Protein AF-0000000075829869 (afdb_homodimer)

Nearest PDB structures (foldseek):
  3jur-assembly1_C  TM=7.373E-01  e=8.130E-22  Thermotoga maritima
  5olp-assembly2_B  TM=7.971E-01  e=8.926E-19  Bacteroides thetaiotaomicron VPI-5482
  7b8b-assembly2_B  TM=8.409E-01  e=1.852E-15  Arabidopsis thaliana
  8ikx-assembly1_A  TM=8.492E-01  e=1.042E-14  Arabidopsis thaliana
  1bhe-assembly1_A  TM=8.098E-01  e=2.192E-13  Pectobacterium carotovorum subsp. carotovorum

Structure (mmCIF, N/CA/C/O backbone):
data_AF-0000000075829869-model_v1
#
loop_
_entity.id
_entity.type
_entity.pdbx_description
1 polymer 'Rhamnogalacturonase A/B/Epimerase-like pectate lyase domain-containing protein'
#
loop_
_atom_site.group_PDB
_atom_site.id
_atom_site.type_symbol
_atom_site.label_atom_id
_atom_site.label_alt_id
_atom_site.label_comp_id
_atom_site.label_asym_id
_atom_site.label_entity_id
_atom_site.label_seq_id
_atom_site.pdbx_PDB_ins_code
_atom_site.Cartn_x
_atom_site.Cartn_y
_atom_site.Cartn_z
_atom_site.occupancy
_atom_site.B_iso_or_equiv
_atom_site.auth_seq_id
_atom_site.auth_comp_id
_atom_site.auth_asym_id
_atom_site.auth_atom_id
_atom_site.pdbx_PDB_model_num
ATOM 1 N N . MET A 1 1 ? -22.734 -34.594 -16.5 1 25.28 1 MET A N 1
ATOM 2 C CA . MET A 1 1 ? -21.703 -33.562 -16.375 1 25.28 1 MET A CA 1
ATOM 3 C C . MET A 1 1 ? -20.453 -34.156 -15.719 1 25.28 1 MET A C 1
ATOM 5 O O . MET A 1 1 ? -20.484 -34.562 -14.555 1 25.28 1 MET A O 1
ATOM 9 N N . MET A 1 2 ? -19.562 -34.75 -16.453 1 29.7 2 MET A N 1
ATOM 10 C CA . MET A 1 2 ? -18.422 -35.625 -16.219 1 29.7 2 MET A CA 1
ATOM 11 C C . MET A 1 2 ? -17.406 -34.938 -15.289 1 29.7 2 MET A C 1
ATOM 13 O O . MET A 1 2 ? -17.156 -33.75 -15.391 1 29.7 2 MET A O 1
ATOM 17 N N . ALA A 1 3 ? -17.297 -35.406 -14.094 1 38.03 3 ALA A N 1
ATOM 18 C CA . ALA A 1 3 ? -16.234 -35.156 -13.117 1 38.03 3 ALA A CA 1
ATOM 19 C C . ALA A 1 3 ? -14.867 -35.062 -13.789 1 38.03 3 ALA A C 1
ATOM 21 O O . ALA A 1 3 ? -14.336 -36.062 -14.273 1 38.03 3 ALA A O 1
ATOM 22 N N . ARG A 1 4 ? -14.68 -34 -14.57 1 43.94 4 ARG A N 1
ATOM 23 C CA . ARG A 1 4 ? -13.477 -33.875 -15.383 1 43.94 4 ARG A CA 1
ATOM 24 C C . ARG A 1 4 ? -12.234 -34.188 -14.57 1 43.94 4 ARG A C 1
ATOM 26 O O . ARG A 1 4 ? -12.172 -33.906 -13.367 1 43.94 4 ARG A O 1
ATOM 33 N N . PRO A 1 5 ? -11.359 -34.938 -15.195 1 43.06 5 PRO A N 1
ATOM 34 C CA . PRO A 1 5 ? -10.102 -35.469 -14.664 1 43.06 5 PRO A CA 1
ATOM 35 C C . PRO A 1 5 ? -9.289 -34.406 -13.906 1 43.06 5 PRO A C 1
ATOM 37 O O . PRO A 1 5 ? -9.273 -33.25 -14.289 1 43.06 5 PRO A O 1
ATOM 40 N N . VAL A 1 6 ? -9.352 -34.375 -12.594 1 46.75 6 VAL A N 1
ATOM 41 C CA . VAL A 1 6 ? -8.242 -33.812 -11.828 1 46.75 6 VAL A CA 1
ATOM 42 C C . VAL A 1 6 ? -6.93 -34.062 -12.562 1 46.75 6 VAL A C 1
ATOM 44 O O . VAL A 1 6 ? -6.824 -35 -13.359 1 46.75 6 VAL A O 1
ATOM 47 N N . ALA A 1 7 ? -6.043 -33.125 -12.586 1 48.72 7 ALA A N 1
ATOM 48 C CA . ALA A 1 7 ? -4.656 -33.094 -13.047 1 48.72 7 ALA A CA 1
ATOM 49 C C . ALA A 1 7 ? -3.945 -34.406 -12.75 1 48.72 7 ALA A C 1
ATOM 51 O O . ALA A 1 7 ? -3.791 -34.781 -11.586 1 48.72 7 ALA A O 1
ATOM 52 N N . SER A 1 8 ? -3.924 -35.406 -13.516 1 50.75 8 SER A N 1
ATOM 53 C CA . SER A 1 8 ? -3.363 -36.719 -13.711 1 50.75 8 SER A CA 1
ATOM 54 C C . SER A 1 8 ? -1.868 -36.75 -13.406 1 50.75 8 SER A C 1
ATOM 56 O O . SER A 1 8 ? -1.322 -37.781 -13.008 1 50.75 8 SER A O 1
ATOM 58 N N . GLY A 1 9 ? -1.011 -35.75 -13.188 1 61.53 9 GLY A N 1
ATOM 59 C CA . GLY A 1 9 ? 0.314 -36.344 -13.094 1 61.53 9 GLY A CA 1
ATOM 60 C C . GLY A 1 9 ? 1.104 -35.844 -11.891 1 61.53 9 GLY A C 1
ATOM 61 O O . GLY A 1 9 ? 1.973 -35 -12.031 1 61.53 9 GLY A O 1
ATOM 62 N N . ALA A 1 10 ? 0.68 -36.312 -10.688 1 76.94 10 ALA A N 1
ATOM 63 C CA . ALA A 1 10 ? 1.509 -36.094 -9.5 1 76.94 10 ALA A CA 1
ATOM 64 C C . ALA A 1 10 ? 2.9 -36.688 -9.695 1 76.94 10 ALA A C 1
ATOM 66 O O . ALA A 1 10 ? 3.057 -37.719 -10.383 1 76.94 10 ALA A O 1
ATOM 67 N N . PRO A 1 11 ? 3.816 -35.969 -9.117 1 89.81 11 PRO A N 1
ATOM 68 C CA . PRO A 1 11 ? 5.148 -36.562 -9.164 1 89.81 11 PRO A CA 1
ATOM 69 C C . PRO A 1 11 ? 5.207 -37.906 -8.445 1 89.81 11 PRO A C 1
ATOM 71 O O . PRO A 1 11 ? 4.48 -38.125 -7.473 1 89.81 11 PRO A O 1
ATOM 74 N N . PRO A 1 12 ? 6.016 -38.75 -8.984 1 89.62 12 PRO A N 1
ATOM 75 C CA . PRO A 1 12 ? 6.188 -40.031 -8.289 1 89.62 12 PRO A CA 1
ATOM 76 C C . PRO A 1 12 ? 6.844 -39.875 -6.922 1 89.62 12 PRO A C 1
ATOM 78 O O . PRO A 1 12 ? 7.59 -38.906 -6.691 1 89.62 12 PRO A O 1
ATOM 81 N N . PRO A 1 13 ? 6.57 -40.844 -6.043 1 91.75 13 PRO A N 1
ATOM 82 C CA . PRO A 1 13 ? 7.211 -40.812 -4.727 1 91.75 13 PRO A CA 1
ATOM 83 C C . PRO A 1 13 ? 8.711 -41.062 -4.789 1 91.75 13 PRO A C 1
ATOM 85 O O . PRO A 1 13 ? 9.18 -41.844 -5.617 1 91.75 13 PRO A O 1
ATOM 88 N N . PRO A 1 14 ? 9.367 -40.469 -3.893 1 94.81 14 PRO A N 1
ATOM 89 C CA . PRO A 1 14 ? 10.812 -40.688 -3.863 1 94.81 14 PRO A CA 1
ATOM 90 C C . PRO A 1 14 ? 11.18 -42.125 -3.48 1 94.81 14 PRO A C 1
ATOM 92 O O . PRO A 1 14 ? 10.516 -42.719 -2.643 1 94.81 14 PRO A O 1
ATOM 95 N N . ARG A 1 15 ? 12.297 -42.438 -4.023 1 93 15 ARG A N 1
ATOM 96 C CA . ARG A 1 15 ? 12.789 -43.781 -3.764 1 93 15 ARG A CA 1
ATOM 97 C C . ARG A 1 15 ? 13.961 -43.781 -2.785 1 93 15 ARG A C 1
ATOM 99 O O . ARG A 1 15 ? 14.242 -44.781 -2.121 1 93 15 ARG A O 1
ATOM 106 N N . THR A 1 16 ? 14.719 -42.719 -2.799 1 94.88 16 THR A N 1
ATOM 107 C CA . THR A 1 16 ? 15.859 -42.5 -1.914 1 94.88 16 THR A CA 1
ATOM 108 C C . THR A 1 16 ? 15.758 -41.156 -1.224 1 94.88 16 THR A C 1
ATOM 110 O O . THR A 1 16 ? 14.859 -40.344 -1.52 1 94.88 16 THR A O 1
ATOM 113 N N . ALA A 1 17 ? 16.562 -41.062 -0.218 1 96.31 17 ALA A N 1
ATOM 114 C CA . ALA A 1 17 ? 16.562 -39.812 0.507 1 96.31 17 ALA A CA 1
ATOM 115 C C . ALA A 1 17 ? 17.984 -39.406 0.892 1 96.31 17 ALA A C 1
ATOM 117 O O . ALA A 1 17 ? 18.812 -40.25 1.227 1 96.31 17 ALA A O 1
ATOM 118 N N . VAL A 1 18 ? 18.25 -38.094 0.785 1 96.88 18 VAL A N 1
ATOM 119 C CA . VAL A 1 18 ? 19.484 -37.5 1.3 1 96.88 18 VAL A CA 1
ATOM 120 C C . VAL A 1 18 ? 19.141 -36.406 2.295 1 96.88 18 VAL A C 1
ATOM 122 O O . VAL A 1 18 ? 18.094 -35.75 2.17 1 96.88 18 VAL A O 1
ATOM 125 N N . ASN A 1 19 ? 20.031 -36.312 3.264 1 97.44 19 ASN A N 1
ATOM 126 C CA . ASN A 1 19 ? 19.891 -35.312 4.309 1 97.44 19 ASN A CA 1
ATOM 127 C C . ASN A 1 19 ? 20.812 -34.125 4.07 1 97.44 19 ASN A C 1
ATOM 129 O O . ASN A 1 19 ? 22.031 -34.281 3.967 1 97.44 19 ASN A O 1
ATOM 133 N N . VAL A 1 20 ? 20.172 -32.938 4.035 1 98.44 20 VAL A N 1
ATOM 134 C CA . VAL A 1 20 ? 20.953 -31.734 3.697 1 98.44 20 VAL A CA 1
ATOM 135 C C . VAL A 1 20 ? 22.062 -31.531 4.734 1 98.44 20 VAL A C 1
ATOM 137 O O . VAL A 1 20 ? 23.125 -30.984 4.422 1 98.44 20 VAL A O 1
ATOM 140 N N . ARG A 1 21 ? 21.844 -32 5.91 1 97.69 21 ARG A N 1
ATOM 141 C CA . ARG A 1 21 ? 22.812 -31.812 6.984 1 97.69 21 ARG A CA 1
ATOM 142 C C . ARG A 1 21 ? 24.078 -32.625 6.727 1 97.69 21 ARG A C 1
ATOM 144 O O . ARG A 1 21 ? 25.141 -32.312 7.23 1 97.69 21 ARG A O 1
ATOM 151 N N . HIS A 1 22 ? 23.969 -33.688 5.977 1 97.5 22 HIS A N 1
ATOM 152 C CA . HIS A 1 22 ? 25.141 -34.5 5.602 1 97.5 22 HIS A CA 1
ATOM 153 C C . HIS A 1 22 ? 26.047 -33.719 4.66 1 97.5 22 HIS A C 1
ATOM 155 O O . HIS A 1 22 ? 27.203 -34.125 4.438 1 97.5 22 HIS A O 1
ATOM 161 N N . PHE A 1 23 ? 25.578 -32.656 4.219 1 98.25 23 PHE A N 1
ATOM 162 C CA . PHE A 1 23 ? 26.375 -31.844 3.305 1 98.25 23 PHE A CA 1
ATOM 163 C C . PHE A 1 23 ? 26.797 -30.531 3.975 1 98.25 23 PHE A C 1
ATOM 165 O O . PHE A 1 23 ? 27.266 -29.609 3.305 1 98.25 23 PHE A O 1
ATOM 172 N N . GLY A 1 24 ? 26.5 -30.359 5.215 1 97.38 24 GLY A N 1
ATOM 173 C CA . GLY A 1 24 ? 27.062 -29.25 5.969 1 97.38 24 GLY A CA 1
ATOM 174 C C . GLY A 1 24 ? 26.031 -28.234 6.387 1 97.38 24 GLY A C 1
ATOM 175 O O . GLY A 1 24 ? 26.359 -27.219 7.012 1 97.38 24 GLY A O 1
ATOM 176 N N . ALA A 1 25 ? 24.75 -28.484 6.098 1 98.25 25 ALA A N 1
ATOM 177 C CA . ALA A 1 25 ? 23.719 -27.547 6.547 1 98.25 25 ALA A CA 1
ATOM 178 C C . ALA A 1 25 ? 23.594 -27.547 8.07 1 98.25 25 ALA A C 1
ATOM 180 O O . ALA A 1 25 ? 23.516 -28.625 8.68 1 98.25 25 ALA A O 1
ATOM 181 N N . ARG A 1 26 ? 23.547 -26.359 8.664 1 97.06 26 ARG A N 1
ATOM 182 C CA . ARG A 1 26 ? 23.547 -26.266 10.125 1 97.06 26 ARG A CA 1
ATOM 183 C C . ARG A 1 26 ? 22.141 -26.062 10.672 1 97.06 26 ARG A C 1
ATOM 185 O O . ARG A 1 26 ? 21.797 -26.594 11.734 1 97.06 26 ARG A O 1
ATOM 192 N N . GLY A 1 27 ? 21.344 -25.297 10.016 1 97.69 27 GLY A N 1
ATOM 193 C CA . GLY A 1 27 ? 19.984 -25.016 10.461 1 97.69 27 GLY A CA 1
ATOM 194 C C . GLY A 1 27 ? 19.938 -24.219 11.75 1 97.69 27 GLY A C 1
ATOM 195 O O . GLY A 1 27 ? 18.969 -24.312 12.508 1 97.69 27 GLY A O 1
ATOM 196 N N . ASP A 1 28 ? 20.984 -23.359 12.055 1 96.75 28 ASP A N 1
ATOM 197 C CA . ASP A 1 28 ? 21.109 -22.703 13.344 1 96.75 28 ASP A CA 1
ATOM 198 C C . ASP A 1 28 ? 20.516 -21.281 13.297 1 96.75 28 ASP A C 1
ATOM 200 O O . ASP A 1 28 ? 20.578 -20.547 14.281 1 96.75 28 ASP A O 1
ATOM 204 N N . GLY A 1 29 ? 20.016 -20.906 12.172 1 96.25 29 GLY A N 1
ATOM 205 C CA . GLY A 1 29 ? 19.391 -19.609 12.023 1 96.25 29 GLY A CA 1
ATOM 206 C C . GLY A 1 29 ? 20.375 -18.469 11.852 1 96.25 29 GLY A C 1
ATOM 207 O O . GLY A 1 29 ? 20 -17.297 11.836 1 96.25 29 GLY A O 1
ATOM 208 N N . ARG A 1 30 ? 21.609 -18.797 11.766 1 95.06 30 ARG A N 1
ATOM 209 C CA . ARG A 1 30 ? 22.656 -17.797 11.656 1 95.06 30 ARG A CA 1
ATOM 210 C C . ARG A 1 30 ? 23.562 -18.078 10.461 1 95.06 30 ARG A C 1
ATOM 212 O O . ARG A 1 30 ? 23.953 -17.156 9.734 1 95.06 30 ARG A O 1
ATOM 219 N N . THR A 1 31 ? 23.891 -19.312 10.18 1 96.44 31 THR A N 1
ATOM 220 C CA . THR A 1 31 ? 24.797 -19.75 9.125 1 96.44 31 THR A CA 1
ATOM 221 C C . THR A 1 31 ? 24.094 -19.75 7.77 1 96.44 31 THR A C 1
ATOM 223 O O . THR A 1 31 ? 22.953 -20.188 7.668 1 96.44 31 THR A O 1
ATOM 226 N N . ASP A 1 32 ? 24.781 -19.156 6.738 1 98.31 32 ASP A N 1
ATOM 227 C CA . ASP A 1 32 ? 24.312 -19.312 5.363 1 98.31 32 ASP A CA 1
ATOM 228 C C . ASP A 1 32 ? 24.453 -20.766 4.91 1 98.31 32 ASP A C 1
ATOM 230 O O . ASP A 1 32 ? 25.547 -21.25 4.648 1 98.31 32 ASP A O 1
ATOM 234 N N . ASP A 1 33 ? 23.312 -21.438 4.73 1 98.69 33 ASP A N 1
ATOM 235 C CA . ASP A 1 33 ? 23.312 -22.875 4.449 1 98.69 33 ASP A CA 1
ATOM 236 C C . ASP A 1 33 ? 23.203 -23.141 2.949 1 98.69 33 ASP A C 1
ATOM 238 O O . ASP A 1 33 ? 23.062 -24.281 2.525 1 98.69 33 ASP A O 1
ATOM 242 N N . THR A 1 34 ? 23.297 -22.141 2.182 1 98.81 34 THR A N 1
ATOM 243 C CA . THR A 1 34 ? 23.031 -22.219 0.75 1 98.81 34 THR A CA 1
ATOM 244 C C . THR A 1 34 ? 23.922 -23.281 0.096 1 98.81 34 THR A C 1
ATOM 246 O O . THR A 1 34 ? 23.422 -24.109 -0.67 1 98.81 34 THR A O 1
ATOM 249 N N . ARG A 1 35 ? 25.172 -23.219 0.389 1 98.5 35 ARG A N 1
ATOM 250 C CA . ARG A 1 35 ? 26.094 -24.141 -0.255 1 98.5 35 ARG A CA 1
ATOM 251 C C . ARG A 1 35 ? 25.75 -25.594 0.067 1 98.5 35 ARG A C 1
ATOM 253 O O . ARG A 1 35 ? 25.859 -26.469 -0.797 1 98.5 35 ARG A O 1
ATOM 260 N N . ALA A 1 36 ? 25.406 -25.859 1.257 1 98.69 36 ALA A N 1
ATOM 261 C CA . ALA A 1 36 ? 25.031 -27.219 1.649 1 98.69 36 ALA A CA 1
ATOM 262 C C . ALA A 1 36 ? 23.844 -27.719 0.827 1 98.69 36 ALA A C 1
ATOM 264 O O . ALA A 1 36 ? 23.812 -28.859 0.393 1 98.69 36 ALA A O 1
ATOM 265 N N . PHE A 1 37 ? 22.875 -26.859 0.65 1 98.81 37 PHE A N 1
ATOM 266 C CA . PHE A 1 37 ? 21.719 -27.219 -0.162 1 98.81 37 PHE A CA 1
ATOM 267 C C . PHE A 1 37 ? 22.125 -27.5 -1.604 1 98.81 37 PHE A C 1
ATOM 269 O O . PHE A 1 37 ? 21.688 -28.469 -2.211 1 98.81 37 PHE A O 1
ATOM 276 N N . GLN A 1 38 ? 22.984 -26.625 -2.107 1 98.62 38 GLN A N 1
ATOM 277 C CA . GLN A 1 38 ? 23.438 -26.766 -3.484 1 98.62 38 GLN A CA 1
ATOM 278 C C . GLN A 1 38 ? 24.172 -28.094 -3.678 1 98.62 38 GLN A C 1
ATOM 280 O O . GLN A 1 38 ? 23.969 -28.781 -4.672 1 98.62 38 GLN A O 1
ATOM 285 N N . LEU A 1 39 ? 25 -28.422 -2.764 1 98.62 39 LEU A N 1
ATOM 286 C CA . LEU A 1 39 ? 25.75 -29.672 -2.83 1 98.62 39 LEU A CA 1
ATOM 287 C C . LEU A 1 39 ? 24.812 -30.859 -2.723 1 98.62 39 LEU A C 1
ATOM 289 O O . LEU A 1 39 ? 24.984 -31.859 -3.439 1 98.62 39 LEU A O 1
ATOM 293 N N . ALA A 1 40 ? 23.891 -30.781 -1.843 1 98.69 40 ALA A N 1
ATOM 294 C CA . ALA A 1 40 ? 22.938 -31.875 -1.667 1 98.69 40 ALA A CA 1
ATOM 295 C C . ALA A 1 40 ? 22.125 -32.094 -2.938 1 98.69 40 ALA A C 1
ATOM 297 O O . ALA A 1 40 ? 21.938 -33.25 -3.371 1 98.69 40 ALA A O 1
ATOM 298 N N . ILE A 1 41 ? 21.656 -31.047 -3.541 1 98.56 41 ILE A N 1
ATOM 299 C CA . ILE A 1 41 ? 20.859 -31.156 -4.758 1 98.56 41 ILE A CA 1
ATOM 300 C C . ILE A 1 41 ? 21.703 -31.75 -5.883 1 98.56 41 ILE A C 1
ATOM 302 O O . ILE A 1 41 ? 21.234 -32.625 -6.621 1 98.56 41 ILE A O 1
ATOM 306 N N . ALA A 1 42 ? 22.938 -31.312 -5.973 1 97.75 42 ALA A N 1
ATOM 307 C CA . ALA A 1 42 ? 23.844 -31.797 -7.012 1 97.75 42 ALA A CA 1
ATOM 308 C C . ALA A 1 42 ? 24.109 -33.281 -6.852 1 97.75 42 ALA A C 1
ATOM 310 O O . ALA A 1 42 ? 24.453 -33.969 -7.816 1 97.75 42 ALA A O 1
ATOM 311 N N . SER A 1 43 ? 23.922 -33.781 -5.676 1 97.69 43 SER A N 1
ATOM 312 C CA . SER A 1 43 ? 24.266 -35.156 -5.379 1 97.69 43 SER A CA 1
ATOM 313 C C . SER A 1 43 ? 23.094 -36.094 -5.695 1 97.69 43 SER A C 1
ATOM 315 O O . SER A 1 43 ? 23.266 -37.312 -5.73 1 97.69 43 SER A O 1
ATOM 317 N N . LEU A 1 44 ? 21.969 -35.562 -5.918 1 97.31 44 LEU A N 1
ATOM 318 C CA . LEU A 1 44 ? 20.781 -36.375 -6.094 1 97.31 44 LEU A CA 1
ATOM 319 C C . LEU A 1 44 ? 20.875 -37.219 -7.371 1 97.31 44 LEU A C 1
ATOM 321 O O . LEU A 1 44 ? 21.344 -36.719 -8.398 1 97.31 44 LEU A O 1
ATOM 325 N N . PRO A 1 45 ? 20.438 -38.406 -7.32 1 93.88 45 PRO A N 1
ATOM 326 C CA . PRO A 1 45 ? 20.375 -39.219 -8.539 1 93.88 45 PRO A CA 1
ATOM 327 C C . PRO A 1 45 ? 19.266 -38.781 -9.492 1 93.88 45 PRO A C 1
ATOM 329 O O . PRO A 1 45 ? 18.5 -37.875 -9.172 1 93.88 45 PRO A O 1
ATOM 332 N N . SER A 1 46 ? 19.203 -39.406 -10.648 1 92.19 46 SER A N 1
ATOM 333 C CA . SER A 1 46 ? 18.203 -39.062 -11.648 1 92.19 46 SER A CA 1
ATOM 334 C C . SER A 1 46 ? 16.859 -39.719 -11.336 1 92.19 46 SER A C 1
ATOM 336 O O . SER A 1 46 ? 15.836 -39.406 -11.945 1 92.19 46 SER A O 1
ATOM 338 N N . THR A 1 47 ? 16.906 -40.594 -10.375 1 93.69 47 THR A N 1
ATOM 339 C CA . THR A 1 47 ? 15.672 -41.219 -9.906 1 93.69 47 THR A CA 1
ATOM 340 C C . THR A 1 47 ? 15.008 -40.344 -8.852 1 93.69 47 THR A C 1
ATOM 342 O O . THR A 1 47 ? 15.672 -39.531 -8.18 1 93.69 47 THR A O 1
ATOM 345 N N . PRO A 1 48 ? 13.703 -40.5 -8.781 1 96.19 48 PRO A N 1
ATOM 346 C CA . PRO A 1 48 ? 13.016 -39.688 -7.785 1 96.19 48 PRO A CA 1
ATOM 347 C C . PRO A 1 48 ? 13.633 -39.812 -6.391 1 96.19 48 PRO A C 1
ATOM 349 O O . PRO A 1 48 ? 13.742 -40.906 -5.859 1 96.19 48 PRO A O 1
ATOM 352 N N . SER A 1 49 ? 14.055 -38.719 -5.805 1 97.88 49 SER A N 1
ATOM 353 C CA . SER A 1 49 ? 14.773 -38.719 -4.535 1 97.88 49 SER A CA 1
ATOM 354 C C . SER A 1 49 ? 14.336 -37.531 -3.662 1 97.88 49 SER A C 1
ATOM 356 O O . SER A 1 49 ? 13.961 -36.469 -4.176 1 97.88 49 SER A O 1
ATOM 358 N N . ARG A 1 50 ? 14.391 -37.906 -2.369 1 98.25 50 ARG A N 1
ATOM 359 C CA . ARG A 1 50 ? 14.016 -36.875 -1.393 1 98.25 50 ARG A CA 1
ATOM 360 C C . ARG A 1 50 ? 15.242 -36.156 -0.861 1 98.25 50 ARG A C 1
ATOM 362 O O . ARG A 1 50 ? 16.25 -36.781 -0.514 1 98.25 50 ARG A O 1
ATOM 369 N N . LEU A 1 51 ? 15.219 -34.875 -0.899 1 98.69 51 LEU A N 1
ATOM 370 C CA . LEU A 1 51 ? 16.109 -34.031 -0.083 1 98.69 51 LEU A CA 1
ATOM 371 C C . LEU A 1 51 ? 15.445 -33.656 1.231 1 98.69 51 LEU A C 1
ATOM 373 O O . LEU A 1 51 ? 14.602 -32.75 1.262 1 98.69 51 LEU A O 1
ATOM 377 N N . ALA A 1 52 ? 15.852 -34.25 2.26 1 98.5 52 ALA A N 1
ATOM 378 C CA . ALA A 1 52 ? 15.258 -34.031 3.574 1 98.5 52 ALA A CA 1
ATOM 379 C C . ALA A 1 52 ? 15.922 -32.844 4.273 1 98.5 52 ALA A C 1
ATOM 381 O O . ALA A 1 52 ? 17.141 -32.688 4.234 1 98.5 52 ALA A O 1
ATOM 382 N N . VAL A 1 53 ? 15.094 -32.031 4.84 1 98.69 53 VAL A N 1
ATOM 383 C CA . VAL A 1 53 ? 15.523 -30.875 5.633 1 98.69 53 VAL A CA 1
ATOM 384 C C . VAL A 1 53 ? 15 -31.016 7.059 1 98.69 53 VAL A C 1
ATOM 386 O O . VAL A 1 53 ? 13.953 -30.453 7.395 1 98.69 53 VAL A O 1
ATOM 389 N N . PRO A 1 54 ? 15.727 -31.656 7.914 1 97.56 54 PRO A N 1
ATOM 390 C CA . PRO A 1 54 ? 15.273 -31.922 9.281 1 97.56 54 PRO A CA 1
ATOM 391 C C . PRO A 1 54 ? 15.742 -30.859 10.273 1 97.56 54 PRO A C 1
ATOM 393 O O . PRO A 1 54 ? 16.609 -30.031 9.945 1 97.56 54 PRO A O 1
ATOM 396 N N . CYS A 1 55 ? 15.039 -30.906 11.43 1 94.81 55 CYS A N 1
ATOM 397 C CA . CYS A 1 55 ? 15.641 -30.203 12.562 1 94.81 55 CYS A CA 1
ATOM 398 C C . CYS A 1 55 ? 16.875 -30.938 13.07 1 94.81 55 CYS A C 1
ATOM 400 O O . CYS A 1 55 ? 16.938 -32.188 13.016 1 94.81 55 CYS A O 1
ATOM 402 N N . GLY A 1 56 ? 17.812 -30.094 13.445 1 88.81 56 GLY A N 1
ATOM 403 C CA . GLY A 1 56 ? 19 -30.688 14.023 1 88.81 56 GLY A CA 1
ATOM 404 C C . GLY A 1 56 ? 18.781 -31.234 15.422 1 88.81 56 GLY A C 1
ATOM 405 O O . GLY A 1 56 ? 17.75 -30.953 16.047 1 88.81 56 GLY A O 1
ATOM 406 N N . PRO A 1 57 ? 19.719 -32 15.766 1 83.75 57 PRO A N 1
ATOM 407 C CA . PRO A 1 57 ? 19.594 -32.656 17.078 1 83.75 57 PRO A CA 1
ATOM 408 C C . PRO A 1 57 ? 19.547 -31.641 18.219 1 83.75 57 PRO A C 1
ATOM 410 O O . PRO A 1 57 ? 18.984 -31.938 19.281 1 83.75 57 PRO A O 1
ATOM 413 N N . SER A 1 58 ? 20.062 -30.391 18.062 1 88.5 58 SER A N 1
ATOM 414 C CA . SER A 1 58 ? 20.094 -29.391 19.125 1 88.5 58 SER A CA 1
ATOM 415 C C . SER A 1 58 ? 18.953 -28.391 18.969 1 88.5 58 SER A C 1
ATOM 417 O O . SER A 1 58 ? 18.984 -27.312 19.578 1 88.5 58 SER A O 1
ATOM 419 N N . GLY A 1 59 ? 18.031 -28.781 18.125 1 90.25 59 GLY A N 1
ATOM 420 C CA . GLY A 1 59 ? 16.891 -27.891 17.953 1 90.25 59 GLY A CA 1
ATOM 421 C C . GLY A 1 59 ? 17.109 -26.812 16.891 1 90.25 59 GLY A C 1
ATOM 422 O O . GLY A 1 59 ? 16.359 -25.844 16.812 1 90.25 59 GLY A O 1
ATOM 423 N N . ASP A 1 60 ? 18.203 -27 16.188 1 92.38 60 ASP A N 1
ATOM 424 C CA . ASP A 1 60 ? 18.469 -26.094 15.078 1 92.38 60 ASP A CA 1
ATOM 425 C C . ASP A 1 60 ? 17.547 -26.391 13.898 1 92.38 60 ASP A C 1
ATOM 427 O O . ASP A 1 60 ? 17.75 -27.359 13.164 1 92.38 60 ASP A O 1
ATOM 431 N N . CYS A 1 61 ? 16.578 -25.531 13.773 1 97.31 61 CYS A N 1
ATOM 432 C CA . CYS A 1 61 ? 15.539 -25.875 12.812 1 97.31 61 CYS A CA 1
ATOM 433 C C . CYS A 1 61 ? 15.336 -24.766 11.789 1 97.31 61 CYS A C 1
ATOM 435 O O . CYS A 1 61 ? 14.375 -24.797 11.016 1 97.31 61 CYS A O 1
ATOM 437 N N . THR A 1 62 ? 16.156 -23.781 11.836 1 98.62 62 THR A N 1
ATOM 438 C CA . THR A 1 62 ? 16.016 -22.688 10.898 1 98.62 62 THR A CA 1
ATOM 439 C C . THR A 1 62 ? 17.203 -22.625 9.945 1 98.62 62 THR A C 1
ATOM 441 O O . THR A 1 62 ? 18.328 -22.328 10.367 1 98.62 62 THR A O 1
ATOM 444 N N . TYR A 1 63 ? 16.984 -22.938 8.703 1 98.81 63 TYR A N 1
ATOM 445 C CA . TYR A 1 63 ? 18.016 -22.906 7.664 1 98.81 63 TYR A CA 1
ATOM 446 C C . TYR A 1 63 ? 17.953 -21.594 6.883 1 98.81 63 TYR A C 1
ATOM 448 O O . TYR A 1 63 ? 16.906 -21.266 6.293 1 98.81 63 TYR A O 1
ATOM 456 N N . LEU A 1 64 ? 19.016 -20.828 6.918 1 98.75 64 LEU A N 1
ATOM 457 C CA . LEU A 1 64 ? 19.109 -19.625 6.102 1 98.75 64 LEU A CA 1
ATOM 458 C C . LEU A 1 64 ? 19.641 -19.953 4.715 1 98.75 64 LEU A C 1
ATOM 460 O O . LEU A 1 64 ? 20.703 -20.562 4.59 1 98.75 64 LEU A O 1
ATOM 464 N N . ILE A 1 65 ? 18.891 -19.5 3.723 1 98.88 65 ILE A N 1
ATOM 465 C CA . ILE A 1 65 ? 19.375 -19.812 2.387 1 98.88 65 ILE A CA 1
ATOM 466 C C . ILE A 1 65 ? 19.203 -18.594 1.478 1 98.88 65 ILE A C 1
ATOM 468 O O . ILE A 1 65 ? 18.297 -17.781 1.684 1 98.88 65 ILE A O 1
ATOM 472 N N . ARG A 1 66 ? 20.094 -18.5 0.489 1 98.69 66 ARG A N 1
ATOM 473 C CA . ARG A 1 66 ? 19.906 -17.719 -0.73 1 98.69 66 ARG A CA 1
ATOM 474 C C . ARG A 1 66 ? 19.094 -18.5 -1.753 1 98.69 66 ARG A C 1
ATOM 476 O O . ARG A 1 66 ? 18.734 -19.656 -1.524 1 98.69 66 ARG A O 1
ATOM 483 N N . PRO A 1 67 ? 18.766 -17.766 -2.801 1 98.88 67 PRO A N 1
ATOM 484 C CA . PRO A 1 67 ? 18.016 -18.5 -3.824 1 98.88 67 PRO A CA 1
ATOM 485 C C . PRO A 1 67 ? 18.75 -19.75 -4.305 1 98.88 67 PRO A C 1
ATOM 487 O O . PRO A 1 67 ? 19.969 -19.719 -4.496 1 98.88 67 PRO A O 1
ATOM 490 N N . ILE A 1 68 ? 17.969 -20.812 -4.473 1 98.81 68 ILE A N 1
ATOM 491 C CA . ILE A 1 68 ? 18.547 -22.047 -4.992 1 98.81 68 ILE A CA 1
ATOM 492 C C . ILE A 1 68 ? 17.688 -22.578 -6.137 1 98.81 68 ILE A C 1
ATOM 494 O O . ILE A 1 68 ? 16.5 -22.281 -6.211 1 98.81 68 ILE A O 1
ATOM 498 N N . ASN A 1 69 ? 18.312 -23.328 -7.016 1 98.56 69 ASN A N 1
ATOM 499 C CA . ASN A 1 69 ? 17.641 -24.016 -8.109 1 98.56 69 ASN A CA 1
ATOM 500 C C . ASN A 1 69 ? 17.359 -25.469 -7.762 1 98.56 69 ASN A C 1
ATOM 502 O O . ASN A 1 69 ? 18.266 -26.203 -7.363 1 98.56 69 ASN A O 1
ATOM 506 N N . LEU A 1 70 ? 16.125 -25.859 -7.93 1 98.62 70 LEU A N 1
ATOM 507 C CA . LEU A 1 70 ? 15.758 -27.266 -7.77 1 98.62 70 LEU A CA 1
ATOM 508 C C . LEU A 1 70 ? 16.047 -28.047 -9.047 1 98.62 70 LEU A C 1
ATOM 510 O O . LEU A 1 70 ? 16.453 -27.469 -10.055 1 98.62 70 LEU A O 1
ATOM 514 N N . THR A 1 71 ? 15.859 -29.375 -8.953 1 98.31 71 THR A N 1
ATOM 515 C CA . THR A 1 71 ? 16.109 -30.219 -10.109 1 98.31 71 THR A CA 1
ATOM 516 C C . THR A 1 71 ? 14.977 -31.219 -10.305 1 98.31 71 THR A C 1
ATOM 518 O O . THR A 1 71 ? 14.07 -31.312 -9.469 1 98.31 71 THR A O 1
ATOM 521 N N . SER A 1 72 ? 15.039 -31.891 -11.477 1 98 72 SER A N 1
ATOM 522 C CA . SER A 1 72 ? 14.016 -32.875 -11.789 1 98 72 SER A CA 1
ATOM 523 C C . SER A 1 72 ? 14.117 -34.094 -10.875 1 98 72 SER A C 1
ATOM 525 O O . SER A 1 72 ? 15.18 -34.375 -10.32 1 98 72 SER A O 1
ATOM 527 N N . ALA A 1 73 ? 13.016 -34.781 -10.711 1 97.62 73 ALA A N 1
ATOM 528 C CA . ALA A 1 73 ? 12.906 -36.031 -9.945 1 97.62 73 ALA A CA 1
ATOM 529 C C . ALA A 1 73 ? 13.352 -35.812 -8.5 1 97.62 73 ALA A C 1
ATOM 531 O O . ALA A 1 73 ? 14.109 -36.625 -7.957 1 97.62 73 ALA A O 1
ATOM 532 N N . MET A 1 74 ? 12.875 -34.75 -7.957 1 97.69 74 MET A N 1
ATOM 533 C CA . MET A 1 74 ? 13.258 -34.469 -6.582 1 97.69 74 MET A CA 1
ATOM 534 C C . MET A 1 74 ? 12.047 -34.031 -5.762 1 97.69 74 MET A C 1
ATOM 536 O O . MET A 1 74 ? 11.109 -33.438 -6.293 1 97.69 74 MET A O 1
ATOM 540 N N . GLU A 1 75 ? 12.078 -34.438 -4.535 1 98.25 75 GLU A N 1
ATOM 541 C CA . GLU A 1 75 ? 11.188 -33.875 -3.52 1 98.25 75 GLU A CA 1
ATOM 542 C C . GLU A 1 75 ? 11.961 -33.125 -2.443 1 98.25 75 GLU A C 1
ATOM 544 O O . GLU A 1 75 ? 12.797 -33.719 -1.751 1 98.25 75 GLU A O 1
ATOM 549 N N . LEU A 1 76 ? 11.812 -31.844 -2.371 1 98.81 76 LEU A N 1
ATOM 550 C CA . LEU A 1 76 ? 12.273 -31.094 -1.202 1 98.81 76 LEU A CA 1
ATOM 551 C C . LEU A 1 76 ? 11.32 -31.281 -0.029 1 98.81 76 LEU A C 1
ATOM 553 O O . LEU A 1 76 ? 10.148 -30.891 -0.102 1 98.81 76 LEU A O 1
ATOM 557 N N . TYR A 1 77 ? 11.805 -31.875 1.015 1 98.69 77 TYR A N 1
ATOM 558 C CA . TYR A 1 77 ? 10.93 -32.281 2.119 1 98.69 77 TYR A CA 1
ATOM 559 C C . TYR A 1 77 ? 11.359 -31.594 3.414 1 98.69 77 TYR A C 1
ATOM 561 O O . TYR A 1 77 ? 12.445 -31.859 3.936 1 98.69 77 TYR A O 1
ATOM 569 N N . LEU A 1 78 ? 10.5 -30.781 3.955 1 98.75 78 LEU A N 1
ATOM 570 C CA . LEU A 1 78 ? 10.75 -30.109 5.227 1 98.75 78 LEU A CA 1
ATOM 571 C C . LEU A 1 78 ? 10.047 -30.844 6.371 1 98.75 78 LEU A C 1
ATOM 573 O O . LEU A 1 78 ? 8.828 -31.016 6.348 1 98.75 78 LEU A O 1
ATOM 577 N N . GLU A 1 79 ? 10.797 -31.188 7.328 1 97.94 79 GLU A N 1
ATOM 578 C CA . GLU A 1 79 ? 10.203 -31.781 8.523 1 97.94 79 GLU A CA 1
ATOM 579 C C . GLU A 1 79 ? 9.438 -30.75 9.336 1 97.94 79 GLU A C 1
ATOM 581 O O . GLU A 1 79 ? 9.727 -29.547 9.258 1 97.94 79 GLU A O 1
ATOM 586 N N . ASP A 1 80 ? 8.477 -31.297 10.094 1 97.5 80 ASP A N 1
ATOM 587 C CA . ASP A 1 80 ? 7.688 -30.406 10.938 1 97.5 80 ASP A CA 1
ATOM 588 C C . ASP A 1 80 ? 8.57 -29.656 11.938 1 97.5 80 ASP A C 1
ATOM 590 O O . ASP A 1 80 ? 9.484 -30.234 12.523 1 97.5 80 ASP A O 1
ATOM 594 N N . GLY A 1 81 ? 8.328 -28.391 12.016 1 97.44 81 GLY A N 1
ATOM 595 C CA . GLY A 1 81 ? 9.125 -27.562 12.906 1 97.44 81 GLY A CA 1
ATOM 596 C C . GLY A 1 81 ? 10.266 -26.844 12.195 1 97.44 81 GLY A C 1
ATOM 597 O O . GLY A 1 81 ? 10.852 -25.906 12.742 1 97.44 81 GLY A O 1
ATOM 598 N N . THR A 1 82 ? 10.602 -27.25 11.008 1 98.19 82 THR A N 1
ATOM 599 C CA . THR A 1 82 ? 11.719 -26.672 10.258 1 98.19 82 THR A CA 1
ATOM 600 C C . THR A 1 82 ? 11.281 -25.422 9.5 1 98.19 82 THR A C 1
ATOM 602 O O . THR A 1 82 ? 10.164 -25.375 8.977 1 98.19 82 THR A O 1
ATOM 605 N N . THR A 1 83 ? 12.148 -24.406 9.523 1 98.75 83 THR A N 1
ATOM 606 C CA . THR A 1 83 ? 11.945 -23.203 8.734 1 98.75 83 THR A CA 1
ATOM 607 C C . THR A 1 83 ? 13.07 -23.031 7.719 1 98.75 83 THR A C 1
ATOM 609 O O . THR A 1 83 ? 14.25 -23.031 8.086 1 98.75 83 THR A O 1
ATOM 612 N N . LEU A 1 84 ? 12.742 -23.031 6.5 1 98.81 84 LEU A N 1
ATOM 613 C CA . LEU A 1 84 ? 13.625 -22.547 5.449 1 98.81 84 LEU A CA 1
ATOM 614 C C . LEU A 1 84 ? 13.438 -21.047 5.246 1 98.81 84 LEU A C 1
ATOM 616 O O . LEU A 1 84 ? 12.398 -20.594 4.766 1 98.81 84 LEU A O 1
ATOM 620 N N . ARG A 1 85 ? 14.414 -20.234 5.664 1 98.81 85 ARG A N 1
ATOM 621 C CA . ARG A 1 85 ? 14.289 -18.781 5.723 1 98.81 85 ARG A CA 1
ATOM 622 C C . ARG A 1 85 ? 15.227 -18.094 4.73 1 98.81 85 ARG A C 1
ATOM 624 O O . ARG A 1 85 ? 16.422 -18.391 4.707 1 98.81 85 ARG A O 1
ATOM 631 N N . ALA A 1 86 ? 14.711 -17.188 3.926 1 98.88 86 ALA A N 1
ATOM 632 C CA . ALA A 1 86 ? 15.5 -16.438 2.941 1 98.88 86 ALA A CA 1
ATOM 633 C C . ALA A 1 86 ? 16.453 -15.469 3.623 1 98.88 86 ALA A C 1
ATOM 635 O O . ALA A 1 86 ? 16.109 -14.844 4.621 1 98.88 86 ALA A O 1
ATOM 636 N N . ILE A 1 87 ? 17.609 -15.391 3.096 1 98.12 87 ILE A N 1
ATOM 637 C CA . ILE A 1 87 ? 18.484 -14.266 3.414 1 98.12 87 ILE A CA 1
ATOM 638 C C . ILE A 1 87 ? 18.031 -13.031 2.635 1 98.12 87 ILE A C 1
ATOM 640 O O . ILE A 1 87 ? 18.141 -13 1.406 1 98.12 87 ILE A O 1
ATOM 644 N N . ALA A 1 88 ? 17.562 -12.062 3.318 1 94.12 88 ALA A N 1
ATOM 645 C CA . ALA A 1 88 ? 16.938 -10.875 2.727 1 94.12 88 ALA A CA 1
ATOM 646 C C . ALA A 1 88 ? 18 -9.836 2.359 1 94.12 88 ALA A C 1
ATOM 648 O O . ALA A 1 88 ? 18.188 -8.852 3.076 1 94.12 88 ALA A O 1
ATOM 649 N N . ASP A 1 89 ? 18.672 -10.016 1.34 1 93.12 89 ASP A N 1
ATOM 650 C CA . ASP A 1 89 ? 19.703 -9.148 0.78 1 93.12 89 ASP A CA 1
ATOM 651 C C . ASP A 1 89 ? 19.719 -9.234 -0.745 1 93.12 89 ASP A C 1
ATOM 653 O O . ASP A 1 89 ? 20.172 -10.234 -1.313 1 93.12 89 ASP A O 1
ATOM 657 N N . ALA A 1 90 ? 19.281 -8.141 -1.316 1 92 90 ALA A N 1
ATOM 658 C CA . ALA A 1 90 ? 19.125 -8.125 -2.77 1 92 90 ALA A CA 1
ATOM 659 C C . ALA A 1 90 ? 20.438 -8.461 -3.467 1 92 90 ALA A C 1
ATOM 661 O O . ALA A 1 90 ? 20.438 -9.039 -4.555 1 92 90 ALA A O 1
ATOM 662 N N . ARG A 1 91 ? 21.609 -8.156 -2.861 1 91.75 91 ARG A N 1
ATOM 663 C CA . ARG A 1 91 ? 22.938 -8.383 -3.445 1 91.75 91 ARG A CA 1
ATOM 664 C C . ARG A 1 91 ? 23.219 -9.875 -3.59 1 91.75 91 ARG A C 1
ATOM 666 O O . ARG A 1 91 ? 24.094 -10.273 -4.355 1 91.75 91 ARG A O 1
ATOM 673 N N . LEU A 1 92 ? 22.406 -10.648 -2.861 1 96.62 92 LEU A N 1
ATOM 674 C CA . LEU A 1 92 ? 22.656 -12.086 -2.828 1 96.62 92 LEU A CA 1
ATOM 675 C C . LEU A 1 92 ? 21.625 -12.844 -3.656 1 96.62 92 LEU A C 1
ATOM 677 O O . LEU A 1 92 ? 21.609 -14.07 -3.67 1 96.62 92 LEU A O 1
ATOM 681 N N . TRP A 1 93 ? 20.75 -12.133 -4.305 1 98 93 TRP A N 1
ATOM 682 C CA . TRP A 1 93 ? 19.75 -12.742 -5.176 1 98 93 TRP A CA 1
ATOM 683 C C . TRP A 1 93 ? 20.109 -12.555 -6.645 1 98 93 TRP A C 1
ATOM 685 O O . TRP A 1 93 ? 20.125 -11.422 -7.141 1 98 93 TRP A O 1
ATOM 695 N N . PRO A 1 94 ? 20.375 -13.609 -7.371 1 97.94 94 PRO A N 1
ATOM 696 C CA . PRO A 1 94 ? 20.75 -13.484 -8.781 1 97.94 94 PRO A CA 1
ATOM 697 C C . PRO A 1 94 ? 19.656 -12.844 -9.633 1 97.94 94 PRO A C 1
ATOM 699 O O . PRO A 1 94 ? 18.469 -13.039 -9.367 1 97.94 94 PRO A O 1
ATOM 702 N N . LEU A 1 95 ? 20.094 -12.102 -10.617 1 97.69 95 LEU A N 1
ATOM 703 C CA . LEU A 1 95 ? 19.172 -11.578 -11.625 1 97.69 95 LEU A CA 1
ATOM 704 C C . LEU A 1 95 ? 19 -12.578 -12.766 1 97.69 95 LEU A C 1
ATOM 706 O O . LEU A 1 95 ? 19.969 -13.227 -13.18 1 97.69 95 LEU A O 1
ATOM 710 N N . ILE A 1 96 ? 17.812 -12.641 -13.266 1 98.38 96 ILE A N 1
ATOM 711 C CA . ILE A 1 96 ? 17.5 -13.484 -14.414 1 98.38 96 ILE A CA 1
ATOM 712 C C . ILE A 1 96 ? 16.688 -12.688 -15.43 1 98.38 96 ILE A C 1
ATOM 714 O O . ILE A 1 96 ? 16.125 -11.641 -15.109 1 98.38 96 ILE A O 1
ATOM 718 N N . PRO A 1 97 ? 16.656 -13.117 -16.672 1 97.62 97 PRO A N 1
ATOM 719 C CA . PRO A 1 97 ? 15.883 -12.406 -17.688 1 97.62 97 PRO A CA 1
ATOM 720 C C . PRO A 1 97 ? 14.391 -12.367 -17.375 1 97.62 97 PRO A C 1
ATOM 722 O O . PRO A 1 97 ? 13.891 -13.219 -16.641 1 97.62 97 PRO A O 1
ATOM 725 N N . PRO A 1 98 ? 13.695 -11.391 -17.953 1 97.81 98 PRO A N 1
ATOM 726 C CA . PRO A 1 98 ? 12.234 -11.422 -17.828 1 97.81 98 PRO A CA 1
ATOM 727 C C . PRO A 1 98 ? 11.609 -12.648 -18.5 1 97.81 98 PRO A C 1
ATOM 729 O O . PRO A 1 98 ? 12.242 -13.273 -19.359 1 97.81 98 PRO A O 1
ATOM 732 N N . LEU A 1 99 ? 10.438 -12.938 -18.156 1 98.25 99 LEU A N 1
ATOM 733 C CA . LEU A 1 99 ? 9.695 -14 -18.828 1 98.25 99 LEU A CA 1
ATOM 734 C C . LEU A 1 99 ? 9.375 -13.609 -20.266 1 98.25 99 LEU A C 1
ATOM 736 O O . LEU A 1 99 ? 9.047 -12.445 -20.547 1 98.25 99 LEU A O 1
ATOM 740 N N . PRO A 1 100 ? 9.414 -14.578 -21.141 1 98.12 100 PRO A N 1
ATOM 741 C CA . PRO A 1 100 ? 9.133 -14.266 -22.531 1 98.12 100 PRO A CA 1
ATOM 742 C C . PRO A 1 100 ? 7.719 -13.742 -22.75 1 98.12 100 PRO A C 1
ATOM 744 O O . PRO A 1 100 ? 7.473 -12.984 -23.703 1 98.12 100 PRO A O 1
ATOM 747 N N . SER A 1 101 ? 6.789 -14.055 -21.953 1 98.62 101 SER A N 1
ATOM 748 C CA . SER A 1 101 ? 5.398 -13.633 -22.094 1 98.62 101 SER A CA 1
ATOM 749 C C . SER A 1 101 ? 5.18 -12.25 -21.5 1 98.62 101 SER A C 1
ATOM 751 O O . SER A 1 101 ? 4.082 -11.695 -21.594 1 98.62 101 SER A O 1
ATOM 753 N N . TYR A 1 102 ? 6.168 -11.68 -20.891 1 98.31 102 TYR A N 1
ATOM 754 C CA . TYR A 1 102 ? 6.062 -10.352 -20.297 1 98.31 102 TYR A CA 1
ATOM 755 C C . TYR A 1 102 ? 7.008 -9.375 -20.969 1 98.31 102 TYR A C 1
ATOM 757 O O . TYR A 1 102 ? 6.699 -8.188 -21.094 1 98.31 102 TYR A O 1
ATOM 765 N N . GLY A 1 103 ? 8.242 -9.828 -21.344 1 97.62 103 GLY A N 1
ATOM 766 C CA . GLY A 1 103 ? 9.227 -9.023 -22.047 1 97.62 103 GLY A CA 1
ATOM 767 C C . GLY A 1 103 ? 9.969 -8.062 -21.125 1 97.62 103 GLY A C 1
ATOM 768 O O . GLY A 1 103 ? 10.953 -7.438 -21.547 1 97.62 103 GLY A O 1
ATOM 769 N N . ARG A 1 104 ? 9.609 -7.965 -19.938 1 95.94 104 ARG A N 1
ATOM 770 C CA . ARG A 1 104 ? 10.18 -7.156 -18.859 1 95.94 104 ARG A CA 1
ATOM 771 C C . ARG A 1 104 ? 9.766 -7.684 -17.5 1 95.94 104 ARG A C 1
ATOM 773 O O . ARG A 1 104 ? 8.875 -8.531 -17.391 1 95.94 104 ARG A O 1
ATOM 780 N N . GLY A 1 105 ? 10.445 -7.199 -16.484 1 95.5 105 GLY A N 1
ATOM 781 C CA . GLY A 1 105 ? 9.859 -7.395 -15.164 1 95.5 105 GLY A CA 1
ATOM 782 C C . GLY A 1 105 ? 8.508 -6.73 -15 1 95.5 105 GLY A C 1
ATOM 783 O O . GLY A 1 105 ? 8.258 -5.676 -15.586 1 95.5 105 GLY A O 1
ATOM 784 N N . ARG A 1 106 ? 7.703 -7.297 -14.211 1 94.19 106 ARG A N 1
ATOM 785 C CA . ARG A 1 106 ? 6.344 -6.797 -14.055 1 94.19 106 ARG A CA 1
ATOM 786 C C . ARG A 1 106 ? 6.336 -5.43 -13.383 1 94.19 106 ARG A C 1
ATOM 788 O O . ARG A 1 106 ? 5.531 -4.562 -13.734 1 94.19 106 ARG A O 1
ATOM 795 N N . GLU A 1 107 ? 7.219 -5.27 -12.391 1 91.81 107 GLU A N 1
ATOM 796 C CA . GLU A 1 107 ? 7.258 -4.027 -11.625 1 91.81 107 GLU A CA 1
ATOM 797 C C . GLU A 1 107 ? 8.242 -3.035 -12.242 1 91.81 107 GLU A C 1
ATOM 799 O O . GLU A 1 107 ? 8.023 -1.823 -12.18 1 91.81 107 GLU A O 1
ATOM 804 N N . ARG A 1 108 ? 9.328 -3.578 -12.711 1 89.81 108 ARG A N 1
ATOM 805 C CA . ARG A 1 108 ? 10.414 -2.775 -13.266 1 89.81 108 ARG A CA 1
ATOM 806 C C . ARG A 1 108 ? 10.867 -3.324 -14.609 1 89.81 108 ARG A C 1
ATOM 808 O O . ARG A 1 108 ? 10.883 -4.539 -14.82 1 89.81 108 ARG A O 1
ATOM 815 N N . GLY A 1 109 ? 11.289 -2.393 -15.414 1 90.44 109 GLY A N 1
ATOM 816 C CA . GLY A 1 109 ? 11.852 -2.842 -16.672 1 90.44 109 GLY A CA 1
ATOM 817 C C . GLY A 1 109 ? 13.133 -3.643 -16.516 1 90.44 109 GLY A C 1
ATOM 818 O O . GLY A 1 109 ? 13.82 -3.518 -15.492 1 90.44 109 GLY A O 1
ATOM 819 N N . GLY A 1 110 ? 13.367 -4.543 -17.453 1 93.44 110 GLY A N 1
ATOM 820 C CA . GLY A 1 110 ? 14.617 -5.289 -17.453 1 93.44 110 GLY A CA 1
ATOM 821 C C . GLY A 1 110 ? 14.523 -6.609 -16.719 1 93.44 110 GLY A C 1
ATOM 822 O O . GLY A 1 110 ? 13.477 -7.262 -16.719 1 93.44 110 GLY A O 1
ATOM 823 N N . ALA A 1 111 ? 15.617 -6.996 -16.156 1 96.38 111 ALA A N 1
ATOM 824 C CA . ALA A 1 111 ? 15.742 -8.281 -15.484 1 96.38 111 ALA A CA 1
ATOM 825 C C . ALA A 1 111 ? 14.938 -8.297 -14.188 1 96.38 111 ALA A C 1
ATOM 827 O O . ALA A 1 111 ? 14.461 -7.258 -13.734 1 96.38 111 ALA A O 1
ATOM 828 N N . ARG A 1 112 ? 14.766 -9.43 -13.703 1 98 112 ARG A N 1
ATOM 829 C CA . ARG A 1 112 ? 14.094 -9.641 -12.422 1 98 112 ARG A CA 1
ATOM 830 C C . ARG A 1 112 ? 14.938 -10.5 -11.492 1 98 112 ARG A C 1
ATOM 832 O O . ARG A 1 112 ? 15.805 -11.25 -11.953 1 98 112 ARG A O 1
ATOM 839 N N . TYR A 1 113 ? 14.742 -10.359 -10.203 1 98.25 113 TYR A N 1
ATOM 840 C CA . TYR A 1 113 ? 15.391 -11.273 -9.273 1 98.25 113 TYR A CA 1
ATOM 841 C C . TYR A 1 113 ? 14.836 -12.688 -9.406 1 98.25 113 TYR A C 1
ATOM 843 O O . TYR A 1 113 ? 13.633 -12.867 -9.648 1 98.25 113 TYR A O 1
ATOM 851 N N . THR A 1 114 ? 15.688 -13.625 -9.312 1 98.56 114 THR A N 1
ATOM 852 C CA . THR A 1 114 ? 15.211 -15 -9.219 1 98.56 114 THR A CA 1
ATOM 853 C C . THR A 1 114 ? 14.352 -15.195 -7.977 1 98.56 114 THR A C 1
ATOM 855 O O . THR A 1 114 ? 14.125 -14.25 -7.215 1 98.56 114 THR A O 1
ATOM 858 N N . SER A 1 115 ? 13.734 -16.359 -7.863 1 98.81 115 SER A N 1
ATOM 859 C CA . SER A 1 115 ? 12.922 -16.719 -6.703 1 98.81 115 SER A CA 1
ATOM 860 C C . SER A 1 115 ? 13.727 -17.516 -5.688 1 98.81 115 SER A C 1
ATOM 862 O O . SER A 1 115 ? 14.773 -18.078 -6.023 1 98.81 115 SER A O 1
ATOM 864 N N . LEU A 1 116 ? 13.273 -17.516 -4.422 1 98.88 116 LEU A N 1
ATOM 865 C CA . LEU A 1 116 ? 14.008 -18.25 -3.396 1 98.88 116 LEU A CA 1
ATOM 866 C C . LEU A 1 116 ? 14.211 -19.703 -3.799 1 98.88 116 LEU A C 1
ATOM 868 O O . LEU A 1 116 ? 15.328 -20.219 -3.738 1 98.88 116 LEU A O 1
ATOM 872 N N . LEU A 1 117 ? 13.109 -20.391 -4.141 1 98.94 117 LEU A N 1
ATOM 873 C CA . LEU A 1 117 ? 13.148 -21.719 -4.734 1 98.94 117 LEU A CA 1
ATOM 874 C C . LEU A 1 117 ? 12.703 -21.688 -6.191 1 98.94 117 LEU A C 1
ATOM 876 O O . LEU A 1 117 ? 11.562 -21.328 -6.488 1 98.94 117 LEU A O 1
ATOM 880 N N . ARG A 1 118 ? 13.617 -22.016 -7.008 1 98.69 118 ARG A N 1
ATOM 881 C CA . ARG A 1 118 ? 13.312 -21.906 -8.43 1 98.69 118 ARG A CA 1
ATOM 882 C C . ARG A 1 118 ? 13.516 -23.234 -9.141 1 98.69 118 ARG A C 1
ATOM 884 O O . ARG A 1 118 ? 14.438 -23.984 -8.812 1 98.69 118 ARG A O 1
ATOM 891 N N . GLY A 1 119 ? 12.641 -23.578 -10.086 1 98.38 119 GLY A N 1
ATOM 892 C CA . GLY A 1 119 ? 12.797 -24.656 -11.055 1 98.38 119 GLY A CA 1
ATOM 893 C C . GLY A 1 119 ? 12.477 -24.234 -12.477 1 98.38 119 GLY A C 1
ATOM 894 O O . GLY A 1 119 ? 11.5 -23.531 -12.711 1 98.38 119 GLY A O 1
ATOM 895 N N . GLU A 1 120 ? 13.289 -24.594 -13.352 1 98.38 120 GLU A N 1
ATOM 896 C CA . GLU A 1 120 ? 13.062 -24.297 -14.766 1 98.38 120 GLU A CA 1
ATOM 897 C C . GLU A 1 120 ? 13.32 -25.516 -15.641 1 98.38 120 GLU A C 1
ATOM 899 O O . GLU A 1 120 ? 14.398 -26.109 -15.578 1 98.38 120 GLU A O 1
ATOM 904 N N . GLY A 1 121 ? 12.352 -25.828 -16.422 1 98.5 121 GLY A N 1
ATOM 905 C CA . GLY A 1 121 ? 12.484 -26.969 -17.312 1 98.5 121 GLY A CA 1
ATOM 906 C C . GLY A 1 121 ? 12.531 -28.297 -16.562 1 98.5 121 GLY A C 1
ATOM 907 O O . GLY A 1 121 ? 13.242 -29.219 -16.969 1 98.5 121 GLY A O 1
ATOM 908 N N . LEU A 1 122 ? 11.812 -28.375 -15.508 1 98.38 122 LEU A N 1
ATOM 909 C CA . LEU A 1 122 ? 11.898 -29.562 -14.656 1 98.38 122 LEU A CA 1
ATOM 910 C C . LEU A 1 122 ? 10.703 -30.484 -14.883 1 98.38 122 LEU A C 1
ATOM 912 O O . LEU A 1 122 ? 9.719 -30.078 -15.5 1 98.38 122 LEU A O 1
ATOM 916 N N . HIS A 1 123 ? 10.922 -31.672 -14.461 1 97.56 123 HIS A N 1
ATOM 917 C CA . HIS A 1 123 ? 9.805 -32.594 -14.383 1 97.56 123 HIS A CA 1
ATOM 918 C C . HIS A 1 123 ? 9.836 -33.375 -13.07 1 97.56 123 HIS A C 1
ATOM 920 O O . HIS A 1 123 ? 10.906 -33.625 -12.516 1 97.56 123 HIS A O 1
ATOM 926 N N . ASP A 1 124 ? 8.703 -33.75 -12.586 1 97.62 124 ASP A N 1
ATOM 927 C CA . ASP A 1 124 ? 8.547 -34.594 -11.414 1 97.62 124 ASP A CA 1
ATOM 928 C C . ASP A 1 124 ? 9.234 -33.969 -10.195 1 97.62 124 ASP A C 1
ATOM 930 O O . ASP A 1 124 ? 10.078 -34.625 -9.562 1 97.62 124 ASP A O 1
ATOM 934 N N . VAL A 1 125 ? 8.781 -32.812 -9.852 1 98.12 125 VAL A N 1
ATOM 935 C CA . VAL A 1 125 ? 9.391 -32.094 -8.75 1 98.12 125 VAL A CA 1
ATOM 936 C C . VAL A 1 125 ? 8.328 -31.703 -7.73 1 98.12 125 VAL A C 1
ATOM 938 O O . VAL A 1 125 ? 7.211 -31.328 -8.102 1 98.12 125 VAL A O 1
ATOM 941 N N . SER A 1 126 ? 8.648 -31.891 -6.473 1 97.69 126 SER A N 1
ATOM 942 C CA . SER A 1 126 ? 7.699 -31.516 -5.43 1 97.69 126 SER A CA 1
ATOM 943 C C . SER A 1 126 ? 8.398 -30.797 -4.277 1 97.69 126 SER A C 1
ATOM 945 O O . SER A 1 126 ? 9.586 -31.047 -4.023 1 97.69 126 SER A O 1
ATOM 947 N N . ILE A 1 127 ? 7.742 -29.906 -3.682 1 98.75 127 ILE A N 1
ATOM 948 C CA . ILE A 1 127 ? 8.055 -29.312 -2.385 1 98.75 127 ILE A CA 1
ATOM 949 C C . ILE A 1 127 ? 6.996 -29.719 -1.364 1 98.75 127 ILE A C 1
ATOM 951 O O . ILE A 1 127 ? 5.812 -29.422 -1.536 1 98.75 127 ILE A O 1
ATOM 955 N N . ARG A 1 128 ? 7.422 -30.391 -0.364 1 98.31 128 ARG A N 1
ATOM 956 C CA . ARG A 1 128 ? 6.473 -30.953 0.592 1 98.31 128 ARG A CA 1
ATOM 957 C C . ARG A 1 128 ? 6.93 -30.703 2.025 1 98.31 128 ARG A C 1
ATOM 959 O O . ARG A 1 128 ? 8.117 -30.797 2.328 1 98.31 128 ARG A O 1
ATOM 966 N N . GLY A 1 129 ? 5.98 -30.391 2.873 1 98.69 129 GLY A N 1
ATOM 967 C CA . GLY A 1 129 ? 6.203 -30.391 4.312 1 98.69 129 GLY A CA 1
ATOM 968 C C . GLY A 1 129 ? 5.52 -31.531 5.027 1 98.69 129 GLY A C 1
ATOM 969 O O . GLY A 1 129 ? 4.652 -32.188 4.461 1 98.69 129 GLY A O 1
ATOM 970 N N . GLU A 1 130 ? 5.961 -31.766 6.23 1 97.69 130 GLU A N 1
ATOM 971 C CA . GLU A 1 130 ? 5.316 -32.75 7.078 1 97.69 130 GLU A CA 1
ATOM 972 C C . GLU A 1 130 ? 4.008 -32.25 7.656 1 97.69 130 GLU A C 1
ATOM 974 O O . GLU A 1 130 ? 3.115 -33 8 1 97.69 130 GLU A O 1
ATOM 979 N N . GLY A 1 131 ? 3.959 -31.016 7.703 1 97.94 131 GLY A N 1
ATOM 980 C CA . GLY A 1 131 ? 2.809 -30.297 8.219 1 97.94 131 GLY A CA 1
ATOM 981 C C . GLY A 1 131 ? 2.994 -28.797 8.195 1 97.94 131 GLY A C 1
ATOM 982 O O . GLY A 1 131 ? 3.977 -28.297 7.645 1 97.94 131 GLY A O 1
ATOM 983 N N . TYR A 1 132 ? 2.059 -28.078 8.859 1 97.81 132 TYR A N 1
ATOM 984 C CA . TYR A 1 132 ? 2.062 -26.625 8.773 1 97.81 132 TYR A CA 1
ATOM 985 C C . TYR A 1 132 ? 3.195 -26.031 9.602 1 97.81 132 TYR A C 1
ATOM 987 O O . TYR A 1 132 ? 3.494 -24.844 9.5 1 97.81 132 TYR A O 1
ATOM 995 N N . GLY A 1 133 ? 3.816 -26.906 10.383 1 98.25 133 GLY A N 1
ATOM 996 C CA . GLY A 1 133 ? 5.031 -26.469 11.055 1 98.25 133 GLY A CA 1
ATOM 997 C C . GLY A 1 133 ? 6.23 -26.391 10.133 1 98.25 133 GLY A C 1
ATOM 998 O O . GLY A 1 133 ? 7.262 -25.812 10.484 1 98.25 133 GLY A O 1
ATOM 999 N N . SER A 1 134 ? 6.164 -27.047 8.969 1 98.75 134 SER A N 1
ATOM 1000 C CA . SER A 1 134 ? 7.145 -26.875 7.898 1 98.75 134 SER A CA 1
ATOM 1001 C C . SER A 1 134 ? 6.953 -25.547 7.172 1 98.75 134 SER A C 1
ATOM 1003 O O . SER A 1 134 ? 5.961 -25.359 6.469 1 98.75 134 SER A O 1
ATOM 1005 N N . VAL A 1 135 ? 7.938 -24.609 7.395 1 98.88 135 VAL A N 1
ATOM 1006 C CA . VAL A 1 135 ? 7.703 -23.219 6.988 1 98.88 135 VAL A CA 1
ATOM 1007 C C . VAL A 1 135 ? 8.758 -22.797 5.969 1 98.88 135 VAL A C 1
ATOM 1009 O O . VAL A 1 135 ? 9.938 -23.109 6.125 1 98.88 135 VAL A O 1
ATOM 1012 N N . ILE A 1 136 ? 8.367 -22.172 4.883 1 98.94 136 ILE A N 1
ATOM 1013 C CA . ILE A 1 136 ? 9.242 -21.406 4.008 1 98.94 136 ILE A CA 1
ATOM 1014 C C . ILE A 1 136 ? 8.977 -19.922 4.191 1 98.94 136 ILE A C 1
ATOM 1016 O O . ILE A 1 136 ? 7.852 -19.453 3.979 1 98.94 136 ILE A O 1
ATOM 1020 N N . ASP A 1 137 ? 9.984 -19.172 4.672 1 98.94 137 ASP A N 1
ATOM 1021 C CA . ASP A 1 137 ? 9.883 -17.766 5.043 1 98.94 137 ASP A CA 1
ATOM 1022 C C . ASP A 1 137 ? 10.664 -16.891 4.074 1 98.94 137 ASP A C 1
ATOM 1024 O O . ASP A 1 137 ? 11.898 -16.922 4.051 1 98.94 137 ASP A O 1
ATOM 1028 N N . GLY A 1 138 ? 9.969 -16.016 3.346 1 98.88 138 GLY A N 1
ATOM 1029 C CA . GLY A 1 138 ? 10.586 -15.203 2.311 1 98.88 138 GLY A CA 1
ATOM 1030 C C . GLY A 1 138 ? 11.188 -13.914 2.842 1 98.88 138 GLY A C 1
ATOM 1031 O O . GLY A 1 138 ? 11.898 -13.211 2.119 1 98.88 138 GLY A O 1
ATOM 1032 N N . GLN A 1 139 ? 10.914 -13.625 4.059 1 98.44 139 GLN A N 1
ATOM 1033 C CA . GLN A 1 139 ? 11.398 -12.383 4.648 1 98.44 139 GLN A CA 1
ATOM 1034 C C . GLN A 1 139 ? 10.961 -11.172 3.818 1 98.44 139 GLN A C 1
ATOM 1036 O O . GLN A 1 139 ? 11.781 -10.32 3.471 1 98.44 139 GLN A O 1
ATOM 1041 N N . GLY A 1 140 ? 9.648 -11.062 3.631 1 98.5 140 GLY A N 1
ATOM 1042 C CA . GLY A 1 140 ? 9.086 -10.148 2.656 1 98.5 140 GLY A CA 1
ATOM 1043 C C . GLY A 1 140 ? 9.242 -8.688 3.047 1 98.5 140 GLY A C 1
ATOM 1044 O O . GLY A 1 140 ? 9.281 -7.809 2.186 1 98.5 140 GLY A O 1
ATOM 1045 N N . ALA A 1 141 ? 9.367 -8.383 4.344 1 95.12 141 ALA A N 1
ATOM 1046 C CA . ALA A 1 141 ? 9.438 -7 4.816 1 95.12 141 ALA A CA 1
ATOM 1047 C C . ALA A 1 141 ? 10.57 -6.242 4.133 1 95.12 141 ALA A C 1
ATOM 1049 O O . ALA A 1 141 ? 10.414 -5.078 3.758 1 95.12 141 ALA A O 1
ATOM 1050 N N . TYR A 1 142 ? 11.734 -6.891 3.959 1 94.38 142 TYR A N 1
ATOM 1051 C CA . TYR A 1 142 ? 12.883 -6.297 3.285 1 94.38 142 TYR A CA 1
ATOM 1052 C C . TYR A 1 142 ? 12.508 -5.805 1.893 1 94.38 142 TYR A C 1
ATOM 1054 O O . TYR A 1 142 ? 12.852 -4.688 1.507 1 94.38 142 TYR A O 1
ATOM 1062 N N . TRP A 1 143 ? 11.758 -6.551 1.205 1 96.88 143 TRP A N 1
ATOM 1063 C CA . TRP A 1 143 ? 11.406 -6.297 -0.188 1 96.88 143 TRP A CA 1
ATOM 1064 C C . TRP A 1 143 ? 10.25 -5.305 -0.285 1 96.88 143 TRP A C 1
ATOM 1066 O O . TRP A 1 143 ? 10.258 -4.422 -1.146 1 96.88 143 TRP A O 1
ATOM 1076 N N . TRP A 1 144 ? 9.258 -5.383 0.593 1 96.25 144 TRP A N 1
ATOM 1077 C CA . TRP A 1 144 ? 8.07 -4.531 0.56 1 96.25 144 TRP A CA 1
ATOM 1078 C C . TRP A 1 144 ? 8.438 -3.08 0.853 1 96.25 144 TRP A C 1
ATOM 1080 O O . TRP A 1 144 ? 7.934 -2.164 0.199 1 96.25 144 TRP A O 1
ATOM 1090 N N . LEU A 1 145 ? 9.242 -2.916 1.832 1 88.94 145 LEU A N 1
ATOM 1091 C CA . LEU A 1 145 ? 9.625 -1.564 2.225 1 88.94 145 LEU A CA 1
ATOM 1092 C C . LEU A 1 145 ? 10.414 -0.877 1.114 1 88.94 145 LEU A C 1
ATOM 1094 O O . LEU A 1 145 ? 10.227 0.317 0.867 1 88.94 145 LEU A O 1
ATOM 1098 N N . ARG A 1 146 ? 11.297 -1.64 0.428 1 89.69 146 ARG A N 1
ATOM 1099 C CA . ARG A 1 146 ? 12.031 -1.105 -0.715 1 89.69 146 ARG A CA 1
ATOM 1100 C C . ARG A 1 146 ? 11.078 -0.75 -1.855 1 89.69 146 ARG A C 1
ATOM 1102 O O . ARG A 1 146 ? 11.25 0.277 -2.516 1 89.69 146 ARG A O 1
ATOM 1109 N N . HIS A 1 147 ? 10.094 -1.551 -2.09 1 93.19 147 HIS A N 1
ATOM 1110 C CA . HIS A 1 147 ? 9.086 -1.307 -3.115 1 93.19 147 HIS A CA 1
ATOM 1111 C C . HIS A 1 147 ? 8.305 -0.032 -2.822 1 93.19 147 HIS A C 1
ATOM 1113 O O . HIS A 1 147 ? 8.133 0.815 -3.701 1 93.19 147 HIS A O 1
ATOM 1119 N N . LEU A 1 148 ? 7.875 0.086 -1.62 1 88.56 148 LEU A N 1
ATOM 1120 C CA . LEU A 1 148 ? 7.078 1.24 -1.226 1 88.56 148 LEU A CA 1
ATOM 1121 C C . LEU A 1 148 ? 7.898 2.521 -1.303 1 88.56 148 LEU A C 1
ATOM 1123 O O . LEU A 1 148 ? 7.367 3.586 -1.633 1 88.56 148 LEU A O 1
ATOM 1127 N N . ALA A 1 149 ? 9.172 2.365 -1.018 1 83.88 149 ALA A N 1
ATOM 1128 C CA . ALA A 1 149 ? 10.07 3.518 -1.05 1 83.88 149 ALA A CA 1
ATOM 1129 C C . ALA A 1 149 ? 10.453 3.879 -2.482 1 83.88 149 ALA A C 1
ATOM 1131 O O . ALA A 1 149 ? 11 4.957 -2.734 1 83.88 149 ALA A O 1
ATOM 1132 N N . GLY A 1 150 ? 10.211 2.984 -3.434 1 83.56 150 GLY A N 1
ATOM 1133 C CA . GLY A 1 150 ? 10.57 3.205 -4.828 1 83.56 150 GLY A CA 1
ATOM 1134 C C . GLY A 1 150 ? 12.047 3.006 -5.102 1 83.56 150 GLY A C 1
ATOM 1135 O O . GLY A 1 150 ? 12.602 3.604 -6.027 1 83.56 150 GLY A O 1
ATOM 1136 N N . VAL A 1 151 ? 12.656 2.201 -4.246 1 79.25 151 VAL A N 1
ATOM 1137 C CA . VAL A 1 151 ? 14.109 2.094 -4.379 1 79.25 151 VAL A CA 1
ATOM 1138 C C . VAL A 1 151 ? 14.477 0.715 -4.922 1 79.25 151 VAL A C 1
ATOM 1140 O O . VAL A 1 151 ? 15.656 0.364 -4.996 1 79.25 151 VAL A O 1
ATOM 1143 N N . GLU A 1 152 ? 13.422 -0.067 -5.289 1 84.94 152 GLU A N 1
ATOM 1144 C CA . GLU A 1 152 ? 13.734 -1.356 -5.898 1 84.94 152 GLU A CA 1
ATOM 1145 C C . GLU A 1 152 ? 14.312 -1.18 -7.297 1 84.94 152 GLU A C 1
ATOM 1147 O O . GLU A 1 152 ? 13.812 -0.378 -8.086 1 84.94 152 GLU A O 1
ATOM 1152 N N . GLU A 1 153 ? 15.375 -1.873 -7.582 1 81.81 153 GLU A N 1
ATOM 1153 C CA . GLU A 1 153 ? 16.062 -1.768 -8.859 1 81.81 153 GLU A CA 1
ATOM 1154 C C . GLU A 1 153 ? 15.461 -2.709 -9.898 1 81.81 153 GLU A C 1
ATOM 1156 O O . GLU A 1 153 ? 15.43 -2.393 -11.086 1 81.81 153 GLU A O 1
ATOM 1161 N N . HIS A 1 154 ? 15.102 -3.773 -9.492 1 93.06 154 HIS A N 1
ATOM 1162 C CA . HIS A 1 154 ? 14.539 -4.84 -10.32 1 93.06 154 HIS A CA 1
ATOM 1163 C C . HIS A 1 154 ? 13.266 -5.402 -9.703 1 93.06 154 HIS A C 1
ATOM 1165 O O . HIS A 1 154 ? 13 -5.195 -8.523 1 93.06 154 HIS A O 1
ATOM 1171 N N . THR A 1 155 ? 12.547 -5.93 -10.641 1 96.94 155 THR A N 1
ATOM 1172 C CA . THR A 1 155 ? 11.352 -6.598 -10.141 1 96.94 155 THR A CA 1
ATOM 1173 C C . THR A 1 155 ? 11.711 -7.645 -9.094 1 96.94 155 THR A C 1
ATOM 1175 O O . THR A 1 155 ? 12.656 -8.414 -9.273 1 96.94 155 THR A O 1
ATOM 1178 N N . ARG A 1 156 ? 11.039 -7.703 -8.008 1 97.81 156 ARG A N 1
ATOM 1179 C CA . ARG A 1 156 ? 11.25 -8.625 -6.898 1 97.81 156 ARG A CA 1
ATOM 1180 C C . ARG A 1 156 ? 11.039 -10.07 -7.34 1 97.81 156 ARG A C 1
ATOM 1182 O O . ARG A 1 156 ? 10.234 -10.344 -8.234 1 97.81 156 ARG A O 1
ATOM 1189 N N . GLY A 1 157 ? 11.719 -10.938 -6.777 1 98.19 157 GLY A N 1
ATOM 1190 C CA . GLY A 1 157 ? 11.5 -12.359 -7.008 1 98.19 157 GLY A CA 1
ATOM 1191 C C . GLY A 1 157 ? 10.312 -12.906 -6.242 1 98.19 157 GLY A C 1
ATOM 1192 O O . GLY A 1 157 ? 9.773 -12.242 -5.355 1 98.19 157 GLY A O 1
ATOM 1193 N N . HIS A 1 158 ? 9.898 -14.094 -6.633 1 98.75 158 HIS A N 1
ATOM 1194 C CA . HIS A 1 158 ? 8.852 -14.82 -5.922 1 98.75 158 HIS A CA 1
ATOM 1195 C C . HIS A 1 158 ? 9.414 -15.594 -4.742 1 98.75 158 HIS A C 1
ATOM 1197 O O . HIS A 1 158 ? 10.625 -15.594 -4.516 1 98.75 158 HIS A O 1
ATOM 1203 N N . LEU A 1 159 ? 8.523 -16.188 -3.908 1 98.94 159 LEU A N 1
ATOM 1204 C CA . LEU A 1 159 ? 9.016 -17.203 -2.973 1 98.94 159 LEU A CA 1
ATOM 1205 C C . LEU A 1 159 ? 9.383 -18.484 -3.703 1 98.94 159 LEU A C 1
ATOM 1207 O O . LEU A 1 159 ? 10.477 -19.016 -3.523 1 98.94 159 LEU A O 1
ATOM 1211 N N . ILE A 1 160 ? 8.438 -18.938 -4.535 1 98.94 160 ILE A N 1
ATOM 1212 C CA . ILE A 1 160 ? 8.641 -20.141 -5.348 1 98.94 160 ILE A CA 1
ATOM 1213 C C . ILE A 1 160 ? 8.258 -19.844 -6.797 1 98.94 160 ILE A C 1
ATOM 1215 O O . ILE A 1 160 ? 7.242 -19.188 -7.059 1 98.94 160 ILE A O 1
ATOM 1219 N N . GLU A 1 161 ? 9.07 -20.297 -7.699 1 98.94 161 GLU A N 1
ATOM 1220 C CA . GLU A 1 161 ? 8.703 -20.234 -9.109 1 98.94 161 GLU A CA 1
ATOM 1221 C C . GLU A 1 161 ? 9.094 -21.516 -9.844 1 98.94 161 GLU A C 1
ATOM 1223 O O . GLU A 1 161 ? 10.25 -21.953 -9.773 1 98.94 161 GLU A O 1
ATOM 1228 N N . PHE A 1 162 ? 8.195 -22.156 -10.523 1 98.81 162 PHE A N 1
ATOM 1229 C CA . PHE A 1 162 ? 8.453 -23.188 -11.523 1 98.81 162 PHE A CA 1
ATOM 1230 C C . PHE A 1 162 ? 8.141 -22.672 -12.922 1 98.81 162 PHE A C 1
ATOM 1232 O O . PHE A 1 162 ? 7.055 -22.156 -13.172 1 98.81 162 PHE A O 1
ATOM 1239 N N . ALA A 1 163 ? 9.086 -22.781 -13.766 1 98.81 163 ALA A N 1
ATOM 1240 C CA . ALA A 1 163 ? 8.898 -22.344 -15.148 1 98.81 163 ALA A CA 1
ATOM 1241 C C . ALA A 1 163 ? 9.102 -23.5 -16.125 1 98.81 163 ALA A C 1
ATOM 1243 O O . ALA A 1 163 ? 10 -24.328 -15.938 1 98.81 163 ALA A O 1
ATOM 1244 N N . SER A 1 164 ? 8.227 -23.609 -17.094 1 98.69 164 SER A N 1
ATOM 1245 C CA . SER A 1 164 ? 8.344 -24.578 -18.172 1 98.69 164 SER A CA 1
ATOM 1246 C C . SER A 1 164 ? 8.547 -25.984 -17.625 1 98.69 164 SER A C 1
ATOM 1248 O O . SER A 1 164 ? 9.453 -26.703 -18.078 1 98.69 164 SER A O 1
ATOM 1250 N N . SER A 1 165 ? 7.762 -26.359 -16.641 1 98.5 165 SER A N 1
ATOM 1251 C CA . SER A 1 165 ? 7.973 -27.625 -15.93 1 98.5 165 SER A CA 1
ATOM 1252 C C . SER A 1 165 ? 6.715 -28.484 -15.953 1 98.5 165 SER A C 1
ATOM 1254 O O . SER A 1 165 ? 5.629 -28 -16.281 1 98.5 165 SER A O 1
ATOM 1256 N N . ARG A 1 166 ? 6.887 -29.719 -15.719 1 97.69 166 ARG A N 1
ATOM 1257 C CA . ARG A 1 166 ? 5.766 -30.641 -15.781 1 97.69 166 ARG A CA 1
ATOM 1258 C C . ARG A 1 166 ? 5.707 -31.516 -14.523 1 97.69 166 ARG A C 1
ATOM 1260 O O . ARG A 1 166 ? 6.746 -31.922 -14 1 97.69 166 ARG A O 1
ATOM 1267 N N . ARG A 1 167 ? 4.508 -31.844 -14.125 1 97.75 167 ARG A N 1
ATOM 1268 C CA . ARG A 1 167 ? 4.254 -32.625 -12.93 1 97.75 167 ARG A CA 1
ATOM 1269 C C . ARG A 1 167 ? 4.945 -32.031 -11.711 1 97.75 167 ARG A C 1
ATOM 1271 O O . ARG A 1 167 ? 5.969 -32.531 -11.258 1 97.75 167 ARG A O 1
ATOM 1278 N N . VAL A 1 168 ? 4.379 -30.953 -11.289 1 98.19 168 VAL A N 1
ATOM 1279 C CA . VAL A 1 168 ? 4.875 -30.156 -10.18 1 98.19 168 VAL A CA 1
ATOM 1280 C C . VAL A 1 168 ? 3.889 -30.219 -9.008 1 98.19 168 VAL A C 1
ATOM 1282 O O . VAL A 1 168 ? 2.674 -30.156 -9.211 1 98.19 168 VAL A O 1
ATOM 1285 N N . ALA A 1 169 ? 4.383 -30.438 -7.781 1 98.25 169 ALA A N 1
ATOM 1286 C CA . ALA A 1 169 ? 3.486 -30.469 -6.629 1 98.25 169 ALA A CA 1
ATOM 1287 C C . ALA A 1 169 ? 4.043 -29.641 -5.477 1 98.25 169 ALA A C 1
ATOM 1289 O O . ALA A 1 169 ? 5.258 -29.594 -5.27 1 98.25 169 ALA A O 1
ATOM 1290 N N . VAL A 1 170 ? 3.229 -28.953 -4.734 1 98.62 170 VAL A N 1
ATOM 1291 C CA . VAL A 1 170 ? 3.512 -28.266 -3.479 1 98.62 170 VAL A CA 1
ATOM 1292 C C . VAL A 1 170 ? 2.482 -28.672 -2.424 1 98.62 170 VAL A C 1
ATOM 1294 O O . VAL A 1 170 ? 1.277 -28.5 -2.631 1 98.62 170 VAL A O 1
ATOM 1297 N N . ALA A 1 171 ? 2.982 -29.203 -1.276 1 98.31 171 ALA A N 1
ATOM 1298 C CA . ALA A 1 171 ? 1.962 -29.781 -0.405 1 98.31 171 ALA A CA 1
ATOM 1299 C C . ALA A 1 171 ? 2.389 -29.719 1.059 1 98.31 171 ALA A C 1
ATOM 1301 O O . ALA A 1 171 ? 3.572 -29.859 1.374 1 98.31 171 ALA A O 1
ATOM 1302 N N . ASN A 1 172 ? 1.446 -29.5 1.884 1 98.56 172 ASN A N 1
ATOM 1303 C CA . ASN A 1 172 ? 1.479 -29.766 3.318 1 98.56 172 ASN A CA 1
ATOM 1304 C C . ASN A 1 172 ? 2.543 -28.922 4.02 1 98.56 172 ASN A C 1
ATOM 1306 O O . ASN A 1 172 ? 3.387 -29.453 4.738 1 98.56 172 ASN A O 1
ATOM 1310 N N . LEU A 1 173 ? 2.457 -27.609 3.795 1 98.75 173 LEU A N 1
ATOM 1311 C CA . LEU A 1 173 ? 3.412 -26.703 4.434 1 98.75 173 LEU A CA 1
ATOM 1312 C C . LEU A 1 173 ? 2.846 -25.297 4.527 1 98.75 173 LEU A C 1
ATOM 1314 O O . LEU A 1 173 ? 1.714 -25.047 4.105 1 98.75 173 LEU A O 1
ATOM 1318 N N . ARG A 1 174 ? 3.562 -24.484 5.223 1 98.81 174 ARG A N 1
ATOM 1319 C CA . ARG A 1 174 ? 3.229 -23.078 5.375 1 98.81 174 ARG A CA 1
ATOM 1320 C C . ARG A 1 174 ? 4.254 -22.188 4.672 1 98.81 174 ARG A C 1
ATOM 1322 O O . ARG A 1 174 ? 5.457 -22.422 4.766 1 98.81 174 ARG A O 1
ATOM 1329 N N . MET A 1 175 ? 3.811 -21.25 3.9 1 98.94 175 MET A N 1
ATOM 1330 C CA . MET A 1 175 ? 4.648 -20.281 3.201 1 98.94 175 MET A CA 1
ATOM 1331 C C . MET A 1 175 ? 4.328 -18.859 3.654 1 98.94 175 MET A C 1
ATOM 1333 O O . MET A 1 175 ? 3.193 -18.406 3.52 1 98.94 175 MET A O 1
ATOM 1337 N N . ILE A 1 176 ? 5.367 -18.141 4.219 1 98.88 176 ILE A N 1
ATOM 1338 C CA . ILE A 1 176 ? 5.043 -16.844 4.82 1 98.88 176 ILE A CA 1
ATOM 1339 C C . ILE A 1 176 ? 5.922 -15.766 4.211 1 98.88 176 ILE A C 1
ATOM 1341 O O . ILE A 1 176 ? 7.062 -16.031 3.82 1 98.88 176 ILE A O 1
ATOM 1345 N N . ASP A 1 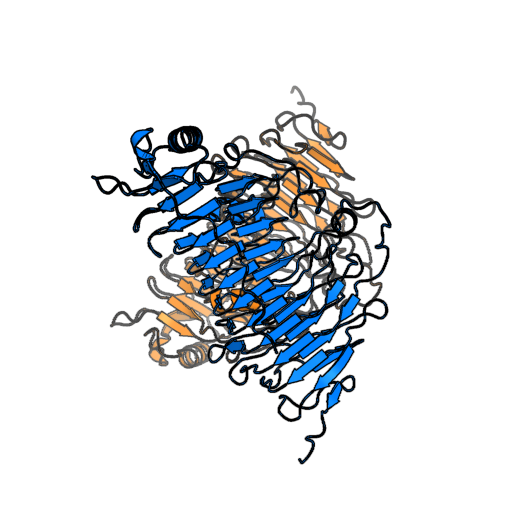177 ? 5.406 -14.562 4.066 1 98.69 177 ASP A N 1
ATOM 1346 C CA . ASP A 1 177 ? 6.113 -13.312 3.799 1 98.69 177 ASP A CA 1
ATOM 1347 C C . ASP A 1 177 ? 6.922 -13.406 2.508 1 98.69 177 ASP A C 1
ATOM 1349 O O . ASP A 1 177 ? 8.125 -13.125 2.502 1 98.69 177 ASP A O 1
ATOM 1353 N N . SER A 1 178 ? 6.211 -13.766 1.45 1 98.94 178 SER A N 1
ATOM 1354 C CA . SER A 1 178 ? 6.871 -13.766 0.149 1 98.94 178 SER A CA 1
ATOM 1355 C C . SER A 1 178 ? 7.316 -12.367 -0.246 1 98.94 178 SER A C 1
ATOM 1357 O O . SER A 1 178 ? 6.633 -11.383 0.052 1 98.94 178 SER A O 1
ATOM 1359 N N . PRO A 1 179 ? 8.469 -12.297 -0.934 1 98.56 179 PRO A N 1
ATOM 1360 C CA . PRO A 1 179 ? 8.891 -10.977 -1.417 1 98.56 179 PRO A CA 1
ATOM 1361 C C . PRO A 1 179 ? 7.863 -10.336 -2.344 1 98.56 179 PRO A C 1
ATOM 1363 O O . PRO A 1 179 ? 7.633 -9.125 -2.273 1 98.56 179 PRO A O 1
ATOM 1366 N N . TYR A 1 180 ? 7.277 -10.992 -3.203 1 98.38 180 TYR A N 1
ATOM 1367 C CA . TYR A 1 180 ? 6.32 -10.688 -4.262 1 98.38 180 TYR A CA 1
ATOM 1368 C C . TYR A 1 180 ? 5.242 -11.766 -4.352 1 98.38 180 TYR A C 1
ATOM 1370 O O . TYR A 1 180 ? 4.746 -12.234 -3.33 1 98.38 180 TYR A O 1
ATOM 1378 N N . TRP A 1 181 ? 4.715 -12.062 -5.586 1 98.81 181 TRP A N 1
ATOM 1379 C CA . TRP A 1 181 ? 3.793 -13.195 -5.676 1 98.81 181 TRP A CA 1
ATOM 1380 C C . TRP A 1 181 ? 4.371 -14.422 -4.984 1 98.81 181 TRP A C 1
ATOM 1382 O O . TRP A 1 181 ? 5.57 -14.695 -5.094 1 98.81 181 TRP A O 1
ATOM 1392 N N . ASN A 1 182 ? 3.518 -15.102 -4.223 1 98.88 182 ASN A N 1
ATOM 1393 C CA . ASN A 1 182 ? 4.031 -16.203 -3.402 1 98.88 182 ASN A CA 1
ATOM 1394 C C . ASN A 1 182 ? 4.516 -17.359 -4.262 1 98.88 182 ASN A C 1
ATOM 1396 O O . ASN A 1 182 ? 5.715 -17.656 -4.305 1 98.88 182 ASN A O 1
ATOM 1400 N N . THR A 1 183 ? 3.629 -18 -5.02 1 98.88 183 THR A N 1
ATOM 1401 C CA . THR A 1 183 ? 3.994 -19.141 -5.859 1 98.88 183 THR A CA 1
ATOM 1402 C C . THR A 1 183 ? 3.572 -18.891 -7.305 1 98.88 183 THR A C 1
ATOM 1404 O O . THR A 1 183 ? 2.383 -18.75 -7.594 1 98.88 183 THR A O 1
ATOM 1407 N N . HIS A 1 184 ? 4.547 -18.875 -8.141 1 98.94 184 HIS A N 1
ATOM 1408 C CA . HIS A 1 184 ? 4.324 -18.625 -9.555 1 98.94 184 HIS A CA 1
ATOM 1409 C C . HIS A 1 184 ? 4.578 -19.875 -10.383 1 98.94 184 HIS A C 1
ATOM 1411 O O . HIS A 1 184 ? 5.672 -20.453 -10.336 1 98.94 184 HIS A O 1
ATOM 1417 N N . PHE A 1 185 ? 3.588 -20.344 -11.094 1 98.81 185 PHE A N 1
ATOM 1418 C CA . PHE A 1 185 ? 3.719 -21.438 -12.055 1 98.81 185 PHE A CA 1
ATOM 1419 C C . PHE A 1 185 ? 3.652 -20.922 -13.484 1 98.81 185 PHE A C 1
ATOM 1421 O O . PHE A 1 185 ? 2.566 -20.688 -14.016 1 98.81 185 PHE A O 1
ATOM 1428 N N . PHE A 1 186 ? 4.773 -20.828 -14.07 1 98.94 186 PHE A N 1
ATOM 1429 C CA . PHE A 1 186 ? 4.824 -20.281 -15.422 1 98.94 186 PHE A CA 1
ATOM 1430 C C . PHE A 1 186 ? 5.023 -21.375 -16.453 1 98.94 186 PHE A C 1
ATOM 1432 O O . PHE A 1 186 ? 6.043 -22.062 -16.453 1 98.94 186 PHE A O 1
ATOM 1439 N N . ASP A 1 187 ? 4.051 -21.5 -17.328 1 98.88 187 ASP A N 1
ATOM 1440 C CA . ASP A 1 187 ? 4.117 -22.453 -18.422 1 98.88 187 ASP A CA 1
ATOM 1441 C C . ASP A 1 187 ? 4.371 -23.875 -17.906 1 98.88 187 ASP A C 1
ATOM 1443 O O . ASP A 1 187 ? 5.27 -24.562 -18.391 1 98.88 187 ASP A O 1
ATOM 1447 N N . CYS A 1 188 ? 3.607 -24.25 -16.953 1 98.56 188 CYS A N 1
ATOM 1448 C CA . CYS A 1 188 ? 3.701 -25.594 -16.375 1 98.56 188 CYS A CA 1
ATOM 1449 C C . CYS A 1 188 ? 2.568 -26.484 -16.875 1 98.56 188 CYS A C 1
ATOM 1451 O O . CYS A 1 188 ? 1.505 -25.984 -17.25 1 98.56 188 CYS A O 1
ATOM 1453 N N . ASP A 1 189 ? 2.879 -27.703 -16.953 1 97.88 189 ASP A N 1
ATOM 1454 C CA . ASP A 1 189 ? 1.911 -28.719 -17.344 1 97.88 189 ASP A CA 1
ATOM 1455 C C . ASP A 1 189 ? 1.741 -29.766 -16.234 1 97.88 189 ASP A C 1
ATOM 1457 O O . ASP A 1 189 ? 2.588 -30.641 -16.078 1 97.88 189 ASP A O 1
ATOM 1461 N N . GLY A 1 190 ? 0.633 -29.672 -15.586 1 97.69 190 GLY A N 1
ATOM 1462 C CA . GLY A 1 190 ? 0.425 -30.547 -14.445 1 97.69 190 GLY A CA 1
ATOM 1463 C C . GLY A 1 190 ? 0.954 -29.969 -13.148 1 97.69 190 GLY A C 1
ATOM 1464 O O . GLY A 1 190 ? 2.123 -30.156 -12.805 1 97.69 190 GLY A O 1
ATOM 1465 N N . VAL A 1 191 ? 0.082 -29.297 -12.391 1 98.38 191 VAL A N 1
ATOM 1466 C CA . VAL A 1 191 ? 0.417 -28.688 -11.117 1 98.38 191 VAL A CA 1
ATOM 1467 C C . VAL A 1 191 ? -0.599 -29.109 -10.055 1 98.38 191 VAL A C 1
ATOM 1469 O O . VAL A 1 191 ? -1.807 -29.078 -10.305 1 98.38 191 VAL A O 1
ATOM 1472 N N . HIS A 1 192 ? -0.099 -29.578 -8.969 1 98.25 192 HIS A N 1
ATOM 1473 C CA . HIS A 1 192 ? -0.98 -29.938 -7.863 1 98.25 192 HIS A CA 1
ATOM 1474 C C . HIS A 1 192 ? -0.531 -29.266 -6.566 1 98.25 192 HIS A C 1
ATOM 1476 O O . HIS A 1 192 ? 0.582 -29.516 -6.094 1 98.25 192 HIS A O 1
ATOM 1482 N N . VAL A 1 193 ? -1.359 -28.391 -6.023 1 98.56 193 VAL A N 1
ATOM 1483 C CA . VAL A 1 193 ? -1.164 -27.781 -4.719 1 98.56 193 VAL A CA 1
ATOM 1484 C C . VAL A 1 193 ? -2.193 -28.312 -3.729 1 98.56 193 VAL A C 1
ATOM 1486 O O . VAL A 1 193 ? -3.395 -28.312 -4.012 1 98.56 193 VAL A O 1
ATOM 1489 N N . SER A 1 194 ? -1.73 -28.781 -2.584 1 98.38 194 SER A N 1
ATOM 1490 C CA . SER A 1 194 ? -2.668 -29.328 -1.603 1 98.38 194 SER A CA 1
ATOM 1491 C C . SER A 1 194 ? -2.154 -29.125 -0.181 1 98.38 194 SER A C 1
ATOM 1493 O O . SER A 1 194 ? -0.998 -29.422 0.116 1 98.38 194 SER A O 1
ATOM 1495 N N . GLY A 1 195 ? -3.033 -28.609 0.643 1 98.62 195 GLY A N 1
ATOM 1496 C CA . GLY A 1 195 ? -2.67 -28.469 2.043 1 98.62 195 GLY A CA 1
ATOM 1497 C C . GLY A 1 195 ? -1.633 -27.391 2.283 1 98.62 195 GLY A C 1
ATOM 1498 O O . GLY A 1 195 ? -0.712 -27.578 3.082 1 98.62 195 GLY A O 1
ATOM 1499 N N . VAL A 1 196 ? -1.761 -26.281 1.642 1 98.88 196 VAL A N 1
ATOM 1500 C CA . VAL A 1 196 ? -0.787 -25.203 1.768 1 98.88 196 VAL A CA 1
ATOM 1501 C C . VAL A 1 196 ? -1.44 -24 2.432 1 98.88 196 VAL A C 1
ATOM 1503 O O . VAL A 1 196 ? -2.557 -23.609 2.074 1 98.88 196 VAL A O 1
ATOM 1506 N N . ARG A 1 197 ? -0.797 -23.438 3.449 1 98.88 197 ARG A N 1
ATOM 1507 C CA . ARG A 1 197 ? -1.206 -22.188 4.07 1 98.88 197 ARG A CA 1
ATOM 1508 C C . ARG A 1 197 ? -0.253 -21.062 3.703 1 98.88 197 ARG A C 1
ATOM 1510 O O . ARG A 1 197 ? 0.943 -21.125 3.994 1 98.88 197 ARG A O 1
ATOM 1517 N N . ILE A 1 198 ? -0.774 -20.016 3.039 1 98.94 198 ILE A N 1
ATOM 1518 C CA . ILE A 1 198 ? 0.019 -18.844 2.695 1 98.94 198 ILE A CA 1
ATOM 1519 C C . ILE A 1 198 ? -0.364 -17.672 3.604 1 98.94 198 ILE A C 1
ATOM 1521 O O . ILE A 1 198 ? -1.549 -17.406 3.805 1 98.94 198 ILE A O 1
ATOM 1525 N N . GLU A 1 199 ? 0.673 -17.016 4.195 1 98.81 199 GLU A N 1
ATOM 1526 C CA . GLU A 1 199 ? 0.412 -15.891 5.086 1 98.81 199 GLU A CA 1
ATOM 1527 C C . GLU A 1 199 ? 1.379 -14.734 4.82 1 98.81 199 GLU A C 1
ATOM 1529 O O . GLU A 1 199 ? 2.566 -14.961 4.582 1 98.81 199 GLU A O 1
ATOM 1534 N N . ALA A 1 200 ? 0.895 -13.586 4.805 1 98.5 200 ALA A N 1
ATOM 1535 C CA . ALA A 1 200 ? 1.608 -12.312 4.805 1 98.5 200 ALA A CA 1
ATOM 1536 C C . ALA A 1 200 ? 0.785 -11.219 5.48 1 98.5 200 ALA A C 1
ATOM 1538 O O . ALA A 1 200 ? -0.424 -11.375 5.672 1 98.5 200 ALA A O 1
ATOM 1539 N N . PRO A 1 201 ? 1.435 -10.141 5.957 1 96.25 201 PRO A N 1
ATOM 1540 C CA . PRO A 1 201 ? 0.632 -9.016 6.457 1 96.25 201 PRO A CA 1
ATOM 1541 C C . PRO A 1 201 ? -0.429 -8.562 5.461 1 96.25 201 PRO A C 1
ATOM 1543 O O . PRO A 1 201 ? -0.176 -8.531 4.254 1 96.25 201 PRO A O 1
ATOM 1546 N N . LEU A 1 202 ? -1.594 -8.117 6.023 1 95 202 LEU A N 1
ATOM 1547 C CA . LEU A 1 202 ? -2.729 -7.734 5.191 1 95 202 LEU A CA 1
ATOM 1548 C C . LEU A 1 202 ? -2.389 -6.516 4.34 1 95 202 LEU A C 1
ATOM 1550 O O . LEU A 1 202 ? -3.016 -6.281 3.305 1 95 202 LEU A O 1
ATOM 1554 N N . LEU A 1 203 ? -1.375 -5.727 4.797 1 93.75 203 LEU A N 1
ATOM 1555 C CA . LEU A 1 203 ? -1.003 -4.508 4.086 1 93.75 203 LEU A CA 1
ATOM 1556 C C . LEU A 1 203 ? 0.133 -4.777 3.105 1 93.75 203 LEU A C 1
ATOM 1558 O O . LEU A 1 203 ? 0.574 -3.869 2.395 1 93.75 203 LEU A O 1
ATOM 1562 N N . SER A 1 204 ? 0.643 -6.004 2.975 1 96.56 204 SER A N 1
ATOM 1563 C CA . SER A 1 204 ? 1.793 -6.328 2.137 1 96.56 204 SER A CA 1
ATOM 1564 C C . SER A 1 204 ? 1.465 -6.156 0.658 1 96.56 204 SER A C 1
ATOM 1566 O O . SER A 1 204 ? 0.385 -6.547 0.208 1 96.56 204 SER A O 1
ATOM 1568 N N . PRO A 1 205 ? 2.381 -5.527 -0.077 1 96.19 205 PRO A N 1
ATOM 1569 C CA . PRO A 1 205 ? 2.096 -5.273 -1.492 1 96.19 205 PRO A CA 1
ATOM 1570 C C . PRO A 1 205 ? 2.391 -6.48 -2.379 1 96.19 205 PRO A C 1
ATOM 1572 O O . PRO A 1 205 ? 3.469 -7.074 -2.283 1 96.19 205 PRO A O 1
ATOM 1575 N N . ASN A 1 206 ? 1.501 -6.859 -3.266 1 97.5 206 ASN A N 1
ATOM 1576 C CA . ASN A 1 206 ? 1.661 -7.812 -4.359 1 97.5 206 ASN A CA 1
ATOM 1577 C C . ASN A 1 206 ? 2.021 -9.203 -3.84 1 97.5 206 ASN A C 1
ATOM 1579 O O . ASN A 1 206 ? 2.932 -9.844 -4.363 1 97.5 206 ASN A O 1
ATOM 1583 N N . THR A 1 207 ? 1.377 -9.625 -2.824 1 98.38 207 THR A N 1
ATOM 1584 C CA . THR A 1 207 ? 1.665 -10.945 -2.264 1 98.38 207 THR A CA 1
ATOM 1585 C C . THR A 1 207 ? 0.596 -11.953 -2.674 1 98.38 207 THR A C 1
ATOM 1587 O O . THR A 1 207 ? 0.088 -12.703 -1.837 1 98.38 207 THR A O 1
ATOM 1590 N N . ASP A 1 208 ? 0.282 -11.969 -3.979 1 98.56 208 ASP A N 1
ATOM 1591 C CA . ASP A 1 208 ? -0.624 -12.992 -4.488 1 98.56 208 ASP A CA 1
ATOM 1592 C C . ASP A 1 208 ? -0.278 -14.359 -3.916 1 98.56 208 ASP A C 1
ATOM 1594 O O . ASP A 1 208 ? 0.892 -14.664 -3.668 1 98.56 208 ASP A O 1
ATOM 1598 N N . GLY A 1 209 ? -1.304 -15.203 -3.777 1 98.88 209 GLY A N 1
ATOM 1599 C CA . GLY A 1 209 ? -1.074 -16.547 -3.283 1 98.88 209 GLY A CA 1
ATOM 1600 C C . GLY A 1 209 ? -0.518 -17.484 -4.34 1 98.88 209 GLY A C 1
ATOM 1601 O O . GLY A 1 209 ? 0.68 -17.781 -4.352 1 98.88 209 GLY A O 1
ATOM 1602 N N . TRP A 1 210 ? -1.405 -17.891 -5.27 1 98.94 210 TRP A N 1
ATOM 1603 C CA . TRP A 1 210 ? -1.013 -18.797 -6.344 1 98.94 210 TRP A CA 1
ATOM 1604 C C . TRP A 1 210 ? -1.302 -18.172 -7.707 1 98.94 210 TRP A C 1
ATOM 1606 O O . TRP A 1 210 ? -2.42 -17.719 -7.965 1 98.94 210 TRP A O 1
ATOM 1616 N N . ASP A 1 211 ? -0.297 -18.203 -8.594 1 98.88 211 ASP A N 1
ATOM 1617 C CA . ASP A 1 211 ? -0.418 -17.578 -9.906 1 98.88 211 ASP A CA 1
ATOM 1618 C C . ASP A 1 211 ? -0.127 -18.578 -11.016 1 98.88 211 ASP A C 1
ATOM 1620 O O . ASP A 1 211 ? 0.967 -18.594 -11.586 1 98.88 211 ASP A O 1
ATOM 1624 N N . PRO A 1 212 ? -1.074 -19.438 -11.391 1 98.88 212 PRO A N 1
ATOM 1625 C CA . PRO A 1 212 ? -0.906 -20.125 -12.664 1 98.88 212 PRO A CA 1
ATOM 1626 C C . PRO A 1 212 ? -0.833 -19.172 -13.852 1 98.88 212 PRO A C 1
ATOM 1628 O O . PRO A 1 212 ? -1.713 -18.312 -14.016 1 98.88 212 PRO A O 1
ATOM 1631 N N . ASP A 1 213 ? 0.185 -19.266 -14.602 1 98.94 213 ASP A N 1
ATOM 1632 C CA . ASP A 1 213 ? 0.489 -18.375 -15.719 1 98.94 213 ASP A CA 1
ATOM 1633 C C . ASP A 1 213 ? 0.893 -19.172 -16.953 1 98.94 213 ASP A C 1
ATOM 1635 O O . ASP A 1 213 ? 1.961 -19.797 -16.984 1 98.94 213 ASP A O 1
ATOM 1639 N N . SER A 1 214 ? -0.019 -19.109 -17.953 1 98.94 214 SER A N 1
ATOM 1640 C CA . SER A 1 214 ? 0.249 -19.891 -19.156 1 98.94 214 SER A CA 1
ATOM 1641 C C . SER A 1 214 ? 0.443 -21.375 -18.828 1 98.94 214 SER A C 1
ATOM 1643 O O . SER A 1 214 ? 1.335 -22.016 -19.375 1 98.94 214 SER A O 1
ATOM 1645 N N . SER A 1 215 ? -0.331 -21.875 -17.875 1 98.75 215 SER A N 1
ATOM 1646 C CA . SER A 1 215 ? -0.186 -23.234 -17.359 1 98.75 215 SER A CA 1
ATOM 1647 C C . SER A 1 215 ? -1.459 -24.047 -17.578 1 98.75 215 SER A C 1
ATOM 1649 O O . SER A 1 215 ? -2.549 -23.484 -17.688 1 98.75 215 SER A O 1
ATOM 1651 N N . ARG A 1 216 ? -1.303 -25.312 -17.672 1 98.19 216 ARG A N 1
ATOM 1652 C CA . ARG A 1 216 ? -2.451 -26.172 -17.938 1 98.19 216 ARG A CA 1
ATOM 1653 C C . ARG A 1 216 ? -2.479 -27.344 -16.969 1 98.19 216 ARG A C 1
ATOM 1655 O O . ARG A 1 216 ? -1.435 -27.766 -16.469 1 98.19 216 ARG A O 1
ATOM 1662 N N . ASP A 1 217 ? -3.689 -27.828 -16.719 1 98.06 217 ASP A N 1
ATOM 1663 C CA . ASP A 1 217 ? -3.92 -28.953 -15.82 1 98.06 217 ASP A CA 1
ATOM 1664 C C . ASP A 1 217 ? -3.396 -28.641 -14.422 1 98.06 217 ASP A C 1
ATOM 1666 O O . ASP A 1 217 ? -2.51 -29.344 -13.922 1 98.06 217 ASP A O 1
ATOM 1670 N N . VAL A 1 218 ? -4.039 -27.641 -13.836 1 98.56 218 VAL A N 1
ATOM 1671 C CA . VAL A 1 218 ? -3.652 -27.141 -12.516 1 98.56 218 VAL A CA 1
ATOM 1672 C C . VAL A 1 218 ? -4.77 -27.422 -11.508 1 98.56 218 VAL A C 1
ATOM 1674 O O . VAL A 1 218 ? -5.941 -27.141 -11.789 1 98.56 218 VAL A O 1
ATOM 1677 N N . LEU A 1 219 ? -4.43 -28 -10.43 1 98.62 219 LEU A N 1
ATOM 1678 C CA . LEU A 1 219 ? -5.359 -28.203 -9.32 1 98.62 219 LEU A CA 1
ATOM 1679 C C . LEU A 1 219 ? -4.816 -27.594 -8.039 1 98.62 219 LEU A C 1
ATOM 1681 O O . LEU A 1 219 ? -3.727 -27.953 -7.578 1 98.62 219 LEU A O 1
ATOM 1685 N N . ILE A 1 220 ? -5.508 -26.625 -7.445 1 98.69 220 ILE A N 1
ATOM 1686 C CA . ILE A 1 220 ? -5.223 -26.031 -6.148 1 98.69 220 ILE A CA 1
ATOM 1687 C C . ILE A 1 220 ? -6.348 -26.359 -5.168 1 98.69 220 ILE A C 1
ATOM 1689 O O . ILE A 1 220 ? -7.5 -25.969 -5.383 1 98.69 220 ILE A O 1
ATOM 1693 N N . GLU A 1 221 ? -5.984 -27.047 -4.047 1 98.62 221 GLU A N 1
ATOM 1694 C CA . GLU A 1 221 ? -7.09 -27.5 -3.205 1 98.62 221 GLU A CA 1
ATOM 1695 C C . GLU A 1 221 ? -6.676 -27.578 -1.739 1 98.62 221 GLU A C 1
ATOM 1697 O O . GLU A 1 221 ? -5.48 -27.594 -1.425 1 98.62 221 GLU A O 1
ATOM 1702 N N . HIS A 1 222 ? -7.617 -27.562 -0.915 1 98.69 222 HIS A N 1
ATOM 1703 C CA . HIS A 1 222 ? -7.461 -27.75 0.522 1 98.69 222 HIS A CA 1
ATOM 1704 C C . HIS A 1 222 ? -6.379 -26.844 1.088 1 98.69 222 HIS A C 1
ATOM 1706 O O . HIS A 1 222 ? -5.48 -27.297 1.796 1 98.69 222 HIS A O 1
ATOM 1712 N N . SER A 1 223 ? -6.527 -25.578 0.787 1 98.88 223 SER A N 1
ATOM 1713 C CA . SER A 1 223 ? -5.48 -24.625 1.126 1 98.88 223 SER A CA 1
ATOM 1714 C C . SER A 1 223 ? -6.078 -23.297 1.598 1 98.88 223 SER A C 1
ATOM 1716 O O . SER A 1 223 ? -7.297 -23.109 1.563 1 98.88 223 SER A O 1
ATOM 1718 N N . SER A 1 224 ? -5.262 -22.406 2.176 1 98.88 224 SER A N 1
ATOM 1719 C CA . SER A 1 224 ? -5.73 -21.109 2.648 1 98.88 224 SER A CA 1
ATOM 1720 C C . SER A 1 224 ? -4.711 -20.016 2.369 1 98.88 224 SER A C 1
ATOM 1722 O O . SER A 1 224 ? -3.512 -20.281 2.277 1 98.88 224 SER A O 1
ATOM 1724 N N . TYR A 1 225 ? -5.262 -18.859 2.238 1 98.75 225 TYR A N 1
ATOM 1725 C CA . TYR A 1 225 ? -4.48 -17.672 1.977 1 98.75 225 TYR A CA 1
ATOM 1726 C C . TYR A 1 225 ? -4.926 -16.516 2.873 1 98.75 225 TYR A C 1
ATOM 1728 O O . TYR A 1 225 ? -6.121 -16.25 3.006 1 98.75 225 TYR A O 1
ATOM 1736 N N . ARG A 1 226 ? -4.004 -15.859 3.457 1 98.5 226 ARG A N 1
ATOM 1737 C CA . ARG A 1 226 ? -4.172 -14.586 4.145 1 98.5 226 ARG A CA 1
ATOM 1738 C C . ARG A 1 226 ? -3.074 -13.602 3.75 1 98.5 226 ARG A C 1
ATOM 1740 O O . ARG A 1 226 ? -1.891 -13.859 3.98 1 98.5 226 ARG A O 1
ATOM 1747 N N . GLY A 1 227 ? -3.479 -12.547 3.102 1 97.88 227 GLY A N 1
ATOM 1748 C CA . GLY A 1 227 ? -2.434 -11.641 2.65 1 97.88 227 GLY A CA 1
ATOM 1749 C C . GLY A 1 227 ? -2.975 -10.375 2.01 1 97.88 227 GLY A C 1
ATOM 1750 O O . GLY A 1 227 ? -4.125 -9.992 2.248 1 97.88 227 GLY A O 1
ATOM 1751 N N . GLY A 1 228 ? -2.094 -9.719 1.285 1 97.19 228 GLY A N 1
ATOM 1752 C CA . GLY A 1 228 ? -2.387 -8.352 0.88 1 97.19 228 GLY A CA 1
ATOM 1753 C C . GLY A 1 228 ? -2.857 -8.25 -0.558 1 97.19 228 GLY A C 1
ATOM 1754 O O . GLY A 1 228 ? -3.137 -7.148 -1.045 1 97.19 228 GLY A O 1
ATOM 1755 N N . ASP A 1 229 ? -2.939 -9.336 -1.292 1 97.56 229 ASP A N 1
ATOM 1756 C CA . ASP A 1 229 ? -3.32 -9.289 -2.699 1 97.56 229 ASP A CA 1
ATOM 1757 C C . ASP A 1 229 ? -4.211 -10.469 -3.07 1 97.56 229 ASP A C 1
ATOM 1759 O O . ASP A 1 229 ? -4.93 -11 -2.223 1 97.56 229 ASP A O 1
ATOM 1763 N N . ASP A 1 230 ? -4.316 -10.828 -4.352 1 98.12 230 ASP A N 1
ATOM 1764 C CA . ASP A 1 230 ? -5.23 -11.875 -4.801 1 98.12 230 ASP A CA 1
ATOM 1765 C C . ASP A 1 230 ? -4.887 -13.219 -4.152 1 98.12 230 ASP A C 1
ATOM 1767 O O . ASP A 1 230 ? -3.715 -13.562 -4.012 1 98.12 230 ASP A O 1
ATOM 1771 N N . CYS A 1 231 ? -5.953 -13.938 -3.727 1 98.69 231 CYS A N 1
ATOM 1772 C CA . CYS A 1 231 ? -5.797 -15.297 -3.223 1 98.69 231 CYS A CA 1
ATOM 1773 C C . CYS A 1 231 ? -5.273 -16.234 -4.312 1 98.69 231 CYS A C 1
ATOM 1775 O O . CYS A 1 231 ? -4.305 -16.953 -4.098 1 98.69 231 CYS A O 1
ATOM 1777 N N . ILE A 1 232 ? -5.902 -16.219 -5.426 1 98.88 232 ILE A N 1
ATOM 1778 C CA . ILE A 1 232 ? -5.5 -16.891 -6.66 1 98.88 232 ILE A CA 1
ATOM 1779 C C . ILE A 1 232 ? -5.605 -15.914 -7.832 1 98.88 232 ILE A C 1
ATOM 1781 O O . ILE A 1 232 ? -6.598 -15.188 -7.961 1 98.88 232 ILE A O 1
ATOM 1785 N N . ALA A 1 233 ? -4.582 -15.852 -8.648 1 98.81 233 ALA A N 1
ATOM 1786 C CA . ALA A 1 233 ? -4.594 -14.984 -9.82 1 98.81 233 ALA A CA 1
ATOM 1787 C C . ALA A 1 233 ? -4.098 -15.727 -11.055 1 98.81 233 ALA A C 1
ATOM 1789 O O . ALA A 1 233 ? -2.889 -15.859 -11.266 1 98.81 233 ALA A O 1
ATOM 1790 N N . ILE A 1 234 ? -5.004 -16.109 -11.883 1 98.94 234 ILE A N 1
ATOM 1791 C CA . ILE A 1 234 ? -4.66 -16.844 -13.094 1 98.94 234 ILE A CA 1
ATOM 1792 C C . ILE A 1 234 ? -4.246 -15.875 -14.195 1 98.94 234 ILE A C 1
ATOM 1794 O O . ILE A 1 234 ? -4.93 -14.875 -14.438 1 98.94 234 ILE A O 1
ATOM 1798 N N . LYS A 1 235 ? -3.111 -16.188 -14.805 1 98.81 235 LYS A N 1
ATOM 1799 C CA . LYS A 1 235 ? -2.525 -15.305 -15.812 1 98.81 235 LYS A CA 1
ATOM 1800 C C . LYS A 1 235 ? -2.121 -16.094 -17.062 1 98.81 235 LYS A C 1
ATOM 1802 O O . LYS A 1 235 ? -2.158 -17.312 -17.062 1 98.81 235 LYS A O 1
ATOM 1807 N N . SER A 1 236 ? -1.751 -15.352 -18.188 1 98.88 236 SER A N 1
ATOM 1808 C CA . SER A 1 236 ? -1.232 -16 -19.391 1 98.88 236 SER A CA 1
ATOM 1809 C C . SER A 1 236 ? -0.443 -15.023 -20.25 1 98.88 236 SER A C 1
ATOM 1811 O O . SER A 1 236 ? -0.562 -15.031 -21.469 1 98.88 236 SER A O 1
ATOM 1813 N N . GLY A 1 237 ? 0.269 -14.148 -19.609 1 98.62 237 GLY A N 1
ATOM 1814 C CA . GLY A 1 237 ? 1.122 -13.227 -20.328 1 98.62 237 GLY A CA 1
ATOM 1815 C C . GLY A 1 237 ? 0.518 -11.836 -20.469 1 98.62 237 GLY A C 1
ATOM 1816 O O . GLY A 1 237 ? -0.678 -11.648 -20.234 1 98.62 237 GLY A O 1
ATOM 1817 N N . TRP A 1 238 ? 1.314 -10.875 -20.906 1 98.44 238 TRP A N 1
ATOM 1818 C CA . TRP A 1 238 ? 1.008 -9.453 -20.828 1 98.44 238 TRP A CA 1
ATOM 1819 C C . TRP A 1 238 ? 1.139 -8.789 -22.203 1 98.44 238 TRP A C 1
ATOM 1821 O O . TRP A 1 238 ? 2.246 -8.641 -22.719 1 98.44 238 TRP A O 1
ATOM 1831 N N . ASP A 1 239 ? -0.003 -8.43 -22.797 1 98.31 239 ASP A N 1
ATOM 1832 C CA . ASP A 1 239 ? -0.109 -7.625 -24 1 98.31 239 ASP A CA 1
ATOM 1833 C C . ASP A 1 239 ? 0.714 -8.234 -25.141 1 98.31 239 ASP A C 1
ATOM 1835 O O . ASP A 1 239 ? 0.626 -9.438 -25.406 1 98.31 239 ASP A O 1
ATOM 1839 N N . CYS A 1 240 ? 1.603 -7.418 -25.844 1 98.56 240 CYS A N 1
ATOM 1840 C CA . CYS A 1 240 ? 2.289 -7.863 -27.062 1 98.56 240 CYS A CA 1
ATOM 1841 C C . CYS A 1 240 ? 3.125 -9.109 -26.781 1 98.56 240 CYS A C 1
ATOM 1843 O O . CYS A 1 240 ? 3.23 -9.984 -27.641 1 98.56 240 CYS A O 1
ATOM 1845 N N . PHE A 1 241 ? 3.637 -9.258 -25.625 1 98.62 241 PHE A N 1
ATOM 1846 C CA . PHE A 1 241 ? 4.496 -10.391 -25.297 1 98.62 241 PHE A CA 1
ATOM 1847 C C . PHE A 1 241 ? 3.666 -11.625 -24.969 1 98.62 241 PHE A C 1
ATOM 1849 O O . PHE A 1 241 ? 4.039 -12.742 -25.344 1 98.62 241 PHE A O 1
ATOM 1856 N N . GLY A 1 242 ? 2.598 -11.391 -24.25 1 98.69 242 GLY A N 1
ATOM 1857 C CA . GLY A 1 242 ? 1.69 -12.5 -24.016 1 98.69 242 GLY A CA 1
ATOM 1858 C C . GLY A 1 242 ? 1.049 -13.031 -25.281 1 98.69 242 GLY A C 1
ATOM 1859 O O . GLY A 1 242 ? 0.916 -14.242 -25.453 1 98.69 242 GLY A O 1
ATOM 1860 N N . ALA A 1 243 ? 0.643 -12.078 -26.125 1 98.5 243 ALA A N 1
ATOM 1861 C CA . ALA A 1 243 ? 0.06 -12.453 -27.406 1 98.5 243 ALA A CA 1
ATOM 1862 C C . ALA A 1 243 ? 1.056 -13.242 -28.25 1 98.5 243 ALA A C 1
ATOM 1864 O O . ALA A 1 243 ? 0.686 -14.227 -28.906 1 98.5 243 ALA A O 1
ATOM 1865 N N . ALA A 1 244 ? 2.275 -12.789 -28.25 1 98.38 244 ALA A N 1
ATOM 1866 C CA . ALA A 1 244 ? 3.314 -13.453 -29.031 1 98.38 244 ALA A CA 1
ATOM 1867 C C . ALA A 1 244 ? 3.643 -14.828 -28.469 1 98.38 244 ALA A C 1
ATOM 1869 O O . ALA A 1 244 ? 3.879 -15.773 -29.219 1 98.38 244 ALA A O 1
ATOM 1870 N N . TYR A 1 245 ? 3.723 -14.891 -27.141 1 98.5 245 TYR A N 1
ATOM 1871 C CA . TYR A 1 245 ? 4.02 -16.172 -26.5 1 98.5 245 TYR A CA 1
ATOM 1872 C C . TYR A 1 245 ? 2.924 -17.188 -26.797 1 98.5 245 TYR A C 1
ATOM 1874 O O . TYR A 1 245 ? 3.197 -18.391 -26.938 1 98.5 245 TYR A O 1
ATOM 1882 N N . ALA A 1 246 ? 1.687 -16.75 -26.75 1 98.19 246 ALA A N 1
ATOM 1883 C CA . ALA A 1 246 ? 0.522 -17.469 -27.25 1 98.19 246 ALA A CA 1
ATOM 1884 C C . ALA A 1 246 ? 0.359 -18.812 -26.531 1 98.19 246 ALA A C 1
ATOM 1886 O O . ALA A 1 246 ? 0.121 -19.844 -27.172 1 98.19 246 ALA A O 1
ATOM 1887 N N . ARG A 1 247 ? 0.56 -18.859 -25.266 1 98.69 247 ARG A N 1
ATOM 1888 C CA . ARG A 1 247 ? 0.298 -20.031 -24.438 1 98.69 247 ARG A CA 1
ATOM 1889 C C . ARG A 1 247 ? -0.793 -19.734 -23.406 1 98.69 247 ARG A C 1
ATOM 1891 O O . ARG A 1 247 ? -0.582 -18.969 -22.469 1 98.69 247 ARG A O 1
ATOM 1898 N N . PRO A 1 248 ? -1.938 -20.359 -23.609 1 98.81 248 PRO A N 1
ATOM 1899 C CA . PRO A 1 248 ? -3.049 -20.094 -22.688 1 98.81 248 PRO A CA 1
ATOM 1900 C C . PRO A 1 248 ? -2.91 -20.812 -21.359 1 98.81 248 PRO A C 1
ATOM 1902 O O . PRO A 1 248 ? -2.154 -21.781 -21.25 1 98.81 248 PRO A O 1
ATOM 1905 N N . SER A 1 249 ? -3.549 -20.297 -20.328 1 98.94 249 SER A N 1
ATOM 1906 C CA . SER A 1 249 ? -3.885 -21.078 -19.141 1 98.94 249 SER A CA 1
ATOM 1907 C C . SER A 1 249 ? -5.18 -21.859 -19.344 1 98.94 249 SER A C 1
ATOM 1909 O O . SER A 1 249 ? -6.176 -21.312 -19.812 1 98.94 249 SER A O 1
ATOM 1911 N N . ALA A 1 250 ? -5.102 -23.125 -19.016 1 98.81 250 ALA A N 1
ATOM 1912 C CA . ALA A 1 250 ? -6.293 -23.922 -19.312 1 98.81 250 ALA A CA 1
ATOM 1913 C C . ALA A 1 250 ? -6.41 -25.094 -18.344 1 98.81 250 ALA A C 1
ATOM 1915 O O . ALA A 1 250 ? -5.398 -25.625 -17.859 1 98.81 250 ALA A O 1
ATOM 1916 N N . ASN A 1 251 ? -7.633 -25.547 -18.156 1 98.69 251 ASN A N 1
ATOM 1917 C CA . ASN A 1 251 ? -7.906 -26.703 -17.312 1 98.69 251 ASN A CA 1
ATOM 1918 C C . ASN A 1 251 ? -7.375 -26.5 -15.891 1 98.69 251 ASN A C 1
ATOM 1920 O O . ASN A 1 251 ? -6.562 -27.281 -15.406 1 98.69 251 ASN A O 1
ATOM 1924 N N . ILE A 1 252 ? -7.945 -25.453 -15.273 1 98.81 252 ILE A N 1
ATOM 1925 C CA . ILE A 1 252 ? -7.527 -25.094 -13.93 1 98.81 252 ILE A CA 1
ATOM 1926 C C . ILE A 1 252 ? -8.711 -25.219 -12.969 1 98.81 252 ILE A C 1
ATOM 1928 O O . ILE A 1 252 ? -9.812 -24.766 -13.273 1 98.81 252 ILE A O 1
ATOM 1932 N N . THR A 1 253 ? -8.523 -25.938 -11.922 1 98.75 253 THR A N 1
ATOM 1933 C CA . THR A 1 253 ? -9.523 -26.062 -10.867 1 98.75 253 THR A CA 1
ATOM 1934 C C . THR A 1 253 ? -8.953 -25.609 -9.523 1 98.75 253 THR A C 1
ATOM 1936 O O . THR A 1 253 ? -7.855 -26 -9.141 1 98.75 253 THR A O 1
ATOM 1939 N N . ALA A 1 254 ? -9.609 -24.75 -8.852 1 98.75 254 ALA A N 1
ATOM 1940 C CA . ALA A 1 254 ? -9.383 -24.438 -7.449 1 98.75 254 ALA A CA 1
ATOM 1941 C C . ALA A 1 254 ? -10.594 -24.812 -6.598 1 98.75 254 ALA A C 1
ATOM 1943 O O . ALA A 1 254 ? -11.727 -24.453 -6.926 1 98.75 254 ALA A O 1
ATOM 1944 N N . ARG A 1 255 ? -10.375 -25.562 -5.531 1 98.75 255 ARG A N 1
ATOM 1945 C CA . ARG A 1 255 ? -11.508 -26 -4.723 1 98.75 255 ARG A CA 1
ATOM 1946 C C . ARG A 1 255 ? -11.117 -26.141 -3.256 1 98.75 255 ARG A C 1
ATOM 1948 O O . ARG A 1 255 ? -9.977 -26.5 -2.941 1 98.75 255 ARG A O 1
ATOM 1955 N N . ASN A 1 256 ? -12.008 -25.875 -2.408 1 98.81 256 ASN A N 1
ATOM 1956 C CA . ASN A 1 256 ? -11.805 -25.969 -0.967 1 98.81 256 ASN A CA 1
ATOM 1957 C C . ASN A 1 256 ? -10.648 -25.094 -0.503 1 98.81 256 ASN A C 1
ATOM 1959 O O . ASN A 1 256 ? -9.734 -25.562 0.174 1 98.81 256 ASN A O 1
ATOM 1963 N N . VAL A 1 257 ? -10.781 -23.828 -0.838 1 98.88 257 VAL A N 1
ATOM 1964 C CA . VAL A 1 257 ? -9.773 -22.844 -0.48 1 98.88 257 VAL A CA 1
ATOM 1965 C C . VAL A 1 257 ? -10.414 -21.719 0.34 1 98.88 257 VAL A C 1
ATOM 1967 O O . VAL A 1 257 ? -11.547 -21.312 0.068 1 98.88 257 VAL A O 1
ATOM 1970 N N . THR A 1 258 ? -9.734 -21.234 1.376 1 98.81 258 THR A N 1
ATOM 1971 C CA . THR A 1 258 ? -10.156 -20.078 2.168 1 98.81 258 THR A CA 1
ATOM 1972 C C . THR A 1 258 ? -9.273 -18.875 1.88 1 98.81 258 THR A C 1
ATOM 1974 O O . THR A 1 258 ? -8.047 -18.969 1.927 1 98.81 258 THR A O 1
ATOM 1977 N N . CYS A 1 259 ? -9.93 -17.734 1.599 1 98.44 259 CYS A N 1
ATOM 1978 C CA . CYS A 1 259 ? -9.219 -16.516 1.217 1 98.44 259 CYS A CA 1
ATOM 1979 C C . CYS A 1 259 ? -9.531 -15.391 2.189 1 98.44 259 CYS A C 1
ATOM 1981 O O . CYS A 1 259 ? -10.688 -15.164 2.543 1 98.44 259 CYS A O 1
ATOM 1983 N N . GLU A 1 260 ? -8.445 -14.719 2.596 1 97.19 260 GLU A N 1
ATOM 1984 C CA . GLU A 1 260 ? -8.602 -13.602 3.521 1 97.19 260 GLU A CA 1
ATOM 1985 C C . GLU A 1 260 ? -7.645 -12.461 3.18 1 97.19 260 GLU A C 1
ATOM 1987 O O . GLU A 1 260 ? -6.434 -12.672 3.061 1 97.19 260 GLU A O 1
ATOM 1992 N N . GLY A 1 261 ? -8.141 -11.297 3.15 1 95.94 261 GLY A N 1
ATOM 1993 C CA . GLY A 1 261 ? -7.379 -10.086 2.896 1 95.94 261 GLY A CA 1
ATOM 1994 C C . GLY A 1 261 ? -8.188 -9.008 2.195 1 95.94 261 GLY A C 1
ATOM 1995 O O . GLY A 1 261 ? -9.25 -9.289 1.636 1 95.94 261 GLY A O 1
ATOM 1996 N N . PRO A 1 262 ? -7.668 -7.816 2.205 1 92.31 262 PRO A N 1
ATOM 1997 C CA . PRO A 1 262 ? -8.438 -6.719 1.613 1 92.31 262 PRO A CA 1
ATOM 1998 C C . PRO A 1 262 ? -8.602 -6.863 0.102 1 92.31 262 PRO A C 1
ATOM 2000 O O . PRO A 1 262 ? -9.57 -6.348 -0.47 1 92.31 262 PRO A O 1
ATOM 2003 N N . ARG A 1 263 ? -7.68 -7.613 -0.515 1 92.81 263 ARG A N 1
ATOM 2004 C CA . ARG A 1 263 ? -7.734 -7.789 -1.962 1 92.81 263 ARG A CA 1
ATOM 2005 C C . ARG A 1 263 ? -7.844 -9.266 -2.33 1 92.81 263 ARG A C 1
ATOM 2007 O O . ARG A 1 263 ? -7.629 -9.641 -3.484 1 92.81 263 ARG A O 1
ATOM 2014 N N . ALA A 1 264 ? -8.203 -10.078 -1.365 1 91.56 264 ALA A N 1
ATOM 2015 C CA . ALA A 1 264 ? -7.996 -11.523 -1.462 1 91.56 264 ALA A CA 1
ATOM 2016 C C . ALA A 1 264 ? -9.148 -12.195 -2.207 1 91.56 264 ALA A C 1
ATOM 2018 O O . ALA A 1 264 ? -9.773 -13.125 -1.693 1 91.56 264 ALA A O 1
ATOM 2019 N N . GLY A 1 265 ? -9.398 -11.836 -3.455 1 95.69 265 GLY A N 1
ATOM 2020 C CA . GLY A 1 265 ? -10.32 -12.539 -4.332 1 95.69 265 GLY A CA 1
ATOM 2021 C C . GLY A 1 265 ? -9.664 -13.641 -5.141 1 95.69 265 GLY A C 1
ATOM 2022 O O . GLY A 1 265 ? -8.477 -13.906 -4.98 1 95.69 265 GLY A O 1
ATOM 2023 N N . VAL A 1 266 ? -10.484 -14.445 -5.836 1 98.56 266 VAL A N 1
ATOM 2024 C CA . VAL A 1 266 ? -9.992 -15.328 -6.891 1 98.56 266 VAL A CA 1
ATOM 2025 C C . VAL A 1 266 ? -10.188 -14.664 -8.25 1 98.56 266 VAL A C 1
ATOM 2027 O O . VAL A 1 266 ? -11.297 -14.258 -8.602 1 98.56 266 VAL A O 1
ATOM 2030 N N . ALA A 1 267 ? -9.062 -14.555 -8.945 1 98.5 267 ALA A N 1
ATOM 2031 C CA . ALA A 1 267 ? -9.07 -13.633 -10.078 1 98.5 267 ALA A CA 1
ATOM 2032 C C . ALA A 1 267 ? -8.492 -14.289 -11.328 1 98.5 267 ALA A C 1
ATOM 2034 O O . ALA A 1 267 ? -7.715 -15.242 -11.227 1 98.5 267 ALA A O 1
ATOM 2035 N N . ILE A 1 268 ? -8.945 -13.844 -12.461 1 98.75 268 ILE A N 1
ATOM 2036 C CA . ILE A 1 268 ? -8.336 -14.102 -13.758 1 98.75 268 ILE A CA 1
ATOM 2037 C C . ILE A 1 268 ? -7.898 -12.781 -14.391 1 98.75 268 ILE A C 1
ATOM 2039 O O . ILE A 1 268 ? -8.68 -11.828 -14.469 1 98.75 268 ILE A O 1
ATOM 2043 N N . GLY A 1 269 ? -6.688 -12.766 -14.859 1 97.12 269 GLY A N 1
ATOM 2044 C CA . GLY A 1 269 ? -6.113 -11.523 -15.352 1 97.12 269 GLY A CA 1
ATOM 2045 C C . GLY A 1 269 ? -5.453 -10.695 -14.273 1 97.12 269 GLY A C 1
ATOM 2046 O O . GLY A 1 269 ? -5.164 -11.203 -13.18 1 97.12 269 GLY A O 1
ATOM 2047 N N . SER A 1 270 ? -4.98 -9.43 -14.594 1 95.88 270 SER A N 1
ATOM 2048 C CA . SER A 1 270 ? -5.281 -8.781 -15.867 1 95.88 270 SER A CA 1
ATOM 2049 C C . SER A 1 270 ? -4.348 -9.273 -16.969 1 95.88 270 SER A C 1
ATOM 2051 O O . SER A 1 270 ? -4.617 -9.078 -18.156 1 95.88 270 SER A O 1
ATOM 2053 N N . GLU A 1 271 ? -3.172 -9.859 -16.641 1 97.94 271 GLU A N 1
ATOM 2054 C CA . GLU A 1 271 ? -2.244 -10.391 -17.641 1 97.94 271 GLU A CA 1
ATOM 2055 C C . GLU A 1 271 ? -2.738 -11.719 -18.203 1 97.94 271 GLU A C 1
ATOM 2057 O O . GLU A 1 271 ? -2.287 -12.781 -17.766 1 97.94 271 GLU A O 1
ATOM 2062 N N . MET A 1 272 ? -3.527 -11.609 -19.188 1 98.44 272 MET A N 1
ATOM 2063 C CA . MET A 1 272 ? -4.168 -12.82 -19.688 1 98.44 272 MET A CA 1
ATOM 2064 C C . MET A 1 272 ? -4.152 -12.852 -21.219 1 98.44 272 MET A C 1
ATOM 2066 O O . MET A 1 272 ? -5.027 -13.453 -21.844 1 98.44 272 MET A O 1
ATOM 2070 N N . SER A 1 273 ? -3.139 -12.258 -21.812 1 98.62 273 SER A N 1
ATOM 2071 C CA . SER A 1 273 ? -3.09 -12.016 -23.25 1 98.62 273 SER A CA 1
ATOM 2072 C C . SER A 1 273 ? -2.947 -13.312 -24.031 1 98.62 273 SER A C 1
ATOM 2074 O O . SER A 1 273 ? -3.25 -13.367 -25.234 1 98.62 273 SER A O 1
ATOM 2076 N N . GLY A 1 274 ? -2.469 -14.391 -23.438 1 98.69 274 GLY A N 1
ATOM 2077 C CA . GLY A 1 274 ? -2.371 -15.695 -24.062 1 98.69 274 GLY A CA 1
ATOM 2078 C C . GLY A 1 274 ? -3.682 -16.453 -24.062 1 98.69 274 GLY A C 1
ATOM 2079 O O . GLY A 1 274 ? -3.807 -17.484 -24.734 1 98.69 274 GLY A O 1
ATOM 2080 N N . GLY A 1 275 ? -4.609 -15.984 -23.328 1 98.81 275 GLY A N 1
ATOM 2081 C CA . GLY A 1 275 ? -5.906 -16.641 -23.234 1 98.81 275 GLY A CA 1
ATOM 2082 C C . GLY A 1 275 ? -6.055 -17.484 -21.984 1 98.81 275 GLY A C 1
ATOM 2083 O O . GLY A 1 275 ? -5.062 -17.969 -21.438 1 98.81 275 GLY A O 1
ATOM 2084 N N . VAL A 1 276 ? -7.285 -17.594 -21.484 1 98.94 276 VAL A N 1
ATOM 2085 C CA . VAL A 1 276 ? -7.629 -18.453 -20.344 1 98.94 276 VAL A CA 1
ATOM 2086 C C . VAL A 1 276 ? -8.922 -19.203 -20.641 1 98.94 276 VAL A C 1
ATOM 2088 O O . VAL A 1 276 ? -9.914 -18.609 -21.062 1 98.94 276 VAL A O 1
ATOM 2091 N N . ALA A 1 277 ? -8.828 -20.5 -20.438 1 98.88 277 ALA A N 1
ATOM 2092 C CA . ALA A 1 277 ? -10.031 -21.281 -20.734 1 98.88 277 ALA A CA 1
ATOM 2093 C C . ALA A 1 277 ? -10.195 -22.438 -19.75 1 98.88 277 ALA A C 1
ATOM 2095 O O . ALA A 1 277 ? -9.211 -23.016 -19.297 1 98.88 277 ALA A O 1
ATOM 2096 N N . ASN A 1 278 ? -11.445 -22.781 -19.516 1 98.81 278 ASN A N 1
ATOM 2097 C CA . ASN A 1 278 ? -11.805 -23.953 -18.734 1 98.81 278 ASN A CA 1
ATOM 2098 C C . ASN A 1 278 ? -11.25 -23.875 -17.328 1 98.81 278 ASN A C 1
ATOM 2100 O O . ASN A 1 278 ? -10.406 -24.688 -16.938 1 98.81 278 ASN A O 1
ATOM 2104 N N . VAL A 1 279 ? -11.812 -22.922 -16.594 1 98.88 279 VAL A N 1
ATOM 2105 C CA . VAL A 1 279 ? -11.406 -22.688 -15.211 1 98.88 279 VAL A CA 1
ATOM 2106 C C . VAL A 1 279 ? -12.602 -22.891 -14.281 1 98.88 279 VAL A C 1
ATOM 2108 O O . VAL A 1 279 ? -13.719 -22.484 -14.594 1 98.88 279 VAL A O 1
ATOM 2111 N N . SER A 1 280 ? -12.383 -23.609 -13.203 1 98.81 280 SER A N 1
ATOM 2112 C CA . SER A 1 280 ? -13.438 -23.812 -12.203 1 98.81 280 SER A CA 1
ATOM 2113 C C . SER A 1 280 ? -12.961 -23.406 -10.812 1 98.81 280 SER A C 1
ATOM 2115 O O . SER A 1 280 ? -11.938 -23.891 -10.336 1 98.81 280 SER A O 1
ATOM 2117 N N . PHE A 1 281 ? -13.695 -22.484 -10.172 1 98.88 281 PHE A N 1
ATOM 2118 C CA . PHE A 1 281 ? -13.578 -22.172 -8.75 1 98.88 281 PHE A CA 1
ATOM 2119 C C . PHE A 1 281 ? -14.742 -22.766 -7.965 1 98.88 281 PHE A C 1
ATOM 2121 O O . PHE A 1 281 ? -15.898 -22.391 -8.188 1 98.88 281 PHE A O 1
ATOM 2128 N N . GLU A 1 282 ? -14.367 -23.703 -7.07 1 98.56 282 GLU A N 1
ATOM 2129 C CA . GLU A 1 282 ? -15.43 -24.453 -6.387 1 98.56 282 GLU A CA 1
ATOM 2130 C C . GLU A 1 282 ? -15.195 -24.469 -4.879 1 98.56 282 GLU A C 1
ATOM 2132 O O . GLU A 1 282 ? -14.109 -24.828 -4.418 1 98.56 282 GLU A O 1
ATOM 2137 N N . SER A 1 283 ? -16.234 -24.125 -4.137 1 98.62 283 SER A N 1
ATOM 2138 C CA . SER A 1 283 ? -16.156 -24.203 -2.682 1 98.62 283 SER A CA 1
ATOM 2139 C C . SER A 1 283 ? -15.023 -23.328 -2.143 1 98.62 283 SER A C 1
ATOM 2141 O O . SER A 1 283 ? -14.164 -23.797 -1.396 1 98.62 283 SER A O 1
ATOM 2143 N N . ILE A 1 284 ? -15.133 -22.094 -2.508 1 98.81 284 ILE A N 1
ATOM 2144 C CA . ILE A 1 284 ? -14.203 -21.094 -1.991 1 98.81 284 ILE A CA 1
ATOM 2145 C C . ILE A 1 284 ? -14.875 -20.297 -0.871 1 98.81 284 ILE A C 1
ATOM 2147 O O . ILE A 1 284 ? -16.016 -19.844 -1.016 1 98.81 284 ILE A O 1
ATOM 2151 N N . ARG A 1 285 ? -14.203 -20.156 0.245 1 98.62 285 ARG A N 1
ATOM 2152 C CA . ARG A 1 285 ? -14.688 -19.359 1.366 1 98.62 285 ARG A CA 1
ATOM 2153 C C . ARG A 1 285 ? -13.898 -18.062 1.501 1 98.62 285 ARG A C 1
ATOM 2155 O O . ARG A 1 285 ? -12.664 -18.078 1.516 1 98.62 285 ARG A O 1
ATOM 2162 N N . PHE A 1 286 ? -14.656 -16.938 1.606 1 97.88 286 PHE A N 1
ATOM 2163 C CA . PHE A 1 286 ? -14.031 -15.641 1.779 1 97.88 286 PHE A CA 1
ATOM 2164 C C . PHE A 1 286 ? -14.273 -15.102 3.184 1 97.88 286 PHE A C 1
ATOM 2166 O O . PHE A 1 286 ? -15.43 -14.922 3.592 1 97.88 286 PHE A O 1
ATOM 2173 N N . ILE A 1 287 ? -13.172 -14.867 3.859 1 95.62 287 ILE A N 1
ATOM 2174 C CA . ILE A 1 287 ? -13.281 -14.125 5.109 1 95.62 287 ILE A CA 1
ATOM 2175 C C . ILE A 1 287 ? -13.391 -12.633 4.816 1 95.62 287 ILE A C 1
ATOM 2177 O O . ILE A 1 287 ? -14.172 -11.922 5.453 1 95.62 287 ILE A O 1
ATOM 2181 N N . SER A 1 288 ? -12.648 -12.18 3.908 1 91.31 288 SER A N 1
ATOM 2182 C CA . SER A 1 288 ? -12.719 -10.844 3.318 1 91.31 288 SER A CA 1
ATOM 2183 C C . SER A 1 288 ? -12.133 -10.836 1.911 1 91.31 288 SER A C 1
ATOM 2185 O O . SER A 1 288 ? -11.289 -11.672 1.576 1 91.31 288 SER A O 1
ATOM 2187 N N . ALA A 1 289 ? -12.602 -9.859 1.172 1 92.5 289 ALA A N 1
ATOM 2188 C CA . ALA A 1 289 ? -12.109 -9.695 -0.195 1 92.5 289 ALA A CA 1
ATOM 2189 C C . ALA A 1 289 ? -12.539 -8.344 -0.771 1 92.5 289 ALA A C 1
ATOM 2191 O O . ALA A 1 289 ? -13.422 -7.684 -0.229 1 92.5 289 ALA A O 1
ATOM 2192 N N . ASN A 1 290 ? -11.828 -7.895 -1.801 1 90.19 290 ASN A N 1
ATOM 2193 C CA . ASN A 1 290 ? -12.344 -6.77 -2.574 1 90.19 290 ASN A CA 1
ATOM 2194 C C . ASN A 1 290 ? -13.383 -7.227 -3.602 1 90.19 290 ASN A C 1
ATOM 2196 O O . ASN A 1 290 ? -14.555 -6.875 -3.502 1 90.19 290 ASN A O 1
ATOM 2200 N N . GLY A 1 291 ? -13.039 -7.957 -4.496 1 91.69 291 GLY A N 1
ATOM 2201 C CA . GLY A 1 291 ? -13.875 -8.719 -5.414 1 91.69 291 GLY A CA 1
ATOM 2202 C C . GLY A 1 291 ? -13.719 -10.219 -5.246 1 91.69 291 GLY A C 1
ATOM 2203 O O . GLY A 1 291 ? -12.688 -10.789 -5.602 1 91.69 291 GLY A O 1
ATOM 2204 N N . ALA A 1 292 ? -14.844 -10.82 -4.699 1 94.88 292 ALA A N 1
ATOM 2205 C CA . ALA A 1 292 ? -14.75 -12.25 -4.438 1 94.88 292 ALA A CA 1
ATOM 2206 C C . ALA A 1 292 ? -14.422 -13.023 -5.715 1 94.88 292 ALA A C 1
ATOM 2208 O O . ALA A 1 292 ? -13.484 -13.828 -5.738 1 94.88 292 ALA A O 1
ATOM 2209 N N . ALA A 1 293 ? -15.164 -12.797 -6.809 1 98 293 ALA A N 1
ATOM 2210 C CA . ALA A 1 293 ? -14.898 -13.305 -8.156 1 98 293 ALA A CA 1
ATOM 2211 C C . ALA A 1 293 ? -14.562 -12.172 -9.117 1 98 293 ALA A C 1
ATOM 2213 O O . ALA A 1 293 ? -15.391 -11.289 -9.359 1 98 293 ALA A O 1
ATOM 2214 N N . HIS A 1 294 ? -13.359 -12.227 -9.617 1 97.88 294 HIS A N 1
ATOM 2215 C CA . HIS A 1 294 ? -12.867 -11.062 -10.336 1 97.88 294 HIS A CA 1
ATOM 2216 C C . HIS A 1 294 ? -12.219 -11.461 -11.656 1 97.88 294 HIS A C 1
ATOM 2218 O O . HIS A 1 294 ? -11.234 -12.203 -11.672 1 97.88 294 HIS A O 1
ATOM 2224 N N . ILE A 1 295 ? -12.797 -11.078 -12.781 1 98.38 295 ILE A N 1
ATOM 2225 C CA . ILE A 1 295 ? -12.195 -11.234 -14.102 1 98.38 295 ILE A CA 1
ATOM 2226 C C . ILE A 1 295 ? -11.82 -9.867 -14.656 1 98.38 295 ILE A C 1
ATOM 2228 O O . ILE A 1 295 ? -12.672 -8.992 -14.797 1 98.38 295 ILE A O 1
ATOM 2232 N N . LYS A 1 296 ? -10.539 -9.727 -14.922 1 96.69 296 LYS A N 1
ATOM 2233 C CA . LYS A 1 296 ? -9.992 -8.438 -15.328 1 96.69 296 LYS A CA 1
ATOM 2234 C C . LYS A 1 296 ? -9.297 -8.539 -16.688 1 96.69 296 LYS A C 1
ATOM 2236 O O . LYS A 1 296 ? -8.406 -9.375 -16.859 1 96.69 296 LYS A O 1
ATOM 2241 N N . THR A 1 297 ? -9.703 -7.707 -17.594 1 97 297 THR A N 1
ATOM 2242 C CA . THR A 1 297 ? -9 -7.559 -18.859 1 97 297 THR A CA 1
ATOM 2243 C C . THR A 1 297 ? -8.992 -6.098 -19.312 1 97 297 THR A C 1
ATOM 2245 O O . THR A 1 297 ? -9.5 -5.227 -18.594 1 97 297 THR A O 1
ATOM 2248 N N . GLY A 1 298 ? -8.359 -5.793 -20.406 1 95.44 298 GLY A N 1
ATOM 2249 C CA . GLY A 1 298 ? -8.289 -4.449 -20.953 1 95.44 298 GLY A CA 1
ATOM 2250 C C . GLY A 1 298 ? -8.117 -4.422 -22.453 1 95.44 298 GLY A C 1
ATOM 2251 O O . GLY A 1 298 ? -7.902 -5.461 -23.078 1 95.44 298 GLY A O 1
ATOM 2252 N N . ALA A 1 299 ? -8.133 -3.18 -22.906 1 94.38 299 ALA A N 1
ATOM 2253 C CA . ALA A 1 299 ? -8.156 -2.986 -24.359 1 94.38 299 ALA A CA 1
ATOM 2254 C C . ALA A 1 299 ? -6.848 -3.461 -24.984 1 94.38 299 ALA A C 1
ATOM 2256 O O . ALA A 1 299 ? -6.828 -3.854 -26.156 1 94.38 299 ALA A O 1
ATOM 2257 N N . SER A 1 300 ? -5.781 -3.463 -24.234 1 95.69 300 SER A N 1
ATOM 2258 C CA . SER A 1 300 ? -4.477 -3.795 -24.797 1 95.69 300 SER A CA 1
ATOM 2259 C C . SER A 1 300 ? -4.195 -5.289 -24.688 1 95.69 300 SER A C 1
ATOM 2261 O O . SER A 1 300 ? -3.189 -5.773 -25.219 1 95.69 300 SER A O 1
ATOM 2263 N N . ARG A 1 301 ? -5.035 -6.043 -24.078 1 97.25 301 ARG A N 1
ATOM 2264 C CA . ARG A 1 301 ? -4.672 -7.398 -23.672 1 97.25 301 ARG A CA 1
ATOM 2265 C C . ARG A 1 301 ? -4.832 -8.367 -24.844 1 97.25 301 ARG A C 1
ATOM 2267 O O . ARG A 1 301 ? -3.93 -9.156 -25.125 1 97.25 301 ARG A O 1
ATOM 2274 N N . GLY A 1 302 ? -5.988 -8.289 -25.547 1 97.81 302 GLY A N 1
ATOM 2275 C CA . GLY A 1 302 ? -6.352 -9.359 -26.453 1 97.81 302 GLY A CA 1
ATOM 2276 C C . GLY A 1 302 ? -6.602 -10.688 -25.766 1 97.81 302 GLY A C 1
ATOM 2277 O O . GLY A 1 302 ? -6.898 -10.711 -24.562 1 97.81 302 GLY A O 1
ATOM 2278 N N . GLY A 1 303 ? -6.551 -11.789 -26.656 1 98.25 303 GLY A N 1
ATOM 2279 C CA . GLY A 1 303 ? -6.777 -13.109 -26.078 1 98.25 303 GLY A CA 1
ATOM 2280 C C . GLY A 1 303 ? -8.242 -13.383 -25.766 1 98.25 303 GLY A C 1
ATOM 2281 O O . GLY A 1 303 ? -9.125 -12.93 -26.5 1 98.25 303 GLY A O 1
ATOM 2282 N N . TYR A 1 304 ? -8.445 -14.242 -24.75 1 98.75 304 TYR A N 1
ATOM 2283 C CA . TYR A 1 304 ? -9.805 -14.633 -24.391 1 98.75 304 TYR A CA 1
ATOM 2284 C C . TYR A 1 304 ? -9.859 -15.133 -22.953 1 98.75 304 TYR A C 1
ATOM 2286 O O . TYR A 1 304 ? -8.852 -15.578 -22.391 1 98.75 304 TYR A O 1
ATOM 2294 N N . VAL A 1 305 ? -10.93 -14.945 -22.344 1 98.88 305 VAL A N 1
ATOM 2295 C CA . VAL A 1 305 ? -11.352 -15.648 -21.125 1 98.88 305 VAL A CA 1
ATOM 2296 C C . VAL A 1 305 ? -12.703 -16.312 -21.359 1 98.88 305 VAL A C 1
ATOM 2298 O O . VAL A 1 305 ? -13.703 -15.641 -21.625 1 98.88 305 VAL A O 1
ATOM 2301 N N . THR A 1 306 ? -12.664 -17.609 -21.328 1 98.88 306 THR A N 1
ATOM 2302 C CA . THR A 1 306 ? -13.906 -18.297 -21.656 1 98.88 306 THR A CA 1
ATOM 2303 C C . THR A 1 306 ? -14.078 -19.562 -20.812 1 98.88 306 THR A C 1
ATOM 2305 O O . THR A 1 306 ? -13.094 -20.141 -20.359 1 98.88 306 THR A O 1
ATOM 2308 N N . ASP A 1 307 ? -15.305 -19.922 -20.609 1 98.81 307 ASP A N 1
ATOM 2309 C CA . ASP A 1 307 ? -15.648 -21.172 -19.922 1 98.81 307 ASP A CA 1
ATOM 2310 C C . ASP A 1 307 ? -15.094 -21.188 -18.5 1 98.81 307 ASP A C 1
ATOM 2312 O O . ASP A 1 307 ? -14.32 -22.078 -18.141 1 98.81 307 ASP A O 1
ATOM 2316 N N . VAL A 1 308 ? -15.586 -20.234 -17.766 1 98.88 308 VAL A N 1
ATOM 2317 C CA . VAL A 1 308 ? -15.203 -20.094 -16.359 1 98.88 308 VAL A CA 1
ATOM 2318 C C . VAL A 1 308 ? -16.422 -20.297 -15.461 1 98.88 308 VAL A C 1
ATOM 2320 O O . VAL A 1 308 ? -17.5 -19.766 -15.75 1 98.88 308 VAL A O 1
ATOM 2323 N N . SER A 1 309 ? -16.281 -21.047 -14.438 1 98.81 309 SER A N 1
ATOM 2324 C CA . SER A 1 309 ? -17.375 -21.266 -13.5 1 98.81 309 SER A CA 1
ATOM 2325 C C . SER A 1 309 ? -16.953 -20.953 -12.07 1 98.81 309 SER A C 1
ATOM 2327 O O . SER A 1 309 ? -15.836 -21.297 -11.664 1 98.81 309 SER A O 1
ATOM 2329 N N . PHE A 1 310 ? -17.797 -20.25 -11.352 1 98.75 310 PHE A N 1
ATOM 2330 C CA . PHE A 1 310 ? -17.719 -20.031 -9.906 1 98.75 310 PHE A CA 1
ATOM 2331 C C . PHE A 1 310 ? -18.891 -20.688 -9.203 1 98.75 310 PHE A C 1
ATOM 2333 O O . PHE A 1 310 ? -20.047 -20.328 -9.445 1 98.75 310 PHE A O 1
ATOM 2340 N N . SER A 1 311 ? -18.578 -21.688 -8.344 1 98.69 311 SER A N 1
ATOM 2341 C CA . SER A 1 311 ? -19.688 -22.391 -7.699 1 98.69 311 SER A CA 1
ATOM 2342 C C . SER A 1 311 ? -19.422 -22.578 -6.211 1 98.69 311 SER A C 1
ATOM 2344 O O . SER A 1 311 ? -18.281 -22.844 -5.809 1 98.69 311 SER A O 1
ATOM 2346 N N . ASP A 1 312 ? -20.438 -22.453 -5.418 1 98.69 312 ASP A N 1
ATOM 2347 C CA . ASP A 1 312 ? -20.391 -22.703 -3.98 1 98.69 312 ASP A CA 1
ATOM 2348 C C . ASP A 1 312 ? -19.422 -21.75 -3.285 1 98.69 312 ASP A C 1
ATOM 2350 O O . ASP A 1 312 ? -18.547 -22.188 -2.535 1 98.69 312 ASP A O 1
ATOM 2354 N N . LEU A 1 313 ? -19.625 -20.453 -3.582 1 98.62 313 LEU A N 1
ATOM 2355 C CA . LEU A 1 313 ? -18.875 -19.438 -2.857 1 98.62 313 LEU A CA 1
ATOM 2356 C C . LEU A 1 313 ? -19.578 -19.078 -1.548 1 98.62 313 LEU A C 1
ATOM 2358 O O . LEU A 1 313 ? -20.797 -18.922 -1.516 1 98.62 313 LEU A O 1
ATOM 2362 N N . THR A 1 314 ? -18.828 -19.047 -0.48 1 98.62 314 THR A N 1
ATOM 2363 C CA . THR A 1 314 ? -19.344 -18.688 0.834 1 98.62 314 THR A CA 1
ATOM 2364 C C . THR A 1 314 ? -18.531 -17.562 1.455 1 98.62 314 THR A C 1
ATOM 2366 O O . THR A 1 314 ? -17.391 -17.312 1.041 1 98.62 314 THR A O 1
ATOM 2369 N N . PHE A 1 315 ? -19.188 -16.906 2.408 1 97.56 315 PHE A N 1
ATOM 2370 C CA . PHE A 1 315 ? -18.594 -15.727 3.016 1 97.56 315 PHE A CA 1
ATOM 2371 C C . PHE A 1 315 ? -18.75 -15.758 4.531 1 97.56 315 PHE A C 1
ATOM 2373 O O . PHE A 1 315 ? -19.75 -16.266 5.043 1 97.56 315 PHE A O 1
ATOM 2380 N N . ALA A 1 316 ? -17.688 -15.203 5.176 1 96.25 316 ALA A N 1
ATOM 2381 C CA . ALA A 1 316 ? -17.859 -14.984 6.613 1 96.25 316 ALA A CA 1
ATOM 2382 C C . ALA A 1 316 ? -18.969 -13.969 6.895 1 96.25 316 ALA A C 1
ATOM 2384 O O . ALA A 1 316 ? -19.219 -13.078 6.082 1 96.25 316 ALA A O 1
ATOM 2385 N N . ASP A 1 317 ? -19.562 -14.078 8.086 1 93.69 317 ASP A N 1
ATOM 2386 C CA . ASP A 1 317 ? -20.609 -13.133 8.469 1 93.69 317 ASP A CA 1
ATOM 2387 C C . ASP A 1 317 ? -20.062 -11.711 8.531 1 93.69 317 ASP A C 1
ATOM 2389 O O . ASP A 1 317 ? -19.062 -11.453 9.211 1 93.69 317 ASP A O 1
ATOM 2393 N N . GLY A 1 318 ? -20.75 -10.93 7.754 1 88.25 318 GLY A N 1
ATOM 2394 C CA . GLY A 1 318 ? -20.375 -9.523 7.777 1 88.25 318 GLY A CA 1
ATOM 2395 C C . GLY A 1 318 ? -19.156 -9.211 6.93 1 88.25 318 GLY A C 1
ATOM 2396 O O . GLY A 1 318 ? -18.609 -8.102 6.984 1 88.25 318 GLY A O 1
ATOM 2397 N N . ALA A 1 319 ? -18.734 -10.148 6.152 1 89.38 319 ALA A N 1
ATOM 2398 C CA . ALA A 1 319 ? -17.578 -9.914 5.293 1 89.38 319 ALA A CA 1
ATOM 2399 C C . ALA A 1 319 ? -17.766 -8.664 4.441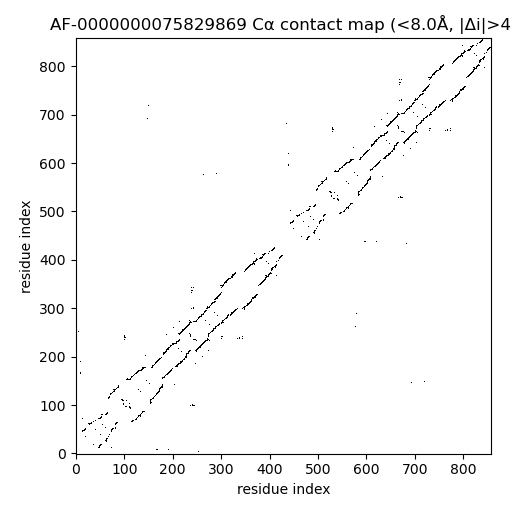 1 89.38 319 ALA A C 1
ATOM 2401 O O . ALA A 1 319 ? -18.828 -8.484 3.832 1 89.38 319 ALA A O 1
ATOM 2402 N N . ALA A 1 320 ? -16.766 -7.805 4.465 1 80.38 320 ALA A N 1
ATOM 2403 C CA . ALA A 1 320 ? -16.797 -6.598 3.645 1 80.38 320 ALA A CA 1
ATOM 2404 C C . ALA A 1 320 ? -16.281 -6.875 2.236 1 80.38 320 ALA A C 1
ATOM 2406 O O . ALA A 1 320 ? -15.172 -7.387 2.07 1 80.38 320 ALA A O 1
ATOM 2407 N N . LEU A 1 321 ? -17.062 -6.5 1.288 1 89.19 321 LEU A N 1
ATOM 2408 C CA . LEU A 1 321 ? -16.703 -6.664 -0.114 1 89.19 321 LEU A CA 1
ATOM 2409 C C . LEU A 1 321 ? -16.828 -5.344 -0.865 1 89.19 321 LEU A C 1
ATOM 2411 O O . LEU A 1 321 ? -17.766 -4.582 -0.637 1 89.19 321 LEU A O 1
ATOM 2415 N N . ALA A 1 322 ? -15.805 -5.074 -1.634 1 87.94 322 ALA A N 1
ATOM 2416 C CA . ALA A 1 322 ? -16.016 -3.984 -2.582 1 87.94 322 ALA A CA 1
ATOM 2417 C C . ALA A 1 322 ? -17.078 -4.367 -3.625 1 87.94 322 ALA A C 1
ATOM 2419 O O . ALA A 1 322 ? -18.016 -3.613 -3.865 1 87.94 322 ALA A O 1
ATOM 2420 N N . HIS A 1 323 ? -16.859 -5.488 -4.215 1 92.38 323 HIS A N 1
ATOM 2421 C CA . HIS A 1 323 ? -17.812 -6.074 -5.152 1 92.38 323 HIS A CA 1
ATOM 2422 C C . HIS A 1 323 ? -18 -7.566 -4.898 1 92.38 323 HIS A C 1
ATOM 2424 O O . HIS A 1 323 ? -17.094 -8.219 -4.359 1 92.38 323 HIS A O 1
ATOM 2430 N N . GLY A 1 324 ? -19.172 -8.055 -5.152 1 94.56 324 GLY A N 1
ATOM 2431 C CA . GLY A 1 324 ? -19.344 -9.5 -5.145 1 94.56 324 GLY A CA 1
ATOM 2432 C C . GLY A 1 324 ? -18.688 -10.188 -6.328 1 94.56 324 GLY A C 1
ATOM 2433 O O . GLY A 1 324 ? -17.625 -10.797 -6.191 1 94.56 324 GLY A O 1
ATOM 2434 N N . ILE A 1 325 ? -19.312 -10 -7.461 1 96.88 325 ILE A N 1
ATOM 2435 C CA . ILE A 1 325 ? -18.828 -10.477 -8.75 1 96.88 325 ILE A CA 1
ATOM 2436 C C . ILE A 1 325 ? -18.438 -9.289 -9.625 1 96.88 325 ILE A C 1
ATOM 2438 O O . ILE A 1 325 ? -19.219 -8.359 -9.805 1 96.88 325 ILE A O 1
ATOM 2442 N N . LEU A 1 326 ? -17.203 -9.344 -10.055 1 96.56 326 LEU A N 1
ATOM 2443 C CA . LEU A 1 326 ? -16.656 -8.227 -10.828 1 96.56 326 LEU A CA 1
ATOM 2444 C C . LEU A 1 326 ? -16 -8.727 -12.117 1 96.56 326 LEU A C 1
ATOM 2446 O O . LEU A 1 326 ? -15 -9.438 -12.07 1 96.56 326 LEU A O 1
ATOM 2450 N N . VAL A 1 327 ? -16.578 -8.398 -13.266 1 97.75 327 VAL A N 1
ATOM 2451 C CA . VAL A 1 327 ? -15.992 -8.633 -14.578 1 97.75 327 VAL A CA 1
ATOM 2452 C C . VAL A 1 327 ? -15.781 -7.301 -15.297 1 97.75 327 VAL A C 1
ATOM 2454 O O . VAL A 1 327 ? -16.734 -6.578 -15.578 1 97.75 327 VAL A O 1
ATOM 2457 N N . ASP A 1 328 ? -14.539 -7.016 -15.586 1 96.81 328 ASP A N 1
ATOM 2458 C CA . ASP A 1 328 ? -14.211 -5.684 -16.094 1 96.81 328 ASP A CA 1
ATOM 2459 C C . ASP A 1 328 ? -13.297 -5.762 -17.312 1 96.81 328 ASP A C 1
ATOM 2461 O O . ASP A 1 328 ? -12.219 -6.352 -17.234 1 96.81 328 ASP A O 1
ATOM 2465 N N . ALA A 1 329 ? -13.695 -5.094 -18.438 1 97.06 329 ALA A N 1
ATOM 2466 C CA . ALA A 1 329 ? -12.914 -5.105 -19.672 1 97.06 329 ALA A CA 1
ATOM 2467 C C . ALA A 1 329 ? -12.156 -3.793 -19.844 1 97.06 329 ALA A C 1
ATOM 2469 O O . ALA A 1 329 ? -11.656 -3.496 -20.938 1 97.06 329 ALA A O 1
ATOM 2470 N N . HIS A 1 330 ? -12.062 -2.988 -18.781 1 93.19 330 HIS A N 1
ATOM 2471 C CA . HIS A 1 330 ? -11.469 -1.659 -18.875 1 93.19 330 HIS A CA 1
ATOM 2472 C C . HIS A 1 330 ? -10.227 -1.545 -18 1 93.19 330 HIS A C 1
ATOM 2474 O O . HIS A 1 330 ? -9.836 -0.441 -17.609 1 93.19 330 HIS A O 1
ATOM 2480 N N . TYR A 1 331 ? -9.766 -2.697 -17.672 1 90.06 331 TYR A N 1
ATOM 2481 C CA . TYR A 1 331 ? -8.586 -2.68 -16.828 1 90.06 331 TYR A CA 1
ATOM 2482 C C . TYR A 1 331 ? -7.406 -2.016 -17.531 1 90.06 331 TYR A C 1
ATOM 2484 O O . TYR A 1 331 ? -7.121 -2.32 -18.688 1 90.06 331 TYR A O 1
ATOM 2492 N N . GLY A 1 332 ? -6.703 -1.195 -17.016 1 85.5 332 GLY A N 1
ATOM 2493 C CA . GLY A 1 332 ? -5.578 -0.458 -17.562 1 85.5 332 GLY A CA 1
ATOM 2494 C C . GLY A 1 332 ? -4.258 -1.186 -17.406 1 85.5 332 GLY A C 1
ATOM 2495 O O . GLY A 1 332 ? -4.184 -2.4 -17.609 1 85.5 332 GLY A O 1
ATOM 2496 N N . SER A 1 333 ? -3.193 -0.458 -17.375 1 83 333 SER A N 1
ATOM 2497 C CA . SER A 1 333 ? -1.826 -0.906 -17.141 1 83 333 SER A CA 1
ATOM 2498 C C . SER A 1 333 ? -1.261 -1.644 -18.344 1 83 333 SER A C 1
ATOM 2500 O O . SER A 1 333 ? -0.839 -2.797 -18.234 1 83 333 SER A O 1
ATOM 2502 N N . PRO A 1 334 ? -1.257 -0.94 -19.453 1 92.88 334 PRO A N 1
ATOM 2503 C CA . PRO A 1 334 ? -0.622 -1.559 -20.625 1 92.88 334 PRO A CA 1
ATOM 2504 C C . PRO A 1 334 ? 0.872 -1.806 -20.422 1 92.88 334 PRO A C 1
ATOM 2506 O O . PRO A 1 334 ? 1.527 -1.069 -19.672 1 92.88 334 PRO A O 1
ATOM 2509 N N . ASN A 1 335 ? 1.358 -2.854 -21.031 1 94.62 335 ASN A N 1
ATOM 2510 C CA . ASN A 1 335 ? 2.789 -3.135 -20.969 1 94.62 335 ASN A CA 1
ATOM 2511 C C . ASN A 1 335 ? 3.602 -2.041 -21.656 1 94.62 335 ASN A C 1
ATOM 2513 O O . ASN A 1 335 ? 3.502 -1.859 -22.875 1 94.62 335 ASN A O 1
ATOM 2517 N N . PRO A 1 336 ? 4.414 -1.344 -20.922 1 91.38 336 PRO A N 1
ATOM 2518 C CA . PRO A 1 336 ? 5.113 -0.198 -21.516 1 91.38 336 PRO A CA 1
ATOM 2519 C C . PRO A 1 336 ? 6.223 -0.614 -22.469 1 91.38 336 PRO A C 1
ATOM 2521 O O . PRO A 1 336 ? 6.77 0.227 -23.188 1 91.38 336 PRO A O 1
ATOM 2524 N N . SER A 1 337 ? 6.566 -1.847 -22.469 1 93.94 337 SER A N 1
ATOM 2525 C CA . SER A 1 337 ? 7.648 -2.311 -23.328 1 93.94 337 SER A CA 1
ATOM 2526 C C . SER A 1 337 ? 7.121 -2.795 -24.672 1 93.94 337 SER A C 1
ATOM 2528 O O . SER A 1 337 ? 7.895 -3.201 -25.547 1 93.94 337 SER A O 1
ATOM 2530 N N . CYS A 1 338 ? 5.824 -2.707 -24.828 1 96 338 CYS A N 1
ATOM 2531 C CA . CYS A 1 338 ? 5.273 -2.969 -26.156 1 96 338 CYS A CA 1
ATOM 2532 C C . CYS A 1 338 ? 5.598 -1.83 -27.109 1 96 338 CYS A C 1
ATOM 2534 O O . CYS A 1 338 ? 5.715 -0.677 -26.703 1 96 338 CYS A O 1
ATOM 2536 N N . PRO A 1 339 ? 5.766 -2.117 -28.391 1 93.44 339 PRO A N 1
ATOM 2537 C CA . PRO A 1 339 ? 5.965 -1.034 -29.344 1 93.44 339 PRO A CA 1
ATOM 2538 C C . PRO A 1 339 ? 4.848 0.005 -29.312 1 93.44 339 PRO A C 1
ATOM 2540 O O . PRO A 1 339 ? 3.686 -0.341 -29.094 1 93.44 339 PRO A O 1
ATOM 2543 N N . ALA A 1 340 ? 5.246 1.227 -29.484 1 90.12 340 ALA A N 1
ATOM 2544 C CA . ALA A 1 340 ? 4.262 2.309 -29.5 1 90.12 340 ALA A CA 1
ATOM 2545 C C . ALA A 1 340 ? 3.141 2.018 -30.484 1 90.12 340 ALA A C 1
ATOM 2547 O O . ALA A 1 340 ? 3.396 1.625 -31.625 1 90.12 340 ALA A O 1
ATOM 2548 N N . GLY A 1 341 ? 1.973 2.137 -30.078 1 90 341 GLY A N 1
ATOM 2549 C CA . GLY A 1 341 ? 0.828 1.966 -30.969 1 90 341 GLY A CA 1
ATOM 2550 C C . GLY A 1 341 ? 0.419 0.515 -31.141 1 90 341 GLY A C 1
ATOM 2551 O O . GLY A 1 341 ? -0.536 0.216 -31.859 1 90 341 GLY A O 1
ATOM 2552 N N . TRP A 1 342 ? 1.055 -0.329 -30.484 1 94.44 342 TRP A N 1
ATOM 2553 C CA . TRP A 1 342 ? 0.698 -1.737 -30.609 1 94.44 342 TRP A CA 1
ATOM 2554 C C . TRP A 1 342 ? -0.745 -1.977 -30.172 1 94.44 342 TRP A C 1
ATOM 2556 O O . TRP A 1 342 ? -1.211 -1.39 -29.203 1 94.44 342 TRP A O 1
ATOM 2566 N N . ARG A 1 343 ? -1.39 -2.842 -30.891 1 94.94 343 ARG A N 1
ATOM 2567 C CA . ARG A 1 343 ? -2.723 -3.342 -30.578 1 94.94 343 ARG A CA 1
ATOM 2568 C C . ARG A 1 343 ? -2.812 -4.848 -30.797 1 94.94 343 ARG A C 1
ATOM 2570 O O . ARG A 1 343 ? -2.146 -5.387 -31.688 1 94.94 343 ARG A O 1
ATOM 2577 N N . PRO A 1 344 ? -3.568 -5.465 -30 1 96.88 344 PRO A N 1
ATOM 2578 C CA . PRO A 1 344 ? -3.73 -6.895 -30.266 1 96.88 344 PRO A CA 1
ATOM 2579 C C . PRO A 1 344 ? -4.438 -7.172 -31.578 1 96.88 344 PRO A C 1
ATOM 2581 O O . PRO A 1 344 ? -5.156 -6.312 -32.094 1 96.88 344 PRO A O 1
ATOM 2584 N N . ALA A 1 345 ? -4.203 -8.359 -32.125 1 96 345 ALA A N 1
ATOM 2585 C CA . ALA A 1 345 ? -4.82 -8.766 -33.375 1 96 345 ALA A CA 1
ATOM 2586 C C . ALA A 1 345 ? -6.344 -8.711 -33.281 1 96 345 ALA A C 1
ATOM 2588 O O . ALA A 1 345 ? -7.023 -8.398 -34.281 1 96 345 ALA A O 1
ATOM 2589 N N . ALA A 1 346 ? -6.848 -9.094 -32.188 1 97.06 346 ALA A N 1
ATOM 2590 C CA . ALA A 1 346 ? -8.273 -9.016 -31.891 1 97.06 346 ALA A CA 1
ATOM 2591 C C . ALA A 1 346 ? -8.492 -8.602 -30.438 1 97.06 346 ALA A C 1
ATOM 2593 O O . ALA A 1 346 ? -7.676 -8.906 -29.562 1 97.06 346 ALA A O 1
ATOM 2594 N N . PRO A 1 347 ? -9.641 -7.895 -30.203 1 97.12 347 PRO A N 1
ATOM 2595 C CA . PRO A 1 347 ? -9.961 -7.609 -28.797 1 97.12 347 PRO A CA 1
ATOM 2596 C C . PRO A 1 347 ? -10.219 -8.875 -27.984 1 97.12 347 PRO A C 1
ATOM 2598 O O . PRO A 1 347 ? -10.469 -9.938 -28.562 1 97.12 347 PRO A O 1
ATOM 2601 N N . ALA A 1 348 ? -10.18 -8.75 -26.688 1 98.19 348 ALA A N 1
ATOM 2602 C CA . ALA A 1 348 ? -10.383 -9.898 -25.812 1 98.19 348 ALA A CA 1
ATOM 2603 C C . ALA A 1 348 ? -11.789 -10.469 -25.953 1 98.19 348 ALA A C 1
ATOM 2605 O O . ALA A 1 348 ? -12.773 -9.719 -25.969 1 98.19 348 ALA A O 1
ATOM 2606 N N . ARG A 1 349 ? -11.859 -11.727 -26.156 1 98.62 349 ARG A N 1
ATOM 2607 C CA . ARG A 1 349 ? -13.148 -12.414 -26.141 1 98.62 349 ARG A CA 1
ATOM 2608 C C . ARG A 1 349 ? -13.516 -12.859 -24.734 1 98.62 349 ARG A C 1
ATOM 2610 O O . ARG A 1 349 ? -12.758 -13.586 -24.078 1 98.62 349 ARG A O 1
ATOM 2617 N N . LEU A 1 350 ? -14.656 -12.43 -24.234 1 98.81 350 LEU A N 1
ATOM 2618 C CA . LEU A 1 350 ? -15.148 -12.766 -22.906 1 98.81 350 LEU A CA 1
ATOM 2619 C C . LEU A 1 350 ? -16.484 -13.508 -23 1 98.81 350 LEU A C 1
ATOM 2621 O O . LEU A 1 350 ? -17.5 -12.922 -23.391 1 98.81 350 LEU A O 1
ATOM 2625 N N . ALA A 1 351 ? -16.422 -14.789 -22.594 1 98.62 351 ALA A N 1
ATOM 2626 C CA . ALA A 1 351 ? -17.656 -15.531 -22.844 1 98.62 351 ALA A CA 1
ATOM 2627 C C . ALA A 1 351 ? -17.797 -16.719 -21.891 1 98.62 351 ALA A C 1
ATOM 2629 O O . ALA A 1 351 ? -16.797 -17.297 -21.484 1 98.62 351 ALA A O 1
ATOM 2630 N N . ASN A 1 352 ? -19.047 -17.047 -21.641 1 98.75 352 ASN A N 1
ATOM 2631 C CA . ASN A 1 352 ? -19.422 -18.281 -20.953 1 98.75 352 ASN A CA 1
ATOM 2632 C C . ASN A 1 352 ? -18.922 -18.297 -19.516 1 98.75 352 ASN A C 1
ATOM 2634 O O . ASN A 1 352 ? -18.109 -19.156 -19.156 1 98.75 352 ASN A O 1
ATOM 2638 N N . PHE A 1 353 ? -19.531 -17.406 -18.75 1 98.81 353 PHE A N 1
ATOM 2639 C CA . PHE A 1 353 ? -19.266 -17.328 -17.328 1 98.81 353 PHE A CA 1
ATOM 2640 C C . PHE A 1 353 ? -20.469 -17.797 -16.531 1 98.81 353 PHE A C 1
ATOM 2642 O O . PHE A 1 353 ? -21.594 -17.359 -16.781 1 98.81 353 PHE A O 1
ATOM 2649 N N . THR A 1 354 ? -20.266 -18.688 -15.641 1 98.81 354 THR A N 1
ATOM 2650 C CA . THR A 1 354 ? -21.344 -19.188 -14.797 1 98.81 354 THR A CA 1
ATOM 2651 C C . THR A 1 354 ? -21.062 -18.891 -13.328 1 98.81 354 THR A C 1
ATOM 2653 O O . THR A 1 354 ? -19.969 -19.172 -12.836 1 98.81 354 THR A O 1
ATOM 2656 N N . PHE A 1 355 ? -22.016 -18.344 -12.633 1 98.69 355 PHE A N 1
ATOM 2657 C CA . PHE A 1 355 ? -22 -18.109 -11.195 1 98.69 355 PHE A CA 1
ATOM 2658 C C . PHE A 1 355 ? -23.172 -18.797 -10.516 1 98.69 355 PHE A C 1
ATOM 2660 O O . PHE A 1 355 ? -24.344 -18.5 -10.805 1 98.69 355 PHE A O 1
ATOM 2667 N N . GLU A 1 356 ? -22.875 -19.75 -9.648 1 98.38 356 GLU A N 1
ATOM 2668 C CA . GLU A 1 356 ? -23.969 -20.531 -9.094 1 98.38 356 GLU A CA 1
ATOM 2669 C C . GLU A 1 356 ? -23.734 -20.844 -7.617 1 98.38 356 GLU A C 1
ATOM 2671 O O . GLU A 1 356 ? -22.594 -21.141 -7.215 1 98.38 356 GLU A O 1
ATOM 2676 N N . ARG A 1 357 ? -24.781 -20.812 -6.828 1 98.56 357 ARG A N 1
ATOM 2677 C CA . ARG A 1 357 ? -24.766 -21.109 -5.398 1 98.56 357 ARG A CA 1
ATOM 2678 C C . ARG A 1 357 ? -23.781 -20.203 -4.664 1 98.56 357 ARG A C 1
ATOM 2680 O O . ARG A 1 357 ? -22.828 -20.703 -4.055 1 98.56 357 ARG A O 1
ATOM 2687 N N . ILE A 1 358 ? -24.078 -18.938 -4.809 1 98.44 358 ILE A N 1
ATOM 2688 C CA . ILE A 1 358 ? -23.312 -17.906 -4.113 1 98.44 358 ILE A CA 1
ATOM 2689 C C . ILE A 1 358 ? -24.062 -17.453 -2.867 1 98.44 358 ILE A C 1
ATOM 2691 O O . ILE A 1 358 ? -25.156 -16.875 -2.967 1 98.44 358 ILE A O 1
ATOM 2695 N N . ARG A 1 359 ? -23.438 -17.703 -1.712 1 98.19 359 ARG A N 1
ATOM 2696 C CA . ARG A 1 359 ? -24.109 -17.422 -0.44 1 98.19 359 ARG A CA 1
ATOM 2697 C C . ARG A 1 359 ? -23.562 -16.156 0.203 1 98.19 359 ARG A C 1
ATOM 2699 O O . ARG A 1 359 ? -22.969 -16.203 1.279 1 98.19 359 ARG A O 1
ATOM 2706 N N . GLY A 1 360 ? -23.891 -15.039 -0.365 1 97 360 GLY A N 1
ATOM 2707 C CA . GLY A 1 360 ? -23.328 -13.789 0.117 1 97 360 GLY A CA 1
ATOM 2708 C C . GLY A 1 360 ? -24.344 -12.922 0.847 1 97 360 GLY A C 1
ATOM 2709 O O . GLY A 1 360 ? -24.125 -11.727 1.021 1 97 360 GLY A O 1
ATOM 2710 N N . ALA A 1 361 ? -25.391 -13.422 1.351 1 95 361 ALA A N 1
ATOM 2711 C CA . ALA A 1 361 ? -26.5 -12.641 1.905 1 95 361 ALA A CA 1
ATOM 2712 C C . ALA A 1 361 ? -26.062 -11.898 3.164 1 95 361 ALA A C 1
ATOM 2714 O O . ALA A 1 361 ? -26.594 -10.828 3.471 1 95 361 ALA A O 1
ATOM 2715 N N . SER A 1 362 ? -25.109 -12.43 3.852 1 93.62 362 SER A N 1
ATOM 2716 C CA . SER A 1 362 ? -24.703 -11.836 5.125 1 93.62 362 SER A CA 1
ATOM 2717 C C . SER A 1 362 ? -23.531 -10.875 4.941 1 93.62 362 SER A C 1
ATOM 2719 O O . SER A 1 362 ? -23.031 -10.305 5.914 1 93.62 362 SER A O 1
ATOM 2721 N N . THR A 1 363 ? -23.094 -10.703 3.727 1 92.94 363 THR A N 1
ATOM 2722 C CA . THR A 1 363 ? -21.969 -9.828 3.455 1 92.94 363 THR A CA 1
ATOM 2723 C C . THR A 1 363 ? -22.375 -8.367 3.51 1 92.94 363 THR A C 1
ATOM 2725 O O . THR A 1 363 ? -23.562 -8.055 3.633 1 92.94 363 THR A O 1
ATOM 2728 N N . ARG A 1 364 ? -21.422 -7.508 3.592 1 84.56 364 ARG A N 1
ATOM 2729 C CA . ARG A 1 364 ? -21.562 -6.074 3.352 1 84.56 364 ARG A CA 1
ATOM 2730 C C . ARG A 1 364 ? -20.906 -5.668 2.037 1 84.56 364 ARG A C 1
ATOM 2732 O O . ARG A 1 364 ? -19.688 -5.488 1.977 1 84.56 364 ARG A O 1
ATOM 2739 N N . VAL A 1 365 ? -21.734 -5.43 1.027 1 87.62 365 VAL A N 1
ATOM 2740 C CA . VAL A 1 365 ? -21.234 -5.059 -0.29 1 87.62 365 VAL A CA 1
ATOM 2741 C C . VAL A 1 365 ? -21.281 -3.541 -0.454 1 87.62 365 VAL A C 1
ATOM 2743 O O . VAL A 1 365 ? -22.375 -2.951 -0.481 1 87.62 365 VAL A O 1
ATOM 2746 N N . LEU A 1 366 ? -20.141 -2.955 -0.624 1 77.69 366 LEU A N 1
ATOM 2747 C CA . LEU A 1 366 ? -20.094 -1.499 -0.701 1 77.69 366 LEU A CA 1
ATOM 2748 C C . LEU A 1 366 ? -20.328 -1.021 -2.129 1 77.69 366 LEU A C 1
ATOM 2750 O O . LEU A 1 366 ? -20.984 0.008 -2.342 1 77.69 366 LEU A O 1
ATOM 2754 N N . GLY A 1 367 ? -19.734 -1.709 -3.002 1 86.12 367 GLY A N 1
ATOM 2755 C CA . GLY A 1 367 ? -19.984 -1.434 -4.406 1 86.12 367 GLY A CA 1
ATOM 2756 C C . GLY A 1 367 ? -21.156 -2.219 -4.973 1 86.12 367 GLY A C 1
ATOM 2757 O O . GLY A 1 367 ? -22.234 -2.236 -4.387 1 86.12 367 GLY A O 1
ATOM 2758 N N . SER A 1 368 ? -20.891 -2.781 -6.094 1 91.56 368 SER A N 1
ATOM 2759 C CA . SER A 1 368 ? -21.953 -3.551 -6.73 1 91.56 368 SER A CA 1
ATOM 2760 C C . SER A 1 368 ? -21.859 -5.027 -6.355 1 91.56 368 SER A C 1
ATOM 2762 O O . SER A 1 368 ? -20.766 -5.59 -6.281 1 91.56 368 SER A O 1
ATOM 2764 N N . ALA A 1 369 ? -22.969 -5.562 -6.059 1 94.56 369 ALA A N 1
ATOM 2765 C CA . ALA A 1 369 ? -23.016 -7.016 -5.91 1 94.56 369 ALA A CA 1
ATOM 2766 C C . ALA A 1 369 ? -22.609 -7.711 -7.207 1 94.56 369 ALA A C 1
ATOM 2768 O O . ALA A 1 369 ? -21.875 -8.703 -7.188 1 94.56 369 ALA A O 1
ATOM 2769 N N . TYR A 1 370 ? -23.125 -7.113 -8.305 1 96.62 370 TYR A N 1
ATOM 2770 C CA . TYR A 1 370 ? -22.875 -7.617 -9.648 1 96.62 370 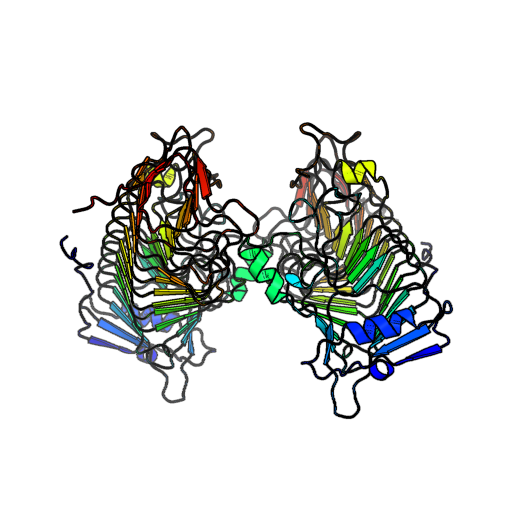TYR A CA 1
ATOM 2771 C C . TYR A 1 370 ? -22.406 -6.5 -10.57 1 96.62 370 TYR A C 1
ATOM 2773 O O . TYR A 1 370 ? -23.172 -5.594 -10.906 1 96.62 370 TYR A O 1
ATOM 2781 N N . ARG A 1 371 ? -21.172 -6.566 -10.906 1 96.19 371 ARG A N 1
ATOM 2782 C CA . ARG A 1 371 ? -20.609 -5.562 -11.797 1 96.19 371 ARG A CA 1
ATOM 2783 C C . ARG A 1 371 ? -20.047 -6.211 -13.062 1 96.19 371 ARG A C 1
ATOM 2785 O O . ARG A 1 371 ? -19.078 -6.984 -12.992 1 96.19 371 ARG A O 1
ATOM 2792 N N . PHE A 1 372 ? -20.703 -5.934 -14.188 1 97.88 372 PHE A N 1
ATOM 2793 C CA . PHE A 1 372 ? -20.281 -6.43 -15.5 1 97.88 372 PHE A CA 1
ATOM 2794 C C . PHE A 1 372 ? -20.062 -5.273 -16.469 1 97.88 372 PHE A C 1
ATOM 2796 O O . PHE A 1 372 ? -21.031 -4.703 -16.984 1 97.88 372 PHE A O 1
ATOM 2803 N N . HIS A 1 373 ? -18.828 -5.023 -16.688 1 97.38 373 HIS A N 1
ATOM 2804 C CA . HIS A 1 373 ? -18.5 -3.922 -17.578 1 97.38 373 HIS A CA 1
ATOM 2805 C C . HIS A 1 373 ? -17.688 -4.406 -18.766 1 97.38 373 HIS A C 1
ATOM 2807 O O . HIS A 1 373 ? -16.453 -4.371 -18.734 1 97.38 373 HIS A O 1
ATOM 2813 N N . GLY A 1 374 ? -18.391 -4.781 -19.812 1 97.62 374 GLY A N 1
ATOM 2814 C CA . GLY A 1 374 ? -17.75 -5.035 -21.094 1 97.62 374 GLY A CA 1
ATOM 2815 C C . GLY A 1 374 ? -17.516 -3.775 -21.906 1 97.62 374 GLY A C 1
ATOM 2816 O O . GLY A 1 374 ? -17.781 -2.67 -21.438 1 97.62 374 GLY A O 1
ATOM 2817 N N . SER A 1 375 ? -16.859 -3.93 -23 1 96.19 375 SER A N 1
ATOM 2818 C CA . SER A 1 375 ? -16.703 -2.844 -23.953 1 96.19 375 SER A CA 1
ATOM 2819 C C . SER A 1 375 ? -17.328 -3.205 -25.297 1 96.19 375 SER A C 1
ATOM 2821 O O . SER A 1 375 ? -17.734 -4.352 -25.516 1 96.19 375 SER A O 1
ATOM 2823 N N . GLU A 1 376 ? -17.469 -2.141 -26.125 1 96.31 376 GLU A N 1
ATOM 2824 C CA . GLU A 1 376 ? -17.984 -2.412 -27.469 1 96.31 376 GLU A CA 1
ATOM 2825 C C . GLU A 1 376 ? -17.125 -3.445 -28.188 1 96.31 376 GLU A C 1
ATOM 2827 O O . GLU A 1 376 ? -17.641 -4.328 -28.859 1 96.31 376 GLU A O 1
ATOM 2832 N N . ALA A 1 377 ? -15.852 -3.342 -28 1 96.75 377 ALA A N 1
ATOM 2833 C CA . ALA A 1 377 ? -14.914 -4.234 -28.672 1 96.75 377 ALA A CA 1
ATOM 2834 C C . ALA A 1 377 ? -14.867 -5.598 -27.984 1 96.75 377 ALA A C 1
ATOM 2836 O O . ALA A 1 377 ? -14.617 -6.617 -28.625 1 96.75 377 ALA A O 1
ATOM 2837 N N . SER A 1 378 ? -15.109 -5.641 -26.688 1 97.56 378 SER A N 1
ATOM 2838 C CA . SER A 1 378 ? -15.047 -6.855 -25.891 1 97.56 378 SER A CA 1
ATOM 2839 C C . SER A 1 378 ? -16.297 -7.016 -25.031 1 97.56 378 SER A C 1
ATOM 2841 O O . SER A 1 378 ? -16.219 -6.957 -23.797 1 97.56 378 SER A O 1
ATOM 2843 N N . PRO A 1 379 ? -17.391 -7.285 -25.672 1 98.25 379 PRO A N 1
ATOM 2844 C CA . PRO A 1 379 ? -18.594 -7.531 -24.859 1 98.25 379 PRO A CA 1
ATOM 2845 C C . PRO A 1 379 ? -18.5 -8.812 -24.047 1 98.25 379 PRO A C 1
ATOM 2847 O O . PRO A 1 379 ? -17.797 -9.75 -24.438 1 98.25 379 PRO A O 1
ATOM 2850 N N . ILE A 1 380 ? -19.188 -8.82 -22.938 1 98.62 380 ILE A N 1
ATOM 2851 C CA . ILE A 1 380 ? -19.297 -10.008 -22.109 1 98.62 380 ILE A CA 1
ATOM 2852 C C . ILE A 1 380 ? -20.531 -10.812 -22.516 1 98.62 380 ILE A C 1
ATOM 2854 O O . ILE A 1 380 ? -21.656 -10.328 -22.406 1 98.62 380 ILE A O 1
ATOM 2858 N N . ALA A 1 381 ? -20.297 -12.031 -22.953 1 98.44 381 ALA A N 1
ATOM 2859 C CA . ALA A 1 381 ? -21.422 -12.805 -23.484 1 98.44 381 ALA A CA 1
ATOM 2860 C C . ALA A 1 381 ? -21.578 -14.125 -22.734 1 98.44 381 ALA A C 1
ATOM 2862 O O . ALA A 1 381 ? -20.578 -14.734 -22.328 1 98.44 381 ALA A O 1
ATOM 2863 N N . GLY A 1 382 ? -22.797 -14.57 -22.641 1 98.31 382 GLY A N 1
ATOM 2864 C CA . GLY A 1 382 ? -23.062 -15.898 -22.109 1 98.31 382 GLY A CA 1
ATOM 2865 C C . GLY A 1 382 ? -22.859 -15.992 -20.609 1 98.31 382 GLY A C 1
ATOM 2866 O O . GLY A 1 382 ? -22.281 -16.953 -20.125 1 98.31 382 GLY A O 1
ATOM 2867 N N . VAL A 1 383 ? -23.344 -14.953 -19.875 1 98.62 383 VAL A N 1
ATOM 2868 C CA . VAL A 1 383 ? -23.266 -14.984 -18.422 1 98.62 383 VAL A CA 1
ATOM 2869 C C . VAL A 1 383 ? -24.484 -15.688 -17.844 1 98.62 383 VAL A C 1
ATOM 2871 O O . VAL A 1 383 ? -25.625 -15.391 -18.25 1 98.62 383 VAL A O 1
ATOM 2874 N N . VAL A 1 384 ? -24.281 -16.656 -16.984 1 98.56 384 VAL A N 1
ATOM 2875 C CA . VAL A 1 384 ? -25.375 -17.344 -16.297 1 98.56 384 VAL A CA 1
ATOM 2876 C C . VAL A 1 384 ? -25.219 -17.172 -14.789 1 98.56 384 VAL A C 1
ATOM 2878 O O . VAL A 1 384 ? -24.172 -17.5 -14.219 1 98.56 384 VAL A O 1
ATOM 2881 N N . ILE A 1 385 ? -26.234 -16.656 -14.133 1 98.38 385 ILE A N 1
ATOM 2882 C CA . ILE A 1 385 ? -26.234 -16.5 -12.68 1 98.38 385 ILE A CA 1
ATOM 2883 C C . ILE A 1 385 ? -27.422 -17.25 -12.078 1 98.38 385 ILE A C 1
ATOM 2885 O O . ILE A 1 385 ? -28.562 -17 -12.445 1 98.38 385 ILE A O 1
ATOM 2889 N N . ARG A 1 386 ? -27.094 -18.188 -11.211 1 97.94 386 ARG A N 1
ATOM 2890 C CA . ARG A 1 386 ? -28.125 -18.984 -10.578 1 97.94 386 ARG A CA 1
ATOM 2891 C C . ARG A 1 386 ? -27.922 -19.078 -9.07 1 97.94 386 ARG A C 1
ATOM 2893 O O . ARG A 1 386 ? -26.797 -19.25 -8.609 1 97.94 386 ARG A O 1
ATOM 2900 N N . ASP A 1 387 ? -29 -18.875 -8.328 1 97.88 387 ASP A N 1
ATOM 2901 C CA . ASP A 1 387 ? -28.953 -19.062 -6.883 1 97.88 387 ASP A CA 1
ATOM 2902 C C . ASP A 1 387 ? -27.828 -18.266 -6.254 1 97.88 387 ASP A C 1
ATOM 2904 O O . ASP A 1 387 ? -26.969 -18.828 -5.57 1 97.88 387 ASP A O 1
ATOM 2908 N N . ALA A 1 388 ? -27.844 -17 -6.527 1 98 388 ALA A N 1
ATOM 2909 C CA . ALA A 1 388 ? -26.828 -16.094 -6.016 1 98 388 ALA A CA 1
ATOM 2910 C C . ALA A 1 388 ? -27.469 -14.984 -5.18 1 98 388 ALA A C 1
ATOM 2912 O O . ALA A 1 388 ? -28.391 -14.305 -5.637 1 98 388 ALA A O 1
ATOM 2913 N N . HIS A 1 389 ? -26.953 -14.875 -3.949 1 97.75 389 HIS A N 1
ATOM 2914 C CA . HIS A 1 389 ? -27.578 -13.945 -3.016 1 97.75 389 HIS A CA 1
ATOM 2915 C C . HIS A 1 389 ? -26.547 -12.992 -2.418 1 97.75 389 HIS A C 1
ATOM 2917 O O . HIS A 1 389 ? -25.562 -13.43 -1.814 1 97.75 389 HIS A O 1
ATOM 2923 N N . PHE A 1 390 ? -26.703 -11.742 -2.648 1 96.5 390 PHE A N 1
ATOM 2924 C CA . PHE A 1 390 ? -26.016 -10.648 -1.983 1 96.5 390 PHE A CA 1
ATOM 2925 C C . PHE A 1 390 ? -27.016 -9.656 -1.397 1 96.5 390 PHE A C 1
ATOM 2927 O O . PHE A 1 390 ? -28.172 -9.617 -1.811 1 96.5 390 PHE A O 1
ATOM 2934 N N . PRO A 1 391 ? -26.547 -8.93 -0.359 1 94.31 391 PRO A N 1
ATOM 2935 C CA . PRO A 1 391 ? -27.406 -7.82 0.058 1 94.31 391 PRO A CA 1
ATOM 2936 C C . PRO A 1 391 ? -27.406 -6.66 -0.937 1 94.31 391 PRO A C 1
ATOM 2938 O O . PRO A 1 391 ? -26.531 -6.59 -1.8 1 94.31 391 PRO A O 1
ATOM 2941 N N . ALA A 1 392 ? -28.469 -5.809 -0.791 1 89.25 392 ALA A N 1
ATOM 2942 C CA . ALA A 1 392 ? -28.438 -4.574 -1.572 1 89.25 392 ALA A CA 1
ATOM 2943 C C . ALA A 1 392 ? -27.25 -3.701 -1.174 1 89.25 392 ALA A C 1
ATOM 2945 O O . ALA A 1 392 ? -26.906 -3.625 0.005 1 89.25 392 ALA A O 1
ATOM 2946 N N . SER A 1 393 ? -26.656 -3.236 -2.248 1 78.94 393 SER A N 1
ATOM 2947 C CA . SER A 1 393 ? -25.547 -2.328 -1.988 1 78.94 393 SER A CA 1
ATOM 2948 C C . SER A 1 393 ? -26.016 -1.081 -1.244 1 78.94 393 SER A C 1
ATOM 2950 O O . SER A 1 393 ? -27.125 -0.614 -1.447 1 78.94 393 SER A O 1
ATOM 2952 N N . THR A 1 394 ? -25.156 -0.566 -0.431 1 66.44 394 THR A N 1
ATOM 2953 C CA . THR A 1 394 ? -25.547 0.561 0.41 1 66.44 394 THR A CA 1
ATOM 2954 C C . THR A 1 394 ? -25.172 1.884 -0.25 1 66.44 394 THR A C 1
ATOM 2956 O O . THR A 1 394 ? -25.781 2.918 0.028 1 66.44 394 THR A O 1
ATOM 2959 N N . LEU A 1 395 ? -24.203 1.827 -1.138 1 63.31 395 LEU A N 1
ATOM 2960 C CA . LEU A 1 395 ? -23.703 3.092 -1.661 1 63.31 395 LEU A CA 1
ATOM 2961 C C . LEU A 1 395 ? -23.875 3.162 -3.174 1 63.31 395 LEU A C 1
ATOM 2963 O O . LEU A 1 395 ? -23.984 4.25 -3.742 1 63.31 395 LEU A O 1
ATOM 2967 N N . TRP A 1 396 ? -23.844 1.999 -3.779 1 74 396 TRP A N 1
ATOM 2968 C CA . TRP A 1 396 ? -23.938 1.933 -5.234 1 74 396 TRP A CA 1
ATOM 2969 C C . TRP A 1 396 ? -25.141 1.101 -5.664 1 74 396 TRP A C 1
ATOM 2971 O O . TRP A 1 396 ? -25.891 0.616 -4.82 1 74 396 TRP A O 1
ATOM 2981 N N . SER A 1 397 ? -25.234 1.107 -6.941 1 84.38 397 SER A N 1
ATOM 2982 C CA . SER A 1 397 ? -26.219 0.174 -7.484 1 84.38 397 SER A CA 1
ATOM 2983 C C . SER A 1 397 ? -25.766 -1.271 -7.316 1 84.38 397 SER A C 1
ATOM 2985 O O . SER A 1 397 ? -24.578 -1.581 -7.508 1 84.38 397 SER A O 1
ATOM 2987 N N . SER A 1 398 ? -26.641 -2.021 -6.875 1 92.25 398 SER A N 1
ATOM 2988 C CA . SER A 1 398 ? -26.328 -3.43 -6.66 1 92.25 398 SER A CA 1
ATOM 2989 C C . SER A 1 398 ? -25.906 -4.105 -7.961 1 92.25 398 SER A C 1
ATOM 2991 O O . SER A 1 398 ? -25.141 -5.07 -7.945 1 92.25 398 SER A O 1
ATOM 2993 N N . TRP A 1 399 ? -26.516 -3.562 -9.094 1 95.31 399 TRP A N 1
ATOM 2994 C CA . TRP A 1 399 ? -26.156 -4.023 -10.43 1 95.31 399 TRP A CA 1
ATOM 2995 C C . TRP A 1 399 ? -25.594 -2.883 -11.266 1 95.31 399 TRP A C 1
ATOM 2997 O O . TRP A 1 399 ? -26.156 -1.79 -11.305 1 95.31 399 TRP A O 1
ATOM 3007 N N . SER A 1 400 ? -24.438 -3.113 -11.812 1 95.62 400 SER A N 1
ATOM 3008 C CA . SER A 1 400 ? -23.812 -2.18 -12.742 1 95.62 400 SER A CA 1
ATOM 3009 C C . SER A 1 400 ? -23.328 -2.895 -13.992 1 95.62 400 SER A C 1
ATOM 3011 O O . SER A 1 400 ? -22.391 -3.695 -13.93 1 95.62 400 SER A O 1
ATOM 3013 N N . CYS A 1 401 ? -24.031 -2.568 -15.164 1 96.88 401 CYS A N 1
ATOM 3014 C CA . CYS A 1 401 ? -23.766 -3.391 -16.344 1 96.88 401 CYS A CA 1
ATOM 3015 C C . CYS A 1 401 ? -23.594 -2.525 -17.578 1 96.88 401 CYS A C 1
ATOM 3017 O O . CYS A 1 401 ? -24.266 -1.5 -17.719 1 96.88 401 CYS A O 1
ATOM 3019 N N . SER A 1 402 ? -22.656 -2.928 -18.312 1 97.44 402 SER A N 1
ATOM 3020 C CA . SER A 1 402 ? -22.469 -2.385 -19.656 1 97.44 402 SER A CA 1
ATOM 3021 C C . SER A 1 402 ? -21.922 -3.443 -20.609 1 97.44 402 SER A C 1
ATOM 3023 O O . SER A 1 402 ? -21.016 -4.203 -20.266 1 97.44 402 SER A O 1
ATOM 3025 N N . GLN A 1 403 ? -22.5 -3.586 -21.844 1 97.81 403 GLN A N 1
ATOM 3026 C CA . GLN A 1 403 ? -22.047 -4.488 -22.891 1 97.81 403 GLN A CA 1
ATOM 3027 C C . GLN A 1 403 ? -21.938 -5.926 -22.391 1 97.81 403 GLN A C 1
ATOM 3029 O O . GLN A 1 403 ? -20.891 -6.566 -22.516 1 97.81 403 GLN A O 1
ATOM 3034 N N . VAL A 1 404 ? -23.062 -6.398 -21.734 1 98.44 404 VAL A N 1
ATOM 3035 C CA . VAL A 1 404 ? -23.125 -7.746 -21.188 1 98.44 404 VAL A CA 1
ATOM 3036 C C . VAL A 1 404 ? -24.453 -8.398 -21.562 1 98.44 404 VAL A C 1
ATOM 3038 O O . VAL A 1 404 ? -25.453 -7.707 -21.766 1 98.44 404 VAL A O 1
ATOM 3041 N N . SER A 1 405 ? -24.406 -9.641 -21.781 1 98.19 405 SER A N 1
ATOM 3042 C CA . SER A 1 405 ? -25.625 -10.422 -21.984 1 98.19 405 SER A CA 1
ATOM 3043 C C . SER A 1 405 ? -25.578 -11.734 -21.219 1 98.19 405 SER A C 1
ATOM 3045 O O . SER A 1 405 ? -24.516 -12.344 -21.078 1 98.19 405 SER A O 1
ATOM 3047 N N . GLY A 1 406 ? -26.688 -12.078 -20.734 1 97.75 406 GLY A N 1
ATOM 3048 C CA . GLY A 1 406 ? -26.75 -13.32 -19.984 1 97.75 406 GLY A CA 1
ATOM 3049 C C . GLY A 1 406 ? -28.125 -13.633 -19.438 1 97.75 406 GLY A C 1
ATOM 3050 O O . GLY A 1 406 ? -29.109 -13.031 -19.875 1 97.75 406 GLY A O 1
ATOM 3051 N N . THR A 1 407 ? -28.203 -14.664 -18.609 1 97.94 407 THR A N 1
ATOM 3052 C CA . THR A 1 407 ? -29.438 -15.094 -17.969 1 97.94 407 THR A CA 1
ATOM 3053 C C . THR A 1 407 ? -29.297 -15.125 -16.453 1 97.94 407 THR A C 1
ATOM 3055 O O . THR A 1 407 ? -28.203 -15.344 -15.938 1 97.94 407 THR A O 1
ATOM 3058 N N . VAL A 1 408 ? -30.344 -14.812 -15.797 1 97.19 408 VAL A N 1
ATOM 3059 C CA . VAL A 1 408 ? -30.406 -14.844 -14.344 1 97.19 408 VAL A CA 1
ATOM 3060 C C . VAL A 1 408 ? -31.609 -15.656 -13.883 1 97.19 408 VAL A C 1
ATOM 3062 O O . VAL A 1 408 ? -32.688 -15.57 -14.477 1 97.19 408 VAL A O 1
ATOM 3065 N N . SER A 1 409 ? -31.406 -16.531 -12.953 1 96.44 409 SER A N 1
ATOM 3066 C CA . SER A 1 409 ? -32.531 -17.266 -12.398 1 96.44 409 SER A CA 1
ATOM 3067 C C . SER A 1 409 ? -33.344 -16.406 -11.438 1 96.44 409 SER A C 1
ATOM 3069 O O . SER A 1 409 ? -32.906 -15.336 -11.023 1 96.44 409 SER A O 1
ATOM 3071 N N . VAL A 1 410 ? -34.5 -16.844 -10.992 1 93.19 410 VAL A N 1
ATOM 3072 C CA . VAL A 1 410 ? -35.438 -16.062 -10.227 1 93.19 410 VAL A CA 1
ATOM 3073 C C . VAL A 1 410 ? -34.938 -15.875 -8.805 1 93.19 410 VAL A C 1
ATOM 3075 O O . VAL A 1 410 ? -35.312 -14.914 -8.125 1 93.19 410 VAL A O 1
ATOM 3078 N N . ASP A 1 411 ? -34.062 -16.719 -8.383 1 94.69 411 ASP A N 1
ATOM 3079 C CA . ASP A 1 411 ? -33.625 -16.703 -6.984 1 94.69 411 ASP A CA 1
ATOM 3080 C C . ASP A 1 411 ? -32.375 -15.852 -6.805 1 94.69 411 ASP A C 1
ATOM 3082 O O . ASP A 1 411 ? -31.734 -15.898 -5.75 1 94.69 411 ASP A O 1
ATOM 3086 N N . VAL A 1 412 ? -32.062 -15.055 -7.77 1 96.81 412 VAL A N 1
ATOM 3087 C CA . VAL A 1 412 ? -30.906 -14.164 -7.66 1 96.81 412 VAL A CA 1
ATOM 3088 C C . VAL A 1 412 ? -31.312 -12.867 -6.977 1 96.81 412 VAL A C 1
ATOM 3090 O O . VAL A 1 412 ? -32.344 -12.281 -7.309 1 96.81 412 VAL A O 1
ATOM 3093 N N . GLU A 1 413 ? -30.516 -12.469 -5.883 1 96.25 413 GLU A N 1
ATOM 3094 C CA . GLU A 1 413 ? -30.75 -11.234 -5.137 1 96.25 413 GLU A CA 1
ATOM 3095 C C . GLU A 1 413 ? -29.484 -10.383 -5.082 1 96.25 413 GLU A C 1
ATOM 3097 O O . GLU A 1 413 ? -28.359 -10.914 -5.043 1 96.25 413 GLU A O 1
ATOM 3102 N N . PRO A 1 414 ? -29.5 -9.102 -5.035 1 95.81 414 PRO A N 1
ATOM 3103 C CA . PRO A 1 414 ? -30.75 -8.359 -5.031 1 95.81 414 PRO A CA 1
ATOM 3104 C C . PRO A 1 414 ? -31.344 -8.188 -6.43 1 95.81 414 PRO A C 1
ATOM 3106 O O . PRO A 1 414 ? -30.641 -8.336 -7.426 1 95.81 414 PRO A O 1
ATOM 3109 N N . LYS A 1 415 ? -32.688 -7.883 -6.414 1 93.06 415 LYS A N 1
ATOM 3110 C CA . LYS A 1 415 ? -33.406 -7.512 -7.629 1 93.06 415 LYS A CA 1
ATOM 3111 C C . LYS A 1 415 ? -33.594 -6 -7.719 1 93.06 415 LYS A C 1
ATOM 3113 O O . LYS A 1 415 ? -33.562 -5.301 -6.703 1 93.06 415 LYS A O 1
ATOM 3118 N N . PRO A 1 416 ? -33.719 -5.52 -9.023 1 93.38 416 PRO A N 1
ATOM 3119 C CA . PRO A 1 416 ? -33.75 -6.191 -10.32 1 93.38 416 PRO A CA 1
ATOM 3120 C C . PRO A 1 416 ? -32.375 -6.305 -10.961 1 93.38 416 PRO A C 1
ATOM 3122 O O . PRO A 1 416 ? -31.516 -5.441 -10.75 1 93.38 416 PRO A O 1
ATOM 3125 N N . PRO A 1 417 ? -32.219 -7.262 -11.75 1 95.62 417 PRO A N 1
ATOM 3126 C CA . PRO A 1 417 ? -30.984 -7.312 -12.531 1 95.62 417 PRO A CA 1
ATOM 3127 C C . PRO A 1 417 ? -30.906 -6.238 -13.609 1 95.62 417 PRO A C 1
ATOM 3129 O O . PRO A 1 417 ? -31.906 -5.57 -13.883 1 95.62 417 PRO A O 1
ATOM 3132 N N . CYS A 1 418 ? -29.703 -6.059 -14.031 1 95.62 418 CYS A N 1
ATOM 3133 C CA . CYS A 1 418 ? -29.562 -5.195 -15.203 1 95.62 418 CYS A CA 1
ATOM 3134 C C . CYS A 1 418 ? -30.469 -5.676 -16.344 1 95.62 418 CYS A C 1
ATOM 3136 O O . CYS A 1 418 ? -30.734 -6.871 -16.469 1 95.62 418 CYS A O 1
ATOM 3138 N N . SER A 1 419 ? -30.875 -4.758 -17.188 1 94.12 419 SER A N 1
ATOM 3139 C CA . SER A 1 419 ? -31.781 -5.07 -18.281 1 94.12 419 SER A CA 1
ATOM 3140 C C . SER A 1 419 ? -31.141 -6.004 -19.297 1 94.12 419 SER A C 1
ATOM 3142 O O . SER A 1 419 ? -31.828 -6.652 -20.094 1 94.12 419 SER A O 1
ATOM 3144 N N . ASN A 1 420 ? -29.844 -6.113 -19.281 1 93.81 420 ASN A N 1
ATOM 3145 C CA . ASN A 1 420 ? -29.062 -6.945 -20.188 1 93.81 420 ASN A CA 1
ATOM 3146 C C . ASN A 1 420 ? -29.266 -8.43 -19.891 1 93.81 420 ASN A C 1
ATOM 3148 O O . ASN A 1 420 ? -28.875 -9.281 -20.703 1 93.81 420 ASN A O 1
ATOM 3152 N N . PHE A 1 421 ? -29.875 -8.656 -18.797 1 95.69 421 PHE A N 1
ATOM 3153 C CA . PHE A 1 421 ? -30.062 -10.047 -18.391 1 95.69 421 PHE A CA 1
ATOM 3154 C C . PHE A 1 421 ? -31.5 -10.484 -18.594 1 95.69 421 PHE A C 1
ATOM 3156 O O . PHE A 1 421 ? -32.438 -9.711 -18.344 1 95.69 421 PHE A O 1
ATOM 3163 N N . VAL A 1 422 ? -31.656 -11.688 -19.078 1 94.5 422 VAL A N 1
ATOM 3164 C CA . VAL A 1 422 ? -32.969 -12.305 -19.203 1 94.5 422 VAL A CA 1
ATOM 3165 C C . VAL A 1 422 ? -33.25 -13.219 -18.016 1 94.5 422 VAL A C 1
ATOM 3167 O O . VAL A 1 422 ? -32.406 -14.055 -17.672 1 94.5 422 VAL A O 1
ATOM 3170 N N . GLU A 1 423 ? -34.344 -12.992 -17.375 1 92.06 423 GLU A N 1
ATOM 3171 C CA . GLU A 1 423 ? -34.688 -13.844 -16.234 1 92.06 423 GLU A CA 1
ATOM 3172 C C . GLU A 1 423 ? -35.25 -15.195 -16.719 1 92.06 423 GLU A C 1
ATOM 3174 O O . GLU A 1 423 ? -36.062 -15.258 -17.625 1 92.06 423 GLU A O 1
ATOM 3179 N N . GLU A 1 424 ? -34.594 -16.172 -16.188 1 85.44 424 GLU A N 1
ATOM 3180 C CA . GLU A 1 424 ? -35.031 -17.516 -16.531 1 85.44 424 GLU A CA 1
ATOM 3181 C C . GLU A 1 424 ? -36.438 -17.797 -15.977 1 85.44 424 GLU A C 1
ATOM 3183 O O . GLU A 1 424 ? -36.719 -17.484 -14.82 1 85.44 424 GLU A O 1
ATOM 3188 N N . VAL A 1 425 ? -37.531 -17.906 -16.828 1 67.19 425 VAL A N 1
ATOM 3189 C CA . VAL A 1 425 ? -38.875 -18.25 -16.422 1 67.19 425 VAL A CA 1
ATOM 3190 C C . VAL A 1 425 ? -38.906 -19.656 -15.812 1 67.19 425 VAL A C 1
ATOM 3192 O O . VAL A 1 425 ? -38.25 -20.562 -16.344 1 67.19 425 VAL A O 1
ATOM 3195 N N . SER A 1 426 ? -39 -19.703 -14.555 1 54.47 426 SER A N 1
ATOM 3196 C CA . SER A 1 426 ? -39.188 -21.016 -13.938 1 54.47 426 SER A CA 1
ATOM 3197 C C . SER A 1 426 ? -40.094 -21.891 -14.797 1 54.47 426 SER A C 1
ATOM 3199 O O . SER A 1 426 ? -41.188 -21.469 -15.203 1 54.47 426 SER A O 1
ATOM 3201 N N . SER A 1 427 ? -39.625 -22.656 -15.672 1 41.56 427 SER A N 1
ATOM 3202 C CA . SER A 1 427 ? -40.562 -23.641 -16.219 1 41.56 427 SER A CA 1
ATOM 3203 C C . SER A 1 427 ? -41.312 -24.359 -15.102 1 41.56 427 SER A C 1
ATOM 3205 O O . SER A 1 427 ? -40.719 -24.891 -14.164 1 41.56 427 SER A O 1
ATOM 3207 N N . SER A 1 428 ? -42.469 -23.797 -14.781 1 38.16 428 SER A N 1
ATOM 3208 C CA . SER A 1 428 ? -43.406 -24.688 -14.094 1 38.16 428 SER A CA 1
ATOM 3209 C C . SER A 1 428 ? -43.375 -26.078 -14.688 1 38.16 428 SER A C 1
ATOM 3211 O O . SER A 1 428 ? -43.906 -26.312 -15.781 1 38.16 428 SER A O 1
ATOM 3213 N N . ARG A 1 429 ? -42.375 -26.734 -14.719 1 29.88 429 ARG A N 1
ATOM 3214 C CA . ARG A 1 429 ? -42.719 -28.156 -14.805 1 29.88 429 ARG A CA 1
ATOM 3215 C C . ARG A 1 429 ? -43.25 -28.656 -13.477 1 29.88 429 ARG A C 1
ATOM 3217 O O . ARG A 1 429 ? -42.75 -28.297 -12.414 1 29.88 429 ARG A O 1
ATOM 3224 N N . MET B 1 1 ? 21.891 36.969 10.039 1 24.83 1 MET B N 1
ATOM 3225 C CA . MET B 1 1 ? 20.938 35.906 9.742 1 24.83 1 MET B CA 1
ATOM 3226 C C . MET B 1 1 ? 19.859 35.812 10.828 1 24.83 1 MET B C 1
ATOM 3228 O O . MET B 1 1 ? 20.156 35.469 11.969 1 24.83 1 MET B O 1
ATOM 3232 N N . MET B 1 2 ? 18.938 36.688 10.797 1 30.33 2 MET B N 1
ATOM 3233 C CA . MET B 1 2 ? 17.938 37.062 11.789 1 30.33 2 MET B CA 1
ATOM 3234 C C . MET B 1 2 ? 17.094 35.844 12.18 1 30.33 2 MET B C 1
ATOM 3236 O O . MET B 1 2 ? 16.641 35.094 11.312 1 30.33 2 MET B O 1
ATOM 3240 N N . ALA B 1 3 ? 17.422 35.219 13.258 1 37.88 3 ALA B N 1
ATOM 3241 C CA . ALA B 1 3 ? 16.609 34.281 13.992 1 37.88 3 ALA B CA 1
ATOM 3242 C C . ALA B 1 3 ? 15.125 34.625 13.914 1 37.88 3 ALA B C 1
ATOM 3244 O O . ALA B 1 3 ? 14.68 35.594 14.531 1 37.88 3 ALA B O 1
ATOM 3245 N N . ARG B 1 4 ? 14.562 34.531 12.703 1 44.22 4 ARG B N 1
ATOM 3246 C CA . ARG B 1 4 ? 13.188 35 12.531 1 44.22 4 ARG B CA 1
ATOM 3247 C C . ARG B 1 4 ? 12.281 34.406 13.617 1 44.22 4 ARG B C 1
ATOM 3249 O O . ARG B 1 4 ? 12.484 33.281 14.055 1 44.22 4 ARG B O 1
ATOM 3256 N N . PRO B 1 5 ? 11.461 35.281 14.141 1 42.81 5 PRO B N 1
ATOM 3257 C CA . PRO B 1 5 ? 10.531 35 15.242 1 42.81 5 PRO B CA 1
ATOM 3258 C C . PRO B 1 5 ? 9.789 33.688 15.078 1 42.81 5 PRO B C 1
ATOM 3260 O O . PRO B 1 5 ? 9.484 33.281 13.953 1 42.81 5 PRO B O 1
ATOM 3263 N N . VAL B 1 6 ? 10.195 32.656 15.789 1 46.41 6 VAL B N 1
ATOM 3264 C CA . VAL B 1 6 ? 9.273 31.562 16.125 1 46.41 6 VAL B CA 1
ATOM 3265 C C . VAL B 1 6 ? 7.859 32.125 16.266 1 46.41 6 VAL B C 1
ATOM 3267 O O . VAL B 1 6 ? 7.668 33.281 16.641 1 46.41 6 VAL B O 1
ATOM 3270 N N . ALA B 1 7 ? 6.898 31.516 15.68 1 48.62 7 ALA B N 1
ATOM 3271 C CA . ALA B 1 7 ? 5.453 31.719 15.789 1 48.62 7 ALA B CA 1
ATOM 3272 C C . ALA B 1 7 ? 5.07 32.156 17.203 1 48.62 7 ALA B C 1
ATOM 3274 O O . ALA B 1 7 ? 5.312 31.453 18.172 1 48.62 7 ALA B O 1
ATOM 3275 N N . SER B 1 8 ? 4.945 33.344 17.547 1 50.03 8 SER B N 1
ATOM 3276 C CA . SER B 1 8 ? 4.504 34.25 18.609 1 50.03 8 SER B CA 1
ATOM 3277 C C . SER B 1 8 ? 3.156 33.812 19.172 1 50.03 8 SER B C 1
ATOM 3279 O O . SER B 1 8 ? 2.83 34.125 20.312 1 50.03 8 SER B O 1
ATOM 3281 N N . GLY B 1 9 ? 2.371 32.781 18.875 1 61.31 9 GLY B N 1
ATOM 3282 C CA . GLY B 1 9 ? 1.207 32.906 19.75 1 61.31 9 GLY B CA 1
ATOM 3283 C C . GLY B 1 9 ? 0.764 31.562 20.312 1 61.31 9 GLY B C 1
ATOM 3284 O O . GLY B 1 9 ? -0.21 30.969 19.844 1 61.31 9 GLY B O 1
ATOM 3285 N N . ALA B 1 10 ? 1.594 31.016 21.234 1 76.75 10 ALA B N 1
ATOM 3286 C CA . ALA B 1 10 ? 1.149 29.891 22.031 1 76.75 10 ALA B CA 1
ATOM 3287 C C . ALA B 1 10 ? -0.135 30.219 22.781 1 76.75 10 ALA B C 1
ATOM 3289 O O . ALA B 1 10 ? -0.33 31.359 23.219 1 76.75 10 ALA B O 1
ATOM 3290 N N . PRO B 1 11 ? -0.924 29.172 22.844 1 89.62 11 PRO B N 1
ATOM 3291 C CA . PRO B 1 11 ? -2.105 29.406 23.688 1 89.62 11 PRO B CA 1
ATOM 3292 C C . PRO B 1 11 ? -1.749 29.734 25.125 1 89.62 11 PRO B C 1
ATOM 3294 O O . PRO B 1 11 ? -0.737 29.25 25.641 1 89.62 11 PRO B O 1
ATOM 3297 N N . PRO B 1 12 ? -2.551 30.547 25.703 1 89.38 12 PRO B N 1
ATOM 3298 C CA . PRO B 1 12 ? -2.316 30.828 27.125 1 89.38 12 PRO B CA 1
ATOM 3299 C C . PRO B 1 12 ? -2.535 29.609 28 1 89.38 12 PRO B C 1
ATOM 3301 O O . PRO B 1 12 ? -3.303 28.703 27.641 1 89.38 12 PRO B O 1
ATOM 3304 N N . PRO B 1 13 ? -1.865 29.609 29.172 1 91.69 13 PRO B N 1
ATOM 3305 C CA . PRO B 1 13 ? -2.07 28.5 30.094 1 91.69 13 PRO B CA 1
ATOM 3306 C C . PRO B 1 13 ? -3.469 28.484 30.703 1 91.69 13 PRO B C 1
ATOM 3308 O O . PRO B 1 13 ? -4.047 29.547 30.953 1 91.69 13 PRO B O 1
ATOM 3311 N N . PRO B 1 14 ? -3.885 27.344 30.984 1 94.81 14 PRO B N 1
ATOM 3312 C CA . PRO B 1 14 ? -5.207 27.25 31.609 1 94.81 14 PRO B CA 1
ATOM 3313 C C . PRO B 1 14 ? -5.234 27.828 33 1 94.81 14 PRO B C 1
ATOM 3315 O O . PRO B 1 14 ? -4.262 27.703 33.75 1 94.81 14 PRO B O 1
ATOM 3318 N N . ARG B 1 15 ? -6.402 28.281 33.281 1 93.12 15 ARG B N 1
ATOM 3319 C CA . ARG B 1 15 ? -6.598 28.891 34.594 1 93.12 15 ARG B CA 1
ATOM 3320 C C . ARG B 1 15 ? -7.406 27.969 35.5 1 93.12 15 ARG B C 1
ATOM 3322 O O . ARG B 1 15 ? -7.336 28.078 36.719 1 93.12 15 ARG B O 1
ATOM 3329 N N . THR B 1 16 ? -8.266 27.188 34.938 1 94.88 16 THR B N 1
ATOM 3330 C CA . THR B 1 16 ? -9.102 26.219 35.625 1 94.88 16 THR B CA 1
ATOM 3331 C C . THR B 1 16 ? -8.992 24.828 35 1 94.88 16 THR B C 1
ATOM 3333 O O . THR B 1 16 ? -8.344 24.688 33.938 1 94.88 16 THR B O 1
ATOM 3336 N N . ALA B 1 17 ? -9.461 23.922 35.75 1 96.38 17 ALA B N 1
ATOM 3337 C CA . ALA B 1 17 ? -9.414 22.547 35.219 1 96.38 17 ALA B CA 1
ATOM 3338 C C . ALA B 1 17 ? -10.688 21.797 35.562 1 96.38 17 ALA B C 1
ATOM 3340 O O . ALA B 1 17 ? -11.25 21.953 36.656 1 96.38 17 ALA B O 1
ATOM 3341 N N . VAL B 1 18 ? -11.148 21.016 34.625 1 96.88 18 VAL B N 1
ATOM 3342 C CA . VAL B 1 18 ? -12.234 20.062 34.844 1 96.88 18 VAL B CA 1
ATOM 3343 C C . VAL B 1 18 ? -11.773 18.656 34.469 1 96.88 18 VAL B C 1
ATOM 3345 O O . VAL B 1 18 ? -10.93 18.469 33.594 1 96.88 18 VAL B O 1
ATOM 3348 N N . ASN B 1 19 ? -12.336 17.734 35.25 1 97.5 19 ASN B N 1
ATOM 3349 C CA . ASN B 1 19 ? -12.023 16.312 35.062 1 97.5 19 ASN B CA 1
ATOM 3350 C C . ASN B 1 19 ? -13.141 15.602 34.312 1 97.5 19 ASN B C 1
ATOM 3352 O O . ASN B 1 19 ? -14.289 15.609 34.75 1 97.5 19 ASN B O 1
ATOM 3356 N N . VAL B 1 20 ? -12.727 14.961 33.188 1 98.44 20 VAL B N 1
ATOM 3357 C CA . VAL B 1 20 ? -13.742 14.344 32.344 1 98.44 20 VAL B CA 1
ATOM 3358 C C . VAL B 1 20 ? -14.492 13.266 33.125 1 98.44 20 VAL B C 1
ATOM 3360 O O . VAL B 1 20 ? -15.664 13 32.844 1 98.44 20 VAL B O 1
ATOM 3363 N N . ARG B 1 21 ? -13.852 12.711 34.094 1 97.69 21 ARG B N 1
ATOM 3364 C CA . ARG B 1 21 ? -14.461 11.641 34.875 1 97.69 21 ARG B CA 1
ATOM 3365 C C . ARG B 1 21 ? -15.609 12.172 35.719 1 97.69 21 ARG B C 1
ATOM 3367 O O . ARG B 1 21 ? -16.516 11.422 36.094 1 97.69 21 ARG B O 1
ATOM 3374 N N . HIS B 1 22 ? -15.586 13.438 36.062 1 97.5 22 HIS B N 1
ATOM 3375 C CA . HIS B 1 22 ? -16.688 14.055 36.812 1 97.5 22 HIS B CA 1
ATOM 3376 C C . HIS B 1 22 ? -17.938 14.133 35.938 1 97.5 22 HIS B C 1
ATOM 3378 O O . HIS B 1 22 ? -19.031 14.391 36.469 1 97.5 22 HIS B O 1
ATOM 3384 N N . PHE B 1 23 ? -17.797 13.867 34.75 1 98.25 23 PHE B N 1
ATOM 3385 C CA . PHE B 1 23 ? -18.922 13.914 33.844 1 98.25 23 PHE B CA 1
ATOM 3386 C C . PHE B 1 23 ? -19.312 12.516 33.375 1 98.25 23 PHE B C 1
ATOM 3388 O O . PHE B 1 23 ? -20.094 12.367 32.438 1 98.25 23 PHE B O 1
ATOM 3395 N N . GLY B 1 24 ? -18.672 11.5 33.875 1 97.38 24 GLY B N 1
ATOM 3396 C CA . GLY B 1 24 ? -19.141 10.141 33.656 1 97.38 24 GLY B CA 1
ATOM 3397 C C . GLY B 1 24 ? -18.188 9.32 32.812 1 97.38 24 GLY B C 1
ATOM 3398 O O . GLY B 1 24 ? -18.453 8.148 32.531 1 97.38 24 GLY B O 1
ATOM 3399 N N . ALA B 1 25 ? -17.031 9.891 32.438 1 98.25 25 ALA B N 1
ATOM 3400 C CA . ALA B 1 25 ? -16.078 9.094 31.672 1 98.25 25 ALA B CA 1
ATOM 3401 C C . ALA B 1 25 ? -15.492 7.973 32.531 1 98.25 25 ALA B C 1
ATOM 3403 O O . ALA B 1 25 ? -15.07 8.203 33.656 1 98.25 25 ALA B O 1
ATOM 3404 N N . ARG B 1 26 ? -15.422 6.77 31.969 1 97.06 26 ARG B N 1
ATOM 3405 C CA . ARG B 1 26 ? -15 5.613 32.75 1 97.06 26 ARG B CA 1
ATOM 3406 C C . ARG B 1 26 ? -13.539 5.27 32.469 1 97.06 26 ARG B C 1
ATOM 3408 O O . ARG B 1 26 ? -12.82 4.855 33.375 1 97.06 26 ARG B O 1
ATOM 3415 N N . GLY B 1 27 ? -13.102 5.383 31.266 1 97.75 27 GLY B N 1
ATOM 3416 C CA . GLY B 1 27 ? -11.727 5.066 30.891 1 97.75 27 GLY B CA 1
ATOM 3417 C C . GLY B 1 27 ? -11.398 3.59 31.031 1 97.75 27 GLY B C 1
ATOM 3418 O O . GLY B 1 27 ? -10.242 3.221 31.25 1 97.75 27 GLY B O 1
ATOM 3419 N N . ASP B 1 28 ? -12.414 2.662 30.891 1 96.81 28 ASP B N 1
ATOM 3420 C CA . ASP B 1 28 ? -12.227 1.243 31.188 1 96.81 28 ASP B CA 1
ATOM 3421 C C . ASP B 1 28 ? -11.898 0.464 29.906 1 96.81 28 ASP B C 1
ATOM 3423 O O . ASP B 1 28 ? -11.75 -0.759 29.953 1 96.81 28 ASP B O 1
ATOM 3427 N N . GLY B 1 29 ? -11.828 1.137 28.812 1 96.31 29 GLY B N 1
ATOM 3428 C CA . GLY B 1 29 ? -11.469 0.506 27.562 1 96.31 29 GLY B CA 1
ATOM 3429 C C . GLY B 1 29 ? -12.625 -0.235 26.906 1 96.31 29 GLY B C 1
ATOM 3430 O O . GLY B 1 29 ? -12.438 -0.918 25.906 1 96.31 29 GLY B O 1
ATOM 3431 N N . ARG B 1 30 ? -13.75 -0.134 27.484 1 95.19 30 ARG B N 1
ATOM 3432 C CA . ARG B 1 30 ? -14.914 -0.849 26.984 1 95.19 30 ARG B CA 1
ATOM 3433 C C . ARG B 1 30 ? -16.094 0.101 26.766 1 95.19 30 ARG B C 1
ATOM 3435 O O . ARG B 1 30 ? -16.812 -0.006 25.781 1 95.19 30 ARG B O 1
ATOM 3442 N N . THR B 1 31 ? -16.297 1.062 27.641 1 96.44 31 THR B N 1
ATOM 3443 C CA . THR B 1 31 ? -17.422 1.996 27.641 1 96.44 31 THR B CA 1
ATOM 3444 C C . THR B 1 31 ? -17.172 3.125 26.641 1 96.44 31 THR B C 1
ATOM 3446 O O . THR B 1 31 ? -16.062 3.648 26.547 1 96.44 31 THR B O 1
ATOM 3449 N N . ASP B 1 32 ? -18.219 3.416 25.797 1 98.38 32 ASP B N 1
ATOM 3450 C CA . ASP B 1 32 ? -18.188 4.625 24.969 1 98.38 32 ASP B CA 1
ATOM 3451 C C . ASP B 1 32 ? -18.234 5.879 25.844 1 98.38 32 ASP B C 1
ATOM 3453 O O . ASP B 1 32 ? -19.281 6.223 26.391 1 98.38 32 ASP B O 1
ATOM 3457 N N . ASP B 1 33 ? -17.141 6.617 25.906 1 98.69 33 ASP B N 1
ATOM 3458 C CA . ASP B 1 33 ? -17.016 7.746 26.828 1 98.69 33 ASP B CA 1
ATOM 3459 C C . ASP B 1 33 ? -17.328 9.062 26.125 1 98.69 33 ASP B C 1
ATOM 3461 O O . ASP B 1 33 ? -17.141 10.141 26.688 1 98.69 33 ASP B O 1
ATOM 3465 N N . THR B 1 34 ? -17.797 8.977 24.938 1 98.81 34 THR B N 1
ATOM 3466 C CA . THR B 1 34 ? -17.969 10.148 24.078 1 98.81 34 THR B CA 1
ATOM 3467 C C . THR B 1 34 ? -18.844 11.195 24.766 1 98.81 34 THR B C 1
ATOM 3469 O O . THR B 1 34 ? -18.5 12.375 24.797 1 98.81 34 THR B O 1
ATOM 3472 N N . ARG B 1 35 ? -19.938 10.766 25.281 1 98.5 35 ARG B N 1
ATOM 3473 C CA . ARG B 1 35 ? -20.891 11.703 25.891 1 98.5 35 ARG B CA 1
ATOM 3474 C C . ARG B 1 35 ? -20.25 12.438 27.062 1 98.5 35 ARG B C 1
ATOM 3476 O O . ARG B 1 35 ? -20.484 13.633 27.25 1 98.5 35 ARG B O 1
ATOM 3483 N N . ALA B 1 36 ? -19.516 11.766 27.844 1 98.69 36 ALA B N 1
ATOM 3484 C CA . ALA B 1 36 ? -18.844 12.391 28.984 1 98.69 36 ALA B CA 1
ATOM 3485 C C . ALA B 1 36 ? -17.906 13.5 28.516 1 98.69 36 ALA B C 1
ATOM 3487 O O . ALA B 1 36 ? -17.859 14.57 29.125 1 98.69 36 ALA B O 1
ATOM 3488 N N . PHE B 1 37 ? -17.172 13.227 27.469 1 98.81 37 PHE B N 1
ATOM 3489 C CA . PHE B 1 37 ? -16.281 14.234 26.922 1 98.81 37 PHE B CA 1
ATOM 3490 C C . PHE B 1 37 ? -17.078 15.438 26.406 1 98.81 37 PHE B C 1
ATOM 3492 O O . PHE B 1 37 ? -16.688 16.578 26.656 1 98.81 37 PHE B O 1
ATOM 3499 N N . GLN B 1 38 ? -18.156 15.133 25.719 1 98.62 38 GLN B N 1
ATOM 3500 C CA . GLN B 1 38 ? -18.984 16.203 25.172 1 98.62 38 GLN B CA 1
ATOM 3501 C C . GLN B 1 38 ? -19.547 17.078 26.281 1 98.62 38 GLN B C 1
ATOM 3503 O O . GLN B 1 38 ? -19.562 18.312 26.156 1 98.62 38 GLN B O 1
ATOM 3508 N N . LEU B 1 39 ? -20 16.484 27.312 1 98.62 39 LEU B N 1
ATOM 3509 C CA . LEU B 1 39 ? -20.547 17.219 28.438 1 98.62 39 LEU B CA 1
ATOM 3510 C C . LEU B 1 39 ? -19.453 18.047 29.125 1 98.62 39 LEU B C 1
ATOM 3512 O O . LEU B 1 39 ? -19.703 19.203 29.5 1 98.62 39 LEU B O 1
ATOM 3516 N N . ALA B 1 40 ? -18.344 17.469 29.297 1 98.69 40 ALA B N 1
ATOM 3517 C CA . ALA B 1 40 ? -17.234 18.172 29.922 1 98.69 40 ALA B CA 1
ATOM 3518 C C . ALA B 1 40 ? -16.812 19.391 29.109 1 98.69 40 ALA B C 1
ATOM 3520 O O . ALA B 1 40 ? -16.609 20.484 29.656 1 98.69 40 ALA B O 1
ATOM 3521 N N . ILE B 1 41 ? -16.719 19.25 27.828 1 98.56 41 ILE B N 1
ATOM 3522 C CA . ILE B 1 41 ? -16.312 20.344 26.953 1 98.56 41 ILE B CA 1
ATOM 3523 C C . ILE B 1 41 ? -17.375 21.453 27 1 98.56 41 ILE B C 1
ATOM 3525 O O . ILE B 1 41 ? -17.031 22.625 27.078 1 98.56 41 ILE B O 1
ATOM 3529 N N . ALA B 1 42 ? -18.625 21.062 27 1 97.75 42 ALA B N 1
ATOM 3530 C CA . ALA B 1 42 ? -19.719 22.031 27.031 1 97.75 42 ALA B CA 1
ATOM 3531 C C . ALA B 1 42 ? -19.703 22.812 28.344 1 97.75 42 ALA B C 1
ATOM 3533 O O . ALA B 1 42 ? -20.219 23.938 28.391 1 97.75 42 ALA B O 1
ATOM 3534 N N . SER B 1 43 ? -19.109 22.266 29.328 1 97.69 43 SER B N 1
ATOM 3535 C CA . SER B 1 43 ? -19.125 22.891 30.641 1 97.69 43 SER B CA 1
ATOM 3536 C C . SER B 1 43 ? -17.984 23.891 30.812 1 97.69 43 SER B C 1
ATOM 3538 O O . SER B 1 43 ? -17.969 24.672 31.75 1 97.69 43 SER B O 1
ATOM 3540 N N . LEU B 1 44 ? -17.078 23.875 29.922 1 97.38 44 LEU B N 1
ATOM 3541 C CA . LEU B 1 44 ? -15.891 24.703 30.078 1 97.38 44 LEU B CA 1
ATOM 3542 C C . LEU B 1 44 ? -16.25 26.188 29.984 1 97.38 44 LEU B C 1
ATOM 3544 O O . LEU B 1 44 ? -17.094 26.578 29.172 1 97.38 44 LEU B O 1
ATOM 3548 N N . PRO B 1 45 ? -15.641 26.984 30.781 1 93.88 45 PRO B N 1
ATOM 3549 C CA . PRO B 1 45 ? -15.844 28.422 30.672 1 93.88 45 PRO B 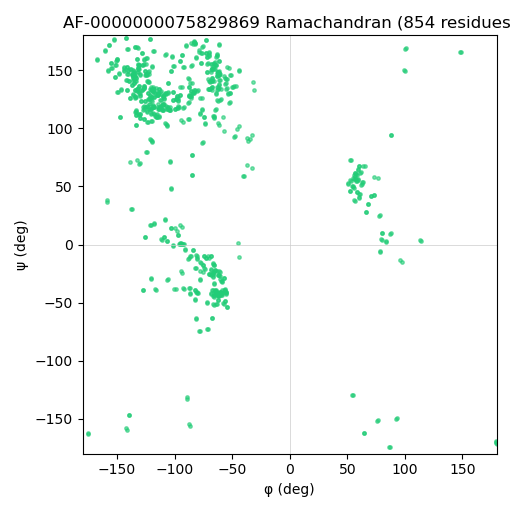CA 1
ATOM 3550 C C . PRO B 1 45 ? -15.156 29.031 29.453 1 93.88 45 PRO B C 1
ATOM 3552 O O . PRO B 1 45 ? -14.461 28.312 28.719 1 93.88 45 PRO B O 1
ATOM 3555 N N . SER B 1 46 ? -15.359 30.312 29.234 1 92.19 46 SER B N 1
ATOM 3556 C CA . SER B 1 46 ? -14.766 31 28.094 1 92.19 46 SER B CA 1
ATOM 3557 C C . SER B 1 46 ? -13.312 31.375 28.359 1 92.19 46 SER B C 1
ATOM 3559 O O . SER B 1 46 ? -12.594 31.781 27.438 1 92.19 46 SER B O 1
ATOM 3561 N N . THR B 1 47 ? -12.938 31.203 29.594 1 93.69 47 THR B N 1
ATOM 3562 C CA . THR B 1 47 ? -11.539 31.422 29.953 1 93.69 47 THR B CA 1
ATOM 3563 C C . THR B 1 47 ? -10.719 30.156 29.688 1 93.69 47 THR B C 1
ATOM 3565 O O . THR B 1 47 ? -11.258 29.047 29.688 1 93.69 47 THR B O 1
ATOM 3568 N N . PRO B 1 48 ? -9.445 30.406 29.469 1 96.19 48 PRO B N 1
ATOM 3569 C CA . PRO B 1 48 ? -8.609 29.234 29.219 1 96.19 48 PRO B CA 1
ATOM 3570 C C . PRO B 1 48 ? -8.75 28.172 30.312 1 96.19 48 PRO B C 1
ATOM 3572 O O . PRO B 1 48 ? -8.531 28.469 31.484 1 96.19 48 PRO B O 1
ATOM 3575 N N . SER B 1 49 ? -9.133 26.984 29.969 1 97.88 49 SER B N 1
ATOM 3576 C CA . SER B 1 49 ? -9.422 25.906 30.922 1 97.88 49 SER B CA 1
ATOM 3577 C C . SER B 1 49 ? -8.914 24.562 30.406 1 97.88 49 SER B C 1
ATOM 3579 O O . SER B 1 49 ? -8.867 24.328 29.203 1 97.88 49 SER B O 1
ATOM 3581 N N . ARG B 1 50 ? -8.516 23.812 31.453 1 98.25 50 ARG B N 1
ATOM 3582 C CA . ARG B 1 50 ? -8.016 22.484 31.141 1 98.25 50 ARG B CA 1
ATOM 3583 C C . ARG B 1 50 ? -9.117 21.438 31.281 1 98.25 50 ARG B C 1
ATOM 3585 O O . ARG B 1 50 ? -9.867 21.438 32.25 1 98.25 50 ARG B O 1
ATOM 3592 N N . LEU B 1 51 ? -9.281 20.641 30.266 1 98.69 51 LEU B N 1
ATOM 3593 C CA . LEU B 1 51 ? -9.992 19.375 30.406 1 98.69 51 LEU B CA 1
ATOM 3594 C C . LEU B 1 51 ? -9.016 18.234 30.672 1 98.69 51 LEU B C 1
ATOM 3596 O O . LEU B 1 51 ? -8.344 17.766 29.75 1 98.69 51 LEU B O 1
ATOM 3600 N N . ALA B 1 52 ? -9.008 17.781 31.844 1 98.56 52 ALA B N 1
ATOM 3601 C CA . ALA B 1 52 ? -8.078 16.719 32.25 1 98.56 52 ALA B CA 1
ATOM 3602 C C . ALA B 1 52 ? -8.656 15.344 31.969 1 98.56 52 ALA B C 1
ATOM 3604 O O . ALA B 1 52 ? -9.844 15.094 32.219 1 98.56 52 ALA B O 1
ATOM 3605 N N . VAL B 1 53 ? -7.828 14.516 31.438 1 98.69 53 VAL B N 1
ATOM 3606 C CA . VAL B 1 53 ? -8.156 13.117 31.172 1 98.69 53 VAL B CA 1
ATOM 3607 C C . VAL B 1 53 ? -7.207 12.203 31.938 1 98.69 53 VAL B C 1
ATOM 3609 O O . VAL B 1 53 ? -6.203 11.742 31.391 1 98.69 53 VAL B O 1
ATOM 3612 N N . PRO B 1 54 ? -7.543 11.867 33.125 1 97.56 54 PRO B N 1
ATOM 3613 C CA . PRO B 1 54 ? -6.66 11.07 34 1 97.56 54 PRO B CA 1
ATOM 3614 C C . PRO B 1 54 ? -6.945 9.57 33.906 1 97.56 54 PRO B C 1
ATOM 3616 O O . PRO B 1 54 ? -7.977 9.164 33.375 1 97.56 54 PRO B O 1
ATOM 3619 N N . CYS B 1 55 ? -5.93 8.836 34.406 1 95 55 CYS B N 1
ATOM 3620 C CA . CYS B 1 55 ? -6.25 7.449 34.75 1 95 55 CYS B CA 1
ATOM 3621 C C . CYS B 1 55 ? -7.152 7.359 35.969 1 95 55 CYS B C 1
ATOM 3623 O O . CYS B 1 55 ? -7.043 8.172 36.875 1 95 55 CYS B O 1
ATOM 3625 N N . GLY B 1 56 ? -8.039 6.41 35.812 1 88.94 56 GLY B N 1
ATOM 3626 C CA . GLY B 1 56 ? -8.891 6.184 36.969 1 88.94 56 GLY B CA 1
ATOM 3627 C C . GLY B 1 56 ? -8.18 5.5 38.125 1 88.94 56 GLY B C 1
ATOM 3628 O O . GLY B 1 56 ? -7.059 5.012 37.969 1 88.94 56 GLY B O 1
ATOM 3629 N N . PRO B 1 57 ? -8.844 5.605 39.188 1 83.94 57 PRO B N 1
ATOM 3630 C CA . PRO B 1 57 ? -8.234 5.047 40.406 1 83.94 57 PRO B CA 1
ATOM 3631 C C . PRO B 1 57 ? -7.988 3.545 40.281 1 83.94 57 PRO B C 1
ATOM 3633 O O . PRO B 1 57 ? -7.094 3.018 40.969 1 83.94 57 PRO B O 1
ATOM 3636 N N . SER B 1 58 ? -8.688 2.789 39.438 1 88.5 58 SER B N 1
ATOM 3637 C CA . SER B 1 58 ? -8.555 1.343 39.281 1 88.5 58 SER B CA 1
ATOM 3638 C C . SER B 1 58 ? -7.668 0.977 38.094 1 88.5 58 SER B C 1
ATOM 3640 O O . SER B 1 58 ? -7.668 -0.17 37.656 1 88.5 58 SER B O 1
ATOM 3642 N N . GLY B 1 59 ? -7 2.004 37.594 1 90.44 59 GLY B N 1
ATOM 3643 C CA . GLY B 1 59 ? -6.109 1.732 36.5 1 90.44 59 GLY B CA 1
ATOM 3644 C C . GLY B 1 59 ? -6.797 1.809 35.156 1 90.44 59 GLY B C 1
ATOM 3645 O O . GLY B 1 59 ? -6.258 1.347 34.125 1 90.44 59 GLY B O 1
ATOM 3646 N N . ASP B 1 60 ? -8.008 2.295 35.188 1 92.5 60 ASP B N 1
ATOM 3647 C CA . ASP B 1 60 ? -8.734 2.52 33.938 1 92.5 60 ASP B CA 1
ATOM 3648 C C . ASP B 1 60 ? -8.18 3.727 33.219 1 92.5 60 ASP B C 1
ATOM 3650 O O . ASP B 1 60 ? -8.445 4.871 33.562 1 92.5 60 ASP B O 1
ATOM 3654 N N . CYS B 1 61 ? -7.43 3.414 32.188 1 97.38 61 CYS B N 1
ATOM 3655 C CA . CYS B 1 61 ? -6.691 4.516 31.578 1 97.38 61 CYS B CA 1
ATOM 3656 C C . CYS B 1 61 ? -6.973 4.605 30.078 1 97.38 61 CYS B C 1
ATOM 3658 O O . CYS B 1 61 ? -6.293 5.336 29.359 1 97.38 61 CYS B O 1
ATOM 3660 N N . THR B 1 62 ? -7.875 3.814 29.625 1 98.62 62 THR B N 1
ATOM 3661 C CA . THR B 1 62 ? -8.195 3.834 28.203 1 98.62 62 THR B CA 1
ATOM 3662 C C . THR B 1 62 ? -9.609 4.34 27.969 1 98.62 62 THR B C 1
ATOM 3664 O O . THR B 1 62 ? -10.586 3.67 28.328 1 98.62 62 THR B O 1
ATOM 3667 N N . TYR B 1 63 ? -9.734 5.508 27.422 1 98.81 63 TYR B N 1
ATOM 3668 C CA . TYR B 1 63 ? -11.023 6.117 27.094 1 98.81 63 TYR B CA 1
ATOM 3669 C C . TYR B 1 63 ? -11.391 5.879 25.641 1 98.81 63 TYR B C 1
ATOM 3671 O O . TYR B 1 63 ? -10.648 6.262 24.734 1 98.81 63 TYR B O 1
ATOM 3679 N N . LEU B 1 64 ? -12.492 5.191 25.391 1 98.75 64 LEU B N 1
ATOM 3680 C CA . LEU B 1 64 ? -13.008 5.023 24.047 1 98.75 64 LEU B CA 1
ATOM 3681 C C . LEU B 1 64 ? -13.898 6.203 23.641 1 98.75 64 LEU B C 1
ATOM 3683 O O . LEU B 1 64 ? -14.844 6.539 24.359 1 98.75 64 LEU B O 1
ATOM 3687 N N . ILE B 1 65 ? -13.547 6.777 22.5 1 98.88 65 ILE B N 1
ATOM 3688 C CA . ILE B 1 65 ? -14.375 7.91 22.109 1 98.88 65 ILE B CA 1
ATOM 3689 C C . ILE B 1 65 ? -14.672 7.844 20.609 1 98.88 65 ILE B C 1
ATOM 3691 O O . ILE B 1 65 ? -13.875 7.293 19.844 1 98.88 65 ILE B O 1
ATOM 3695 N N . ARG B 1 66 ? -15.828 8.391 20.234 1 98.69 66 ARG B N 1
ATOM 3696 C CA . ARG B 1 66 ? -16.125 8.836 18.875 1 98.69 66 ARG B CA 1
ATOM 3697 C C . ARG B 1 66 ? -15.555 10.227 18.609 1 98.69 66 ARG B C 1
ATOM 3699 O O . ARG B 1 66 ? -14.984 10.852 19.516 1 98.69 66 ARG B O 1
ATOM 3706 N N . PRO B 1 67 ? -15.688 10.594 17.359 1 98.88 67 PRO B N 1
ATOM 3707 C CA . PRO B 1 67 ? -15.188 11.945 17.078 1 98.88 67 PRO B CA 1
ATOM 3708 C C . PRO B 1 67 ? -15.844 13 17.969 1 98.88 67 PRO B C 1
ATOM 3710 O O . PRO B 1 67 ? -17.047 12.945 18.219 1 98.88 67 PRO B O 1
ATOM 3713 N N . ILE B 1 68 ? -15.008 13.922 18.438 1 98.81 68 ILE B N 1
ATOM 3714 C CA . ILE B 1 68 ? -15.531 15.016 19.234 1 98.81 68 ILE B CA 1
ATOM 3715 C C . ILE B 1 68 ? -15 16.344 18.719 1 98.81 68 ILE B C 1
ATOM 3717 O O . ILE B 1 68 ? -13.938 16.391 18.094 1 98.81 68 ILE B O 1
ATOM 3721 N N . ASN B 1 69 ? -15.75 17.406 18.969 1 98.56 69 ASN B N 1
ATOM 3722 C CA . ASN B 1 69 ? -15.344 18.766 18.641 1 98.56 69 ASN B CA 1
ATOM 3723 C C . ASN B 1 69 ? -14.766 19.484 19.859 1 98.56 69 ASN B C 1
ATOM 3725 O O . ASN B 1 69 ? -15.391 19.516 20.906 1 98.56 69 ASN B O 1
ATOM 3729 N N . LEU B 1 70 ? -13.602 20.031 19.672 1 98.62 70 LEU B N 1
ATOM 3730 C CA . LEU B 1 70 ? -13 20.859 20.703 1 98.62 70 LEU B CA 1
ATOM 3731 C C . LEU B 1 70 ? -13.555 22.281 20.641 1 98.62 70 LEU B C 1
ATOM 3733 O O . LEU B 1 70 ? -14.328 22.625 19.75 1 98.62 70 LEU B O 1
ATOM 3737 N N . THR B 1 71 ? -13.156 23.094 21.641 1 98.31 71 THR B N 1
ATOM 3738 C CA . THR B 1 71 ? -13.625 24.469 21.672 1 98.31 71 THR B CA 1
ATOM 3739 C C . THR B 1 71 ? -12.477 25.422 21.969 1 98.31 71 THR B C 1
ATOM 3741 O O . THR B 1 71 ? -11.352 24.984 22.25 1 98.31 71 THR B O 1
ATOM 3744 N N . SER B 1 72 ? -12.789 26.719 21.812 1 98 72 SER B N 1
ATOM 3745 C CA . SER B 1 72 ? -11.781 27.75 22.062 1 98 72 SER B CA 1
ATOM 3746 C C . SER B 1 72 ? -11.422 27.812 23.531 1 98 72 SER B C 1
ATOM 3748 O O . SER B 1 72 ? -12.219 27.422 24.391 1 98 72 SER B O 1
ATOM 3750 N N . ALA B 1 73 ? -10.242 28.297 23.812 1 97.62 73 ALA B N 1
ATOM 3751 C CA . ALA B 1 73 ? -9.727 28.531 25.172 1 97.62 73 ALA B CA 1
ATOM 3752 C C . ALA B 1 73 ? -9.727 27.234 25.984 1 97.62 73 ALA B C 1
ATOM 3754 O O . ALA B 1 73 ? -10.156 27.234 27.141 1 97.62 73 ALA B O 1
ATOM 3755 N N . MET B 1 74 ? -9.266 26.219 25.359 1 97.69 74 MET B N 1
ATOM 3756 C CA . MET B 1 74 ? -9.242 24.938 26.062 1 97.69 74 MET B CA 1
ATOM 3757 C C . MET B 1 74 ? -7.91 24.234 25.859 1 97.69 74 MET B C 1
ATOM 3759 O O . MET B 1 74 ? -7.277 24.391 24.812 1 97.69 74 MET B O 1
ATOM 3763 N N . GLU B 1 75 ? -7.516 23.562 26.859 1 98.25 75 GLU B N 1
ATOM 3764 C CA . GLU B 1 75 ? -6.441 22.578 26.781 1 98.25 75 GLU B CA 1
ATOM 3765 C C . GLU B 1 75 ? -6.953 21.172 27.078 1 98.25 75 GLU B C 1
ATOM 3767 O O . GLU B 1 75 ? -7.445 20.906 28.172 1 98.25 75 GLU B O 1
ATOM 3772 N N . LEU B 1 76 ? -6.977 20.312 26.094 1 98.81 76 LEU B N 1
ATOM 3773 C CA . LEU B 1 76 ? -7.156 18.891 26.359 1 98.81 76 LEU B CA 1
ATOM 3774 C C . LEU B 1 76 ? -5.871 18.266 26.891 1 98.81 76 LEU B C 1
ATOM 3776 O O . LEU B 1 76 ? -4.852 18.234 26.203 1 98.81 76 LEU B O 1
ATOM 3780 N N . TYR B 1 77 ? -5.922 17.781 28.094 1 98.69 77 TYR B N 1
ATOM 3781 C CA . TYR B 1 77 ? -4.711 17.328 28.766 1 98.69 77 TYR B CA 1
ATOM 3782 C C . TYR B 1 77 ? -4.812 15.852 29.141 1 98.69 77 TYR B C 1
ATOM 3784 O O . TYR B 1 77 ? -5.633 15.469 29.984 1 98.69 77 TYR B O 1
ATOM 3792 N N . LEU B 1 78 ? -3.959 15.055 28.578 1 98.81 78 LEU B N 1
ATOM 3793 C CA . LEU B 1 78 ? -3.895 13.633 28.891 1 98.81 78 LEU B CA 1
ATOM 3794 C C . LEU B 1 78 ? -2.783 13.344 29.891 1 98.81 78 LEU B C 1
ATOM 3796 O O . LEU B 1 78 ? -1.617 13.656 29.641 1 98.81 78 LEU B O 1
ATOM 3800 N N . GLU B 1 79 ? -3.146 12.734 30.938 1 97.94 79 GLU B N 1
ATOM 3801 C CA . GLU B 1 79 ? -2.137 12.305 31.906 1 97.94 79 GLU B CA 1
ATOM 3802 C C . GLU B 1 79 ? -1.311 11.141 31.359 1 97.94 79 GLU B C 1
ATOM 3804 O O . GLU B 1 79 ? -1.778 10.391 30.516 1 97.94 79 GLU B O 1
ATOM 3809 N N . ASP B 1 80 ? -0.102 11.055 31.938 1 97.5 80 ASP B N 1
ATOM 3810 C CA . ASP B 1 80 ? 0.772 9.961 31.5 1 97.5 80 ASP B CA 1
ATOM 3811 C C . ASP B 1 80 ? 0.135 8.602 31.797 1 97.5 80 ASP B C 1
ATOM 3813 O O . ASP B 1 80 ? -0.461 8.406 32.844 1 97.5 80 ASP B O 1
ATOM 3817 N N . GLY B 1 81 ? 0.216 7.758 30.812 1 97.44 81 GLY B N 1
ATOM 3818 C CA . GLY B 1 81 ? -0.382 6.441 30.953 1 97.44 81 GLY B CA 1
ATOM 3819 C C . GLY B 1 81 ? -1.775 6.352 30.359 1 97.44 81 GLY B C 1
ATOM 3820 O O . GLY B 1 81 ? -2.299 5.258 30.141 1 97.44 81 GLY B O 1
ATOM 3821 N N . THR B 1 82 ? -2.395 7.457 30.047 1 98.19 82 THR B N 1
ATOM 3822 C CA . THR B 1 82 ? -3.758 7.488 29.531 1 98.19 82 THR B CA 1
ATOM 3823 C C . THR B 1 82 ? -3.758 7.328 28.016 1 98.19 82 THR B C 1
ATOM 3825 O O . THR B 1 82 ? -2.875 7.844 27.328 1 98.19 82 THR B O 1
ATOM 3828 N N . THR B 1 83 ? -4.727 6.531 27.531 1 98.75 83 THR B N 1
ATOM 3829 C CA . THR B 1 83 ? -4.949 6.387 26.094 1 98.75 83 THR B CA 1
ATOM 3830 C C . THR B 1 83 ? -6.348 6.871 25.703 1 98.75 83 THR B C 1
ATOM 3832 O O . THR B 1 83 ? -7.34 6.426 26.281 1 98.75 83 THR B O 1
ATOM 3835 N N . LEU B 1 84 ? -6.406 7.844 24.906 1 98.81 84 LEU B N 1
ATOM 3836 C CA . LEU B 1 84 ? -7.629 8.195 24.203 1 98.81 84 LEU B CA 1
ATOM 3837 C C . LEU B 1 84 ? -7.738 7.414 22.891 1 98.81 84 LEU B C 1
ATOM 3839 O O . LEU B 1 84 ? -6.965 7.645 21.953 1 98.81 84 LEU B O 1
ATOM 3843 N N . ARG B 1 85 ? -8.648 6.434 22.812 1 98.81 85 ARG B N 1
ATOM 3844 C CA . ARG B 1 85 ? -8.719 5.477 21.719 1 98.81 85 ARG B CA 1
ATOM 3845 C C . ARG B 1 85 ? -10.008 5.652 20.922 1 98.81 85 ARG B C 1
ATOM 3847 O O . ARG B 1 85 ? -11.102 5.684 21.5 1 98.81 85 ARG B O 1
ATOM 3854 N N . ALA B 1 86 ? -9.906 5.75 19.594 1 98.88 86 ALA B N 1
ATOM 3855 C CA . ALA B 1 86 ? -11.055 5.898 18.719 1 98.88 86 ALA B CA 1
ATOM 3856 C C . ALA B 1 86 ? -11.883 4.621 18.672 1 98.88 86 ALA B C 1
ATOM 3858 O O . ALA B 1 86 ? -11.336 3.516 18.672 1 98.88 86 ALA B O 1
ATOM 3859 N N . ILE B 1 87 ? -13.141 4.797 18.656 1 98.12 87 ILE B N 1
ATOM 3860 C CA . ILE B 1 87 ? -14.023 3.709 18.266 1 98.12 87 ILE B CA 1
ATOM 3861 C C . ILE B 1 87 ? -14.023 3.568 16.75 1 98.12 87 ILE B C 1
ATOM 3863 O O . ILE B 1 87 ? -14.492 4.457 16.031 1 98.12 87 ILE B O 1
ATOM 3867 N N . ALA B 1 88 ? -13.5 2.502 16.25 1 94.06 88 ALA B N 1
ATOM 3868 C CA . ALA B 1 88 ? -13.273 2.277 14.828 1 94.06 88 ALA B CA 1
ATOM 3869 C C . ALA B 1 88 ? -14.531 1.736 14.156 1 94.06 88 ALA B C 1
ATOM 3871 O O . ALA B 1 88 ? -14.625 0.54 13.875 1 94.06 88 ALA B O 1
ATOM 3872 N N . ASP B 1 89 ? -15.445 2.52 13.906 1 93.19 89 ASP B N 1
ATOM 3873 C CA . ASP B 1 89 ? -16.719 2.236 13.242 1 93.19 89 ASP B CA 1
ATOM 3874 C C . ASP B 1 89 ? -17.188 3.436 12.422 1 93.19 89 ASP B C 1
ATOM 3876 O O . ASP B 1 89 ? -17.641 4.438 12.984 1 93.19 89 ASP B O 1
ATOM 3880 N N . ALA B 1 90 ? -17.109 3.23 11.141 1 92 90 ALA B N 1
ATOM 3881 C CA . ALA B 1 90 ? -17.406 4.336 10.234 1 92 90 ALA B CA 1
ATOM 3882 C C . ALA B 1 90 ? -18.812 4.879 10.477 1 92 90 ALA B C 1
ATOM 3884 O O . ALA B 1 90 ? -19.062 6.07 10.273 1 92 90 ALA B O 1
ATOM 3885 N N . ARG B 1 91 ? -19.766 4.066 10.953 1 91.88 91 ARG B N 1
ATOM 3886 C CA . ARG B 1 91 ? -21.156 4.457 11.188 1 91.88 91 ARG B CA 1
ATOM 3887 C C . ARG B 1 91 ? -21.25 5.48 12.312 1 91.88 91 ARG B C 1
ATOM 3889 O O . ARG B 1 91 ? -22.266 6.18 12.438 1 91.88 91 ARG B O 1
ATOM 3896 N N . LEU B 1 92 ? -20.156 5.559 13.07 1 96.56 92 LEU B N 1
ATOM 3897 C CA . LEU B 1 92 ? -20.172 6.418 14.25 1 96.56 92 LEU B CA 1
ATOM 3898 C C . LEU B 1 92 ? -19.344 7.676 14.023 1 96.56 92 LEU B C 1
ATOM 3900 O O . LEU B 1 92 ? -19.172 8.477 14.945 1 96.56 92 LEU B O 1
ATOM 3904 N N . TRP B 1 93 ? -18.828 7.832 12.852 1 98 93 TRP B N 1
ATOM 3905 C CA . TRP B 1 93 ? -18.062 9.031 12.5 1 98 93 TRP B CA 1
ATOM 3906 C C . TRP B 1 93 ? -18.891 9.953 11.609 1 98 93 TRP B C 1
ATOM 3908 O O . TRP B 1 93 ? -19.203 9.602 10.477 1 98 93 TRP B O 1
ATOM 3918 N N . PRO B 1 94 ? -19.203 11.148 12.062 1 97.88 94 PRO B N 1
ATOM 3919 C CA . PRO B 1 94 ? -20 12.07 11.258 1 97.88 94 PRO B CA 1
ATOM 3920 C C . PRO B 1 94 ? -19.328 12.461 9.945 1 97.88 94 PRO B C 1
ATOM 3922 O O . PRO B 1 94 ? -18.094 12.555 9.891 1 97.88 94 PRO B O 1
ATOM 3925 N N . LEU B 1 95 ? -20.141 12.648 8.938 1 97.69 95 LEU B N 1
ATOM 3926 C CA . LEU B 1 95 ? -19.656 13.211 7.676 1 97.69 95 LEU B CA 1
ATOM 3927 C C . LEU B 1 95 ? -19.703 14.734 7.707 1 97.69 95 LEU B C 1
ATOM 3929 O O . LEU B 1 95 ? -20.641 15.32 8.25 1 97.69 95 LEU B O 1
ATOM 3933 N N . ILE B 1 96 ? -18.719 15.328 7.109 1 98.38 96 ILE B N 1
ATOM 3934 C CA . ILE B 1 96 ? -18.656 16.781 6.984 1 98.38 96 ILE B CA 1
ATOM 3935 C C . ILE B 1 96 ? -18.312 17.156 5.547 1 98.38 96 ILE B C 1
ATOM 3937 O O . ILE B 1 96 ? -17.844 16.328 4.773 1 98.38 96 ILE B O 1
ATOM 3941 N N . PRO B 1 97 ? -18.609 18.359 5.145 1 97.56 97 PRO B N 1
ATOM 3942 C CA . PRO B 1 97 ? -18.297 18.781 3.777 1 97.56 97 PRO B CA 1
ATOM 3943 C C . PRO B 1 97 ? -16.797 18.75 3.475 1 97.56 97 PRO B C 1
ATOM 3945 O O . PRO B 1 97 ? -15.977 18.812 4.395 1 97.56 97 PRO B O 1
ATOM 3948 N N . PRO B 1 98 ? -16.469 18.672 2.18 1 97.88 98 PRO B N 1
ATOM 3949 C CA . PRO B 1 98 ? -15.047 18.812 1.831 1 97.88 98 PRO B CA 1
ATOM 3950 C C . PRO B 1 98 ? -14.484 20.188 2.176 1 97.88 98 PRO B C 1
ATOM 3952 O O . PRO B 1 98 ? -15.25 21.141 2.348 1 97.88 98 PRO B O 1
ATOM 3955 N N . LEU B 1 99 ? -13.234 20.297 2.252 1 98.25 99 LEU B N 1
ATOM 3956 C CA . LEU B 1 99 ? -12.586 21.594 2.43 1 98.25 99 LEU B CA 1
ATOM 3957 C C . LEU B 1 99 ? -12.773 22.469 1.193 1 98.25 99 LEU B C 1
ATOM 3959 O O . LEU B 1 99 ? -12.719 21.969 0.065 1 98.25 99 LEU B O 1
ATOM 3963 N N . PRO B 1 100 ? -12.945 23.734 1.429 1 98.12 100 PRO B N 1
ATOM 3964 C CA . PRO B 1 100 ? -13.156 24.625 0.285 1 98.12 100 PRO B CA 1
ATOM 3965 C C . PRO B 1 100 ? -11.961 24.656 -0.667 1 98.12 100 PRO B C 1
ATOM 3967 O O . PRO B 1 100 ? -12.125 24.906 -1.861 1 98.12 100 PRO B O 1
ATOM 3970 N N . SER B 1 101 ? -10.797 24.391 -0.246 1 98.62 101 SER B N 1
ATOM 3971 C CA . SER B 1 101 ? -9.594 24.422 -1.065 1 98.62 101 SER B CA 1
ATOM 3972 C C . SER B 1 101 ? -9.406 23.125 -1.828 1 98.62 101 SER B C 1
ATOM 3974 O O . SER B 1 101 ? -8.484 22.984 -2.637 1 98.62 101 SER B O 1
ATOM 3976 N N . TYR B 1 102 ? -10.227 22.156 -1.6 1 98.31 102 TYR B N 1
ATOM 3977 C CA . TYR B 1 102 ? -10.141 20.859 -2.285 1 98.31 102 TYR B CA 1
ATOM 3978 C C . TYR B 1 102 ? -11.383 20.609 -3.131 1 98.31 102 TYR B C 1
ATOM 3980 O O . TYR B 1 102 ? -11.305 19.984 -4.191 1 98.31 102 TYR B O 1
ATOM 3988 N N . GLY B 1 103 ? -12.586 21 -2.621 1 97.62 103 GLY B N 1
ATOM 3989 C CA . GLY B 1 103 ? -13.844 20.875 -3.34 1 97.62 103 GLY B CA 1
ATOM 3990 C C . GLY B 1 103 ? -14.398 19.453 -3.312 1 97.62 103 GLY B C 1
ATOM 3991 O O . GLY B 1 103 ? -15.531 19.219 -3.732 1 97.62 103 GLY B O 1
ATOM 3992 N N . ARG B 1 104 ? -13.711 18.547 -2.797 1 95.94 104 ARG B N 1
ATOM 3993 C CA . ARG B 1 104 ? -14.039 17.141 -2.607 1 95.94 104 ARG B CA 1
ATOM 3994 C C . ARG B 1 104 ? -13.156 16.516 -1.536 1 95.94 104 ARG B C 1
ATOM 3996 O O . ARG B 1 104 ? -12.18 17.125 -1.093 1 95.94 104 ARG B O 1
ATOM 4003 N N . GLY B 1 105 ? -13.547 15.336 -1.111 1 95.5 105 GLY B N 1
ATOM 4004 C CA . GLY B 1 105 ? -12.57 14.555 -0.37 1 95.5 105 GLY B CA 1
ATOM 4005 C C . GLY B 1 105 ? -11.344 14.203 -1.188 1 95.5 105 GLY B C 1
ATOM 4006 O O . GLY B 1 105 ? -11.438 14.016 -2.402 1 95.5 105 GLY B O 1
ATOM 4007 N N . ARG B 1 106 ? -10.258 14.102 -0.542 1 94.12 106 ARG B N 1
ATOM 4008 C CA . ARG B 1 106 ? -9 13.859 -1.238 1 94.12 106 ARG B CA 1
ATOM 4009 C C . ARG B 1 106 ? -8.984 12.477 -1.883 1 94.12 106 ARG B C 1
ATOM 4011 O O . ARG B 1 106 ? -8.461 12.305 -2.984 1 94.12 106 ARG B O 1
ATOM 4018 N N . GLU B 1 107 ? -9.547 11.492 -1.16 1 91.88 107 GLU B N 1
ATOM 4019 C CA . GLU B 1 107 ? -9.531 10.117 -1.645 1 91.88 107 GLU B CA 1
ATOM 4020 C C . GLU B 1 107 ? -10.797 9.805 -2.447 1 91.88 107 GLU B C 1
ATOM 4022 O O . GLU B 1 107 ? -10.75 9.016 -3.395 1 91.88 107 GLU B O 1
ATOM 4027 N N . ARG B 1 108 ? -11.875 10.352 -1.99 1 89.81 108 ARG B N 1
ATOM 4028 C CA . ARG B 1 108 ? -13.18 10.094 -2.588 1 89.81 108 ARG B CA 1
ATOM 4029 C C . ARG B 1 108 ? -13.938 11.398 -2.818 1 89.81 108 ARG B C 1
ATOM 4031 O O . ARG B 1 108 ? -13.844 12.328 -2.016 1 89.81 108 ARG B O 1
ATOM 4038 N N . GLY B 1 109 ? -14.727 11.344 -3.855 1 90.44 109 GLY B N 1
ATOM 4039 C CA . GLY B 1 109 ? -15.578 12.5 -4.078 1 90.44 109 GLY B CA 1
ATOM 4040 C C . GLY B 1 109 ? -16.609 12.695 -2.986 1 90.44 109 GLY B C 1
ATOM 4041 O O . GLY B 1 109 ? -16.969 11.75 -2.283 1 90.44 109 GLY B O 1
ATOM 4042 N N . GLY B 1 110 ? -16.984 13.953 -2.781 1 93.44 110 GLY B N 1
ATOM 4043 C CA . GLY B 1 110 ? -18.047 14.25 -1.838 1 93.44 110 GLY B CA 1
ATOM 4044 C C . GLY B 1 110 ? -17.547 14.547 -0.438 1 93.44 110 GLY B C 1
ATOM 4045 O O . GLY B 1 110 ? -16.469 15.117 -0.269 1 93.44 110 GLY B O 1
ATOM 4046 N N . ALA B 1 111 ? -18.344 14.227 0.504 1 96.31 111 ALA B N 1
ATOM 4047 C CA . ALA B 1 111 ? -18.078 14.523 1.908 1 96.31 111 ALA B CA 1
ATOM 4048 C C . ALA B 1 111 ? -16.922 13.664 2.434 1 96.31 111 ALA B C 1
ATOM 4050 O O . ALA B 1 111 ? -16.5 12.711 1.771 1 96.31 111 ALA B O 1
ATOM 4051 N N . ARG B 1 112 ? -16.453 14.047 3.502 1 98 112 ARG B N 1
ATOM 4052 C CA . ARG B 1 112 ? -15.398 13.312 4.199 1 98 112 ARG B CA 1
ATOM 4053 C C . ARG B 1 112 ? -15.781 13.047 5.652 1 98 112 ARG B C 1
ATOM 4055 O O . ARG B 1 112 ? -16.625 13.75 6.215 1 98 112 ARG B O 1
ATOM 4062 N N . TYR B 1 113 ? -15.219 12.008 6.246 1 98.25 113 TYR B N 1
ATOM 4063 C CA . TYR B 1 113 ? -15.422 11.797 7.676 1 98.25 113 TYR B CA 1
ATOM 4064 C C . TYR B 1 113 ? -14.727 12.891 8.484 1 98.25 113 TYR B C 1
ATOM 4066 O O . TYR B 1 113 ? -13.648 13.359 8.117 1 98.25 113 TYR B O 1
ATOM 4074 N N . THR B 1 114 ? -15.367 13.289 9.516 1 98.56 114 THR B N 1
ATOM 4075 C CA . THR B 1 114 ? -14.695 14.172 10.461 1 98.56 114 THR B CA 1
ATOM 4076 C C . THR B 1 114 ? -13.477 13.484 11.07 1 98.56 114 THR B C 1
ATOM 4078 O O . THR B 1 114 ? -13.18 12.328 10.75 1 98.56 114 THR B O 1
ATOM 4081 N N . SER B 1 115 ? -12.703 14.242 11.812 1 98.81 115 SER B N 1
ATOM 4082 C CA . SER B 1 115 ? -11.531 13.711 12.508 1 98.81 115 SER B CA 1
ATOM 4083 C C . SER B 1 115 ? -11.859 13.352 13.953 1 98.81 115 SER B C 1
ATOM 4085 O O . SER B 1 115 ? -12.867 13.805 14.5 1 98.81 115 SER B O 1
ATOM 4087 N N . LEU B 1 116 ? -11.047 12.461 14.555 1 98.88 116 LEU B N 1
ATOM 4088 C CA . LEU B 1 116 ? -11.32 12.047 15.93 1 98.88 116 LEU B CA 1
ATOM 4089 C C . LEU B 1 116 ? -11.422 13.258 16.859 1 98.88 116 LEU B C 1
ATOM 4091 O O . LEU B 1 116 ? -12.375 13.375 17.625 1 98.88 116 LEU B O 1
ATOM 4095 N N . LEU B 1 117 ? -10.391 14.109 16.844 1 98.94 117 LEU B N 1
ATOM 4096 C CA . LEU B 1 117 ? -10.414 15.406 17.516 1 98.94 117 LEU B CA 1
ATOM 4097 C C . LEU B 1 117 ? -10.453 16.547 16.5 1 98.94 117 LEU B C 1
ATOM 4099 O O . LEU B 1 117 ? -9.516 16.703 15.711 1 98.94 117 LEU B O 1
ATOM 4103 N N . ARG B 1 118 ? -11.508 17.25 16.547 1 98.69 118 ARG B N 1
ATOM 4104 C CA . ARG B 1 118 ? -11.672 18.297 15.539 1 98.69 118 ARG B CA 1
ATOM 4105 C C . ARG B 1 118 ? -11.891 19.656 16.188 1 98.69 118 ARG B C 1
ATOM 4107 O O . ARG B 1 118 ? -12.555 19.75 17.234 1 98.69 118 ARG B O 1
ATOM 4114 N N . GLY B 1 119 ? -11.312 20.703 15.641 1 98.38 119 GLY B N 1
ATOM 4115 C CA . GLY B 1 119 ? -11.594 22.109 15.938 1 98.38 119 GLY B CA 1
ATOM 4116 C C . GLY B 1 119 ? -11.797 22.953 14.695 1 98.38 119 GLY B C 1
ATOM 4117 O O . GLY B 1 119 ? -11.055 22.812 13.711 1 98.38 119 GLY B O 1
ATOM 4118 N N . GLU B 1 120 ? -12.766 23.719 14.695 1 98.38 120 GLU B N 1
ATOM 4119 C CA . GLU B 1 120 ? -13.039 24.625 13.578 1 98.38 120 GLU B CA 1
ATOM 4120 C C . GLU B 1 120 ? -13.375 26.031 14.07 1 98.38 120 GLU B C 1
ATOM 4122 O O . GLU B 1 120 ? -14.289 26.203 14.875 1 98.38 120 GLU B O 1
ATOM 4127 N N . GLY B 1 121 ? -12.648 26.953 13.547 1 98.5 121 GLY B N 1
ATOM 4128 C CA . GLY B 1 121 ? -12.883 28.344 13.938 1 98.5 121 GLY B CA 1
ATOM 4129 C C . GLY B 1 121 ? -12.508 28.625 15.375 1 98.5 121 GLY B C 1
ATOM 4130 O O . GLY B 1 121 ? -13.164 29.406 16.047 1 98.5 121 GLY B O 1
ATOM 4131 N N . LEU B 1 122 ? -11.5 27.984 15.836 1 98.38 122 LEU B N 1
ATOM 4132 C CA . LEU B 1 122 ? -11.148 28.094 17.25 1 98.38 122 LEU B CA 1
ATOM 4133 C C . LEU B 1 122 ? -9.961 29.031 17.453 1 98.38 122 LEU B C 1
ATOM 4135 O O . LEU B 1 122 ? -9.281 29.375 16.484 1 98.38 122 LEU B O 1
ATOM 4139 N N . HIS B 1 123 ? -9.852 29.438 18.641 1 97.56 123 HIS B N 1
ATOM 4140 C CA . HIS B 1 123 ? -8.648 30.141 19.062 1 97.56 123 HIS B CA 1
ATOM 4141 C C . HIS B 1 123 ? -8.156 29.641 20.406 1 97.56 123 HIS B C 1
ATOM 4143 O O . HIS B 1 123 ? -8.953 29.234 21.25 1 97.56 123 HIS B O 1
ATOM 4149 N N . ASP B 1 124 ? -6.898 29.672 20.625 1 97.62 124 ASP B N 1
ATOM 4150 C CA . ASP B 1 124 ? -6.27 29.359 21.906 1 97.62 124 ASP B CA 1
ATOM 4151 C C . ASP B 1 124 ? -6.629 27.938 22.359 1 97.62 124 ASP B C 1
ATOM 4153 O O . ASP B 1 124 ? -7.133 27.75 23.469 1 97.62 124 ASP B O 1
ATOM 4157 N N . VAL B 1 125 ? -6.266 27.016 21.547 1 98.12 125 VAL B N 1
ATOM 4158 C CA . VAL B 1 125 ? -6.609 25.625 21.844 1 98.12 125 VAL B CA 1
ATOM 4159 C C . VAL B 1 125 ? -5.348 24.766 21.812 1 98.12 125 VAL B C 1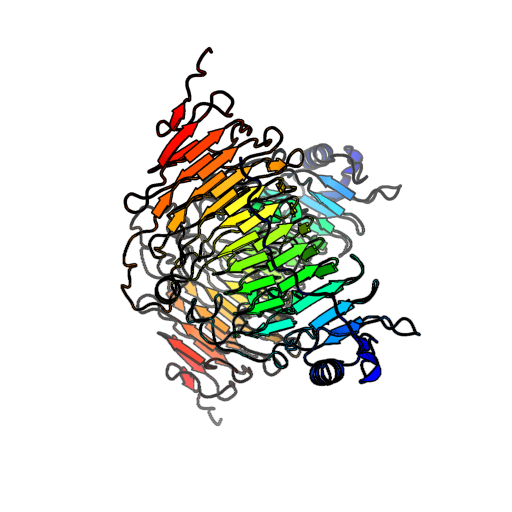
ATOM 4161 O O . VAL B 1 125 ? -4.469 24.953 20.969 1 98.12 125 VAL B O 1
ATOM 4164 N N . SER B 1 126 ? -5.234 23.891 22.781 1 97.62 126 SER B N 1
ATOM 4165 C CA . SER B 1 126 ? -4.082 23 22.812 1 97.62 126 SER B CA 1
ATOM 4166 C C . SER B 1 126 ? -4.496 21.578 23.156 1 97.62 126 SER B C 1
ATOM 4168 O O . SER B 1 126 ? -5.496 21.359 23.844 1 97.62 126 SER B O 1
ATOM 4170 N N . ILE B 1 127 ? -3.828 20.656 22.625 1 98.75 127 ILE B N 1
ATOM 4171 C CA . ILE B 1 127 ? -3.814 19.25 23.031 1 98.75 127 ILE B CA 1
ATOM 4172 C C . ILE B 1 127 ? -2.445 18.891 23.609 1 98.75 127 ILE B C 1
ATOM 4174 O O . ILE B 1 127 ? -1.428 19 22.922 1 98.75 127 ILE B O 1
ATOM 4178 N N . ARG B 1 128 ? -2.443 18.516 24.844 1 98.31 128 ARG B N 1
ATOM 4179 C CA . ARG B 1 128 ? -1.178 18.281 25.531 1 98.31 128 ARG B CA 1
ATOM 4180 C C . ARG B 1 128 ? -1.203 16.984 26.312 1 98.31 128 ARG B C 1
ATOM 4182 O O . ARG B 1 128 ? -2.221 16.625 26.922 1 98.31 128 ARG B O 1
ATOM 4189 N N . GLY B 1 129 ? -0.098 16.281 26.281 1 98.69 129 GLY B N 1
ATOM 4190 C CA . GLY B 1 129 ? 0.132 15.164 27.188 1 98.69 129 GLY B CA 1
ATOM 4191 C C . GLY B 1 129 ? 1.16 15.461 28.266 1 98.69 129 GLY B C 1
ATOM 4192 O O . GLY B 1 129 ? 1.901 16.438 28.156 1 98.69 129 GLY B O 1
ATOM 4193 N N . GLU B 1 130 ? 1.154 14.633 29.266 1 97.69 130 GLU B N 1
ATOM 4194 C CA . GLU B 1 130 ? 2.162 14.734 30.312 1 97.69 130 GLU B CA 1
ATOM 4195 C C . GLU B 1 130 ? 3.494 14.148 29.859 1 97.69 130 GLU B C 1
ATOM 4197 O O . GLU B 1 130 ? 4.551 14.5 30.391 1 97.69 130 GLU B O 1
ATOM 4202 N N . GLY B 1 131 ? 3.385 13.336 28.953 1 97.94 131 GLY B N 1
ATOM 4203 C CA . GLY B 1 131 ? 4.52 12.656 28.359 1 97.94 131 GLY B CA 1
ATOM 4204 C C . GLY B 1 131 ? 4.121 11.68 27.266 1 97.94 131 GLY B C 1
ATOM 4205 O O . GLY B 1 131 ? 2.957 11.633 26.859 1 97.94 131 GLY B O 1
ATOM 4206 N N . TYR B 1 132 ? 5.098 10.852 26.828 1 97.75 132 TYR B N 1
ATOM 4207 C CA . TYR B 1 132 ? 4.855 9.984 25.688 1 97.75 132 TYR B CA 1
ATOM 4208 C C . TYR B 1 132 ? 3.957 8.82 26.062 1 97.75 132 TYR B C 1
ATOM 4210 O O . TYR B 1 132 ? 3.473 8.086 25.203 1 97.75 132 TYR B O 1
ATOM 4218 N N . GLY B 1 133 ? 3.736 8.695 27.375 1 98.25 133 GLY B N 1
ATOM 4219 C CA . GLY B 1 133 ? 2.734 7.73 27.797 1 98.25 133 GLY B CA 1
ATOM 4220 C C . GLY B 1 133 ? 1.312 8.211 27.562 1 98.25 133 GLY B C 1
ATOM 4221 O O . GLY B 1 133 ? 0.365 7.426 27.656 1 98.25 133 GLY B O 1
ATOM 4222 N N . SER B 1 134 ? 1.113 9.523 27.359 1 98.75 134 SER B N 1
ATOM 4223 C CA . SER B 1 134 ? -0.159 10.078 26.906 1 98.75 134 SER B CA 1
ATOM 4224 C C . SER B 1 134 ? -0.396 9.797 25.422 1 98.75 134 SER B C 1
ATOM 4226 O O . SER B 1 134 ? 0.298 10.344 24.562 1 98.75 134 SER B O 1
ATOM 4228 N N . VAL B 1 135 ? -1.387 8.883 25.141 1 98.88 135 VAL B N 1
ATOM 4229 C CA . VAL B 1 135 ? -1.493 8.336 23.797 1 98.88 135 VAL B CA 1
ATOM 4230 C C . VAL B 1 135 ? -2.857 8.68 23.203 1 98.88 135 VAL B C 1
ATOM 4232 O O . VAL B 1 135 ? -3.879 8.586 23.891 1 98.88 135 VAL B O 1
ATOM 4235 N N . ILE B 1 136 ? -2.91 9.156 21.984 1 98.94 136 ILE B N 1
ATOM 4236 C CA . ILE B 1 136 ? -4.113 9.195 21.156 1 98.94 136 ILE B CA 1
ATOM 4237 C C . ILE B 1 136 ? -4.02 8.141 20.062 1 98.94 136 ILE B C 1
ATOM 4239 O O . ILE B 1 136 ? -3.098 8.164 19.25 1 98.94 136 ILE B O 1
ATOM 4243 N N . ASP B 1 137 ? -4.938 7.152 20.094 1 98.94 137 ASP B N 1
ATOM 4244 C CA . ASP B 1 137 ? -4.93 5.984 19.219 1 98.94 137 ASP B CA 1
ATOM 4245 C C . ASP B 1 137 ? -6.09 6.035 18.234 1 98.94 137 ASP B C 1
ATOM 4247 O O . ASP B 1 137 ? -7.25 5.887 18.609 1 98.94 137 ASP B O 1
ATOM 4251 N N . GLY B 1 138 ? -5.781 6.125 16.938 1 98.88 138 GLY B N 1
ATOM 4252 C CA . GLY B 1 138 ? -6.797 6.297 15.906 1 98.88 138 GLY B CA 1
ATOM 4253 C C . GLY B 1 138 ? -7.391 4.98 15.43 1 98.88 138 GLY B C 1
ATOM 4254 O O . GLY B 1 138 ? -8.383 4.973 14.703 1 98.88 138 GLY B O 1
ATOM 4255 N N . GLN B 1 139 ? -6.793 3.926 15.844 1 98.44 139 GLN B N 1
ATOM 4256 C CA . GLN B 1 139 ? -7.25 2.615 15.398 1 98.44 139 GLN B CA 1
ATOM 4257 C C . GLN B 1 139 ? -7.27 2.531 13.875 1 98.44 139 GLN B C 1
ATOM 4259 O O . GLN B 1 139 ? -8.273 2.133 13.281 1 98.44 139 GLN B O 1
ATOM 4264 N N . GLY B 1 140 ? -6.109 2.781 13.273 1 98.5 140 GLY B N 1
ATOM 4265 C CA . GLY B 1 140 ? -6.008 3.01 11.844 1 98.5 140 GLY B CA 1
ATOM 4266 C C . GLY B 1 140 ? -6.25 1.756 11.016 1 98.5 140 GLY B C 1
ATOM 4267 O O . GLY B 1 140 ? -6.68 1.835 9.867 1 98.5 140 GLY B O 1
ATOM 4268 N N . ALA B 1 141 ? -6.02 0.561 11.578 1 95.19 141 ALA B N 1
ATOM 4269 C CA . ALA B 1 141 ? -6.141 -0.69 10.836 1 95.19 141 ALA B CA 1
ATOM 4270 C C . ALA B 1 141 ? -7.523 -0.823 10.211 1 95.19 141 ALA B C 1
ATOM 4272 O O . ALA B 1 141 ? -7.656 -1.263 9.062 1 95.19 141 ALA B O 1
ATOM 4273 N N . TYR B 1 142 ? -8.578 -0.441 10.953 1 94.31 142 TYR B N 1
ATOM 4274 C CA . TYR B 1 142 ? -9.953 -0.478 10.461 1 94.31 142 TYR B CA 1
ATOM 4275 C C . TYR B 1 142 ? -10.086 0.312 9.164 1 94.31 142 TYR B C 1
ATOM 4277 O O . TYR B 1 142 ? -10.695 -0.163 8.203 1 94.31 142 TYR B O 1
ATOM 4285 N N . TRP B 1 143 ? -9.492 1.418 9.094 1 96.88 143 TRP B N 1
ATOM 4286 C CA . TRP B 1 143 ? -9.617 2.355 7.988 1 96.88 143 TRP B CA 1
ATOM 4287 C C . TRP B 1 143 ? -8.703 1.961 6.832 1 96.88 143 TRP B C 1
ATOM 4289 O O . TRP B 1 143 ? -9.102 2.041 5.664 1 96.88 143 TRP B O 1
ATOM 4299 N N . TRP B 1 144 ? -7.488 1.499 7.098 1 96.31 144 TRP B N 1
ATOM 4300 C CA . TRP B 1 144 ? -6.508 1.149 6.078 1 96.31 144 TRP B CA 1
ATOM 4301 C C . TRP B 1 144 ? -6.973 -0.052 5.262 1 96.31 144 TRP B C 1
ATOM 4303 O O . TRP B 1 144 ? -6.836 -0.071 4.035 1 96.31 144 TRP B O 1
ATOM 4313 N N . LEU B 1 145 ? -7.457 -1.018 5.961 1 89.06 145 LEU B N 1
ATOM 4314 C CA . LEU B 1 145 ? -7.891 -2.236 5.289 1 89.06 145 LEU B CA 1
ATOM 4315 C C . LEU B 1 145 ? -9.07 -1.955 4.363 1 89.06 145 LEU B C 1
ATOM 4317 O O . LEU B 1 145 ? -9.148 -2.51 3.264 1 89.06 145 LEU B O 1
ATOM 4321 N N . ARG B 1 146 ? -10 -1.084 4.805 1 89.75 146 ARG B N 1
ATOM 4322 C CA . ARG B 1 146 ? -11.109 -0.672 3.957 1 89.75 146 ARG B CA 1
ATOM 4323 C C . ARG B 1 146 ? -10.617 0.098 2.738 1 89.75 146 ARG B C 1
ATOM 4325 O O . ARG B 1 146 ? -11.125 -0.086 1.632 1 89.75 146 ARG B O 1
ATOM 4332 N N . HIS B 1 147 ? -9.656 0.938 2.891 1 93.25 147 HIS B N 1
ATOM 4333 C CA . HIS B 1 147 ? -9.055 1.699 1.803 1 93.25 147 HIS B CA 1
ATOM 4334 C C . HIS B 1 147 ? -8.406 0.775 0.775 1 93.25 147 HIS B C 1
ATOM 4336 O O . HIS B 1 147 ? -8.641 0.917 -0.427 1 93.25 147 HIS B O 1
ATOM 4342 N N . LEU B 1 148 ? -7.656 -0.135 1.267 1 88.88 148 LEU B N 1
ATOM 4343 C CA . LEU B 1 148 ? -6.945 -1.055 0.383 1 88.88 148 LEU B CA 1
ATOM 4344 C C . LEU B 1 148 ? -7.926 -1.938 -0.38 1 88.88 148 LEU B C 1
ATOM 4346 O O . LEU B 1 148 ? -7.684 -2.291 -1.537 1 88.88 148 LEU B O 1
ATOM 4350 N N . ALA B 1 149 ? -9.016 -2.254 0.288 1 84.12 149 ALA B N 1
ATOM 4351 C CA . ALA B 1 149 ? -10.031 -3.1 -0.327 1 84.12 149 ALA B CA 1
ATOM 4352 C C . ALA B 1 149 ? -10.875 -2.307 -1.323 1 84.12 149 ALA B C 1
ATOM 4354 O O . ALA B 1 149 ? -11.617 -2.889 -2.119 1 84.12 149 ALA B O 1
ATOM 4355 N N . GLY B 1 150 ? -10.828 -0.981 -1.266 1 83.69 150 GLY B N 1
ATOM 4356 C CA . GLY B 1 150 ? -11.617 -0.126 -2.137 1 83.69 150 GLY B CA 1
ATOM 4357 C C . GLY B 1 150 ? -13.062 -0.006 -1.698 1 83.69 150 GLY B C 1
ATOM 4358 O O . GLY B 1 150 ? -13.953 0.226 -2.523 1 83.69 150 GLY B O 1
ATOM 4359 N N . VAL B 1 151 ? -13.258 -0.221 -0.41 1 79.5 151 VAL B N 1
ATOM 4360 C CA . VAL B 1 151 ? -14.648 -0.261 0.034 1 79.5 151 VAL B CA 1
ATOM 4361 C C . VAL B 1 151 ? -14.961 0.982 0.864 1 79.5 151 VAL B C 1
ATOM 4363 O O . VAL B 1 151 ? -16.047 1.095 1.44 1 79.5 151 VAL B O 1
ATOM 4366 N N . GLU B 1 152 ? -13.977 1.909 0.915 1 85.06 152 GLU B N 1
ATOM 4367 C CA . GLU B 1 152 ? -14.266 3.15 1.627 1 85.06 152 GLU B CA 1
ATOM 4368 C C . GLU B 1 152 ? -15.266 4.008 0.855 1 85.06 152 GLU B C 1
ATOM 4370 O O . GLU B 1 152 ? -15.141 4.164 -0.362 1 85.06 152 GLU B O 1
ATOM 4375 N N . GLU B 1 153 ? -16.234 4.508 1.542 1 81.81 153 GLU B N 1
ATOM 4376 C CA . GLU B 1 153 ? -17.297 5.305 0.929 1 81.81 153 GLU B CA 1
ATOM 4377 C C . GLU B 1 153 ? -16.906 6.781 0.857 1 81.81 153 GLU B C 1
ATOM 4379 O O . GLU B 1 153 ? -17.281 7.48 -0.083 1 81.81 153 GLU B O 1
ATOM 4384 N N . HIS B 1 154 ? -16.297 7.203 1.782 1 93.06 154 HIS B N 1
ATOM 4385 C CA . HIS B 1 154 ? -15.875 8.594 1.944 1 93.06 154 HIS B CA 1
ATOM 4386 C C . HIS B 1 154 ? -14.406 8.68 2.338 1 93.06 154 HIS B C 1
ATOM 4388 O O . HIS B 1 154 ? -13.82 7.691 2.797 1 93.06 154 HIS B O 1
ATOM 4394 N N . THR B 1 155 ? -13.938 9.812 1.971 1 96.94 155 THR B N 1
ATOM 4395 C CA . THR B 1 155 ? -12.562 10.039 2.402 1 96.94 155 THR B CA 1
ATOM 4396 C C . THR B 1 155 ? -12.43 9.867 3.912 1 96.94 155 THR B C 1
ATOM 4398 O O . THR B 1 155 ? -13.273 10.352 4.672 1 96.94 155 THR B O 1
ATOM 4401 N N . ARG B 1 156 ? -11.461 9.195 4.395 1 97.75 156 ARG B N 1
ATOM 4402 C CA . ARG B 1 156 ? -11.188 8.922 5.801 1 97.75 156 ARG B CA 1
ATOM 4403 C C . ARG B 1 156 ? -10.922 10.211 6.566 1 97.75 156 ARG B C 1
ATOM 4405 O O . ARG B 1 156 ? -10.398 11.18 6.008 1 97.75 156 ARG B O 1
ATOM 4412 N N . GLY B 1 157 ? -11.25 10.25 7.758 1 98.19 157 GLY B N 1
ATOM 4413 C CA . GLY B 1 157 ? -10.906 11.367 8.625 1 98.19 157 GLY B CA 1
ATOM 4414 C C . GLY B 1 157 ? -9.477 11.32 9.117 1 98.19 157 GLY B C 1
ATOM 4415 O O . GLY B 1 157 ? -8.789 10.305 8.953 1 98.19 157 GLY B O 1
ATOM 4416 N N . HIS B 1 158 ? -9.047 12.422 9.672 1 98.75 158 HIS B N 1
ATOM 4417 C CA . HIS B 1 158 ? -7.73 12.5 10.305 1 98.75 158 HIS B CA 1
ATOM 4418 C C . HIS B 1 158 ? -7.785 12.031 11.75 1 98.75 158 HIS B C 1
ATOM 4420 O O . HIS B 1 158 ? -8.859 11.68 12.258 1 98.75 158 HIS B O 1
ATOM 4426 N N . LEU B 1 159 ? -6.613 11.914 12.422 1 98.94 159 LEU B N 1
ATOM 4427 C CA . LEU B 1 159 ? -6.637 11.781 13.875 1 98.94 159 LEU B CA 1
ATOM 4428 C C . LEU B 1 159 ? -7.02 13.109 14.531 1 98.94 159 LEU B C 1
ATOM 4430 O O . LEU B 1 159 ? -7.922 13.148 15.367 1 98.94 159 LEU B O 1
ATOM 4434 N N . ILE B 1 160 ? -6.32 14.164 14.102 1 98.94 160 ILE B N 1
ATOM 4435 C CA . ILE B 1 160 ? -6.586 15.508 14.594 1 98.94 160 ILE B CA 1
ATOM 4436 C C . ILE B 1 160 ? -6.707 16.469 13.414 1 98.94 160 ILE B C 1
ATOM 4438 O O . ILE B 1 160 ? -5.93 16.406 12.461 1 98.94 160 ILE B O 1
ATOM 4442 N N . GLU B 1 161 ? -7.684 17.328 13.469 1 98.94 161 GLU B N 1
ATOM 4443 C CA . GLU B 1 161 ? -7.785 18.391 12.484 1 98.94 161 GLU B CA 1
ATOM 4444 C C . GLU B 1 161 ? -8.188 19.719 13.141 1 98.94 161 GLU B C 1
ATOM 4446 O O . GLU B 1 161 ? -9.188 19.766 13.867 1 98.94 161 GLU B O 1
ATOM 4451 N N . PHE B 1 162 ? -7.461 20.781 12.953 1 98.81 162 PHE B N 1
ATOM 4452 C CA . PHE B 1 162 ? -7.863 22.156 13.227 1 98.81 162 PHE B CA 1
ATOM 4453 C C . PHE B 1 162 ? -8.078 22.922 11.93 1 98.81 162 PHE B C 1
ATOM 4455 O O . PHE B 1 162 ? -7.203 22.938 11.055 1 98.81 162 PHE B O 1
ATOM 4462 N N . ALA B 1 163 ? -9.211 23.469 11.805 1 98.81 163 ALA B N 1
ATOM 4463 C CA . ALA B 1 163 ? -9.523 24.266 10.609 1 98.81 163 ALA B CA 1
ATOM 4464 C C . ALA B 1 163 ? -9.844 25.703 10.977 1 98.81 163 ALA B C 1
ATOM 4466 O O . ALA B 1 163 ? -10.508 25.969 11.984 1 98.81 163 ALA B O 1
ATOM 4467 N N . SER B 1 164 ? -9.297 26.641 10.227 1 98.69 164 SER B N 1
ATOM 4468 C CA . SER B 1 164 ? -9.594 28.062 10.359 1 98.69 164 SER B CA 1
ATOM 4469 C C . SER B 1 164 ? -9.422 28.531 11.805 1 98.69 164 SER B C 1
ATOM 4471 O O . SER B 1 164 ? -10.305 29.188 12.359 1 98.69 164 SER B O 1
ATOM 4473 N N . SER B 1 165 ? -8.32 28.125 12.43 1 98.5 165 SER B N 1
ATOM 4474 C CA . SER B 1 165 ? -8.117 28.375 13.852 1 98.5 165 SER B CA 1
ATOM 4475 C C . SER B 1 165 ? -6.824 29.125 14.102 1 98.5 165 SER B C 1
ATOM 4477 O O . SER B 1 165 ? -5.969 29.219 13.219 1 98.5 165 SER B O 1
ATOM 4479 N N . ARG B 1 166 ? -6.734 29.719 15.219 1 97.69 166 ARG B N 1
ATOM 4480 C CA . ARG B 1 166 ? -5.562 30.516 15.547 1 97.69 166 ARG B CA 1
ATOM 4481 C C . ARG B 1 166 ? -4.996 30.141 16.906 1 97.69 166 ARG B C 1
ATOM 4483 O O . ARG B 1 166 ? -5.75 29.844 17.844 1 97.69 166 ARG B O 1
ATOM 4490 N N . ARG B 1 167 ? -3.695 30.219 17.016 1 97.75 167 ARG B N 1
ATOM 4491 C CA . ARG B 1 167 ? -2.973 29.875 18.234 1 97.75 167 ARG B CA 1
ATOM 4492 C C . ARG B 1 167 ? -3.342 28.469 18.703 1 97.75 167 ARG B C 1
ATOM 4494 O O . ARG B 1 167 ? -4.098 28.312 19.672 1 97.75 167 ARG B O 1
ATOM 4501 N N . VAL B 1 168 ? -2.838 27.547 17.969 1 98.19 168 VAL B N 1
ATOM 4502 C CA . VAL B 1 168 ? -3.08 26.109 18.172 1 98.19 168 VAL B CA 1
ATOM 4503 C C . VAL B 1 168 ? -1.786 25.422 18.594 1 98.19 168 VAL B C 1
ATOM 4505 O O . VAL B 1 168 ? -0.713 25.719 18.062 1 98.19 168 VAL B O 1
ATOM 4508 N N . ALA B 1 169 ? -1.845 24.562 19.625 1 98.25 169 ALA B N 1
ATOM 4509 C CA . ALA B 1 169 ? -0.643 23.844 20.047 1 98.25 169 ALA B CA 1
ATOM 4510 C C . ALA B 1 169 ? -0.936 22.359 20.266 1 98.25 169 ALA B C 1
ATOM 4512 O O . ALA B 1 169 ? -2.023 22 20.719 1 98.25 169 ALA B O 1
ATOM 4513 N N . VAL B 1 170 ? -0.039 21.484 19.938 1 98.62 170 VAL B N 1
ATOM 4514 C CA . VAL B 1 170 ? -0.021 20.062 20.234 1 98.62 170 VAL B CA 1
ATOM 4515 C C . VAL B 1 170 ? 1.329 19.672 20.844 1 98.62 170 VAL B C 1
ATOM 4517 O O . VAL B 1 170 ? 2.375 19.906 20.219 1 98.62 170 VAL B O 1
ATOM 4520 N N . ALA B 1 171 ? 1.287 19.078 22.062 1 98.31 171 ALA B N 1
ATOM 4521 C CA . ALA B 1 171 ? 2.598 18.938 22.688 1 98.31 171 ALA B CA 1
ATOM 4522 C C . ALA B 1 171 ? 2.633 17.734 23.625 1 98.31 171 ALA B C 1
ATOM 4524 O O . ALA B 1 171 ? 1.637 17.422 24.281 1 98.31 171 ALA B O 1
ATOM 4525 N N . ASN B 1 172 ? 3.744 17.109 23.656 1 98.56 172 ASN B N 1
ATOM 4526 C CA . ASN B 1 172 ? 4.188 16.188 24.703 1 98.56 172 ASN B CA 1
ATOM 4527 C C . ASN B 1 172 ? 3.277 14.969 24.797 1 98.56 172 ASN B C 1
ATOM 4529 O O . ASN B 1 172 ? 2.777 14.648 25.875 1 98.56 172 ASN B O 1
ATOM 4533 N N . LEU B 1 173 ? 3.104 14.312 23.656 1 98.75 173 LEU B N 1
ATOM 4534 C CA . LEU B 1 173 ? 2.27 13.117 23.625 1 98.75 173 LEU B CA 1
ATOM 4535 C C . LEU B 1 173 ? 2.623 12.227 22.453 1 98.75 173 LEU B C 1
ATOM 4537 O O . LEU B 1 173 ? 3.523 12.547 21.672 1 98.75 173 LEU B O 1
ATOM 4541 N N . ARG B 1 174 ? 2.045 11.078 22.453 1 98.81 174 ARG B N 1
ATOM 4542 C CA . ARG B 1 174 ? 2.201 10.102 21.375 1 98.81 174 ARG B CA 1
ATOM 4543 C C . ARG B 1 174 ? 0.895 9.914 20.609 1 98.81 174 ARG B C 1
ATOM 4545 O O . ARG B 1 174 ? -0.175 9.82 21.219 1 98.81 174 ARG B O 1
ATOM 4552 N N . MET B 1 175 ? 0.94 9.961 19.328 1 98.94 175 MET B N 1
ATOM 4553 C CA . MET B 1 175 ? -0.203 9.75 18.438 1 98.94 175 MET B CA 1
ATOM 4554 C C . MET B 1 175 ? 0.029 8.547 17.531 1 98.94 175 MET B C 1
ATOM 4556 O O . MET B 1 175 ? 0.986 8.516 16.766 1 98.94 175 MET B O 1
ATOM 4560 N N . ILE B 1 176 ? -0.879 7.504 17.641 1 98.88 176 ILE B N 1
ATOM 4561 C CA . ILE B 1 176 ? -0.576 6.273 16.922 1 98.88 176 ILE B CA 1
ATOM 4562 C C . ILE B 1 176 ? -1.749 5.906 16.016 1 98.88 176 ILE B C 1
ATOM 4564 O O . ILE B 1 176 ? -2.904 6.199 16.328 1 98.88 176 ILE B O 1
ATOM 4568 N N . ASP B 1 177 ? -1.479 5.32 14.883 1 98.69 177 ASP B N 1
ATOM 4569 C CA . ASP B 1 177 ? -2.404 4.617 13.992 1 98.69 177 ASP B CA 1
ATOM 4570 C C . ASP B 1 177 ? -3.547 5.531 13.555 1 98.69 177 ASP B C 1
ATOM 4572 O O . ASP B 1 177 ? -4.719 5.184 13.703 1 98.69 177 ASP B O 1
ATOM 4576 N N . SER B 1 178 ? -3.148 6.66 13 1 98.94 178 SER B N 1
ATOM 4577 C CA . SER B 1 178 ? -4.168 7.547 12.438 1 98.94 178 SER B CA 1
ATOM 4578 C C . SER B 1 178 ? -4.906 6.879 11.289 1 98.94 178 SER B C 1
ATOM 4580 O O . SER B 1 178 ? -4.312 6.125 10.516 1 98.94 178 SER B O 1
ATOM 4582 N N . PRO B 1 179 ? -6.215 7.184 11.18 1 98.56 179 PRO B N 1
ATOM 4583 C CA . PRO B 1 179 ? -6.945 6.641 10.031 1 98.56 179 PRO B CA 1
ATOM 4584 C C . PRO B 1 179 ? -6.352 7.074 8.695 1 98.56 179 PRO B C 1
ATOM 4586 O O . PRO B 1 179 ? -6.293 6.281 7.758 1 98.56 179 PRO B O 1
ATOM 4589 N N . TYR B 1 180 ? -5.969 8.234 8.516 1 98.44 180 TYR B N 1
ATOM 4590 C CA . TYR B 1 180 ? -5.434 8.977 7.379 1 98.44 180 TYR B CA 1
ATOM 4591 C C . TYR B 1 180 ? -4.293 9.891 7.812 1 98.44 180 TYR B C 1
ATOM 4593 O O . TYR B 1 180 ? -3.445 9.492 8.617 1 98.44 180 TYR B O 1
ATOM 4601 N N . TRP B 1 181 ? -4.129 11.094 7.156 1 98.81 181 TRP B N 1
ATOM 4602 C CA . TRP B 1 181 ? -3.125 12.023 7.676 1 98.81 181 TRP B CA 1
ATOM 4603 C C . TRP B 1 181 ? -3.281 12.211 9.18 1 98.81 181 TRP B C 1
ATOM 4605 O O . TRP B 1 181 ? -4.402 12.289 9.688 1 98.81 181 TRP B O 1
ATOM 4615 N N . ASN B 1 182 ? -2.148 12.188 9.883 1 98.88 182 ASN B N 1
ATOM 4616 C CA . ASN B 1 182 ? -2.229 12.188 11.344 1 98.88 182 ASN B CA 1
ATOM 4617 C C . ASN B 1 182 ? -2.777 13.516 11.867 1 98.88 182 ASN B C 1
ATOM 4619 O O . ASN B 1 182 ? -3.877 13.562 12.422 1 98.88 182 ASN B O 1
ATOM 4623 N N . THR B 1 183 ? -2.08 14.617 11.641 1 98.88 183 THR B N 1
ATOM 4624 C CA . THR B 1 183 ? -2.516 15.93 12.117 1 98.88 183 THR B CA 1
ATOM 4625 C C . THR B 1 183 ? -2.6 16.922 10.961 1 98.88 183 THR B C 1
ATOM 4627 O O . THR B 1 183 ? -1.592 17.219 10.32 1 98.88 183 THR B O 1
ATOM 4630 N N . HIS B 1 184 ? -3.773 17.391 10.758 1 98.94 184 HIS B N 1
ATOM 4631 C CA . HIS B 1 184 ? -4.035 18.328 9.672 1 98.94 184 HIS B CA 1
ATOM 4632 C C . HIS B 1 184 ? -4.344 19.719 10.219 1 98.94 184 HIS B C 1
ATOM 4634 O O . HIS B 1 184 ? -5.277 19.891 11.008 1 98.94 184 HIS B O 1
ATOM 4640 N N . PHE B 1 185 ? -3.566 20.703 9.859 1 98.81 185 PHE B N 1
ATOM 4641 C CA . PHE B 1 185 ? -3.824 22.109 10.164 1 98.81 185 PHE B CA 1
ATOM 4642 C C . PHE B 1 185 ? -4.273 22.859 8.914 1 98.81 185 PHE B C 1
ATOM 4644 O O . PHE B 1 185 ? -3.447 23.266 8.094 1 98.81 185 PHE B O 1
ATOM 4651 N N . PHE B 1 186 ? -5.531 23.094 8.844 1 98.94 186 PHE B N 1
ATOM 4652 C CA . PHE B 1 186 ? -6.066 23.734 7.652 1 98.94 186 PHE B CA 1
ATOM 4653 C C . PHE B 1 186 ? -6.41 25.188 7.938 1 98.94 186 PHE B C 1
ATOM 4655 O O . PHE B 1 186 ? -7.27 25.484 8.773 1 98.94 186 PHE B O 1
ATOM 4662 N N . ASP B 1 187 ? -5.73 26.078 7.227 1 98.88 187 ASP B N 1
ATOM 4663 C CA . ASP B 1 187 ? -5.996 27.5 7.324 1 98.88 187 ASP B CA 1
ATOM 4664 C C . ASP B 1 187 ? -5.875 27.984 8.766 1 98.88 187 ASP B C 1
ATOM 4666 O O . ASP B 1 187 ? -6.77 28.672 9.273 1 98.88 187 ASP B O 1
ATOM 4670 N N . CYS B 1 188 ? -4.812 27.625 9.391 1 98.56 188 CYS B N 1
ATOM 4671 C CA . CYS B 1 188 ? -4.535 28.031 10.766 1 98.56 188 CYS B CA 1
ATOM 4672 C C . CYS B 1 188 ? -3.496 29.141 10.797 1 98.56 188 CYS B C 1
ATOM 4674 O O . CYS B 1 188 ? -2.678 29.266 9.883 1 98.56 188 CYS B O 1
ATOM 4676 N N . ASP B 1 189 ? -3.633 29.938 11.758 1 97.81 189 ASP B N 1
ATOM 4677 C CA . ASP B 1 189 ? -2.695 31.031 12.008 1 97.81 189 ASP B CA 1
ATOM 4678 C C . ASP B 1 189 ? -2.045 30.891 13.383 1 97.81 189 ASP B C 1
ATOM 4680 O O . ASP B 1 189 ? -2.66 31.219 14.398 1 97.81 189 ASP B O 1
ATOM 4684 N N . GLY B 1 190 ? -0.802 30.5 13.359 1 97.69 190 GLY B N 1
ATOM 4685 C CA . GLY B 1 190 ? -0.128 30.219 14.617 1 97.69 190 GLY B CA 1
ATOM 4686 C C . GLY B 1 190 ? -0.313 28.797 15.094 1 97.69 190 GLY B C 1
ATOM 4687 O O . GLY B 1 190 ? -1.282 28.484 15.797 1 97.69 190 GLY B O 1
ATOM 4688 N N . VAL B 1 191 ? 0.632 27.938 14.766 1 98.31 191 VAL B N 1
ATOM 4689 C CA . VAL B 1 191 ? 0.62 26.516 15.148 1 98.31 191 VAL B CA 1
ATOM 4690 C C . VAL B 1 191 ? 1.96 26.141 15.773 1 98.31 191 VAL B C 1
ATOM 4692 O O . VAL B 1 191 ? 3.02 26.5 15.25 1 98.31 191 VAL B O 1
ATOM 4695 N N . HIS B 1 192 ? 1.892 25.562 16.922 1 98.25 192 HIS B N 1
ATOM 4696 C CA . HIS B 1 192 ? 3.109 25.078 17.562 1 98.25 192 HIS B CA 1
ATOM 4697 C C . HIS B 1 192 ? 2.984 23.609 17.953 1 98.25 192 HIS B C 1
ATOM 4699 O O . HIS B 1 192 ? 2.117 23.25 18.75 1 98.25 192 HIS B O 1
ATOM 4705 N N . VAL B 1 193 ? 3.807 22.766 17.359 1 98.5 193 VAL B N 1
ATOM 4706 C CA . VAL B 1 193 ? 3.932 21.359 17.719 1 98.5 193 VAL B CA 1
ATOM 4707 C C . VAL B 1 193 ? 5.281 21.109 18.375 1 98.5 193 VAL B C 1
ATOM 4709 O O . VAL B 1 193 ? 6.324 21.5 17.859 1 98.5 193 VAL B O 1
ATOM 4712 N N . SER B 1 194 ? 5.266 20.484 19.547 1 98.38 194 SER B N 1
ATOM 4713 C CA . SER B 1 194 ? 6.523 20.219 20.234 1 98.38 194 SER B CA 1
ATOM 4714 C C . SER B 1 194 ? 6.445 18.953 21.062 1 98.38 194 SER B C 1
ATOM 4716 O O . SER B 1 194 ? 5.496 18.766 21.828 1 98.38 194 SER B O 1
ATOM 4718 N N . GLY B 1 195 ? 7.453 18.125 20.891 1 98.56 195 GLY B N 1
ATOM 4719 C CA . GLY B 1 195 ? 7.52 16.922 21.719 1 98.56 195 GLY B CA 1
ATOM 4720 C C . GLY B 1 195 ? 6.461 15.906 21.359 1 98.56 195 GLY B C 1
ATOM 4721 O O . GLY B 1 195 ? 5.871 15.273 22.234 1 98.56 195 GLY B O 1
ATOM 4722 N N . VAL B 1 196 ? 6.219 15.695 20.109 1 98.88 196 VAL B N 1
ATOM 4723 C CA . VAL B 1 196 ? 5.184 14.766 19.672 1 98.88 196 VAL B CA 1
ATOM 4724 C C . VAL B 1 196 ? 5.824 13.586 18.938 1 98.88 196 VAL B C 1
ATOM 4726 O O . VAL B 1 196 ? 6.711 13.773 18.094 1 98.88 196 VAL B O 1
ATOM 4729 N N . ARG B 1 197 ? 5.449 12.375 19.312 1 98.88 197 ARG B N 1
ATOM 4730 C CA . ARG B 1 197 ? 5.84 11.164 18.609 1 98.88 197 ARG B CA 1
ATOM 4731 C C . ARG B 1 197 ? 4.668 10.578 17.828 1 98.88 197 ARG B C 1
ATOM 4733 O O . ARG B 1 197 ? 3.641 10.227 18.406 1 98.88 197 ARG B O 1
ATOM 4740 N N . ILE B 1 198 ? 4.809 10.492 16.5 1 98.94 198 ILE B N 1
ATOM 4741 C CA . ILE B 1 198 ? 3.787 9.883 15.656 1 98.94 198 ILE B CA 1
ATOM 4742 C C . ILE B 1 198 ? 4.258 8.508 15.195 1 98.94 198 ILE B C 1
ATOM 4744 O O . ILE B 1 198 ? 5.395 8.352 14.742 1 98.94 198 ILE B O 1
ATOM 4748 N N . GLU B 1 199 ? 3.357 7.484 15.352 1 98.81 199 GLU B N 1
ATOM 4749 C CA . GLU B 1 199 ? 3.713 6.129 14.945 1 98.81 199 GLU B CA 1
ATOM 4750 C C . GLU B 1 199 ? 2.557 5.449 14.219 1 98.81 199 GLU B C 1
ATOM 4752 O O . GLU B 1 199 ? 1.396 5.602 14.609 1 98.81 199 GLU B O 1
ATOM 4757 N N . ALA B 1 200 ? 2.842 4.789 13.188 1 98.5 200 ALA B N 1
ATOM 4758 C CA . ALA B 1 200 ? 1.986 3.869 12.445 1 98.5 200 ALA B CA 1
ATOM 4759 C C . ALA B 1 200 ? 2.812 2.777 11.773 1 98.5 200 ALA B C 1
ATOM 4761 O O . ALA B 1 200 ? 4.031 2.908 11.633 1 98.5 200 ALA B O 1
ATOM 4762 N N . PRO B 1 201 ? 2.189 1.634 11.43 1 96.25 201 PRO B N 1
ATOM 4763 C CA . PRO B 1 201 ? 2.936 0.653 10.641 1 96.25 201 PRO B CA 1
ATOM 4764 C C . PRO B 1 201 ? 3.566 1.261 9.383 1 96.25 201 PRO B C 1
ATOM 4766 O O . PRO B 1 201 ? 2.959 2.117 8.734 1 96.25 201 PRO B O 1
ATOM 4769 N N . LEU B 1 202 ? 4.777 0.718 9.023 1 95.06 202 LEU B N 1
ATOM 4770 C CA . LEU B 1 202 ? 5.535 1.267 7.91 1 95.06 202 LEU B CA 1
ATOM 4771 C C . LEU B 1 202 ? 4.785 1.076 6.594 1 95.06 202 LEU B C 1
ATOM 4773 O O . LEU B 1 202 ? 5.031 1.793 5.625 1 95.06 202 LEU B O 1
ATOM 4777 N N . LEU B 1 203 ? 3.846 0.079 6.574 1 93.81 203 LEU B N 1
ATOM 4778 C CA . LEU B 1 203 ? 3.102 -0.215 5.355 1 93.81 203 LEU B CA 1
ATOM 4779 C C . LEU B 1 203 ? 1.774 0.534 5.332 1 93.81 203 LEU B C 1
ATOM 4781 O O . LEU B 1 203 ? 1.014 0.43 4.371 1 93.81 203 LEU B O 1
ATOM 4785 N N . SER B 1 204 ? 1.432 1.341 6.336 1 96.62 204 SER B N 1
ATOM 4786 C CA . SER B 1 204 ? 0.142 2.014 6.441 1 96.62 204 SER B CA 1
ATOM 4787 C C . SER B 1 204 ? -0.023 3.066 5.352 1 96.62 204 SER B C 1
ATOM 4789 O O . SER B 1 204 ? 0.916 3.807 5.047 1 96.62 204 SER B O 1
ATOM 4791 N N . PRO B 1 205 ? -1.198 3.088 4.734 1 96.19 205 PRO B N 1
ATOM 4792 C CA . PRO B 1 205 ? -1.397 4.027 3.627 1 96.19 205 PRO B CA 1
ATOM 4793 C C . PRO B 1 205 ? -1.772 5.43 4.105 1 96.19 205 PRO B C 1
ATOM 4795 O O . PRO B 1 205 ? -2.674 5.582 4.934 1 96.19 205 PRO B O 1
ATOM 4798 N N . ASN B 1 206 ? -1.154 6.465 3.594 1 97.5 206 ASN B N 1
ATOM 4799 C CA . ASN B 1 206 ? -1.5 7.879 3.723 1 97.5 206 ASN B CA 1
ATOM 4800 C C . ASN B 1 206 ? -1.482 8.328 5.18 1 97.5 206 ASN B C 1
ATOM 4802 O O . ASN B 1 206 ? -2.406 9.008 5.637 1 97.5 206 ASN B O 1
ATOM 4806 N N . THR B 1 207 ? -0.501 7.93 5.906 1 98.38 207 THR B N 1
ATOM 4807 C CA . THR B 1 207 ? -0.413 8.312 7.312 1 98.38 207 THR B CA 1
ATOM 4808 C C . THR B 1 207 ? 0.615 9.422 7.508 1 98.38 207 THR B C 1
ATOM 4810 O O . THR B 1 207 ? 1.456 9.344 8.406 1 98.38 207 THR B O 1
ATOM 4813 N N . ASP B 1 208 ? 0.517 10.461 6.668 1 98.56 208 ASP B N 1
ATOM 4814 C CA . ASP B 1 208 ? 1.363 11.633 6.871 1 98.56 208 ASP B CA 1
ATOM 4815 C C . ASP B 1 208 ? 1.414 12.031 8.344 1 98.56 208 ASP B C 1
ATOM 4817 O O . ASP B 1 208 ? 0.434 11.859 9.07 1 98.56 208 ASP B O 1
ATOM 4821 N N . GLY B 1 209 ? 2.541 12.609 8.75 1 98.88 209 GLY B N 1
ATOM 4822 C CA . GLY B 1 209 ? 2.67 13.07 10.125 1 98.88 209 GLY B CA 1
ATOM 4823 C C . GLY B 1 209 ? 1.956 14.391 10.383 1 98.88 209 GLY B C 1
ATOM 4824 O O . GLY B 1 209 ? 0.862 14.406 10.945 1 98.88 209 GLY B O 1
ATOM 4825 N N . TRP B 1 210 ? 2.576 15.477 9.875 1 98.94 210 TRP B N 1
ATOM 4826 C CA . TRP B 1 210 ? 2.006 16.812 10.047 1 98.94 210 TRP B CA 1
ATOM 4827 C C . TRP B 1 210 ? 1.772 17.484 8.695 1 98.94 210 TRP B C 1
ATOM 4829 O O . TRP B 1 210 ? 2.68 17.547 7.863 1 98.94 210 TRP B O 1
ATOM 4839 N N . ASP B 1 211 ? 0.556 18.016 8.508 1 98.88 211 ASP B N 1
ATOM 4840 C CA . ASP B 1 211 ? 0.178 18.609 7.234 1 98.88 211 ASP B CA 1
ATOM 4841 C C . ASP B 1 211 ? -0.291 20.062 7.43 1 98.88 211 ASP B C 1
ATOM 4843 O O . ASP B 1 211 ? -1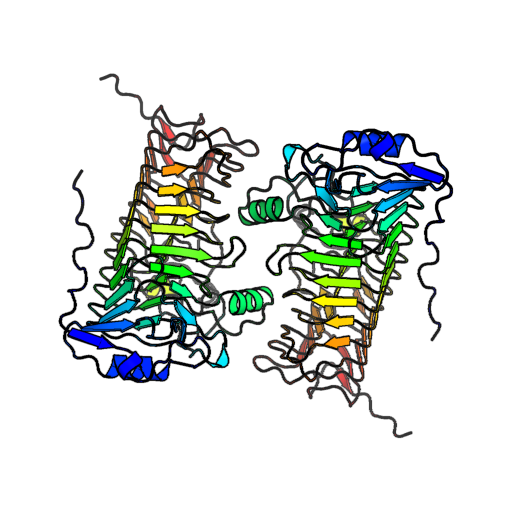.493 20.328 7.434 1 98.88 211 ASP B O 1
ATOM 4847 N N . PRO B 1 212 ? 0.611 21.031 7.578 1 98.88 212 PRO B N 1
ATOM 4848 C CA . PRO B 1 212 ? 0.163 22.406 7.402 1 98.88 212 PRO B CA 1
ATOM 4849 C C . PRO B 1 212 ? -0.405 22.672 6.012 1 98.88 212 PRO B C 1
ATOM 4851 O O . PRO B 1 212 ? 0.252 22.391 5.008 1 98.88 212 PRO B O 1
ATOM 4854 N N . ASP B 1 213 ? -1.585 23.156 5.961 1 98.94 213 ASP B N 1
ATOM 4855 C CA . ASP B 1 213 ? -2.34 23.375 4.73 1 98.94 213 ASP B CA 1
ATOM 4856 C C . ASP B 1 213 ? -2.982 24.766 4.734 1 98.94 213 ASP B C 1
ATOM 4858 O O . ASP B 1 213 ? -3.904 25.031 5.508 1 98.94 213 ASP B O 1
ATOM 4862 N N . SER B 1 214 ? -2.443 25.609 3.818 1 98.94 214 SER B N 1
ATOM 4863 C CA . SER B 1 214 ? -2.947 26.984 3.791 1 98.94 214 SER B CA 1
ATOM 4864 C C . SER B 1 214 ? -2.816 27.641 5.156 1 98.94 214 SER B C 1
ATOM 4866 O O . SER B 1 214 ? -3.727 28.344 5.602 1 98.94 214 SER B O 1
ATOM 4868 N N . SER B 1 215 ? -1.725 27.359 5.859 1 98.75 215 SER B N 1
ATOM 4869 C CA . SER B 1 215 ? -1.508 27.828 7.227 1 98.75 215 SER B CA 1
ATOM 4870 C C . SER B 1 215 ? -0.26 28.688 7.32 1 98.75 215 SER B C 1
ATOM 4872 O O . SER B 1 215 ? 0.654 28.578 6.504 1 98.75 215 SER B O 1
ATOM 4874 N N . ARG B 1 216 ? -0.251 29.562 8.258 1 98.19 216 ARG B N 1
ATOM 4875 C CA . ARG B 1 216 ? 0.872 30.484 8.406 1 98.19 216 ARG B CA 1
ATOM 4876 C C . ARG B 1 216 ? 1.365 30.516 9.852 1 98.19 216 ARG B C 1
ATOM 4878 O O . ARG B 1 216 ? 0.598 30.25 10.781 1 98.19 216 ARG B O 1
ATOM 4885 N N . ASP B 1 217 ? 2.65 30.797 9.984 1 98.12 217 ASP B N 1
ATOM 4886 C CA . ASP B 1 217 ? 3.307 30.875 11.281 1 98.12 217 ASP B CA 1
ATOM 4887 C C . ASP B 1 217 ? 3.195 29.547 12.031 1 98.12 217 ASP B C 1
ATOM 4889 O O . ASP B 1 217 ? 2.602 29.484 13.109 1 98.12 217 ASP B O 1
ATOM 4893 N N . VAL B 1 218 ? 3.842 28.547 11.422 1 98.56 218 VAL B N 1
ATOM 4894 C CA . VAL B 1 218 ? 3.807 27.188 11.938 1 98.56 218 VAL B CA 1
ATOM 4895 C C . VAL B 1 218 ? 5.203 26.766 12.391 1 98.56 218 VAL B C 1
ATOM 4897 O O . VAL B 1 218 ? 6.184 26.984 11.672 1 98.56 218 VAL B O 1
ATOM 4900 N N . LEU B 1 219 ? 5.301 26.281 13.57 1 98.62 219 LEU B N 1
ATOM 4901 C CA . LEU B 1 219 ? 6.539 25.719 14.086 1 98.62 219 LEU B CA 1
ATOM 4902 C C . LEU B 1 219 ? 6.332 24.266 14.539 1 98.62 219 LEU B C 1
ATOM 4904 O O . LEU B 1 219 ? 5.5 24 15.406 1 98.62 219 LEU B O 1
ATOM 4908 N N . ILE B 1 220 ? 7.02 23.312 13.938 1 98.69 220 ILE B N 1
ATOM 4909 C CA . ILE B 1 220 ? 7.059 21.906 14.32 1 98.69 220 ILE B CA 1
ATOM 4910 C C . ILE B 1 220 ? 8.461 21.531 14.797 1 98.69 220 ILE B C 1
ATOM 4912 O O . ILE B 1 220 ? 9.43 21.625 14.039 1 98.69 220 ILE B O 1
ATOM 4916 N N . GLU B 1 221 ? 8.57 21.094 16.094 1 98.62 221 GLU B N 1
ATOM 4917 C CA . GLU B 1 221 ? 9.93 20.906 16.578 1 98.62 221 GLU B CA 1
ATOM 4918 C C . GLU B 1 221 ? 10 19.797 17.625 1 98.62 221 GLU B C 1
ATOM 4920 O O . GLU B 1 221 ? 8.969 19.391 18.172 1 98.62 221 GLU B O 1
ATOM 4925 N N . HIS B 1 222 ? 11.133 19.297 17.812 1 98.69 222 HIS B N 1
ATOM 4926 C CA . HIS B 1 222 ? 11.453 18.312 18.844 1 98.69 222 HIS B CA 1
ATOM 4927 C C . HIS B 1 222 ? 10.477 17.141 18.812 1 98.69 222 HIS B C 1
ATOM 4929 O O . HIS B 1 222 ? 9.914 16.766 19.844 1 98.69 222 HIS B O 1
ATOM 4935 N N . SER B 1 223 ? 10.336 16.594 17.641 1 98.88 223 SER B N 1
ATOM 4936 C CA . SER B 1 223 ? 9.32 15.562 17.438 1 98.88 223 SER B CA 1
ATOM 4937 C C . SER B 1 223 ? 9.836 14.445 16.531 1 98.88 223 SER B C 1
ATOM 4939 O O . SER B 1 223 ? 10.945 14.531 16 1 98.88 223 SER B O 1
ATOM 4941 N N . SER B 1 224 ? 9.125 13.328 16.438 1 98.88 224 SER B N 1
ATOM 4942 C CA . SER B 1 224 ? 9.523 12.211 15.594 1 98.88 224 SER B CA 1
ATOM 4943 C C . SER B 1 224 ? 8.32 11.562 14.914 1 98.88 224 SER B C 1
ATOM 4945 O O . SER B 1 224 ? 7.199 11.633 15.43 1 98.88 224 SER B O 1
ATOM 4947 N N . TYR B 1 225 ? 8.633 11 13.805 1 98.75 225 TYR B N 1
ATOM 4948 C CA . TYR B 1 225 ? 7.637 10.312 12.984 1 98.75 225 TYR B CA 1
ATOM 4949 C C . TYR B 1 225 ? 8.164 8.969 12.5 1 98.75 225 TYR B C 1
ATOM 4951 O O . TYR B 1 225 ? 9.289 8.875 12.016 1 98.75 225 TYR B O 1
ATOM 4959 N N . ARG B 1 226 ? 7.379 7.98 12.625 1 98.5 226 ARG B N 1
ATOM 4960 C CA . ARG B 1 226 ? 7.559 6.668 12.008 1 98.5 226 ARG B CA 1
ATOM 4961 C C . ARG B 1 226 ? 6.266 6.176 11.375 1 98.5 226 ARG B C 1
ATOM 4963 O O . ARG B 1 226 ? 5.258 5.996 12.062 1 98.5 226 ARG B O 1
ATOM 4970 N N . GLY B 1 227 ? 6.301 6.039 10.078 1 97.88 227 GLY B N 1
ATOM 4971 C CA . GLY B 1 227 ? 5.047 5.645 9.453 1 97.88 227 GLY B CA 1
ATOM 4972 C C . GLY B 1 227 ? 5.176 5.395 7.965 1 97.88 227 GLY B C 1
ATOM 4973 O O . GLY B 1 227 ? 6.273 5.125 7.469 1 97.88 227 GLY B O 1
ATOM 4974 N N . GLY B 1 228 ? 4.027 5.395 7.316 1 97.19 228 GLY B N 1
ATOM 4975 C CA . GLY B 1 228 ? 3.984 4.867 5.961 1 97.19 228 GLY B CA 1
ATOM 4976 C C . GLY B 1 228 ? 3.971 5.949 4.898 1 97.19 228 GLY B C 1
ATOM 4977 O O . GLY B 1 228 ? 3.924 5.652 3.703 1 97.19 228 GLY B O 1
ATOM 4978 N N . ASP B 1 229 ? 3.984 7.215 5.262 1 97.62 229 ASP B N 1
ATOM 4979 C CA . ASP B 1 229 ? 3.908 8.297 4.289 1 97.62 229 ASP B CA 1
ATOM 4980 C C . ASP B 1 229 ? 4.809 9.469 4.691 1 97.62 229 ASP B C 1
ATOM 4982 O O . ASP B 1 229 ? 5.836 9.266 5.348 1 97.62 229 ASP B O 1
ATOM 4986 N N . ASP B 1 230 ? 4.562 10.688 4.199 1 98.19 230 ASP B N 1
ATOM 4987 C CA . ASP B 1 230 ? 5.438 11.828 4.449 1 98.19 230 ASP B CA 1
ATOM 4988 C C . ASP B 1 230 ? 5.512 12.148 5.941 1 98.19 230 ASP B C 1
ATOM 4990 O O . ASP B 1 230 ? 4.5 12.086 6.645 1 98.19 230 ASP B O 1
ATOM 4994 N N . CYS B 1 231 ? 6.742 12.445 6.406 1 98.69 231 CYS B N 1
ATOM 4995 C CA . CYS B 1 231 ? 6.945 12.914 7.773 1 98.69 231 CYS B CA 1
ATOM 4996 C C . CYS B 1 231 ? 6.258 14.258 7.996 1 98.69 231 CYS B C 1
ATOM 4998 O O . CYS B 1 231 ? 5.516 14.422 8.969 1 98.69 231 CYS B O 1
ATOM 5000 N N . ILE B 1 232 ? 6.512 15.18 7.145 1 98.88 232 ILE B N 1
ATOM 5001 C CA . ILE B 1 232 ? 5.855 16.469 7.051 1 98.88 232 ILE B CA 1
ATOM 5002 C C . ILE B 1 232 ? 5.457 16.75 5.602 1 98.88 232 ILE B C 1
ATOM 5004 O O . ILE B 1 232 ? 6.246 16.531 4.68 1 98.88 232 ILE B O 1
ATOM 5008 N N . ALA B 1 233 ? 4.234 17.172 5.395 1 98.81 233 ALA B N 1
ATOM 5009 C CA . ALA B 1 233 ? 3.758 17.5 4.055 1 98.81 233 ALA B CA 1
ATOM 5010 C C . ALA B 1 233 ? 3.023 18.844 4.051 1 98.81 233 ALA B C 1
ATOM 5012 O O . ALA B 1 233 ? 1.843 18.906 4.398 1 98.81 233 ALA B O 1
ATOM 5013 N N . ILE B 1 234 ? 3.684 19.844 3.584 1 98.94 234 ILE B N 1
ATOM 5014 C CA . ILE B 1 234 ? 3.092 21.188 3.539 1 98.94 234 ILE B CA 1
ATOM 5015 C C . ILE B 1 234 ? 2.225 21.328 2.291 1 98.94 234 ILE B C 1
ATOM 5017 O O . ILE B 1 234 ? 2.65 20.969 1.189 1 98.94 234 ILE B O 1
ATOM 5021 N N . LYS B 1 235 ? 1.008 21.812 2.51 1 98.81 235 LYS B N 1
ATOM 5022 C CA . LYS B 1 235 ? 0.019 21.922 1.44 1 98.81 235 LYS B CA 1
ATOM 5023 C C . LYS B 1 235 ? -0.627 23.312 1.427 1 98.81 235 LYS B C 1
ATOM 5025 O O . LYS B 1 235 ? -0.418 24.109 2.344 1 98.81 235 LYS B O 1
ATOM 5030 N N . SER B 1 236 ? -1.413 23.641 0.332 1 98.88 236 SER B N 1
ATOM 5031 C CA . SER B 1 236 ? -2.176 24.875 0.278 1 98.88 236 SER B CA 1
ATOM 5032 C C . SER B 1 236 ? -3.32 24.781 -0.726 1 98.88 236 SER B C 1
ATOM 5034 O O . SER B 1 236 ? -3.57 25.719 -1.482 1 98.88 236 SER B O 1
ATOM 5036 N N . GLY B 1 237 ? -3.928 23.641 -0.778 1 98.56 237 GLY B N 1
ATOM 5037 C CA . GLY B 1 237 ? -5.086 23.469 -1.641 1 98.56 237 GLY B CA 1
ATOM 5038 C C . GLY B 1 237 ? -4.754 22.766 -2.947 1 98.56 237 GLY B C 1
ATOM 5039 O O . GLY B 1 237 ? -3.584 22.641 -3.312 1 98.56 237 GLY B O 1
ATOM 5040 N N . TRP B 1 238 ? -5.785 22.359 -3.688 1 98.44 238 TRP B N 1
ATOM 5041 C CA . TRP B 1 238 ? -5.676 21.438 -4.809 1 98.44 238 TRP B CA 1
ATOM 5042 C C . TRP B 1 238 ? -6.312 22.016 -6.066 1 98.44 238 TRP B C 1
ATOM 5044 O O . TRP B 1 238 ? -7.539 22.141 -6.148 1 98.44 238 TRP B O 1
ATOM 5054 N N . ASP B 1 239 ? -5.461 22.406 -7.031 1 98.31 239 ASP B N 1
ATOM 5055 C CA . ASP B 1 239 ? -5.848 22.828 -8.375 1 98.31 239 ASP B CA 1
ATOM 5056 C C . ASP B 1 239 ? -6.879 23.953 -8.328 1 98.31 239 ASP B C 1
ATOM 5058 O O . ASP B 1 239 ? -6.703 24.938 -7.609 1 98.31 239 ASP B O 1
ATOM 5062 N N . CYS B 1 240 ? -8.055 23.828 -9.086 1 98.56 240 CYS B N 1
ATOM 5063 C CA . CYS B 1 240 ? -9.008 24.922 -9.25 1 98.56 240 CYS B CA 1
ATOM 5064 C C . CYS B 1 240 ? -9.531 25.391 -7.902 1 98.56 240 CYS B C 1
ATOM 5066 O O . CYS B 1 240 ? -9.773 26.578 -7.703 1 98.56 240 CYS B O 1
ATOM 5068 N N . PHE B 1 241 ? -9.648 24.531 -6.953 1 98.62 241 PHE B N 1
ATOM 5069 C CA . PHE B 1 241 ? -10.195 24.891 -5.652 1 98.62 241 PHE B CA 1
ATOM 5070 C C . PHE B 1 241 ? -9.141 25.562 -4.781 1 98.62 241 PHE B C 1
ATOM 5072 O O . PHE B 1 241 ? -9.438 26.5 -4.043 1 98.62 241 PHE B O 1
ATOM 5079 N N . GLY B 1 242 ? -7.945 25.016 -4.863 1 98.69 242 GLY B N 1
ATOM 5080 C CA . GLY B 1 242 ? -6.859 25.688 -4.164 1 98.69 242 GLY B CA 1
ATOM 5081 C C . GLY B 1 242 ? -6.566 27.062 -4.699 1 98.69 242 GLY B C 1
ATOM 5082 O O . GLY B 1 242 ? -6.316 28 -3.928 1 98.69 242 GLY B O 1
ATOM 5083 N N . ALA B 1 243 ? -6.57 27.141 -6.023 1 98.5 243 ALA B N 1
ATOM 5084 C CA . ALA B 1 243 ? -6.355 28.438 -6.668 1 98.5 243 ALA B CA 1
ATOM 5085 C C . ALA B 1 243 ? -7.438 29.438 -6.266 1 98.5 243 ALA B C 1
ATOM 5087 O O . ALA B 1 243 ? -7.148 30.609 -6.027 1 98.5 243 ALA B O 1
ATOM 5088 N N . ALA B 1 244 ? -8.656 28.969 -6.234 1 98.38 244 ALA B N 1
ATOM 5089 C CA . ALA B 1 244 ? -9.781 29.828 -5.883 1 98.38 244 ALA B CA 1
ATOM 5090 C C . ALA B 1 244 ? -9.719 30.25 -4.414 1 98.38 244 ALA B C 1
ATOM 5092 O O . ALA B 1 244 ? -10.031 31.391 -4.07 1 98.38 244 ALA B O 1
ATOM 5093 N N . TYR B 1 245 ? -9.375 29.266 -3.564 1 98.5 245 TYR B N 1
ATOM 5094 C CA . TYR B 1 245 ? -9.281 29.578 -2.141 1 98.5 245 TYR B CA 1
ATOM 5095 C C . TYR B 1 245 ? -8.195 30.609 -1.877 1 98.5 245 TYR B C 1
ATOM 5097 O O . TYR B 1 245 ? -8.328 31.438 -0.979 1 98.5 245 TYR B O 1
ATOM 5105 N N . ALA B 1 246 ? -7.074 30.469 -2.564 1 98.19 246 ALA B N 1
ATOM 5106 C CA . ALA B 1 246 ? -6.031 31.484 -2.662 1 98.19 246 ALA B CA 1
ATOM 5107 C C . ALA B 1 246 ? -5.465 31.812 -1.287 1 98.19 246 ALA B C 1
ATOM 5109 O O . ALA B 1 246 ? -5.289 33 -0.954 1 98.19 246 ALA B O 1
ATOM 5110 N N . ARG B 1 247 ? -5.262 30.875 -0.449 1 98.69 247 ARG B N 1
ATOM 5111 C CA . ARG B 1 247 ? -4.594 31.031 0.837 1 98.69 247 ARG B CA 1
ATOM 5112 C C . ARG B 1 247 ? -3.295 30.234 0.885 1 98.69 247 ARG B C 1
ATOM 5114 O O . ARG B 1 247 ? -3.318 29 0.918 1 98.69 247 ARG B O 1
ATOM 5121 N N . PRO B 1 248 ? -2.182 30.953 0.881 1 98.81 248 PRO B N 1
ATOM 5122 C CA . PRO B 1 248 ? -0.896 30.25 0.867 1 98.81 248 PRO B CA 1
ATOM 5123 C C . PRO B 1 248 ? -0.513 29.688 2.236 1 98.81 248 PRO B C 1
ATOM 5125 O O . PRO B 1 248 ? -1.053 30.125 3.258 1 98.81 248 PRO B O 1
ATOM 5128 N N . SER B 1 249 ? 0.321 28.672 2.254 1 98.94 249 SER B N 1
ATOM 5129 C CA . SER B 1 249 ? 1.112 28.328 3.43 1 98.94 249 SER B CA 1
ATOM 5130 C C . SER B 1 249 ? 2.385 29.156 3.508 1 98.94 249 SER B C 1
ATOM 5132 O O . SER B 1 249 ? 3.1 29.312 2.514 1 98.94 249 SER B O 1
ATOM 5134 N N . ALA B 1 250 ? 2.6 29.734 4.672 1 98.81 250 ALA B N 1
ATOM 5135 C CA . ALA B 1 250 ? 3.746 30.641 4.746 1 98.81 250 ALA B CA 1
ATOM 5136 C C . ALA B 1 250 ? 4.32 30.672 6.16 1 98.81 250 ALA B C 1
ATOM 5138 O O . ALA B 1 250 ? 3.592 30.5 7.141 1 98.81 250 ALA B O 1
ATOM 5139 N N . ASN B 1 251 ? 5.594 31 6.234 1 98.69 251 ASN B N 1
ATOM 5140 C CA . ASN B 1 251 ? 6.277 31.141 7.516 1 98.69 251 ASN B CA 1
ATOM 5141 C C . ASN B 1 251 ? 6.18 29.859 8.344 1 98.69 251 ASN B C 1
ATOM 5143 O O . ASN B 1 251 ? 5.672 29.891 9.469 1 98.69 251 ASN B O 1
ATOM 5147 N N . ILE B 1 252 ? 6.746 28.812 7.75 1 98.81 252 ILE B N 1
ATOM 5148 C CA . ILE B 1 252 ? 6.715 27.5 8.391 1 98.81 252 ILE B CA 1
ATOM 5149 C C . ILE B 1 252 ? 8.141 27.047 8.68 1 98.81 252 ILE B C 1
ATOM 5151 O O . ILE B 1 252 ? 9.023 27.141 7.824 1 98.81 252 ILE B O 1
ATOM 5155 N N . THR B 1 253 ? 8.391 26.688 9.891 1 98.75 253 THR B N 1
ATOM 5156 C CA . THR B 1 253 ? 9.672 26.109 10.297 1 98.75 253 THR B CA 1
ATOM 5157 C C . THR B 1 253 ? 9.484 24.719 10.898 1 98.75 253 THR B C 1
ATOM 5159 O O . THR B 1 253 ? 8.625 24.531 11.766 1 98.75 253 THR B O 1
ATOM 5162 N N . ALA B 1 254 ? 10.172 23.766 10.453 1 98.75 254 ALA B N 1
ATOM 5163 C CA . ALA B 1 254 ? 10.344 22.469 11.102 1 98.75 254 ALA B CA 1
ATOM 5164 C C . ALA B 1 254 ? 11.797 22.25 11.516 1 98.75 254 ALA B C 1
ATOM 5166 O O . ALA B 1 254 ? 12.711 22.422 10.711 1 98.75 254 ALA B O 1
ATOM 5167 N N . ARG B 1 255 ? 12.031 21.891 12.781 1 98.75 255 ARG B N 1
ATOM 5168 C CA . ARG B 1 255 ? 13.406 21.734 13.234 1 98.75 255 ARG B CA 1
ATOM 5169 C C . ARG B 1 255 ? 13.5 20.656 14.312 1 98.75 255 ARG B C 1
ATOM 5171 O O . ARG B 1 255 ? 12.578 20.484 15.109 1 98.75 255 ARG B O 1
ATOM 5178 N N . ASN B 1 256 ? 14.57 19.984 14.336 1 98.81 256 ASN B N 1
ATOM 5179 C CA . ASN B 1 256 ? 14.836 18.922 15.305 1 98.81 256 ASN B CA 1
ATOM 5180 C C . ASN B 1 256 ? 13.758 17.844 15.266 1 98.81 256 ASN B C 1
ATOM 5182 O O . ASN B 1 256 ? 13.172 17.5 16.297 1 98.81 256 ASN B O 1
ATOM 5186 N N . VAL B 1 257 ? 13.602 17.312 14.078 1 98.88 257 VAL B N 1
ATOM 5187 C CA . VAL B 1 257 ? 12.617 16.25 13.844 1 98.88 257 VAL B CA 1
ATOM 5188 C C . VAL B 1 257 ? 13.312 15.016 13.289 1 98.88 257 VAL B C 1
ATOM 5190 O O . VAL B 1 257 ? 14.242 15.125 12.484 1 98.88 257 VAL B O 1
ATOM 5193 N N . THR B 1 258 ? 12.914 13.828 13.727 1 98.81 258 THR B N 1
ATOM 5194 C CA . THR B 1 258 ? 13.391 12.555 13.195 1 98.81 258 THR B CA 1
ATOM 5195 C C . THR B 1 258 ? 12.297 11.867 12.383 1 98.81 258 THR B C 1
ATOM 5197 O O . THR B 1 258 ? 11.172 11.711 12.852 1 98.81 258 THR B O 1
ATOM 5200 N N . CYS B 1 259 ? 12.656 11.445 11.164 1 98.44 259 CYS B N 1
ATOM 5201 C CA . CYS B 1 259 ? 11.703 10.852 10.234 1 98.44 259 CYS B CA 1
ATOM 5202 C C . CYS B 1 259 ? 12.125 9.438 9.859 1 98.44 259 CYS B C 1
ATOM 5204 O O . CYS B 1 259 ? 13.297 9.195 9.547 1 98.44 259 CYS B O 1
ATOM 5206 N N . GLU B 1 260 ? 11.133 8.555 9.922 1 97.25 260 GLU B N 1
ATOM 5207 C CA . GLU B 1 260 ? 11.398 7.16 9.578 1 97.25 260 GLU B CA 1
ATOM 5208 C C . GLU B 1 260 ? 10.234 6.551 8.805 1 97.25 260 GLU B C 1
ATOM 5210 O O . GLU B 1 260 ? 9.094 6.598 9.258 1 97.25 260 GLU B O 1
ATOM 5215 N N . GLY B 1 261 ? 10.523 5.891 7.762 1 96 261 GLY B N 1
ATOM 5216 C CA . GLY B 1 261 ? 9.562 5.191 6.926 1 96 261 GLY B CA 1
ATOM 5217 C C . GLY B 1 261 ? 9.953 5.156 5.461 1 96 261 GLY B C 1
ATOM 5218 O O . GLY B 1 261 ? 10.812 5.922 5.027 1 96 261 GLY B O 1
ATOM 5219 N N . PRO B 1 262 ? 9.297 4.305 4.727 1 92.5 262 PRO B N 1
ATOM 5220 C CA . PRO B 1 262 ? 9.68 4.16 3.322 1 92.5 262 PRO B CA 1
ATOM 5221 C C . PRO B 1 262 ? 9.398 5.418 2.502 1 92.5 262 PRO B C 1
ATOM 5223 O O . PRO B 1 262 ? 10.055 5.66 1.488 1 92.5 262 PRO B O 1
ATOM 5226 N N . ARG B 1 263 ? 8.438 6.227 2.979 1 92.94 263 ARG B N 1
ATOM 5227 C CA . ARG B 1 263 ? 8.078 7.441 2.254 1 92.94 263 ARG B CA 1
ATOM 5228 C C . ARG B 1 263 ? 8.281 8.68 3.121 1 92.94 263 ARG B C 1
ATOM 5230 O O . ARG B 1 263 ? 7.789 9.758 2.793 1 92.94 263 ARG B O 1
ATOM 5237 N N . ALA B 1 264 ? 9.031 8.523 4.195 1 91.56 264 ALA B N 1
ATOM 5238 C CA . ALA B 1 264 ? 9.016 9.484 5.289 1 91.56 264 ALA B CA 1
ATOM 5239 C C . ALA B 1 264 ? 9.969 10.648 5.008 1 91.56 264 ALA B C 1
ATOM 5241 O O . ALA B 1 264 ? 10.844 10.953 5.824 1 91.56 264 ALA B O 1
ATOM 5242 N N . GLY B 1 265 ? 9.773 11.398 3.941 1 95.75 265 GLY B N 1
ATOM 5243 C CA . GLY B 1 265 ? 10.477 12.641 3.67 1 95.75 265 GLY B CA 1
ATOM 5244 C C . GLY B 1 265 ? 9.773 13.867 4.227 1 95.75 265 GLY B C 1
ATOM 5245 O O . GLY B 1 265 ? 8.734 13.742 4.887 1 95.75 265 GLY B O 1
ATOM 5246 N N . VAL B 1 266 ? 10.438 15.016 4.184 1 98.56 266 VAL B N 1
ATOM 5247 C CA . VAL B 1 266 ? 9.781 16.297 4.383 1 98.56 266 VAL B CA 1
ATOM 5248 C C . VAL B 1 266 ? 9.453 16.922 3.029 1 98.56 266 VAL B C 1
ATOM 5250 O O . VAL B 1 266 ? 10.336 17.094 2.186 1 98.56 266 VAL B O 1
ATOM 5253 N N . ALA B 1 267 ? 8.188 17.219 2.887 1 98.5 267 ALA B N 1
ATOM 5254 C CA . ALA B 1 267 ? 7.715 17.484 1.528 1 98.5 267 ALA B CA 1
ATOM 5255 C C . ALA B 1 267 ? 6.879 18.766 1.472 1 98.5 267 ALA B C 1
ATOM 5257 O O . ALA B 1 267 ? 6.316 19.188 2.482 1 98.5 267 ALA B O 1
ATOM 5258 N N . ILE B 1 268 ? 6.895 19.391 0.339 1 98.75 268 ILE B N 1
ATOM 5259 C CA . ILE B 1 268 ? 5.961 20.453 -0.043 1 98.75 268 ILE B CA 1
ATOM 5260 C C . ILE B 1 268 ? 5.168 20.016 -1.272 1 98.75 268 ILE B C 1
ATOM 5262 O O . ILE B 1 268 ? 5.742 19.562 -2.268 1 98.75 268 ILE B O 1
ATOM 5266 N N . GLY B 1 269 ? 3.885 20.188 -1.193 1 97.12 269 GLY B N 1
ATOM 5267 C CA . GLY B 1 269 ? 3.01 19.688 -2.238 1 97.12 269 GLY B CA 1
ATOM 5268 C C . GLY B 1 269 ? 2.609 18.234 -2.031 1 97.12 269 GLY B C 1
ATOM 5269 O O . GLY B 1 269 ? 2.752 17.703 -0.932 1 97.12 269 GLY B O 1
ATOM 5270 N N . SER B 1 270 ? 1.881 17.609 -3.018 1 95.88 270 SER B N 1
ATOM 5271 C CA . SER B 1 270 ? 1.682 18.203 -4.336 1 95.88 270 SER B CA 1
ATOM 5272 C C . SER B 1 270 ? 0.54 19.203 -4.32 1 95.88 270 SER B C 1
ATOM 5274 O O . SER B 1 270 ? 0.406 20.016 -5.242 1 95.88 270 SER B O 1
ATOM 5276 N N . GLU B 1 271 ? -0.387 19.156 -3.338 1 98 271 GLU B N 1
ATOM 5277 C CA . GLU B 1 271 ? -1.488 20.109 -3.238 1 98 271 GLU B CA 1
ATOM 5278 C C . GLU B 1 271 ? -1.006 21.453 -2.713 1 98 271 GLU B C 1
ATOM 5280 O O . GLU B 1 271 ? -1.135 21.75 -1.521 1 98 271 GLU B O 1
ATOM 5285 N N . MET B 1 272 ? -0.594 22.25 -3.617 1 98.44 272 MET B N 1
ATOM 5286 C CA . MET B 1 272 ? 0.029 23.5 -3.188 1 98.44 272 MET B CA 1
ATOM 5287 C C . MET B 1 272 ? -0.444 24.672 -4.047 1 98.44 272 MET B C 1
ATOM 5289 O O . MET B 1 272 ? 0.281 25.641 -4.223 1 98.44 272 MET B O 1
ATOM 5293 N N . SER B 1 273 ? -1.662 24.594 -4.539 1 98.62 273 SER B N 1
ATOM 5294 C CA . SER B 1 273 ? -2.182 25.516 -5.547 1 98.62 273 SER B CA 1
ATOM 5295 C C . SER B 1 273 ? -2.365 26.906 -4.973 1 98.62 273 SER B C 1
ATOM 5297 O O . SER B 1 273 ? -2.449 27.891 -5.723 1 98.62 273 SER B O 1
ATOM 5299 N N . GLY B 1 274 ? -2.482 27.062 -3.672 1 98.75 274 GLY B N 1
ATOM 5300 C CA . GLY B 1 274 ? -2.582 28.359 -3.029 1 98.75 274 GLY B CA 1
ATOM 5301 C C . GLY B 1 274 ? -1.238 29.047 -2.85 1 98.75 274 GLY B C 1
ATOM 5302 O O . GLY B 1 274 ? -1.177 30.234 -2.494 1 98.75 274 GLY B O 1
ATOM 5303 N N . GLY B 1 275 ? -0.204 28.328 -3.066 1 98.81 275 GLY B N 1
ATOM 5304 C CA . GLY B 1 275 ? 1.141 28.859 -2.908 1 98.81 275 GLY B CA 1
ATOM 5305 C C . GLY B 1 275 ? 1.782 28.484 -1.588 1 98.81 275 GLY B C 1
ATOM 5306 O O . GLY B 1 275 ? 1.085 28.234 -0.601 1 98.81 275 GLY B O 1
ATOM 5307 N N . VAL B 1 276 ? 3.109 28.359 -1.58 1 98.94 276 VAL B N 1
ATOM 5308 C CA . VAL B 1 276 ? 3.902 28.094 -0.385 1 98.94 276 VAL B CA 1
ATOM 5309 C C . VAL B 1 276 ? 5.141 28.984 -0.379 1 98.94 276 VAL B C 1
ATOM 5311 O O . VAL B 1 276 ? 5.855 29.078 -1.381 1 98.94 276 VAL B O 1
ATOM 5314 N N . ALA B 1 277 ? 5.301 29.656 0.743 1 98.88 277 ALA B N 1
ATOM 5315 C CA . ALA B 1 277 ? 6.449 30.562 0.787 1 98.88 277 ALA B CA 1
ATOM 5316 C C . ALA B 1 277 ? 7.074 30.578 2.178 1 98.88 277 ALA B C 1
ATOM 5318 O O . ALA B 1 277 ? 6.371 30.469 3.186 1 98.88 277 ALA B O 1
ATOM 5319 N N . ASN B 1 278 ? 8.375 30.812 2.191 1 98.81 278 ASN B N 1
ATOM 5320 C CA . ASN B 1 278 ? 9.117 31.031 3.426 1 98.81 278 ASN B CA 1
ATOM 5321 C C . ASN B 1 278 ? 9.016 29.828 4.363 1 98.81 278 ASN B C 1
ATOM 5323 O O . ASN B 1 278 ? 8.461 29.938 5.461 1 98.81 278 ASN B O 1
ATOM 5327 N N . VAL B 1 279 ? 9.625 28.75 3.9 1 98.88 279 VAL B N 1
ATOM 5328 C CA . VAL B 1 279 ? 9.633 27.5 4.648 1 98.88 279 VAL B CA 1
ATOM 5329 C C . VAL B 1 279 ? 11.07 27.109 4.98 1 98.88 279 VAL B C 1
ATOM 5331 O O . VAL B 1 279 ? 11.969 27.25 4.145 1 98.88 279 VAL B O 1
ATOM 5334 N N . SER B 1 280 ? 11.305 26.719 6.215 1 98.81 280 SER B N 1
ATOM 5335 C CA . SER B 1 280 ? 12.625 26.25 6.629 1 98.81 280 SER B CA 1
ATOM 5336 C C . SER B 1 280 ? 12.547 24.875 7.277 1 98.81 280 SER B C 1
ATOM 5338 O O . SER B 1 280 ? 11.797 24.672 8.234 1 98.81 280 SER B O 1
ATOM 5340 N N . PHE B 1 281 ? 13.297 23.891 6.73 1 98.81 281 PHE B N 1
ATOM 5341 C CA . PHE B 1 281 ? 13.57 22.609 7.367 1 98.81 281 PHE B CA 1
ATOM 5342 C C . PHE B 1 281 ? 14.992 22.562 7.914 1 98.81 281 PHE B C 1
ATOM 5344 O O . PHE B 1 281 ? 15.961 22.656 7.152 1 98.81 281 PHE B O 1
ATOM 5351 N N . GLU B 1 282 ? 15.055 22.453 9.258 1 98.56 282 GLU B N 1
ATOM 5352 C CA . GLU B 1 282 ? 16.359 22.562 9.898 1 98.56 282 GLU B CA 1
ATOM 5353 C C . GLU B 1 282 ? 16.609 21.406 10.867 1 98.56 282 GLU B C 1
ATOM 5355 O O . GLU B 1 282 ? 15.773 21.125 11.727 1 98.56 282 GLU B O 1
ATOM 5360 N N . SER B 1 283 ? 17.766 20.781 10.719 1 98.69 283 SER B N 1
ATOM 5361 C CA . SER B 1 283 ? 18.141 19.719 11.648 1 98.69 283 SER B CA 1
ATOM 5362 C C . SER B 1 283 ? 17.125 18.578 11.648 1 98.69 283 SER B C 1
ATOM 5364 O O . SER B 1 283 ? 16.609 18.203 12.703 1 98.69 283 SER B O 1
ATOM 5366 N N . ILE B 1 284 ? 16.938 18.078 10.461 1 98.81 284 ILE B N 1
ATOM 5367 C CA . ILE B 1 284 ? 16.078 16.906 10.297 1 98.81 284 ILE B CA 1
ATOM 5368 C C . ILE B 1 284 ? 16.938 15.656 10.148 1 98.81 284 ILE B C 1
ATOM 5370 O O . ILE B 1 284 ? 17.906 15.641 9.375 1 98.81 284 ILE B O 1
ATOM 5374 N N . ARG B 1 285 ? 16.625 14.633 10.898 1 98.62 285 ARG B N 1
ATOM 5375 C CA . ARG B 1 285 ? 17.312 13.352 10.812 1 98.62 285 ARG B CA 1
ATOM 5376 C C . ARG B 1 285 ? 16.422 12.305 10.148 1 98.62 285 ARG B C 1
ATOM 5378 O O . ARG B 1 285 ? 15.266 12.117 10.547 1 98.62 285 ARG B O 1
ATOM 5385 N N . PHE B 1 286 ? 17 11.617 9.133 1 97.88 286 PHE B N 1
ATOM 5386 C CA . PHE B 1 286 ? 16.266 10.555 8.445 1 97.88 286 PHE B CA 1
ATOM 5387 C C . PHE B 1 286 ? 16.859 9.188 8.781 1 97.88 286 PHE B C 1
ATOM 5389 O O . PHE B 1 286 ? 18.031 8.938 8.539 1 97.88 286 PHE B O 1
ATOM 5396 N N . ILE B 1 287 ? 15.984 8.375 9.336 1 95.56 287 ILE B N 1
ATOM 5397 C CA . ILE B 1 287 ? 16.359 6.973 9.477 1 95.56 287 ILE B CA 1
ATOM 5398 C C . ILE B 1 287 ? 16.156 6.254 8.148 1 95.56 287 ILE B C 1
ATOM 5400 O O . ILE B 1 287 ? 16.984 5.434 7.746 1 95.56 287 ILE B O 1
ATOM 5404 N N . SER B 1 288 ? 15.117 6.535 7.5 1 91.38 288 SER B N 1
ATOM 5405 C CA . SER B 1 288 ? 14.812 6.137 6.133 1 91.38 288 SER B CA 1
ATOM 5406 C C . SER B 1 288 ? 13.828 7.102 5.48 1 91.38 288 SER B C 1
ATOM 5408 O O . SER B 1 288 ? 13.062 7.773 6.172 1 91.38 288 SER B O 1
ATOM 5410 N N . ALA B 1 289 ? 13.906 7.102 4.172 1 92.62 289 ALA B N 1
ATOM 5411 C CA . ALA B 1 289 ? 13.008 7.957 3.398 1 92.62 289 ALA B CA 1
ATOM 5412 C C . ALA B 1 289 ? 13.039 7.586 1.919 1 92.62 289 ALA B C 1
ATOM 5414 O O . ALA B 1 289 ? 13.938 6.871 1.467 1 92.62 289 ALA B O 1
ATOM 5415 N N . ASN B 1 290 ? 11.992 7.965 1.191 1 90.31 290 ASN B N 1
ATOM 5416 C CA . ASN B 1 290 ? 12.086 7.902 -0.263 1 90.31 290 ASN B CA 1
ATOM 5417 C C . ASN B 1 290 ? 12.812 9.117 -0.833 1 90.31 290 ASN B C 1
ATOM 5419 O O . ASN B 1 290 ? 13.898 8.984 -1.401 1 90.31 290 ASN B O 1
ATOM 5423 N N . GLY B 1 291 ? 12.328 10.219 -0.696 1 91.88 291 GLY B N 1
ATOM 5424 C CA . GLY B 1 291 ? 12.945 11.516 -0.912 1 91.88 291 GLY B CA 1
ATOM 5425 C C . GLY B 1 291 ? 13.07 12.336 0.359 1 91.88 291 GLY B C 1
ATOM 5426 O O . GLY B 1 291 ? 12.062 12.82 0.89 1 91.88 291 GLY B O 1
ATOM 5427 N N . ALA B 1 292 ? 14.375 12.469 0.787 1 95.06 292 ALA B N 1
ATOM 5428 C CA . ALA B 1 292 ? 14.57 13.18 2.049 1 95.06 292 ALA B CA 1
ATOM 5429 C C . ALA B 1 292 ? 13.977 14.586 1.984 1 95.06 292 ALA B C 1
ATOM 5431 O O . ALA B 1 292 ? 13.211 14.984 2.861 1 95.06 292 ALA B O 1
ATOM 5432 N N . ALA B 1 293 ? 14.32 15.375 0.963 1 98.06 293 ALA B N 1
ATOM 5433 C CA . ALA B 1 293 ? 13.742 16.672 0.644 1 98.06 293 ALA B CA 1
ATOM 5434 C C . ALA B 1 293 ? 12.969 16.625 -0.67 1 98.06 293 ALA B C 1
ATOM 5436 O O . ALA B 1 293 ? 13.547 16.375 -1.729 1 98.06 293 ALA B O 1
ATOM 5437 N N . HIS B 1 294 ? 11.688 16.875 -0.558 1 97.94 294 HIS B N 1
ATOM 5438 C CA . HIS B 1 294 ? 10.836 16.594 -1.711 1 97.94 294 HIS B CA 1
ATOM 5439 C C . HIS B 1 294 ? 9.883 17.75 -1.98 1 97.94 294 HIS B C 1
ATOM 5441 O O . HIS B 1 294 ? 9.07 18.094 -1.125 1 97.94 294 HIS B O 1
ATOM 5447 N N . ILE B 1 295 ? 10.031 18.438 -3.1 1 98.38 295 ILE B N 1
ATOM 5448 C CA . ILE B 1 295 ? 9.086 19.438 -3.566 1 98.38 295 ILE B CA 1
ATOM 5449 C C . ILE B 1 295 ? 8.359 18.922 -4.809 1 98.38 295 ILE B C 1
ATOM 5451 O O . ILE B 1 295 ? 8.992 18.594 -5.812 1 98.38 295 ILE B O 1
ATOM 5455 N N . LYS B 1 296 ? 7.051 18.844 -4.684 1 96.69 296 LYS B N 1
ATOM 5456 C CA . LYS B 1 296 ? 6.23 18.25 -5.73 1 96.69 296 LYS B CA 1
ATOM 5457 C C . LYS B 1 296 ? 5.168 19.219 -6.227 1 96.69 296 LYS B C 1
ATOM 5459 O O . LYS B 1 296 ? 4.398 19.766 -5.434 1 96.69 296 LYS B O 1
ATOM 5464 N N . THR B 1 297 ? 5.16 19.438 -7.504 1 97.06 297 THR B N 1
ATOM 5465 C CA . THR B 1 297 ? 4.09 20.188 -8.141 1 97.06 297 THR B CA 1
ATOM 5466 C C . THR B 1 297 ? 3.74 19.594 -9.5 1 97.06 297 THR B C 1
ATOM 5468 O O . THR B 1 297 ? 4.309 18.578 -9.898 1 97.06 297 THR B O 1
ATOM 5471 N N . GLY B 1 298 ? 2.76 20.141 -10.18 1 95.5 298 GLY B N 1
ATOM 5472 C CA . GLY B 1 298 ? 2.328 19.672 -11.484 1 95.5 298 GLY B CA 1
ATOM 5473 C C . GLY B 1 298 ? 1.702 20.766 -12.328 1 95.5 298 GLY B C 1
ATOM 5474 O O . GLY B 1 298 ? 1.457 21.875 -11.844 1 95.5 298 GLY B O 1
ATOM 5475 N N . ALA B 1 299 ? 1.398 20.312 -13.531 1 94.44 299 ALA B N 1
ATOM 5476 C CA . ALA B 1 299 ? 0.944 21.266 -14.523 1 94.44 299 ALA B CA 1
ATOM 5477 C C . ALA B 1 299 ? -0.411 21.859 -14.141 1 94.44 299 ALA B C 1
ATOM 5479 O O . ALA B 1 299 ? -0.736 22.984 -14.523 1 94.44 299 ALA B O 1
ATOM 5480 N N . SER B 1 300 ? -1.179 21.141 -13.367 1 95.81 300 SER B N 1
ATOM 5481 C CA . SER B 1 300 ? -2.531 21.594 -13.047 1 95.81 300 SER B CA 1
ATOM 5482 C C . SER B 1 300 ? -2.553 22.438 -11.781 1 95.81 300 SER B C 1
ATOM 5484 O O . SER B 1 300 ? -3.592 22.984 -11.414 1 95.81 300 SER B O 1
ATOM 5486 N N . ARG B 1 301 ? -1.47 22.578 -11.109 1 97.31 301 ARG B N 1
ATOM 5487 C CA . ARG B 1 301 ? -1.497 23.094 -9.75 1 97.31 301 ARG B CA 1
ATOM 5488 C C . ARG B 1 301 ? -1.564 24.625 -9.75 1 97.31 301 ARG B C 1
ATOM 5490 O O . ARG B 1 301 ? -2.4 25.203 -9.062 1 97.31 301 ARG B O 1
ATOM 5497 N N . GLY B 1 302 ? -0.698 25.266 -10.57 1 97.88 302 GLY B N 1
ATOM 5498 C CA . GLY B 1 302 ? -0.48 26.688 -10.414 1 97.88 302 GLY B CA 1
ATOM 5499 C C . GLY B 1 302 ? 0.153 27.062 -9.078 1 97.88 302 GLY B C 1
ATOM 5500 O O . GLY B 1 302 ? 0.795 26.219 -8.445 1 97.88 302 GLY B O 1
ATOM 5501 N N . GLY B 1 303 ? 0.008 28.422 -8.75 1 98.25 303 GLY B N 1
ATOM 5502 C CA . GLY B 1 303 ? 0.586 28.875 -7.492 1 98.25 303 GLY B CA 1
ATOM 5503 C C . GLY B 1 303 ? 2.094 29.031 -7.555 1 98.25 303 GLY B C 1
ATOM 5504 O O . GLY B 1 303 ? 2.643 29.406 -8.586 1 98.25 303 GLY B O 1
ATOM 5505 N N . TYR B 1 304 ? 2.725 28.844 -6.371 1 98.81 304 TYR B N 1
ATOM 5506 C CA . TYR B 1 304 ? 4.172 29.016 -6.281 1 98.81 304 TYR B CA 1
ATOM 5507 C C . TYR B 1 304 ? 4.734 28.266 -5.082 1 98.81 304 TYR B C 1
ATOM 5509 O O . TYR B 1 304 ? 4.016 27.984 -4.121 1 98.81 304 TYR B O 1
ATOM 5517 N N . VAL B 1 305 ? 5.898 27.844 -5.199 1 98.88 305 VAL B N 1
ATOM 5518 C CA . VAL B 1 305 ? 6.758 27.438 -4.094 1 98.88 305 VAL B CA 1
ATOM 5519 C C . VAL B 1 305 ? 8.062 28.234 -4.133 1 98.88 305 VAL B C 1
ATOM 5521 O O . VAL B 1 305 ? 8.82 28.141 -5.098 1 98.88 305 VAL B O 1
ATOM 5524 N N . THR B 1 306 ? 8.227 29.031 -3.119 1 98.88 306 THR B N 1
ATOM 5525 C CA . THR B 1 306 ? 9.391 29.922 -3.176 1 98.88 306 THR B CA 1
ATOM 5526 C C . THR B 1 306 ? 9.984 30.109 -1.785 1 98.88 306 THR B C 1
ATOM 5528 O O . THR B 1 306 ? 9.281 30 -0.779 1 98.88 306 THR B O 1
ATOM 5531 N N . ASP B 1 307 ? 11.25 30.359 -1.763 1 98.81 307 ASP B N 1
ATOM 5532 C CA . ASP B 1 307 ? 11.969 30.703 -0.533 1 98.81 307 ASP B CA 1
ATOM 5533 C C . ASP B 1 307 ? 11.883 29.547 0.475 1 98.81 307 ASP B C 1
ATOM 5535 O O . ASP B 1 307 ? 11.398 29.734 1.592 1 98.81 307 ASP B O 1
ATOM 5539 N N . VAL B 1 308 ? 12.445 28.453 0.045 1 98.94 308 VAL B N 1
ATOM 5540 C CA . VAL B 1 308 ? 12.484 27.25 0.866 1 98.94 308 VAL B CA 1
ATOM 5541 C C . VAL B 1 308 ? 13.93 26.875 1.169 1 98.94 308 VAL B C 1
ATOM 5543 O O . VAL B 1 308 ? 14.789 26.906 0.28 1 98.94 308 VAL B O 1
ATOM 5546 N N . SER B 1 309 ? 14.227 26.562 2.377 1 98.81 309 SER B N 1
ATOM 5547 C CA . SER B 1 309 ? 15.57 26.172 2.758 1 98.81 309 SER B CA 1
ATOM 5548 C C . SER B 1 309 ? 15.562 24.828 3.494 1 98.81 309 SER B C 1
ATOM 5550 O O . SER B 1 309 ? 14.688 24.578 4.32 1 98.81 309 SER B O 1
ATOM 5552 N N . PHE B 1 310 ? 16.469 23.953 3.125 1 98.75 310 PHE B N 1
ATOM 5553 C CA . PHE B 1 310 ? 16.812 22.719 3.82 1 98.75 310 PHE B CA 1
ATOM 5554 C C . PHE B 1 310 ? 18.219 22.781 4.367 1 98.75 310 PHE B C 1
ATOM 5556 O O . PHE B 1 310 ? 19.188 22.906 3.605 1 98.75 310 PHE B O 1
ATOM 5563 N N . SER B 1 311 ? 18.344 22.719 5.715 1 98.69 311 SER B N 1
ATOM 5564 C CA . SER B 1 311 ? 19.672 22.844 6.285 1 98.69 311 SER B CA 1
ATOM 5565 C C . SER B 1 311 ? 19.906 21.812 7.387 1 98.69 311 SER B C 1
ATOM 5567 O O . SER B 1 311 ? 18.984 21.516 8.156 1 98.69 311 SER B O 1
ATOM 5569 N N . ASP B 1 312 ? 21.078 21.281 7.441 1 98.69 312 ASP B N 1
ATOM 5570 C CA . ASP B 1 312 ? 21.516 20.359 8.484 1 98.69 312 ASP B CA 1
ATOM 5571 C C . ASP B 1 312 ? 20.672 19.078 8.461 1 98.69 312 ASP B C 1
ATOM 5573 O O . ASP B 1 312 ? 20.141 18.672 9.492 1 98.69 312 ASP B O 1
ATOM 5577 N N . LEU B 1 313 ? 20.594 18.5 7.262 1 98.69 313 LEU B N 1
ATOM 5578 C CA . LEU B 1 313 ? 19.969 17.188 7.133 1 98.69 313 LEU B CA 1
ATOM 5579 C C . LEU B 1 313 ? 20.984 16.078 7.418 1 98.69 313 LEU B C 1
ATOM 5581 O O . LEU B 1 313 ? 22.109 16.109 6.938 1 98.69 313 LEU B O 1
ATOM 5585 N N . THR B 1 314 ? 20.594 15.148 8.242 1 98.62 314 THR B N 1
ATOM 5586 C CA . THR B 1 314 ? 21.438 14.008 8.578 1 98.62 314 THR B CA 1
ATOM 5587 C C . THR B 1 314 ? 20.688 12.695 8.344 1 98.62 314 THR B C 1
ATOM 5589 O O . THR B 1 314 ? 19.469 12.68 8.258 1 98.62 314 THR B O 1
ATOM 5592 N N . PHE B 1 315 ? 21.516 11.641 8.211 1 97.56 315 PHE B N 1
ATOM 5593 C CA . PHE B 1 315 ? 20.953 10.336 7.855 1 97.56 315 PHE B CA 1
ATOM 5594 C C . PHE B 1 315 ? 21.578 9.234 8.711 1 97.56 315 PHE B C 1
ATOM 5596 O O . PHE B 1 315 ? 22.75 9.32 9.094 1 97.56 315 PHE B O 1
ATOM 5603 N N . ALA B 1 316 ? 20.703 8.266 8.984 1 96.25 316 ALA B N 1
ATOM 5604 C CA . ALA B 1 316 ? 21.266 7.062 9.609 1 96.25 316 ALA B CA 1
ATOM 5605 C C . ALA B 1 316 ? 22.25 6.367 8.672 1 96.25 316 ALA B C 1
ATOM 5607 O O . ALA B 1 316 ? 22.094 6.43 7.449 1 96.25 316 ALA B O 1
ATOM 5608 N N . ASP B 1 317 ? 23.188 5.617 9.273 1 93.62 317 ASP B N 1
ATOM 5609 C CA . ASP B 1 317 ? 24.156 4.879 8.461 1 93.62 317 ASP B CA 1
ATOM 5610 C C . ASP B 1 317 ? 23.453 3.834 7.594 1 93.62 317 ASP B C 1
ATOM 5612 O O . ASP B 1 317 ? 22.688 3.014 8.094 1 93.62 317 ASP B O 1
ATOM 5616 N N . GLY B 1 318 ? 23.75 4.02 6.332 1 88.25 318 GLY B N 1
ATOM 5617 C CA . GLY B 1 318 ? 23.203 3.045 5.402 1 88.25 318 GLY B CA 1
ATOM 5618 C C . GLY B 1 318 ? 21.75 3.307 5.047 1 88.25 318 GLY B C 1
ATOM 5619 O O . GLY B 1 318 ? 21.094 2.48 4.402 1 88.25 318 GLY B O 1
ATOM 5620 N N . ALA B 1 319 ? 21.25 4.426 5.438 1 89.31 319 ALA B N 1
ATOM 5621 C CA . ALA B 1 319 ? 19.859 4.754 5.109 1 89.31 319 ALA B CA 1
ATOM 5622 C C . ALA B 1 319 ? 19.609 4.629 3.609 1 89.31 319 ALA B C 1
ATOM 5624 O O . ALA B 1 319 ? 20.391 5.125 2.797 1 89.31 319 ALA B O 1
ATOM 5625 N N . ALA B 1 320 ? 18.547 3.918 3.281 1 79.81 320 ALA B N 1
ATOM 5626 C CA . ALA B 1 320 ? 18.156 3.771 1.88 1 79.81 320 ALA B CA 1
ATOM 5627 C C . ALA B 1 320 ? 17.281 4.93 1.429 1 79.81 320 ALA B C 1
ATOM 5629 O O . ALA B 1 320 ? 16.25 5.219 2.055 1 79.81 320 ALA B O 1
ATOM 5630 N N . LEU B 1 321 ? 17.672 5.52 0.359 1 89.12 321 LEU B N 1
ATOM 5631 C CA . LEU B 1 321 ? 16.922 6.625 -0.222 1 89.12 321 LEU B CA 1
ATOM 5632 C C . LEU B 1 321 ? 16.609 6.363 -1.694 1 89.12 321 LEU B C 1
ATOM 5634 O O . LEU B 1 321 ? 17.469 5.848 -2.424 1 89.12 321 LEU B O 1
ATOM 5638 N N . ALA B 1 322 ? 15.383 6.621 -2.039 1 87.88 322 ALA B N 1
ATOM 5639 C CA . ALA B 1 322 ? 15.141 6.668 -3.479 1 87.88 322 ALA B CA 1
ATOM 5640 C C . ALA B 1 322 ? 15.867 7.848 -4.117 1 87.88 322 ALA B C 1
ATOM 5642 O O . ALA B 1 322 ? 16.578 7.684 -5.109 1 87.88 322 ALA B O 1
ATOM 5643 N N . HIS B 1 323 ? 15.656 8.984 -3.557 1 92.38 323 HIS B N 1
ATOM 5644 C CA . HIS B 1 323 ? 16.359 10.203 -3.951 1 92.38 323 HIS B CA 1
ATOM 5645 C C . HIS B 1 323 ? 16.812 10.992 -2.73 1 92.38 323 HIS B C 1
ATOM 5647 O O . HIS B 1 323 ? 16.234 10.875 -1.651 1 92.38 323 HIS B O 1
ATOM 5653 N N . GLY B 1 324 ? 17.906 11.68 -2.869 1 94.56 324 GLY B N 1
ATOM 5654 C CA . GLY B 1 324 ? 18.281 12.625 -1.829 1 94.56 324 GLY B CA 1
ATOM 5655 C C . GLY B 1 324 ? 17.406 13.859 -1.803 1 94.56 324 GLY B C 1
ATOM 5656 O O . GLY B 1 324 ? 16.531 13.984 -0.946 1 94.56 324 GLY B O 1
ATOM 5657 N N . ILE B 1 325 ? 17.625 14.68 -2.785 1 96.94 325 ILE B N 1
ATOM 5658 C CA . ILE B 1 325 ? 16.844 15.891 -3.027 1 96.94 325 ILE B CA 1
ATOM 5659 C C . ILE B 1 325 ? 16.031 15.727 -4.309 1 96.94 325 ILE B C 1
ATOM 5661 O O . ILE B 1 325 ? 16.578 15.375 -5.359 1 96.94 325 ILE B O 1
ATOM 5665 N N . LEU B 1 326 ? 14.75 15.906 -4.152 1 96.62 326 LEU B N 1
ATOM 5666 C CA . LEU B 1 326 ? 13.844 15.695 -5.277 1 96.62 326 LEU B CA 1
ATOM 5667 C C . LEU B 1 326 ? 12.906 16.891 -5.457 1 96.62 326 LEU B C 1
ATOM 5669 O O . LEU B 1 326 ? 12.078 17.172 -4.586 1 96.62 326 LEU B O 1
ATOM 5673 N N . VAL B 1 327 ? 13.055 17.625 -6.547 1 97.81 327 VAL B N 1
ATOM 5674 C CA . VAL B 1 327 ? 12.133 18.688 -6.957 1 97.81 327 VAL B CA 1
ATOM 5675 C C . VAL B 1 327 ? 11.523 18.344 -8.312 1 97.81 327 VAL B C 1
ATOM 5677 O O . VAL B 1 327 ? 12.242 18.234 -9.312 1 97.81 327 VAL B O 1
ATOM 5680 N N . ASP B 1 328 ? 10.227 18.203 -8.328 1 96.81 328 ASP B N 1
ATOM 5681 C CA . ASP B 1 328 ? 9.586 17.688 -9.531 1 96.81 328 ASP B CA 1
ATOM 5682 C C . ASP B 1 328 ? 8.352 18.516 -9.898 1 96.81 328 ASP B C 1
ATOM 5684 O O . ASP B 1 328 ? 7.449 18.688 -9.078 1 96.81 328 ASP B O 1
ATOM 5688 N N . ALA B 1 329 ? 8.289 18.984 -11.188 1 97.06 329 ALA B N 1
ATOM 5689 C CA . ALA B 1 329 ? 7.168 19.797 -11.656 1 97.06 329 ALA B CA 1
ATOM 5690 C C . ALA B 1 329 ? 6.211 18.984 -12.516 1 97.06 329 ALA B C 1
ATOM 5692 O O . ALA B 1 329 ? 5.367 19.531 -13.219 1 97.06 329 ALA B O 1
ATOM 5693 N N . HIS B 1 330 ? 6.34 17.656 -12.477 1 93.25 330 HIS B N 1
ATOM 5694 C CA . HIS B 1 330 ? 5.559 16.797 -13.352 1 93.25 330 HIS B CA 1
ATOM 5695 C C . HIS B 1 330 ? 4.648 15.867 -12.539 1 93.25 330 HIS B C 1
ATOM 5697 O O . HIS B 1 330 ? 4.246 14.812 -13.023 1 93.25 330 HIS B O 1
ATOM 5703 N N . TYR B 1 331 ? 4.477 16.281 -11.352 1 90 331 TYR B N 1
ATOM 5704 C CA . TYR B 1 331 ? 3.623 15.453 -10.508 1 90 331 TYR B CA 1
ATOM 5705 C C . TYR B 1 331 ? 2.205 15.391 -11.055 1 90 331 TYR B C 1
ATOM 5707 O O . TYR B 1 331 ? 1.619 16.422 -11.406 1 90 331 TYR B O 1
ATOM 5715 N N . GLY B 1 332 ? 1.611 14.367 -11.164 1 85.5 332 GLY B N 1
ATOM 5716 C CA . GLY B 1 332 ? 0.277 14.141 -11.695 1 85.5 332 GLY B CA 1
ATOM 5717 C C . GLY B 1 332 ? -0.814 14.305 -10.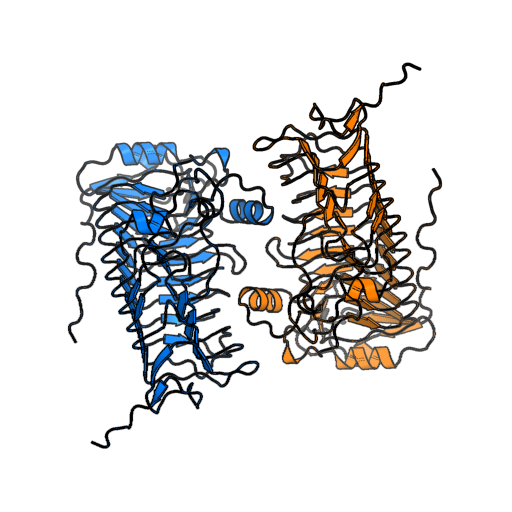648 1 85.5 332 GLY B C 1
ATOM 5718 O O . GLY B 1 332 ? -0.757 15.219 -9.82 1 85.5 332 GLY B O 1
ATOM 5719 N N . SER B 1 333 ? -1.943 13.688 -10.867 1 83.19 333 SER B N 1
ATOM 5720 C CA . SER B 1 333 ? -3.09 13.594 -9.969 1 83.19 333 SER B CA 1
ATOM 5721 C C . SER B 1 333 ? -3.887 14.891 -9.953 1 83.19 333 SER B C 1
ATOM 5723 O O . SER B 1 333 ? -4.086 15.484 -8.891 1 83.19 333 SER B O 1
ATOM 5725 N N . PRO B 1 334 ? -4.328 15.281 -11.109 1 92.88 334 PRO B N 1
ATOM 5726 C CA . PRO B 1 334 ? -5.199 16.453 -11.133 1 92.88 334 PRO B CA 1
ATOM 5727 C C . PRO B 1 334 ? -6.504 16.25 -10.375 1 92.88 334 PRO B C 1
ATOM 5729 O O . PRO B 1 334 ? -6.996 15.117 -10.289 1 92.88 334 PRO B O 1
ATOM 5732 N N . ASN B 1 335 ? -7.012 17.281 -9.805 1 94.69 335 ASN B N 1
ATOM 5733 C CA . ASN B 1 335 ? -8.305 17.219 -9.125 1 94.69 335 ASN B CA 1
ATOM 5734 C C . ASN B 1 335 ? -9.43 16.922 -10.102 1 94.69 335 ASN B C 1
ATOM 5736 O O . ASN B 1 335 ? -9.742 17.734 -10.977 1 94.69 335 ASN B O 1
ATOM 5740 N N . PRO B 1 336 ? -10.07 15.812 -9.945 1 91.44 336 PRO B N 1
ATOM 5741 C CA . PRO B 1 336 ? -11.07 15.414 -10.938 1 91.44 336 PRO B CA 1
ATOM 5742 C C . PRO B 1 336 ? -12.352 16.25 -10.844 1 91.44 336 PRO B C 1
ATOM 5744 O O . PRO B 1 336 ? -13.211 16.156 -11.727 1 91.44 336 PRO B O 1
ATOM 5747 N N . SER B 1 337 ? -12.492 16.984 -9.82 1 94 337 SER B N 1
ATOM 5748 C CA . SER B 1 337 ? -13.711 17.766 -9.641 1 94 337 SER B CA 1
ATOM 5749 C C . SER B 1 337 ? -13.555 19.172 -10.219 1 94 337 SER B C 1
ATOM 5751 O O . SER B 1 337 ? -14.492 19.969 -10.172 1 94 337 SER B O 1
ATOM 5753 N N . CYS B 1 338 ? -12.391 19.422 -10.773 1 96 338 CYS B N 1
ATOM 5754 C CA . CYS B 1 338 ? -12.242 20.672 -11.516 1 96 338 CYS B CA 1
ATOM 5755 C C . CYS B 1 338 ? -13.008 20.609 -12.828 1 96 338 CYS B C 1
ATOM 5757 O O . CYS B 1 338 ? -13.156 19.531 -13.422 1 96 338 CYS B O 1
ATOM 5759 N N . PRO B 1 339 ? -13.516 21.734 -13.305 1 93.44 339 PRO B N 1
ATOM 5760 C CA . PRO B 1 339 ? -14.148 21.734 -14.625 1 93.44 339 PRO B CA 1
ATOM 5761 C C . PRO B 1 339 ? -13.234 21.188 -15.719 1 93.44 339 PRO B C 1
ATOM 5763 O O . PRO B 1 339 ? -12.023 21.406 -15.68 1 93.44 339 PRO B O 1
ATOM 5766 N N . ALA B 1 340 ? -13.852 20.469 -16.609 1 90.06 340 ALA B N 1
ATOM 5767 C CA . ALA B 1 340 ? -13.086 19.922 -17.734 1 90.06 340 ALA B CA 1
ATOM 5768 C C . ALA B 1 340 ? -12.289 21.031 -18.438 1 90.06 340 ALA B C 1
ATOM 5770 O O . ALA B 1 340 ? -12.82 22.094 -18.734 1 90.06 340 ALA B O 1
ATOM 5771 N N . GLY B 1 341 ? -11.078 20.812 -18.641 1 90.19 341 GLY B N 1
ATOM 5772 C CA . GLY B 1 341 ? -10.242 21.766 -19.375 1 90.19 341 GLY B CA 1
ATOM 5773 C C . GLY B 1 341 ? -9.703 22.875 -18.516 1 90.19 341 GLY B C 1
ATOM 5774 O O . GLY B 1 341 ? -8.977 23.75 -19 1 90.19 341 GLY B O 1
ATOM 5775 N N . TRP B 1 342 ? -9.969 22.828 -17.297 1 94.5 342 TRP B N 1
ATOM 5776 C CA . TRP B 1 342 ? -9.469 23.891 -16.422 1 94.5 342 TRP B CA 1
ATOM 5777 C C . TRP B 1 342 ? -7.945 23.922 -16.422 1 94.5 342 TRP B C 1
ATOM 5779 O O . TRP B 1 342 ? -7.289 22.891 -16.438 1 94.5 342 TRP B O 1
ATOM 5789 N N . ARG B 1 343 ? -7.438 25.109 -16.391 1 95 343 ARG B N 1
ATOM 5790 C CA . ARG B 1 343 ? -6.012 25.391 -16.234 1 95 343 ARG B CA 1
ATOM 5791 C C . ARG B 1 343 ? -5.785 26.531 -15.25 1 95 343 ARG B C 1
ATOM 5793 O O . ARG B 1 343 ? -6.602 27.453 -15.156 1 95 343 ARG B O 1
ATOM 5800 N N . PRO B 1 344 ? -4.742 26.438 -14.547 1 96.94 344 PRO B N 1
ATOM 5801 C CA . PRO B 1 344 ? -4.465 27.578 -13.672 1 96.94 344 PRO B CA 1
ATOM 5802 C C . PRO B 1 344 ? -4.164 28.859 -14.445 1 96.94 344 PRO B C 1
ATOM 5804 O O . PRO B 1 344 ? -3.77 28.812 -15.617 1 96.94 344 PRO B O 1
ATOM 5807 N N . ALA B 1 345 ? -4.363 30 -13.797 1 96 345 ALA B N 1
ATOM 5808 C CA . ALA B 1 345 ? -4.109 31.297 -14.406 1 96 345 ALA B CA 1
ATOM 5809 C C . ALA B 1 345 ? -2.658 31.422 -14.859 1 96 345 ALA B C 1
ATOM 5811 O O . ALA B 1 345 ? -2.365 32.062 -15.867 1 96 345 ALA B O 1
ATOM 5812 N N . ALA B 1 346 ? -1.791 30.922 -14.094 1 97.06 346 ALA B N 1
ATOM 5813 C CA . ALA B 1 346 ? -0.366 30.844 -14.406 1 97.06 346 ALA B CA 1
ATOM 5814 C C . ALA B 1 346 ? 0.226 29.516 -13.938 1 97.06 346 ALA B C 1
ATOM 5816 O O . ALA B 1 346 ? -0.232 28.938 -12.953 1 97.06 346 ALA B O 1
ATOM 5817 N N . PRO B 1 347 ? 1.269 29.047 -14.688 1 97.12 347 PRO B N 1
ATOM 5818 C CA . PRO B 1 347 ? 1.954 27.859 -14.18 1 97.12 347 PRO B CA 1
ATOM 5819 C C . PRO B 1 347 ? 2.631 28.094 -12.836 1 97.12 347 PRO B C 1
ATOM 5821 O O . PRO B 1 347 ? 2.838 29.234 -12.438 1 97.12 347 PRO B O 1
ATOM 5824 N N . ALA B 1 348 ? 2.977 27.031 -12.164 1 98.19 348 ALA B N 1
ATOM 5825 C CA . ALA B 1 348 ? 3.6 27.141 -10.844 1 98.19 348 ALA B CA 1
ATOM 5826 C C . ALA B 1 348 ? 4.961 27.828 -10.938 1 98.19 348 ALA B C 1
ATOM 5828 O O . ALA B 1 348 ? 5.773 27.484 -11.797 1 98.19 348 ALA B O 1
ATOM 5829 N N . ARG B 1 349 ? 5.152 28.781 -10.125 1 98.69 349 ARG B N 1
ATOM 5830 C CA . ARG B 1 349 ? 6.469 29.406 -9.984 1 98.69 349 ARG B CA 1
ATOM 5831 C C . ARG B 1 349 ? 7.309 28.688 -8.945 1 98.69 349 ARG B C 1
ATOM 5833 O O . ARG B 1 349 ? 6.895 28.547 -7.789 1 98.69 349 ARG B O 1
ATOM 5840 N N . LEU B 1 350 ? 8.461 28.188 -9.32 1 98.81 350 LEU B N 1
ATOM 5841 C CA . LEU B 1 350 ? 9.391 27.469 -8.445 1 98.81 350 LEU B CA 1
ATOM 5842 C C . LEU B 1 350 ? 10.719 28.203 -8.344 1 98.81 350 LEU B C 1
ATOM 5844 O O . LEU B 1 350 ? 11.477 28.266 -9.32 1 98.81 350 LEU B O 1
ATOM 5848 N N . ALA B 1 351 ? 10.977 28.734 -7.125 1 98.62 351 ALA B N 1
ATOM 5849 C CA . ALA B 1 351 ? 12.164 29.578 -7.094 1 98.62 351 ALA B CA 1
ATOM 5850 C C . ALA B 1 351 ? 12.758 29.625 -5.691 1 98.62 351 ALA B C 1
ATOM 5852 O O . ALA B 1 351 ? 12.031 29.547 -4.699 1 98.62 351 ALA B O 1
ATOM 5853 N N . ASN B 1 352 ? 14.062 29.844 -5.668 1 98.75 352 ASN B N 1
ATOM 5854 C CA . ASN B 1 352 ? 14.805 30.172 -4.457 1 98.75 352 ASN B CA 1
ATOM 5855 C C . ASN B 1 352 ? 14.773 29.031 -3.447 1 98.75 352 ASN B C 1
ATOM 5857 O O . ASN B 1 352 ? 14.242 29.172 -2.346 1 98.75 352 ASN B O 1
ATOM 5861 N N . PHE B 1 353 ? 15.438 27.969 -3.863 1 98.81 353 PHE B N 1
ATOM 5862 C CA . PHE B 1 353 ? 15.609 26.797 -3.008 1 98.81 353 PHE B CA 1
ATOM 5863 C C . PHE B 1 353 ? 17.062 26.672 -2.557 1 98.81 353 PHE B C 1
ATOM 5865 O O . PHE B 1 353 ? 17.984 26.75 -3.375 1 98.81 353 PHE B O 1
ATOM 5872 N N . THR B 1 354 ? 17.266 26.562 -1.297 1 98.81 354 THR B N 1
ATOM 5873 C CA . THR B 1 354 ? 18.609 26.406 -0.759 1 98.81 354 THR B CA 1
ATOM 5874 C C . THR B 1 354 ? 18.75 25.062 -0.041 1 98.81 354 THR B C 1
ATOM 5876 O O . THR B 1 354 ? 17.906 24.703 0.79 1 98.81 354 THR B O 1
ATOM 5879 N N . PHE B 1 355 ? 19.781 24.312 -0.337 1 98.69 355 PHE B N 1
ATOM 5880 C CA . PHE B 1 355 ? 20.172 23.078 0.327 1 98.69 355 PHE B CA 1
ATOM 5881 C C . PHE B 1 355 ? 21.578 23.188 0.887 1 98.69 355 PHE B C 1
ATOM 5883 O O . PHE B 1 355 ? 22.547 23.375 0.136 1 98.69 355 PHE B O 1
ATOM 5890 N N . GLU B 1 356 ? 21.703 23.094 2.193 1 98.38 356 GLU B N 1
ATOM 5891 C CA . GLU B 1 356 ? 23.016 23.344 2.781 1 98.38 356 GLU B CA 1
ATOM 5892 C C . GLU B 1 356 ? 23.281 22.391 3.945 1 98.38 356 GLU B C 1
ATOM 5894 O O . GLU B 1 356 ? 22.391 22.125 4.746 1 98.38 356 GLU B O 1
ATOM 5899 N N . ARG B 1 357 ? 24.5 21.938 4.062 1 98.56 357 ARG B N 1
ATOM 5900 C CA . ARG B 1 357 ? 24.969 21.047 5.121 1 98.56 357 ARG B CA 1
ATOM 5901 C C . ARG B 1 357 ? 24.125 19.766 5.176 1 98.56 357 ARG B C 1
ATOM 5903 O O . ARG B 1 357 ? 23.484 19.484 6.188 1 98.56 357 ARG B O 1
ATOM 5910 N N . ILE B 1 358 ? 24.188 19.109 4.039 1 98.44 358 ILE B N 1
ATOM 5911 C CA . ILE B 1 358 ? 23.531 17.812 3.902 1 98.44 358 ILE B CA 1
ATOM 5912 C C . ILE B 1 358 ? 24.562 16.688 4.059 1 98.44 358 ILE B C 1
ATOM 5914 O O . ILE B 1 358 ? 25.484 16.562 3.242 1 98.44 358 ILE B O 1
ATOM 5918 N N . ARG B 1 359 ? 24.375 15.883 5.109 1 98.12 359 ARG B N 1
ATOM 5919 C CA . ARG B 1 359 ? 25.344 14.852 5.445 1 98.12 359 ARG B CA 1
ATOM 5920 C C . ARG B 1 359 ? 24.844 13.469 5.027 1 98.12 359 ARG B C 1
ATOM 5922 O O . ARG B 1 359 ? 24.609 12.609 5.875 1 98.12 359 ARG B O 1
ATOM 5929 N N . GLY B 1 360 ? 24.812 13.227 3.762 1 96.94 360 GLY B N 1
ATOM 5930 C CA . GLY B 1 360 ? 24.25 11.977 3.271 1 96.94 360 GLY B CA 1
ATOM 5931 C C . GLY B 1 360 ? 25.297 11.023 2.736 1 96.94 360 GLY B C 1
ATOM 5932 O O . GLY B 1 360 ? 24.984 10.094 1.995 1 96.94 360 GLY B O 1
ATOM 5933 N N . ALA B 1 361 ? 26.531 11.125 3.086 1 94.81 361 ALA B N 1
ATOM 5934 C CA . ALA B 1 361 ? 27.625 10.367 2.484 1 94.81 361 ALA B CA 1
ATOM 5935 C C . ALA B 1 361 ? 27.5 8.883 2.785 1 94.81 361 ALA B C 1
ATOM 5937 O O . ALA B 1 361 ? 27.938 8.039 1.995 1 94.81 361 ALA B O 1
ATOM 5938 N N . SER B 1 362 ? 26.875 8.562 3.873 1 93.62 362 SER B N 1
ATOM 5939 C CA . SER B 1 362 ? 26.797 7.164 4.285 1 93.62 362 SER B CA 1
ATOM 5940 C C . SER B 1 362 ? 25.5 6.512 3.807 1 93.62 362 SER B C 1
ATOM 5942 O O . SER B 1 362 ? 25.25 5.34 4.09 1 93.62 362 SER B O 1
ATOM 5944 N N . THR B 1 363 ? 24.703 7.262 3.107 1 92.88 363 THR B N 1
ATOM 5945 C CA . THR B 1 363 ? 23.422 6.738 2.637 1 92.88 363 THR B CA 1
ATOM 5946 C C . THR B 1 363 ? 23.625 5.82 1.436 1 92.88 363 THR B C 1
ATOM 5948 O O . THR B 1 363 ? 24.734 5.703 0.914 1 92.88 363 THR B O 1
ATOM 5951 N N . ARG B 1 364 ? 22.625 5.07 1.136 1 84.44 364 ARG B N 1
ATOM 5952 C CA . ARG B 1 364 ? 22.484 4.355 -0.13 1 84.44 364 ARG B CA 1
ATOM 5953 C C . ARG B 1 364 ? 21.406 4.988 -1 1 84.44 364 ARG B C 1
ATOM 5955 O O . ARG B 1 364 ? 20.219 4.738 -0.803 1 84.44 364 ARG B O 1
ATOM 5962 N N . VAL B 1 365 ? 21.828 5.711 -2.016 1 87.44 365 VAL B N 1
ATOM 5963 C CA . VAL B 1 365 ? 20.906 6.391 -2.91 1 87.44 365 VAL B CA 1
ATOM 5964 C C . VAL B 1 365 ? 20.688 5.551 -4.168 1 87.44 365 VAL B C 1
ATOM 5966 O O . VAL B 1 365 ? 21.609 5.355 -4.957 1 87.44 365 VAL B O 1
ATOM 5969 N N . LEU B 1 366 ? 19.484 5.141 -4.371 1 77.5 366 LEU B N 1
ATOM 5970 C CA . LEU B 1 366 ? 19.203 4.262 -5.5 1 77.5 366 LEU B CA 1
ATOM 5971 C C . LEU B 1 366 ? 18.938 5.066 -6.766 1 77.5 366 LEU B C 1
ATOM 5973 O O . LEU B 1 366 ? 19.328 4.664 -7.863 1 77.5 366 LEU B O 1
ATOM 5977 N N . GLY B 1 367 ? 18.203 6.078 -6.578 1 86.06 367 GLY B N 1
ATOM 5978 C CA . GLY B 1 367 ? 17.969 6.996 -7.684 1 86.06 367 GLY B CA 1
ATOM 5979 C C . GLY B 1 367 ? 19 8.094 -7.777 1 86.06 367 GLY B C 1
ATOM 5980 O O . GLY B 1 367 ? 20.203 7.828 -7.758 1 86.06 367 GLY B O 1
ATOM 5981 N N . SER B 1 368 ? 18.484 9.266 -7.906 1 91.5 368 SER B N 1
ATOM 5982 C CA . SER B 1 368 ? 19.406 10.398 -8.023 1 91.5 368 SER B CA 1
ATOM 5983 C C . SER B 1 368 ? 19.641 11.047 -6.664 1 91.5 368 SER B C 1
ATOM 5985 O O . SER B 1 368 ? 18.719 11.195 -5.863 1 91.5 368 SER B O 1
ATOM 5987 N N . ALA B 1 369 ? 20.844 11.328 -6.418 1 94.5 369 ALA B N 1
ATOM 5988 C CA . ALA B 1 369 ? 21.141 12.156 -5.25 1 94.5 369 ALA B CA 1
ATOM 5989 C C . ALA B 1 369 ? 20.469 13.516 -5.355 1 94.5 369 ALA B C 1
ATOM 5991 O O . ALA B 1 369 ? 19.922 14.023 -4.375 1 94.5 369 ALA B O 1
ATOM 5992 N N . TYR B 1 370 ? 20.531 14.031 -6.605 1 96.62 370 TYR B N 1
ATOM 5993 C CA . TYR B 1 370 ? 19.953 15.328 -6.93 1 96.62 370 TYR B CA 1
ATOM 5994 C C . TYR B 1 370 ? 19.062 15.242 -8.164 1 96.62 370 TYR B C 1
ATOM 5996 O O . TYR B 1 370 ? 19.562 15.031 -9.273 1 96.62 370 TYR B O 1
ATOM 6004 N N . ARG B 1 371 ? 17.828 15.344 -7.934 1 96.12 371 ARG B N 1
ATOM 6005 C CA . ARG B 1 371 ? 16.891 15.297 -9.039 1 96.12 371 ARG B CA 1
ATOM 6006 C C . ARG B 1 371 ? 16.062 16.578 -9.117 1 96.12 371 ARG B C 1
ATOM 6008 O O . ARG B 1 371 ? 15.297 16.875 -8.203 1 96.12 371 ARG B O 1
ATOM 6015 N N . PHE B 1 372 ? 16.297 17.344 -10.195 1 97.88 372 PHE B N 1
ATOM 6016 C CA . PHE B 1 372 ? 15.578 18.594 -10.453 1 97.88 372 PHE B CA 1
ATOM 6017 C C . PHE B 1 372 ? 14.914 18.547 -11.828 1 97.88 372 PHE B C 1
ATOM 6019 O O . PHE B 1 372 ? 15.578 18.719 -12.852 1 97.88 372 PHE B O 1
ATOM 6026 N N . HIS B 1 373 ? 13.641 18.375 -11.766 1 97.38 373 HIS B N 1
ATOM 6027 C CA . HIS B 1 373 ? 12.906 18.297 -13.023 1 97.38 373 HIS B CA 1
ATOM 6028 C C . HIS B 1 373 ? 11.836 19.391 -13.094 1 97.38 373 HIS B C 1
ATOM 6030 O O . HIS B 1 373 ? 10.68 19.156 -12.727 1 97.38 373 HIS B O 1
ATOM 6036 N N . GLY B 1 374 ? 12.227 20.516 -13.633 1 97.62 374 GLY B N 1
ATOM 6037 C CA . GLY B 1 374 ? 11.273 21.547 -14 1 97.62 374 GLY B CA 1
ATOM 6038 C C . GLY B 1 374 ? 10.625 21.312 -15.352 1 97.62 374 GLY B C 1
ATOM 6039 O O . GLY B 1 374 ? 10.867 20.297 -15.992 1 97.62 374 GLY B O 1
ATOM 6040 N N . SER B 1 375 ? 9.695 22.141 -15.672 1 96.19 375 SER B N 1
ATOM 6041 C CA . SER B 1 375 ? 9.102 22.156 -17 1 96.19 375 SER B CA 1
ATOM 6042 C C . SER B 1 375 ? 9.336 23.484 -17.703 1 96.19 375 SER B C 1
ATOM 6044 O O . SER B 1 375 ? 9.805 24.453 -17.094 1 96.19 375 SER B O 1
ATOM 6046 N N . GLU B 1 376 ? 9.062 23.438 -19.031 1 96.31 376 GLU B N 1
ATOM 6047 C CA . GLU B 1 376 ? 9.172 24.688 -19.75 1 96.31 376 GLU B CA 1
ATOM 6048 C C . GLU B 1 376 ? 8.289 25.781 -19.141 1 96.31 376 GLU B C 1
ATOM 6050 O O . GLU B 1 376 ? 8.703 26.938 -19.031 1 96.31 376 GLU B O 1
ATOM 6055 N N . ALA B 1 377 ? 7.137 25.375 -18.719 1 96.81 377 ALA B N 1
ATOM 6056 C CA . ALA B 1 377 ? 6.176 26.312 -18.156 1 96.81 377 ALA B CA 1
ATOM 6057 C C . ALA B 1 377 ? 6.535 26.672 -16.719 1 96.81 377 ALA B C 1
ATOM 6059 O O . ALA B 1 377 ? 6.254 27.781 -16.25 1 96.81 377 ALA B O 1
ATOM 6060 N N . SER B 1 378 ? 7.16 25.75 -16 1 97.56 378 SER B N 1
ATOM 6061 C CA . SER B 1 378 ? 7.527 25.922 -14.602 1 97.56 378 SER B CA 1
ATOM 6062 C C . SER B 1 378 ? 8.992 25.562 -14.367 1 97.56 378 SER B C 1
ATOM 6064 O O . SER B 1 378 ? 9.289 24.578 -13.68 1 97.56 378 SER B O 1
ATOM 6066 N N . PRO B 1 379 ? 9.867 26.375 -14.867 1 98.25 379 PRO B N 1
ATOM 6067 C CA . PRO B 1 379 ? 11.273 26.109 -14.578 1 98.25 379 PRO B CA 1
ATOM 6068 C C . PRO B 1 379 ? 11.625 26.297 -13.109 1 98.25 379 PRO B C 1
ATOM 6070 O O . PRO B 1 379 ? 10.984 27.094 -12.414 1 98.25 379 PRO B O 1
ATOM 6073 N N . ILE B 1 380 ? 12.609 25.578 -12.672 1 98.69 380 ILE B N 1
ATOM 6074 C CA . ILE B 1 380 ? 13.133 25.719 -11.32 1 98.69 380 ILE B CA 1
ATOM 6075 C C . ILE B 1 380 ? 14.289 26.719 -11.32 1 98.69 380 ILE B C 1
ATOM 6077 O O . ILE B 1 380 ? 15.312 26.5 -11.977 1 98.69 380 ILE B O 1
ATOM 6081 N N . ALA B 1 381 ? 14.117 27.812 -10.602 1 98.44 381 ALA B N 1
ATOM 6082 C CA . ALA B 1 381 ? 15.125 28.859 -10.664 1 98.44 381 ALA B CA 1
ATOM 6083 C C . ALA B 1 381 ? 15.688 29.172 -9.281 1 98.44 381 ALA B C 1
ATOM 6085 O O . ALA B 1 381 ? 14.961 29.109 -8.281 1 98.44 381 ALA B O 1
ATOM 6086 N N . GLY B 1 382 ? 16.922 29.562 -9.258 1 98.31 382 GLY B N 1
ATOM 6087 C CA . GLY B 1 382 ? 17.516 30.047 -8.031 1 98.31 382 GLY B CA 1
ATOM 6088 C C . GLY B 1 382 ? 17.797 28.953 -7.023 1 98.31 382 GLY B C 1
ATOM 6089 O O . GLY B 1 382 ? 17.547 29.109 -5.828 1 98.31 382 GLY B O 1
ATOM 6090 N N . VAL B 1 383 ? 18.328 27.797 -7.516 1 98.62 383 VAL B N 1
ATOM 6091 C CA . VAL B 1 383 ? 18.703 26.703 -6.621 1 98.62 383 VAL B CA 1
ATOM 6092 C C . VAL B 1 383 ? 20.141 26.906 -6.129 1 98.62 383 VAL B C 1
ATOM 6094 O O . VAL B 1 383 ? 21.031 27.188 -6.922 1 98.62 383 VAL B O 1
ATOM 6097 N N . VAL B 1 384 ? 20.359 26.859 -4.836 1 98.56 384 VAL B N 1
ATOM 6098 C CA . VAL B 1 384 ? 21.688 26.938 -4.238 1 98.56 384 VAL B CA 1
ATOM 6099 C C . VAL B 1 384 ? 21.969 25.672 -3.445 1 98.56 384 VAL B C 1
ATOM 6101 O O . VAL B 1 384 ? 21.219 25.297 -2.549 1 98.56 384 VAL B O 1
ATOM 6104 N N . ILE B 1 385 ? 23.047 24.984 -3.758 1 98.38 385 ILE B N 1
ATOM 6105 C CA . ILE B 1 385 ? 23.469 23.797 -3.029 1 98.38 385 ILE B CA 1
ATOM 6106 C C . ILE B 1 385 ? 24.875 24 -2.473 1 98.38 385 ILE B C 1
ATOM 6108 O O . ILE B 1 385 ? 25.812 24.281 -3.223 1 98.38 385 ILE B O 1
ATOM 6112 N N . ARG B 1 386 ? 24.969 23.891 -1.17 1 97.94 386 ARG B N 1
ATOM 6113 C CA . ARG B 1 386 ? 26.25 24.094 -0.507 1 97.94 386 ARG B CA 1
ATOM 6114 C C . ARG B 1 386 ? 26.531 22.969 0.497 1 97.94 386 ARG B C 1
ATOM 6116 O O . ARG B 1 386 ? 25.641 22.578 1.244 1 97.94 386 ARG B O 1
ATOM 6123 N N . ASP B 1 387 ? 27.75 22.453 0.455 1 97.88 387 ASP B N 1
ATOM 6124 C CA . ASP B 1 387 ? 28.188 21.484 1.452 1 97.88 387 ASP B CA 1
ATOM 6125 C C . ASP B 1 387 ? 27.188 20.328 1.559 1 97.88 387 ASP B C 1
ATOM 6127 O O . ASP B 1 387 ? 26.672 20.047 2.641 1 97.88 387 ASP B O 1
ATOM 6131 N N . ALA B 1 388 ? 26.953 19.719 0.444 1 98 388 ALA B N 1
ATOM 6132 C CA . ALA B 1 388 ? 26.016 18.594 0.362 1 98 388 ALA B CA 1
ATOM 6133 C C . ALA B 1 388 ? 26.703 17.344 -0.179 1 98 388 ALA B C 1
ATOM 6135 O O . ALA B 1 388 ? 27.344 17.391 -1.237 1 98 388 ALA B O 1
ATOM 6136 N N . HIS B 1 389 ? 26.578 16.297 0.618 1 97.62 389 HIS B N 1
ATOM 6137 C CA . HIS B 1 389 ? 27.312 15.078 0.271 1 97.62 389 HIS B CA 1
ATOM 6138 C C . HIS B 1 389 ? 26.391 13.867 0.213 1 97.62 389 HIS B C 1
ATOM 6140 O O . HIS B 1 389 ? 25.719 13.555 1.192 1 97.62 389 HIS B O 1
ATOM 6146 N N . PHE B 1 390 ? 26.297 13.242 -0.91 1 96.44 390 PHE B N 1
ATOM 6147 C CA . PHE B 1 390 ? 25.688 11.938 -1.141 1 96.44 390 PHE B CA 1
ATOM 6148 C C . PHE B 1 390 ? 26.656 11.008 -1.847 1 96.44 390 PHE B C 1
ATOM 6150 O O . PHE B 1 390 ? 27.625 11.461 -2.467 1 96.44 390 PHE B O 1
ATOM 6157 N N . PRO B 1 391 ? 26.438 9.711 -1.654 1 94.12 391 PRO B N 1
ATOM 6158 C CA . PRO B 1 391 ? 27.219 8.812 -2.506 1 94.12 391 PRO B CA 1
ATOM 6159 C C . PRO B 1 391 ? 26.75 8.812 -3.959 1 94.12 391 PRO B C 1
ATOM 6161 O O . PRO B 1 391 ? 25.656 9.289 -4.254 1 94.12 391 PRO B O 1
ATOM 6164 N N . ALA B 1 392 ? 27.688 8.305 -4.832 1 88.56 392 ALA B N 1
ATOM 6165 C CA . ALA B 1 392 ? 27.234 8.102 -6.211 1 88.56 392 ALA B CA 1
ATOM 6166 C C . ALA B 1 392 ? 26.125 7.066 -6.277 1 88.56 392 ALA B C 1
ATOM 6168 O O . ALA B 1 392 ? 26.125 6.078 -5.539 1 88.56 392 ALA B O 1
ATOM 6169 N N . SER B 1 393 ? 25.156 7.488 -7.07 1 78.5 393 SER B N 1
ATOM 6170 C CA . SER B 1 393 ? 24.062 6.551 -7.266 1 78.5 393 SER B CA 1
ATOM 6171 C C . SER B 1 393 ? 24.547 5.258 -7.91 1 78.5 393 SER B C 1
ATOM 6173 O O . SER B 1 393 ? 25.484 5.27 -8.719 1 78.5 393 SER B O 1
ATOM 6175 N N . THR B 1 394 ? 23.922 4.195 -7.574 1 66.12 394 THR B N 1
ATOM 6176 C CA . THR B 1 394 ? 24.359 2.895 -8.047 1 66.12 394 THR B CA 1
ATOM 6177 C C . THR B 1 394 ? 23.625 2.494 -9.32 1 66.12 394 THR B C 1
ATOM 6179 O O . THR B 1 394 ? 24.141 1.716 -10.125 1 66.12 394 THR B O 1
ATOM 6182 N N . LEU B 1 395 ? 22.469 3.053 -9.5 1 63.03 395 LEU B N 1
ATOM 6183 C CA . LEU B 1 395 ? 21.641 2.564 -10.609 1 63.03 395 LEU B CA 1
ATOM 6184 C C . LEU B 1 395 ? 21.328 3.686 -11.594 1 63.03 395 LEU B C 1
ATOM 6186 O O . LEU B 1 395 ? 21.094 3.432 -12.773 1 63.03 395 LEU B O 1
ATOM 6190 N N . TRP B 1 396 ? 21.281 4.887 -11.055 1 73.94 396 TRP B N 1
ATOM 6191 C CA . TRP B 1 396 ? 20.938 6.043 -11.883 1 73.94 396 TRP B CA 1
ATOM 6192 C C . TRP B 1 396 ? 22.062 7.074 -11.867 1 73.94 396 TRP B C 1
ATOM 6194 O O . TRP B 1 396 ? 23.094 6.867 -11.234 1 73.94 396 TRP B O 1
ATOM 6204 N N . SER B 1 397 ? 21.766 8.047 -12.656 1 84.38 397 SER B N 1
ATOM 6205 C CA . SER B 1 397 ? 22.656 9.195 -12.562 1 84.38 397 SER B CA 1
ATOM 6206 C C . SER B 1 397 ? 22.484 9.93 -11.234 1 84.38 397 SER B C 1
ATOM 6208 O O . SER B 1 397 ? 21.359 10.102 -10.758 1 84.38 397 SER B O 1
ATOM 6210 N N . SER B 1 398 ? 23.547 10.203 -10.68 1 92.12 398 SER B N 1
ATOM 6211 C CA . SER B 1 398 ? 23.516 10.898 -9.398 1 92.12 398 SER B CA 1
ATOM 6212 C C . SER B 1 398 ? 22.828 12.258 -9.516 1 92.12 398 SER B C 1
ATOM 6214 O O . SER B 1 398 ? 22.25 12.75 -8.555 1 92.12 398 SER B O 1
ATOM 6216 N N . TRP B 1 399 ? 22.969 12.836 -10.773 1 95.25 399 TRP B N 1
ATOM 6217 C CA . TRP B 1 399 ? 22.297 14.094 -11.094 1 95.25 399 TRP B CA 1
ATOM 6218 C C . TRP B 1 399 ? 21.344 13.906 -12.273 1 95.25 399 TRP B C 1
ATOM 6220 O O . TRP B 1 399 ? 21.703 13.32 -13.289 1 95.25 399 TRP B O 1
ATOM 6230 N N . SER B 1 400 ? 20.125 14.297 -12.062 1 95.56 400 SER B N 1
ATOM 6231 C CA . SER B 1 400 ? 19.125 14.312 -13.125 1 95.56 400 SER B CA 1
ATOM 6232 C C . SER B 1 400 ? 18.375 15.641 -13.164 1 95.56 400 SER B C 1
ATOM 6234 O O . SER B 1 400 ? 17.641 15.969 -12.242 1 95.56 400 SER B O 1
ATOM 6236 N N . CYS B 1 401 ? 18.641 16.422 -14.312 1 96.81 401 CYS B N 1
ATOM 6237 C CA . CYS B 1 401 ? 18.141 17.797 -14.297 1 96.81 401 CYS B CA 1
ATOM 6238 C C . CYS B 1 401 ? 17.484 18.141 -15.617 1 96.81 401 CYS B C 1
ATOM 6240 O O . CYS B 1 401 ? 17.922 17.688 -16.672 1 96.81 401 CYS B O 1
ATOM 6242 N N . SER B 1 402 ? 16.422 18.812 -15.461 1 97.38 402 SER B N 1
ATOM 6243 C CA . SER B 1 402 ? 15.766 19.453 -16.594 1 97.38 402 SER B CA 1
ATOM 6244 C C . SER B 1 402 ? 15.109 20.766 -16.188 1 97.38 402 SER B C 1
ATOM 6246 O O . SER B 1 402 ? 14.469 20.859 -15.141 1 97.38 402 SER B O 1
ATOM 6248 N N . GLN B 1 403 ? 15.297 21.875 -16.969 1 97.81 403 GLN B N 1
ATOM 6249 C CA . GLN B 1 403 ? 14.688 23.172 -16.766 1 97.81 403 GLN B CA 1
ATOM 6250 C C . GLN B 1 403 ? 14.953 23.703 -15.359 1 97.81 403 GLN B C 1
ATOM 6252 O O . GLN B 1 403 ? 14.023 24.062 -14.641 1 97.81 403 GLN B O 1
ATOM 6257 N N . VAL B 1 404 ? 16.266 23.672 -14.969 1 98.44 404 VAL B N 1
ATOM 6258 C CA . VAL B 1 404 ? 16.688 24.141 -13.648 1 98.44 404 VAL B CA 1
ATOM 6259 C C . VAL B 1 404 ? 17.922 25.031 -13.781 1 98.44 404 VAL B C 1
ATOM 6261 O O . VAL B 1 404 ? 18.688 24.906 -14.727 1 98.44 404 VAL B O 1
ATOM 6264 N N . SER B 1 405 ? 18 26 -12.961 1 98.19 405 SER B N 1
ATOM 6265 C CA . SER B 1 405 ? 19.203 26.812 -12.859 1 98.19 405 SER B CA 1
ATOM 6266 C C . SER B 1 405 ? 19.578 27.078 -11.406 1 98.19 405 SER B C 1
ATOM 6268 O O . SER B 1 405 ? 18.703 27.203 -10.547 1 98.19 405 SER B O 1
ATOM 6270 N N . GLY B 1 406 ? 20.812 27.094 -11.203 1 97.75 406 GLY B N 1
ATOM 6271 C CA . GLY B 1 406 ? 21.281 27.344 -9.844 1 97.75 406 GLY B CA 1
ATOM 6272 C C . GLY B 1 406 ? 22.781 27.328 -9.711 1 97.75 406 GLY B C 1
ATOM 6273 O O . GLY B 1 406 ? 23.5 27.406 -10.711 1 97.75 406 GLY B O 1
ATOM 6274 N N . THR B 1 407 ? 23.266 27.359 -8.477 1 97.88 407 THR B N 1
ATOM 6275 C CA . THR B 1 407 ? 24.688 27.344 -8.156 1 97.88 407 THR B CA 1
ATOM 6276 C C . THR B 1 407 ? 25.016 26.203 -7.203 1 97.88 407 THR B C 1
ATOM 6278 O O . THR B 1 407 ? 24.172 25.797 -6.402 1 97.88 407 THR B O 1
ATOM 6281 N N . VAL B 1 408 ? 26.156 25.656 -7.367 1 97.12 408 VAL B N 1
ATOM 6282 C CA . VAL B 1 408 ? 26.641 24.594 -6.504 1 97.12 408 VAL B CA 1
ATOM 6283 C C . VAL B 1 408 ? 28.031 24.953 -5.988 1 97.12 408 VAL B C 1
ATOM 6285 O O . VAL B 1 408 ? 28.859 25.5 -6.727 1 97.12 408 VAL B O 1
ATOM 6288 N N . SER B 1 409 ? 28.25 24.797 -4.73 1 96.38 409 SER B N 1
ATOM 6289 C CA . SER B 1 409 ? 29.594 25.016 -4.191 1 96.38 409 SER B CA 1
ATOM 6290 C C . SER B 1 409 ? 30.516 23.859 -4.539 1 96.38 409 SER B C 1
ATOM 6292 O O . SER B 1 409 ? 30.062 22.797 -4.969 1 96.38 409 SER B O 1
ATOM 6294 N N . VAL B 1 410 ? 31.797 23.969 -4.293 1 93.12 410 VAL B N 1
ATOM 6295 C CA . VAL B 1 410 ? 32.812 23.031 -4.734 1 93.12 410 VAL B CA 1
ATOM 6296 C C . VAL B 1 410 ? 32.75 21.75 -3.893 1 93.12 410 VAL B C 1
ATOM 6298 O O . VAL B 1 410 ? 33.188 20.688 -4.336 1 93.12 410 VAL B O 1
ATOM 6301 N N . ASP B 1 411 ? 32.156 21.844 -2.744 1 94.62 411 ASP B N 1
ATOM 6302 C CA . ASP B 1 411 ? 32.188 20.719 -1.812 1 94.62 411 ASP B CA 1
ATOM 6303 C C . ASP B 1 411 ? 30.922 19.859 -1.961 1 94.62 411 ASP B C 1
ATOM 6305 O O . ASP B 1 411 ? 30.641 19.031 -1.107 1 94.62 411 ASP B O 1
ATOM 6309 N N . VAL B 1 412 ? 30.234 20.016 -3.033 1 96.81 412 VAL B N 1
ATOM 6310 C CA . VAL B 1 412 ? 29.047 19.203 -3.289 1 96.81 412 VAL B CA 1
ATOM 6311 C C . VAL B 1 412 ? 29.453 17.906 -3.996 1 96.81 412 VAL B C 1
ATOM 6313 O O . VAL B 1 412 ? 30.25 17.938 -4.945 1 96.81 412 VAL B O 1
ATOM 6316 N N . GLU B 1 413 ? 28.984 16.734 -3.414 1 96.19 413 GLU B N 1
ATOM 6317 C CA . GLU B 1 413 ? 29.25 15.414 -3.979 1 96.19 413 GLU B CA 1
ATOM 6318 C C . GLU B 1 413 ? 27.953 14.641 -4.203 1 96.19 413 GLU B C 1
ATOM 6320 O O . GLU B 1 413 ? 27 14.781 -3.438 1 96.19 413 GLU B O 1
ATOM 6325 N N . PRO B 1 414 ? 27.797 13.781 -5.141 1 95.69 414 PRO B N 1
ATOM 6326 C CA . PRO B 1 414 ? 28.891 13.477 -6.082 1 95.69 414 PRO B CA 1
ATOM 6327 C C . PRO B 1 414 ? 28.984 14.508 -7.207 1 95.69 414 PRO B C 1
ATOM 6329 O O . PRO B 1 414 ? 28.031 15.242 -7.465 1 95.69 414 PRO B O 1
ATOM 6332 N N . LYS B 1 415 ? 30.219 14.492 -7.836 1 92.94 415 LYS B N 1
ATOM 6333 C CA . LYS B 1 415 ? 30.469 15.281 -9.039 1 92.94 415 LYS B CA 1
ATOM 6334 C C . LYS B 1 415 ? 30.406 14.406 -10.289 1 92.94 415 LYS B C 1
ATOM 6336 O O . LYS B 1 415 ? 30.594 13.188 -10.219 1 92.94 415 LYS B O 1
ATOM 6341 N N . PRO B 1 416 ? 30.062 15.109 -11.453 1 93.19 416 PRO B N 1
ATOM 6342 C CA . PRO B 1 416 ? 29.797 16.531 -11.711 1 93.19 416 PRO B CA 1
ATOM 6343 C C . PRO B 1 416 ? 28.312 16.875 -11.586 1 93.19 416 PRO B C 1
ATOM 6345 O O . PRO B 1 416 ? 27.453 16.047 -11.852 1 93.19 416 PRO B O 1
ATOM 6348 N N . PRO B 1 417 ? 28.062 18.047 -11.266 1 95.5 417 PRO B N 1
ATOM 6349 C CA . PRO B 1 417 ? 26.672 18.484 -11.305 1 95.5 417 PRO B CA 1
ATOM 6350 C C . PRO B 1 417 ? 26.125 18.594 -12.727 1 95.5 417 PRO B C 1
ATOM 6352 O O . PRO B 1 417 ? 26.891 18.516 -13.688 1 95.5 417 PRO B O 1
ATOM 6355 N N . CYS B 1 418 ? 24.828 18.641 -12.742 1 95.56 418 CYS B N 1
ATOM 6356 C CA . CYS B 1 418 ? 24.219 18.938 -14.031 1 95.56 418 CYS B CA 1
ATOM 6357 C C . CYS B 1 418 ? 24.781 20.234 -14.609 1 95.56 418 CYS B C 1
ATOM 6359 O O . CYS B 1 418 ? 25.156 21.141 -13.859 1 95.56 418 CYS B O 1
ATOM 6361 N N . SER B 1 419 ? 24.781 20.344 -15.914 1 94 419 SER B N 1
ATOM 6362 C CA . SER B 1 419 ? 25.344 21.5 -16.594 1 94 419 SER B CA 1
ATOM 6363 C C . SER B 1 419 ? 24.547 22.766 -16.281 1 94 419 SER B C 1
ATOM 6365 O O . SER B 1 419 ? 25.047 23.875 -16.469 1 94 419 SER B O 1
ATOM 6367 N N . ASN B 1 420 ? 23.359 22.641 -15.797 1 93.75 420 ASN B N 1
ATOM 6368 C CA . ASN B 1 420 ? 22.469 23.75 -15.469 1 93.75 420 ASN B CA 1
ATOM 6369 C C . ASN B 1 420 ? 22.953 24.5 -14.242 1 93.75 420 ASN B C 1
ATOM 6371 O O . ASN B 1 420 ? 22.469 25.594 -13.945 1 93.75 420 ASN B O 1
ATOM 6375 N N . PHE B 1 421 ? 23.906 23.906 -13.617 1 95.69 421 PHE B N 1
ATOM 6376 C CA . PHE B 1 421 ? 24.391 24.516 -12.391 1 95.69 421 PHE B CA 1
ATOM 6377 C C . PHE B 1 421 ? 25.75 25.172 -12.617 1 95.69 421 PHE B C 1
ATOM 6379 O O . PHE B 1 421 ? 26.594 24.625 -13.344 1 95.69 421 PHE B O 1
ATOM 6386 N N . VAL B 1 422 ? 25.938 26.328 -12.047 1 94.31 422 VAL B N 1
ATOM 6387 C CA . VAL B 1 422 ? 27.234 27.016 -12.055 1 94.31 422 VAL B CA 1
ATOM 6388 C C . VAL B 1 422 ? 27.969 26.75 -10.75 1 94.31 422 VAL B C 1
ATOM 6390 O O . VAL B 1 422 ? 27.406 26.891 -9.664 1 94.31 422 VAL B O 1
ATOM 6393 N N . GLU B 1 423 ? 29.172 26.266 -10.875 1 92 423 GLU B N 1
ATOM 6394 C CA . GLU B 1 423 ? 29.969 26.016 -9.68 1 92 423 GLU B CA 1
ATOM 6395 C C . GLU B 1 423 ? 30.531 27.312 -9.102 1 92 423 GLU B C 1
ATOM 6397 O O . GLU B 1 423 ? 31.047 28.156 -9.836 1 92 423 GLU B O 1
ATOM 6402 N N . GLU B 1 424 ? 30.234 27.453 -7.867 1 85.19 424 GLU B N 1
ATOM 6403 C CA . GLU B 1 424 ? 30.734 28.641 -7.184 1 85.19 424 GLU B CA 1
ATOM 6404 C C . GLU B 1 424 ? 32.25 28.609 -7.086 1 85.19 424 GLU B C 1
ATOM 6406 O O . GLU B 1 424 ? 32.844 27.578 -6.75 1 85.19 424 GLU B O 1
ATOM 6411 N N . VAL B 1 425 ? 33.031 29.469 -7.855 1 66.62 425 VAL B N 1
ATOM 6412 C CA . VAL B 1 425 ? 34.5 29.594 -7.781 1 66.62 425 VAL B CA 1
ATOM 6413 C C . VAL B 1 425 ? 34.906 30.047 -6.379 1 66.62 425 VAL B C 1
ATOM 6415 O O . VAL B 1 425 ? 34.281 30.938 -5.797 1 66.62 425 VAL B O 1
ATOM 6418 N N . SER B 1 426 ? 35.375 29.141 -5.629 1 53.91 426 SER B N 1
ATOM 6419 C CA . SER B 1 426 ? 35.969 29.562 -4.352 1 53.91 426 SER B CA 1
ATOM 6420 C C . SER B 1 426 ? 36.656 30.906 -4.477 1 53.91 426 SER B C 1
ATOM 6422 O O . SER B 1 426 ? 37.5 31.094 -5.375 1 53.91 426 SER B O 1
ATOM 6424 N N . SER B 1 427 ? 36.094 31.984 -4.262 1 41.22 427 SER B N 1
ATOM 6425 C CA . SER B 1 427 ? 36.938 33.156 -4.129 1 41.22 427 SER B CA 1
ATOM 6426 C C . SER B 1 427 ? 38.094 32.875 -3.193 1 41.22 427 SER B C 1
ATOM 6428 O O . SER B 1 427 ? 37.906 32.438 -2.066 1 41.22 427 SER B O 1
ATOM 6430 N N . SER B 1 428 ? 39.188 32.469 -3.801 1 37.59 428 SER B N 1
ATOM 6431 C CA . SER B 1 428 ? 40.438 32.656 -3.049 1 37.59 428 SER B CA 1
ATOM 6432 C C . SER B 1 428 ? 40.438 34 -2.328 1 37.59 428 SER B C 1
ATOM 6434 O O . SER B 1 428 ? 40.594 35.062 -2.957 1 37.59 428 SER B O 1
ATOM 6436 N N . ARG B 1 429 ? 39.594 34.312 -1.512 1 29.59 429 ARG B N 1
ATOM 6437 C CA . ARG B 1 429 ? 40.125 35.312 -0.602 1 29.59 429 ARG B CA 1
ATOM 6438 C C . ARG B 1 429 ? 41.156 34.719 0.362 1 29.59 429 ARG B C 1
ATOM 6440 O O . ARG B 1 429 ? 40.969 33.594 0.849 1 29.59 429 ARG B O 1
#

pLDDT: mean 94.49, std 10.48, range [24.83, 98.94]

Solvent-accessible surface area (backbone atoms only — not comparable to full-atom values): 37567 Å² total; per-residue (Å²): 135,77,83,66,80,68,53,79,44,72,43,73,75,56,78,47,75,45,53,29,54,82,48,66,32,61,21,68,62,72,56,81,25,38,64,13,49,53,52,41,59,70,64,54,60,85,53,36,24,27,42,36,41,64,54,37,96,86,66,21,22,27,31,26,25,50,55,42,74,60,60,47,20,26,30,44,34,29,30,62,63,14,30,45,31,44,57,75,45,75,94,63,43,58,74,37,76,39,50,73,26,49,72,25,21,90,81,23,70,48,41,18,34,48,23,42,42,25,34,66,67,30,38,32,26,34,43,34,28,70,25,68,48,7,31,41,34,32,48,13,67,64,46,39,45,32,52,70,20,61,42,56,79,42,16,71,19,30,30,31,33,39,30,52,23,32,14,35,33,41,31,25,21,23,40,34,26,32,36,16,42,26,37,37,33,34,41,26,45,21,34,42,35,38,39,35,39,38,41,39,58,57,67,39,64,54,31,24,38,41,29,46,22,22,18,32,29,32,32,42,30,52,27,37,30,33,15,25,19,30,32,30,33,34,24,6,26,33,19,67,26,2,45,69,57,54,38,41,18,29,47,34,38,37,32,46,32,39,19,24,21,30,33,11,10,45,32,37,34,59,37,25,6,19,14,36,36,44,35,37,40,33,42,35,35,31,54,23,16,12,30,47,40,28,40,36,29,21,76,52,23,15,40,30,43,33,46,35,38,42,33,43,36,39,54,36,85,56,20,51,22,17,20,40,35,33,37,34,37,73,42,75,82,70,60,82,84,42,62,87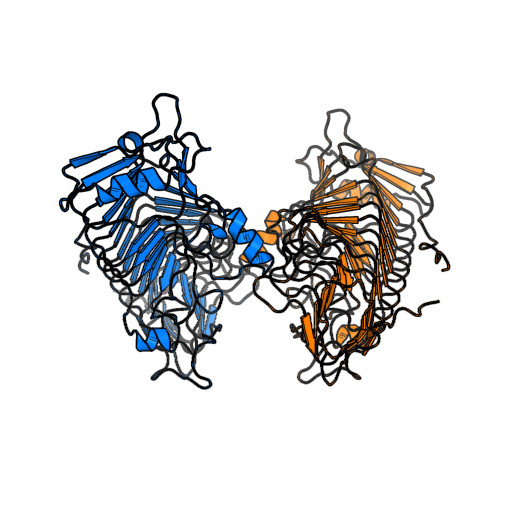,86,66,66,47,96,45,56,28,44,36,36,37,38,37,39,32,46,30,51,32,56,54,34,41,31,37,29,21,34,38,29,36,35,29,32,92,77,28,39,33,35,53,33,38,39,34,49,29,32,33,37,70,24,79,76,36,54,36,50,42,74,36,50,46,35,32,38,29,37,79,64,40,37,54,77,73,68,49,85,54,42,45,69,49,71,73,72,84,117,133,78,79,65,80,68,55,79,41,73,46,73,75,58,76,45,75,44,54,28,54,82,48,66,33,60,22,68,63,73,55,80,24,37,64,13,48,52,52,40,60,72,64,54,59,86,51,37,24,28,42,37,42,64,55,37,96,87,68,20,23,28,30,25,25,50,56,44,75,59,60,49,20,26,31,44,34,29,31,60,63,12,30,46,30,44,58,74,43,74,92,62,44,58,74,36,76,38,51,73,26,50,72,24,22,90,82,22,70,49,41,18,34,49,24,44,42,24,34,68,66,29,39,31,26,34,42,35,27,70,26,70,50,7,30,40,34,32,46,12,67,64,46,40,45,31,51,70,20,59,41,56,79,42,14,69,19,29,32,31,33,39,30,53,24,31,14,35,33,41,31,25,20,24,41,32,25,31,37,16,44,25,34,37,33,34,42,25,44,21,36,42,36,38,40,34,40,37,42,40,59,56,67,38,63,54,32,25,38,41,29,45,22,22,19,31,30,33,35,40,30,52,28,37,31,35,15,25,19,32,32,29,34,37,24,7,27,33,20,67,27,2,45,69,58,55,37,41,18,30,47,34,38,38,34,46,33,38,19,25,21,28,33,11,10,44,33,36,33,60,38,25,6,19,14,36,36,45,33,40,41,33,42,36,35,32,54,23,16,11,30,47,40,30,40,37,29,21,77,51,23,15,39,29,43,33,44,35,38,43,33,44,36,38,53,36,86,56,20,51,21,17,20,41,36,33,36,35,38,74,42,77,82,70,60,82,85,43,63,88,85,67,68,46,96,45,58,28,43,36,35,38,37,38,40,33,45,31,52,33,57,56,35,41,31,37,28,21,33,39,31,36,35,30,33,94,76,27,38,34,36,53,34,38,40,34,47,26,32,32,38,69,24,80,75,37,53,34,50,42,74,35,50,47,35,32,37,30,37,78,63,39,35,56,77,74,69,49,84,54,42,45,68,48,73,74,73,84,118

InterPro domains:
  IPR000743 Glycoside hydrolase, family 28 [PF00295] (132-406)
  IPR006626 Parallel beta-helix repeat [SM00710] (165-195)
  IPR006626 Parallel beta-helix repeat [SM00710] (215-236)
  IPR006626 Parallel beta-helix repeat [SM00710] (249-270)
  IPR006626 Parallel beta-helix repeat [SM00710] (276-297)
  IPR006626 Parallel beta-helix repeat [SM00710] (305-329)
  IPR011050 Pectin lyase fold/virulence factor [SSF51126] (3-419)
  IPR012334 Pectin lyase fold [G3DSA:2.160.20.10] (6-412)
  IPR024535 Rhamnogalacturonase A/B/Epimerase-like, pectate lyase domain [PF12708] (18-48)
  IPR051801 Glycosyl_Hydrolase_28_Enzymes [PTHR31339] (14-424)

Sequence (858 aa):
MMARPVASGAPPPPRTAVNVRHFGARGDGRTDDTRAFQLAIASLPSTPSRLAVPCGPSGDCTYLIRPINLTSAMELYLEDGTTLRAIADARLWPLIPPLPSYGRGRERGGARYTSLLRGEGLHDVSIRGEGYGSVIDGQGAYWWLRHLAGVEEHTRGHLIEFASSRRVAVANLRMIDSPYWNTHFFDCDGVHVSGVRIEAPLLSPNTDGWDPDSSRDVLIEHSSYRGGDDCIAIKSGWDCFGAAYARPSANITARNVTCEGPRAGVAIGSEMSGGVANVSFESIRFISANGAAHIKTGASRGGYVTDVSFSDLTFADGAALAHGILVDAHYGSPNPSCPAGWRPAAPARLANFTFERIRGASTRVLGSAYRFHGSEASPIAGVVIRDAHFPASTLWSSWSCSQVSGTVSVDVEPKPPCSNFVEEVSSSRMMARPVASGAPPPPRTAVNVRHFGARGDGRTDDTRAFQLAIASLPSTPSRLAVPCGPSGDCTYLIRPINLTSAMELYLEDGTTLRAIADARLWPLIPPLPSYGRGRERGGARYTSLLRGEGLHDVSIRGEGYGSVIDGQGAYWWLRHLAGVEEHTRGHLIEFASSRRVAVANLRMIDSPYWNTHFFDCDGVHVSGVRIEAPLLSPNTDGWDPDSSRDVLIEHSSYRGGDDCIAIKSGWDCFGAAYARPSANITARNVTCEGPRAGVAIGSEMSGGVANVSFESIRFISANGAAHIKTGASRGGYVTDVSFSDLTFADGAALAHGILVDAHYGSPNPSCPAGWRPAAPARLANFTFERIRGASTRVLGSAYRFHGSEASPIAGVVIRDAHFPASTLWSSWSCSQVSGTVSVDVEPKPPCSNFVEEVSSSR

Secondary structure (DSSP, 8-state):
---------PPPPPSEEEEGGGGT---EEEEE-HHHHHHHHHH--SS-EEEEEPPPTTS--EEEE--EE--SSEEEEEPTT-EEEE---GGGS-EEPPPTTTSS-SSSSS-EEPPSEEEES-EEEEEEESSTT-EEE--HHHHHHHHHHT---SBPPPSEEEES-EEEEEEEEEEE--SSSSEEEES-EEEEEEEEEEE--TT-TT--SEEEES-EEEEEEEEEEESSS-SEEEB-B-HHHHHHH---EEEEEEEEEEEESTT--EEE-SSBTT-EEEEEEEEEEESS-SEEEEEE--TTT-SEEEEEEEEEEEE-TT-EESEEEEEES------TTSPTT---SSPPEEEEEEEEEEE-TTSEESS-SEEEE--SSS-EEEEEEEEEE-PPPSSS-SEEEESEEEEE-TT-BSSPPPTTEEE------/-------S-PPPPPSEEEEGGGGT---EEEEE-HHHHHHHHHH--SS-EEEEEPPPTTS--EEEE--EE--SSEEEEEPTT-EEEE---GGGS-EEPPPTTTSS-SSSSS-EEPPSEEEES-EEEEEEESSTT-EEE--HHHHHHHHHHT---SBPPPSEEEES-EEEEEEEEEEE--SSSSEEEES-EEEEEEEEEEE--TT-TT--SEEEES-EEEEEEEEEEESSS-SEEEB-B-HHHHHHH---EEEEEEEEEEEESTT--EEE-SSBTT-EEEEEEEEEEESS-SEEEEEE--TTT-SEEEEEEEEEEEE-TT-EESEEEEEES------TTSPTT---SSPPEEEEEEEEEEE-TTSEESS-SEEEE--SSS-EEEEEEEEEE-PPPSSS-SEEEESEEEEE-TT-BSSPPPTTEEE------

Organism: Prymnesium parvum (NCBI:txid97485)

Foldseek 3Di:
DDPPDQQPFAFDDADEEDELVVQPFDLQQPDASAVSVQVRQVPDDQAQYEYEQEQDPVRSAETEYAADEHAANYEYEYEAQHEDEYDLDQVRFDWDFDDLLQRAAPLDGTTATEANYEYEQYERYEYEYPAASYEYHQVQVSLQVCVVVVNDPHHYYENYEYELYENYEYEHYEYERINAAHYEYHLYEGYYYANYEYYYPLCGPHHEDYEAELYESYEHEHYEYAYNAEPYEYAHGAFPSSLVVLRAYEHYEYEHYEFEHAAHAHEYDQHGLSAYEHYEYYHYEYAEHAENYYYHYEQRRAYEYENYEYENYYYDAAHEYQEHHYYEHHDDDHSPPDPPPDHDPAGYEAEAYEYEQADAQRYAHQEANEAEEADPRYAHEAYEYYQHDHDAHDHYGNEHYDRYAYEYEPNHDDDDYDPRYHYDPPPPD/DDPPDQQPFAFDAADEEDELVVQPFDLQQPDASAVSVQVRQVPDDQAQYEYEQEQDPVRSAHTEYAADEHAANYEYEYEAQHEDEYDLDQVRFDWDFDDLLQRAAPLDGTTATEANYEYEQYERYEYEYPAASYEYHQVQVSLQVCVVVVNDPHRYYENYEYALYENYEYEHYEYERINAAHYEYHLYEGYYYANYEYYYPLCGPHHEDYEAELYESYEHEHYEYAYNAEPYEYAHGAFPSSLVVLRAYEHYEYEHYEFEHAAHAHEYDQHGLSAYEHYEYYHYEYAEHAENYYYHYEQRRAYEYEHYEYENYYYDAAHEYQEHHYYEHHDDDHSPPDPPPDHDPAGYEAEAYEYEQADAQRYAHAEANEEEEADPRYAHEAYEYYQHDHDAHDHYGNEHYDRYAYEYEPNHDDDDYDPRYHYDPPPPD

Radius of gyration: 29.02 Å; Cα contacts (8 Å, |Δi|>4): 2899; chains: 2; bounding box: 84×81×74 Å